Protein 3CSW (pdb70)

Foldseek 3Di:
DKWKDFDHDIDDPPDDDDDVVQVVQCVVWWFKDKWKDDVLQTWLLVVRVVLSQVLCVVPPNGAPDDSLVSRVVSSVQSVVDPAMWMWMWTQTPPVNTIMIMIDHQDEDDQQQAWEEEAFPAAQDAPVVPQQSNRIPVDPSLVVQVVPCDRTDWYWHAHPVQWTEATSAWFDWFAAPQAIEGEAVVSRHHPAPLNVLLQVVCVVVVGHYYHHTHGNCVNLVTLFFIAHRSHRTHTHQYYPHRGNDRGGGDDVSVVSVCRVVSSVPDCSGPPSD/DKWKDWDHDIDDPDDDDDDVVLVVQCVVWWFKFKWKDDVLQTWLLVVRVVLSVVLCVVLPHDAPDDSLRSRVVSSVVSVVDPAMWMWMWTAGRPVNTIMIMIDHQDEDPQQQAWEEEAFPAAQDDCVVPQLQNRIPVRVSLVVQVVPCDRTDWYWHAHPVQWTADTSAWFDWFAAPQAIEGAAVVSRYHDDPLNVLLVVVCVVVVRHYDHHTHGNCVVLVTLFFIAHNSHRTHTHQYYPHRGNDRGGTDDVSVVSVCRCVRSVPDVSTVPND/DLKWKDFDHDIDDVPDDDDDVVQVVQCVVWWFKDKWKDDVLATWLLVVRVVLSQVLCVVPPQGAPDDSLNSRVVSSVVSVVDPAMWMKMWTQGDPVNTIMIMIDHQDDDDQQQFWEEEAFPAAQDDVVVPQQSNRIGVDPSLVVQVVPCDRTDWYWHAHPVQWTAATSAWFDWFAAPQAIEGEAVVSRHHPAPLVVLLVVVCVVVVRHYDHHTHGNVVRLVTLFFIAHRSHRTHTHQYYPNHGNDRGHGDDVSVVSVCRCVSSVPDCSGPPSD/DKWKQWDHDIDDPDDDDDDVVVVVLCVVWWFKDKWKDDVLQTWLLVVRVVVSQVLLVVLPHGAPDDSLRSRVVSSVVSVVDPAMWMWMWTARSPPNIIMIMIDHQDDDDQQQFWEEEAFPAAQDDCVVPQLQGRTPVDCSLVVQVVPCDRTDWYWHAHPVQWTEQTSAWFDWFAAPQAIEGAAVVSRYNDDPLNVLLVVVCVVVVRHYYHHTHGPVVRLVTLFFIAHRSHRTGTHQYYPNRGNDRGGGDDVSVVSVCVCVRSVPDCSGPPND

InterPro domains:
  IPR001544 Aminotransferase class IV [PF01063] (30-237)
  IPR018300 Aminotransferase, class IV, conserved site [PS00770] (164-193)
  IPR036038 Aminotransferase-like, PLP-dependent enzymes [SSF56752] (1-272)
  IPR043131 Branched-chain-amino-acid aminotransferase-like, N-terminal [G3DSA:3.30.470.10] (1-104)
  IPR043132 Branched-chain-amino-acid aminotransferase-like, C-terminal [G3DSA:3.20.10.10] (105-273)
  IPR050571 Class-IV Pyridoxal-Phosphate-Dependent Aminotransferase [PTHR42743] (3-261)

B-factor: mean 39.96, std 12.66, range [14.15, 95.14]

CATH classification: 3.30.470.10 (+1 more: 3.20.10.10)

Sequence (1089 aa):
HVLIWWRGKFRRADEISLDFSLFEKSLQGAVVYETTLRTYSRAPFAAYKHYTRRLKRSADFFNLPLSLSFDEFTKVLKAGADEFKQEVRIKVYLFPDSGEVLFVFSPLNIPDLETGVEEVKISNVRRIPDLSTPPALKITGRTDIVLARREIVDCYDVILLGLNGQVCEGSFSNVFLLVKEEGKLITPSLDSGILDGITRENVIKLAKSLEIPVEERVVWVWELFEADEFLTHTSAGVVPVRRLNEHSFFEEEPGPVTATLENFEPFVLNLEENWVVGIHVLIWWRGKFRRADEISLDFSLFEKSLQGAVYETLRTYSRAPFAAYKHYTRLKRSADFFNLPLLSLSFDEFTKVLKAGADEFKQEVRIKVYLFPDSGEVLFVFSPLNIPDLETGVEEVKISNVRRIPDLSTPPALKITGRTDIVLARREIVVDDCYDVILLGLNGQVCEGSFSNVFLLVKEGKLITPSLDSGILDGIITRENVIKLAKSLEIPVEERVVWVWELFEADEFLTHTSAGVVPVRRRRLNEHSFFEEEPGPVTATLENFEPFVLNLEENWVGIHHVLIWWRGKFRRADEISLDFSLFEKSLQGAVVYETTLRTYSRAPFAAYKHYTRRLKRRSADFFNLPLSLSFDEFTKVLKAGADEFKQEVRIKVYLFPDSGEVLFVFSPLNIPDLETGVEVKISNVRRIPDLSTPPALKITGRTDIVLARREIVDCYDVILLGLNGQVCEGSFSNVFLLVKEGKLITPSLDSGILDGITRENVIKLAKSLEIPVEERVVWVWELFEADEFLTHTSAGVVPVRRLNEHSFFEEEEPGPVTATLENFEPFVLNLEENWVGIHVLIWWRGKFRRADEISLDFSLFEKSLQGAVYETLRTYSRAPFAAYKHYTRLKRSADFFNLPLSLSFDEFTKVLKAGADEFKQEVRIKVYLFPDSGEVLFVFSPLNIPDLETGVEEVKISNVRRIPDLSTPPALKITGRTDIVLARREIVDCYDVILLGLNGQVCEGSFSNVFLVKEGKLITPSLDSGILDGITRENVIKLAKSLEIPVEERVVWVWELFEADEFLTHTSAGVVPVRRLNEHSFFEEEPGPVTATLENFEPFVLNLEENWVGI

Solvent-accessible surface area: 43405 Å² total

Secondary structure (DSSP, 8-state):
--EEEETTEEEESSEEEEEHHHHHHHTT--EEEEEEEETTEETTHHHHHHHHHHHHHTTT---SS-HHHHHHHHHHHHTT-SS-EEEEEEE-TTT--EEEEEEE------TT-EEEEE-SSPPPPTTTS-TT--BTT-HHHHHHHTT-SSSSEEEEE-TTSBEEEESSSEE-EEETTEEEEE-GGGT----HHHHHHHHHHHHTT--EEEE--BHHHHHT----EEETTTEEE-EEEETTEES-SSSPPHHHHH---HHHHHHT-GGGTTT-/--EEEETTEEEESSEEEEEHHHHHHHTT--EEEEEEEETTEETTHHHHHHHHHHHHHHTT---SS-HHHHHHHHHHHHTT-SS-EEEEEEE-TTT--EEEEEEE------TT-EEEEE-SSPPPPTTTS-TT--BTT-HHHHHHHTT-SSSSEEEEEPTTSBEEEESSSEE-EEETTEEEEE-GGGT----HHHHHHHHHHHHTT--EEEE--BHHHHHH----EEETTTEEE-EEEETTEES-SSS--HHHHH---HHHHHTT-GGGTTT-/---EEEETTEEEETT-EEEEHHHHHHGGG--EEEEEEEETTEETTHHHHHHHHHHHHHTTT---SS-HHHHHHHHHHHHHT-SS-EEEEEEE-TTT--EEEEEEE------TT-EEEEE-SSPPPPTTTS-TT--BTT-HHHHHHHTT-SSSSEEEEE-TTSBEEEESSSEE-EEETTEEEEE-GGGT----HHHHHHHHHHHHTT--EEEE--BHHHHHT----EEETTTEEE-EEEETTEES-SSS--HHHHH---HHHHHHT-GGGTTT-/--EEEETTEEEESSEEEE-HHHHHHHTT--EEEEEEEETTEETTHHHHHHHHHHHHHHTT---SS-HHHHHHHHHHHHTT-SS-EEEEEEE-TTT--EEEEEEE--PPP-TT-EEEEE-SSPPPPTTTS-TT--BTT-HHHHHHHHT-SSSSEEEEEPTTSBEEEESSSEE-EEETTEEEEE-GGGT----HHHHHHHHHHHHTT--EEEE--BGGGGGG----EEETTTEEE-EEEETTEES-SSSPPHHHHH---HHHHHHT-GGGTTT-

Structure (mmCIF, N/CA/C/O backbone):
data_3CSW
#
_entry.id   3CSW
#
_cell.length_a   107.710
_cell.length_b   129.760
_cell.length_c   298.690
_cell.angle_alpha   90.000
_cell.angle_beta   90.000
_cell.angle_gamma   90.000
#
_symmetry.space_group_name_H-M   'I 21 21 21'
#
loop_
_entity.id
_entity.type
_entity.pdbx_description
1 polymer 'Putative branched-chain-amino-acid aminotransferase'
2 non-polymer "PYRIDOXAL-5'-PHOSPHATE"
3 non-polymer 'UNKNOWN LIGAND'
4 non-polymer 'CITRIC ACID'
5 non-polymer (4S)-2-METHYL-2,4-PENTANEDIOL
6 non-polymer 'CHLORIDE ION'
7 water water
#
loop_
_atom_site.group_PDB
_atom_site.id
_atom_site.type_symbol
_atom_site.label_atom_id
_atom_site.label_alt_id
_atom_site.label_comp_id
_atom_site.label_asym_id
_atom_site.label_entity_id
_atom_site.label_seq_id
_atom_site.pdbx_PDB_ins_code
_atom_site.Cartn_x
_atom_site.Cartn_y
_atom_site.Cartn_z
_atom_site.occupancy
_atom_site.B_iso_or_equiv
_atom_site.auth_seq_id
_atom_site.auth_comp_id
_atom_site.auth_asym_id
_atom_site.auth_atom_id
_atom_site.pdbx_PDB_model_num
ATOM 1 N N . HIS A 1 12 ? 15.774 6.554 26.583 1.00 63.49 0 HIS A N 1
ATOM 2 C CA . HIS A 1 12 ? 15.975 5.753 25.339 1.00 62.91 0 HIS A CA 1
ATOM 3 C C . HIS A 1 12 ? 17.411 5.933 24.767 1.00 60.83 0 HIS A C 1
ATOM 4 O O . HIS A 1 12 ? 17.607 6.633 23.767 1.00 62.41 0 HIS A O 1
ATOM 6 N N . VAL A 1 13 ? 18.396 5.278 25.397 1.00 56.01 1 VAL A N 1
ATOM 7 C CA . VAL A 1 13 ? 19.823 5.387 25.028 1.00 51.26 1 VAL A CA 1
ATOM 8 C C . VAL A 1 13 ? 20.394 4.096 24.388 1.00 48.00 1 VAL A C 1
ATOM 9 O O . VAL A 1 13 ? 20.397 3.042 25.018 1.00 47.84 1 VAL A O 1
ATOM 13 N N . LEU A 1 14 ? 20.869 4.199 23.143 1.00 43.96 2 LEU A N 1
ATOM 14 C CA . LEU A 1 14 ? 21.450 3.077 22.375 1.00 41.02 2 LEU A CA 1
ATOM 15 C C . LEU A 1 14 ? 22.974 3.193 22.324 1.00 40.83 2 LEU A C 1
ATOM 16 O O . LEU A 1 14 ? 23.501 4.290 22.272 1.00 39.91 2 LEU A O 1
ATOM 21 N N . ILE A 1 15 ? 23.680 2.067 22.351 1.00 40.40 3 ILE A N 1
ATOM 22 C CA . ILE A 1 15 ? 25.132 2.072 22.206 1.00 39.05 3 ILE A CA 1
ATOM 23 C C . ILE A 1 15 ? 25.557 1.058 21.146 1.00 40.08 3 ILE A C 1
ATOM 24 O O . ILE A 1 15 ? 24.867 0.068 20.895 1.00 39.33 3 ILE A O 1
ATOM 29 N N . TRP A 1 16 ? 26.667 1.354 20.483 1.00 40.65 4 TRP A N 1
ATOM 30 C CA . TRP A 1 16 ? 27.316 0.409 19.594 1.00 40.92 4 TRP A CA 1
ATOM 31 C C . TRP A 1 16 ? 28.653 0.098 20.253 1.00 42.36 4 TRP A C 1
ATOM 32 O O . TRP A 1 16 ? 29.455 0.996 20.528 1.00 41.87 4 TRP A O 1
ATOM 43 N N . TRP A 1 17 ? 28.875 -1.177 20.521 1.00 45.77 5 TRP A N 1
ATOM 44 C CA . TRP A 1 17 ? 30.030 -1.622 21.282 1.00 48.68 5 TRP A CA 1
ATOM 45 C C . TRP A 1 17 ? 30.375 -3.043 20.853 1.00 50.40 5 TRP A C 1
ATOM 46 O O . TRP A 1 17 ? 29.503 -3.904 20.794 1.00 49.83 5 TRP A O 1
ATOM 57 N N . ARG A 1 18 ? 31.642 -3.258 20.513 1.00 53.37 6 ARG A N 1
ATOM 58 C CA . ARG A 1 18 ? 32.142 -4.566 20.108 1.00 56.71 6 ARG A CA 1
ATOM 59 C C . ARG A 1 18 ? 31.247 -5.222 19.048 1.00 55.64 6 ARG A C 1
ATOM 60 O O . ARG A 1 18 ? 30.734 -6.330 19.236 1.00 57.12 6 ARG A O 1
ATOM 68 N N . GLY A 1 19 ? 31.036 -4.502 17.953 1.00 53.91 7 GLY A N 1
ATOM 69 C CA . GLY A 1 19 ? 30.340 -5.036 16.790 1.00 52.19 7 GLY A CA 1
ATOM 70 C C . GLY A 1 19 ? 28.824 -5.144 16.802 1.00 51.43 7 GLY A C 1
ATOM 71 O O . GLY A 1 19 ? 28.253 -5.610 15.817 1.00 52.94 7 GLY A O 1
ATOM 72 N N . LYS A 1 20 ? 28.153 -4.731 17.878 1.00 49.18 8 LYS A N 1
ATOM 73 C CA . LYS A 1 20 ? 26.688 -4.898 17.963 1.00 47.47 8 LYS A CA 1
ATOM 74 C C . LYS A 1 20 ? 26.036 -3.705 18.635 1.00 45.67 8 LYS A C 1
ATOM 75 O O . LYS A 1 20 ? 26.631 -3.093 19.509 1.00 45.77 8 LYS A O 1
ATOM 77 N N . PHE A 1 21 ? 24.824 -3.355 18.211 1.00 45.10 9 PHE A N 1
ATOM 78 C CA . PHE A 1 21 ? 24.049 -2.318 18.901 1.00 45.63 9 PHE A CA 1
ATOM 79 C C . PHE A 1 21 ? 23.504 -2.926 20.180 1.00 46.96 9 PHE A C 1
ATOM 80 O O . PHE A 1 21 ? 23.311 -4.139 20.242 1.00 49.02 9 PHE A O 1
ATOM 88 N N . ARG A 1 22 ? 23.279 -2.102 21.201 1.00 48.65 10 ARG A N 1
ATOM 89 C CA . ARG A 1 22 ? 22.908 -2.597 22.534 1.00 50.98 10 ARG A CA 1
ATOM 90 C C . ARG A 1 22 ? 22.196 -1.534 23.370 1.00 53.61 10 ARG A C 1
ATOM 91 O O . ARG A 1 22 ? 22.320 -0.337 23.101 1.00 52.34 10 ARG A O 1
ATOM 99 N N . ARG A 1 23 ? 21.469 -1.993 24.395 1.00 57.94 11 ARG A N 1
ATOM 100 C CA . ARG A 1 23 ? 20.836 -1.114 25.391 1.00 60.85 11 ARG A CA 1
ATOM 101 C C . ARG A 1 23 ? 21.929 -0.539 26.299 1.00 64.42 11 ARG A C 1
ATOM 102 O O . ARG A 1 23 ? 22.940 -1.195 26.562 1.00 64.73 11 ARG A O 1
ATOM 104 N N . ALA A 1 24 ? 21.726 0.686 26.773 1.00 68.13 12 ALA A N 1
ATOM 105 C CA . ALA A 1 24 ? 22.736 1.374 27.576 1.00 71.73 12 ALA A CA 1
ATOM 106 C C . ALA A 1 24 ? 22.501 1.222 29.081 1.00 73.92 12 ALA A C 1
ATOM 107 O O . ALA A 1 24 ? 22.723 2.159 29.851 1.00 75.00 12 ALA A O 1
ATOM 109 N N . ASP A 1 25 ? 22.083 0.036 29.504 1.00 75.92 13 ASP A N 1
ATOM 110 C CA . ASP A 1 25 ? 21.803 -0.206 30.908 1.00 77.67 13 ASP A CA 1
ATOM 111 C C . ASP A 1 25 ? 23.112 -0.617 31.583 1.00 77.66 13 ASP A C 1
ATOM 112 O O . ASP A 1 25 ? 23.568 0.017 32.533 1.00 76.25 13 ASP A O 1
ATOM 117 N N . GLU A 1 26 ? 23.708 -1.681 31.055 1.00 78.47 14 GLU A N 1
ATOM 118 C CA . GLU A 1 26 ? 24.955 -2.240 31.557 1.00 78.22 14 GLU A CA 1
ATOM 119 C C . GLU A 1 26 ? 25.968 -2.250 30.428 1.00 76.24 14 GLU A C 1
ATOM 120 O O . GLU A 1 26 ? 25.592 -2.260 29.250 1.00 75.56 14 GLU A O 1
ATOM 126 N N . ILE A 1 27 ? 27.249 -2.251 30.789 1.00 73.76 15 ILE A N 1
ATOM 127 C CA . ILE A 1 27 ? 28.322 -2.443 29.814 1.00 70.95 15 ILE A CA 1
ATOM 128 C C . ILE A 1 27 ? 29.284 -3.493 30.367 1.00 69.02 15 ILE A C 1
ATOM 129 O O . ILE A 1 27 ? 29.625 -3.466 31.549 1.00 66.71 15 ILE A O 1
ATOM 134 N N . SER A 1 28 ? 29.664 -4.441 29.509 1.00 67.79 16 SER A N 1
ATOM 135 C CA . SER A 1 28 ? 30.624 -5.489 29.851 1.00 66.67 16 SER A CA 1
ATOM 136 C C . SER A 1 28 ? 31.914 -5.241 29.108 1.00 64.74 16 SER A C 1
ATOM 137 O O . SER A 1 28 ? 31.951 -5.284 27.875 1.00 63.86 16 SER A O 1
ATOM 140 N N . LEU A 1 29 ? 32.976 -4.989 29.860 1.00 62.81 17 LEU A N 1
ATOM 141 C CA . LEU A 1 29 ? 34.273 -4.761 29.249 1.00 61.55 17 LEU A CA 1
ATOM 142 C C . LEU A 1 29 ? 35.375 -5.459 30.031 1.00 58.45 17 LEU A C 1
ATOM 143 O O . LEU A 1 29 ? 35.206 -5.787 31.200 1.00 57.18 17 LEU A O 1
ATOM 148 N N . ASP A 1 30 ? 36.483 -5.730 29.351 1.00 56.55 18 ASP A N 1
ATOM 149 C CA . ASP A 1 30 ? 37.658 -6.306 29.986 1.00 56.41 18 ASP A CA 1
ATOM 150 C C . ASP A 1 30 ? 38.112 -5.339 31.084 1.00 53.04 18 ASP A C 1
ATOM 151 O O . ASP A 1 30 ? 38.157 -4.130 30.865 1.00 50.27 18 ASP A O 1
ATOM 156 N N . PHE A 1 31 ? 38.426 -5.874 32.262 1.00 50.77 19 PHE A N 1
ATOM 157 C CA . PHE A 1 31 ? 38.838 -5.049 33.387 1.00 48.75 19 PHE A CA 1
ATOM 158 C C . PHE A 1 31 ? 40.078 -4.217 33.093 1.00 48.44 19 PHE A C 1
ATOM 159 O O . PHE A 1 31 ? 40.168 -3.071 33.528 1.00 47.68 19 PHE A O 1
ATOM 167 N N . SER A 1 32 ? 41.037 -4.793 32.376 1.00 48.49 20 SER A N 1
ATOM 168 C CA . SER A 1 32 ? 42.247 -4.064 32.008 1.00 50.05 20 SER A CA 1
ATOM 169 C C . SER A 1 32 ? 41.921 -2.851 31.132 1.00 48.05 20 SER A C 1
ATOM 170 O O . SER A 1 32 ? 42.576 -1.827 31.254 1.00 48.33 20 SER A O 1
ATOM 173 N N . LEU A 1 33 ? 40.918 -2.976 30.261 1.00 46.07 21 LEU A N 1
ATOM 174 C CA . LEU A 1 33 ? 40.454 -1.851 29.458 1.00 45.39 21 LEU A CA 1
ATOM 175 C C . LEU A 1 33 ? 39.819 -0.768 30.348 1.00 42.85 21 LEU A C 1
ATOM 176 O O . LEU A 1 33 ? 40.053 0.421 30.148 1.00 40.91 21 LEU A O 1
ATOM 181 N N . PHE A 1 34 ? 39.029 -1.179 31.328 1.00 41.07 22 PHE A N 1
ATOM 182 C CA . PHE A 1 34 ? 38.427 -0.236 32.258 1.00 40.10 22 PHE A CA 1
ATOM 183 C C . PHE A 1 34 ? 39.487 0.511 33.072 1.00 39.09 22 PHE A C 1
ATOM 184 O O . PHE A 1 34 ? 39.400 1.731 33.227 1.00 35.49 22 PHE A O 1
ATOM 192 N N . GLU A 1 35 ? 40.469 -0.210 33.611 1.00 39.42 23 GLU A N 1
ATOM 193 C CA . GLU A 1 35 ? 41.498 0.436 34.424 1.00 40.66 23 GLU A CA 1
ATOM 194 C C . GLU A 1 35 ? 42.268 1.453 33.568 1.00 40.63 23 GLU A C 1
ATOM 195 O O . GLU A 1 35 ? 42.507 2.574 33.991 1.00 41.05 23 GLU A O 1
ATOM 201 N N . LYS A 1 36 ? 42.606 1.058 32.350 1.00 40.79 24 LYS A N 1
ATOM 202 C CA . LYS A 1 36 ? 43.326 1.907 31.417 1.00 40.82 24 LYS A CA 1
ATOM 203 C C . LYS A 1 36 ? 42.525 3.126 30.936 1.00 38.50 24 LYS A C 1
ATOM 204 O O . LYS A 1 36 ? 43.092 4.191 30.693 1.00 37.92 24 LYS A O 1
ATOM 210 N N . SER A 1 37 ? 41.213 2.963 30.808 1.00 35.67 25 SER A N 1
ATOM 211 C CA . SER A 1 37 ? 40.318 4.028 30.372 1.00 35.09 25 SER A CA 1
ATOM 212 C C . SER A 1 37 ? 40.195 5.159 31.397 1.00 32.12 25 SER A C 1
ATOM 213 O O . SER A 1 37 ? 39.688 6.221 31.075 1.00 30.74 25 SER A O 1
ATOM 216 N N . LEU A 1 38 ? 40.636 4.915 32.627 1.00 32.81 26 LEU A N 1
ATOM 217 C CA . LEU A 1 38 ? 40.668 5.928 33.685 1.00 33.24 26 LEU A CA 1
ATOM 218 C C . LEU A 1 38 ? 41.677 7.022 33.355 1.00 32.95 26 LEU A C 1
ATOM 219 O O . LEU A 1 38 ? 41.585 8.118 33.877 1.00 32.40 26 LEU A O 1
ATOM 224 N N . GLN A 1 39 ? 42.624 6.715 32.470 1.00 34.58 27 GLN A N 1
ATOM 225 C CA . GLN A 1 39 ? 43.559 7.702 31.929 1.00 36.71 27 GLN A CA 1
ATOM 226 C C . GLN A 1 39 ? 42.939 8.605 30.857 1.00 34.79 27 GLN A C 1
ATOM 227 O O . GLN A 1 39 ? 43.577 9.571 30.426 1.00 33.43 27 GLN A O 1
ATOM 233 N N . GLY A 1 40 ? 41.726 8.260 30.404 1.00 33.38 28 GLY A N 1
ATOM 234 C CA . GLY A 1 40 ? 40.989 9.044 29.436 1.00 32.85 28 GLY A CA 1
ATOM 235 C C . GLY A 1 40 ? 40.762 8.347 28.096 1.00 32.57 28 GLY A C 1
ATOM 236 O O . GLY A 1 40 ? 41.557 7.527 27.671 1.00 31.82 28 GLY A O 1
ATOM 237 N N . ALA A 1 41 ? 39.645 8.673 27.452 1.00 32.11 29 ALA A N 1
ATOM 238 C CA . ALA A 1 41 ? 39.372 8.261 26.083 1.00 32.29 29 ALA A CA 1
ATOM 239 C C . ALA A 1 41 ? 39.332 9.500 25.198 1.00 32.46 29 ALA A C 1
ATOM 240 O O . ALA A 1 41 ? 38.842 10.547 25.623 1.00 33.73 29 ALA A O 1
ATOM 242 N N . VAL A 1 42 ? 39.862 9.386 23.980 1.00 33.79 30 VAL A N 1
ATOM 243 C CA A VAL A 1 42 ? 39.757 10.421 22.958 0.50 33.52 30 VAL A CA 1
ATOM 244 C CA B VAL A 1 42 ? 39.735 10.481 23.028 0.50 33.72 30 VAL A CA 1
ATOM 245 C C . VAL A 1 42 ? 38.306 10.419 22.498 1.00 33.68 30 VAL A C 1
ATOM 246 O O . VAL A 1 42 ? 37.705 9.345 22.409 1.00 34.84 30 VAL A O 1
ATOM 253 N N . TYR A 1 43 ? 37.723 11.585 22.218 1.00 32.40 31 TYR A N 1
ATOM 254 C CA . TYR A 1 43 ? 36.306 11.598 21.861 1.00 31.05 31 TYR A CA 1
ATOM 255 C C . TYR A 1 43 ? 35.843 12.707 20.923 1.00 31.73 31 TYR A C 1
ATOM 256 O O . TYR A 1 43 ? 36.516 13.718 20.743 1.00 30.96 31 TYR A O 1
ATOM 265 N N . GLU A 1 44 ? 34.661 12.482 20.352 1.00 32.47 32 GLU A N 1
ATOM 266 C CA . GLU A 1 44 ? 33.954 13.453 19.515 1.00 32.20 32 GLU A CA 1
ATOM 267 C C . GLU A 1 44 ? 32.458 13.414 19.827 1.00 31.95 32 GLU A C 1
ATOM 268 O O . GLU A 1 44 ? 31.950 12.394 20.299 1.00 32.26 32 GLU A O 1
ATOM 274 N N . THR A 1 45 ? 31.767 14.532 19.582 1.00 32.50 33 THR A N 1
ATOM 275 C CA A THR A 1 45 ? 30.313 14.617 19.739 0.50 31.71 33 THR A CA 1
ATOM 276 C CA B THR A 1 45 ? 30.315 14.618 19.743 0.50 31.19 33 THR A CA 1
ATOM 277 C C . THR A 1 45 ? 29.713 15.086 18.417 1.00 31.86 33 THR A C 1
ATOM 278 O O . THR A 1 45 ? 30.261 15.962 17.768 1.00 31.36 33 THR A O 1
ATOM 285 N N . LEU A 1 46 ? 28.606 14.469 18.004 1.00 30.89 34 LEU A N 1
ATOM 286 C CA . LEU A 1 46 ? 27.926 14.839 16.772 1.00 30.93 34 LEU A CA 1
ATOM 287 C C . LEU A 1 46 ? 26.454 15.008 17.068 1.00 31.47 34 LEU A C 1
ATOM 288 O O . LEU A 1 46 ? 25.970 14.561 18.106 1.00 31.72 34 LEU A O 1
ATOM 293 N N . ARG A 1 47 ? 25.752 15.698 16.173 1.00 33.09 35 ARG A N 1
ATOM 294 C CA . ARG A 1 47 ? 24.289 15.719 16.180 1.00 31.16 35 ARG A CA 1
ATOM 295 C C . ARG A 1 47 ? 23.801 15.420 14.775 1.00 32.02 35 ARG A C 1
ATOM 296 O O . ARG A 1 47 ? 24.578 15.424 13.836 1.00 31.26 35 ARG A O 1
ATOM 304 N N . THR A 1 48 ? 22.505 15.155 14.640 1.00 32.95 36 THR A N 1
ATOM 305 C CA . THR A 1 48 ? 21.900 14.935 13.347 1.00 34.21 36 THR A CA 1
ATOM 306 C C . THR A 1 48 ? 20.999 16.106 12.967 1.00 35.07 36 THR A C 1
ATOM 307 O O . THR A 1 48 ? 20.522 16.839 13.827 1.00 31.41 36 THR A O 1
ATOM 311 N N . TYR A 1 49 ? 20.835 16.275 11.655 1.00 36.09 37 TYR A N 1
ATOM 312 C CA . TYR A 1 49 ? 19.780 17.099 11.053 1.00 37.35 37 TYR A CA 1
ATOM 313 C C . TYR A 1 49 ? 19.029 16.134 10.139 1.00 37.84 37 TYR A C 1
ATOM 314 O O . TYR A 1 49 ? 19.643 15.422 9.337 1.00 38.13 37 TYR A O 1
ATOM 323 N N . SER A 1 50 ? 17.712 16.066 10.310 1.00 39.94 38 SER A N 1
ATOM 324 C CA . SER A 1 50 ? 16.872 15.085 9.610 1.00 41.44 38 SER A CA 1
ATOM 325 C C . SER A 1 50 ? 17.378 13.673 9.821 1.00 41.65 38 SER A C 1
ATOM 326 O O . SER A 1 50 ? 17.289 12.832 8.917 1.00 42.20 38 SER A O 1
ATOM 329 N N . ARG A 1 51 ? 17.923 13.421 11.011 1.00 39.68 39 ARG A N 1
ATOM 330 C CA . ARG A 1 51 ? 18.402 12.101 11.385 1.00 42.30 39 ARG A CA 1
ATOM 331 C C . ARG A 1 51 ? 19.648 11.675 10.597 1.00 38.78 39 ARG A C 1
ATOM 332 O O . ARG A 1 51 ? 20.086 10.518 10.698 1.00 39.07 39 ARG A O 1
ATOM 340 N N . ALA A 1 52 ? 20.226 12.616 9.843 1.00 35.85 40 ALA A N 1
ATOM 341 C CA . ALA A 1 52 ? 21.505 12.404 9.141 1.00 35.12 40 ALA A CA 1
ATOM 342 C C . ALA A 1 52 ? 22.654 12.991 9.973 1.00 33.72 40 ALA A C 1
ATOM 343 O O . ALA A 1 52 ? 22.579 14.154 10.387 1.00 33.33 40 ALA A O 1
ATOM 345 N N . PRO A 1 53 ? 23.717 12.203 10.220 1.00 34.06 41 PRO A N 1
ATOM 346 C CA . PRO A 1 53 ? 24.860 12.726 11.006 1.00 34.43 41 PRO A CA 1
ATOM 347 C C . PRO A 1 53 ? 25.617 13.894 10.348 1.00 32.62 41 PRO A C 1
ATOM 348 O O . PRO A 1 53 ? 26.145 13.784 9.219 1.00 33.76 41 PRO A O 1
ATOM 352 N N . PHE A 1 54 ? 25.640 14.998 11.091 1.00 29.51 42 PHE A N 1
ATOM 353 C CA . PHE A 1 54 ? 26.215 16.255 10.673 1.00 29.34 42 PHE A CA 1
ATOM 354 C C . PHE A 1 54 ? 27.738 16.325 10.838 1.00 31.14 42 PHE A C 1
ATOM 355 O O . PHE A 1 54 ? 28.290 15.974 11.885 1.00 30.70 42 PHE A O 1
ATOM 363 N N . ALA A 1 55 ? 28.388 16.832 9.792 1.00 30.75 43 ALA A N 1
ATOM 364 C CA . ALA A 1 55 ? 29.829 17.040 9.758 1.00 30.21 43 ALA A CA 1
ATOM 365 C C . ALA A 1 55 ? 30.587 15.788 10.134 1.00 29.63 43 ALA A C 1
ATOM 366 O O . ALA A 1 55 ? 31.615 15.879 10.795 1.00 28.65 43 ALA A O 1
ATOM 368 N N . ALA A 1 56 ? 30.123 14.634 9.639 1.00 29.24 44 ALA A N 1
ATOM 369 C CA . ALA A 1 56 ? 30.696 13.350 10.015 1.00 29.77 44 ALA A CA 1
ATOM 370 C C . ALA A 1 56 ? 32.184 13.241 9.661 1.00 31.05 44 ALA A C 1
ATOM 371 O O . ALA A 1 56 ? 32.998 12.823 10.491 1.00 32.83 44 ALA A O 1
ATOM 373 N N . TYR A 1 57 ? 32.547 13.652 8.451 1.00 30.92 45 TYR A N 1
ATOM 374 C CA . TYR A 1 57 ? 33.937 13.612 8.010 1.00 30.67 45 TYR A CA 1
ATOM 375 C C . TYR A 1 57 ? 34.825 14.552 8.843 1.00 29.48 45 TYR A C 1
ATOM 376 O O . TYR A 1 57 ? 35.914 14.181 9.233 1.00 29.61 45 TYR A O 1
ATOM 385 N N . LYS A 1 58 ? 34.342 15.759 9.115 1.00 29.47 46 LYS A N 1
ATOM 386 C CA . LYS A 1 58 ? 35.074 16.722 9.925 1.00 30.50 46 LYS A CA 1
ATOM 387 C C . LYS A 1 58 ? 35.362 16.192 11.324 1.00 31.08 46 LYS A C 1
ATOM 388 O O . LYS A 1 58 ? 36.466 16.365 11.838 1.00 33.06 46 LYS A O 1
ATOM 394 N N . HIS A 1 59 ? 34.366 15.552 11.930 1.00 31.47 47 HIS A N 1
ATOM 395 C CA . HIS A 1 59 ? 34.529 14.943 13.248 1.00 31.25 47 HIS A CA 1
ATOM 396 C C . HIS A 1 59 ? 35.461 13.739 13.218 1.00 32.38 47 HIS A C 1
ATOM 397 O O . HIS A 1 59 ? 36.244 13.554 14.127 1.00 35.42 47 HIS A O 1
ATOM 404 N N . TYR A 1 60 ? 35.372 12.923 12.177 1.00 33.85 48 TYR A N 1
ATOM 405 C CA . TYR A 1 60 ? 36.280 11.789 11.994 1.00 33.56 48 TYR A CA 1
ATOM 406 C C . TYR A 1 60 ? 37.749 12.228 11.921 1.00 34.36 48 TYR A C 1
ATOM 407 O O . TYR A 1 60 ? 38.621 11.610 12.523 1.00 34.22 48 TYR A O 1
ATOM 416 N N . THR A 1 61 ? 38.034 13.284 11.172 1.00 35.64 49 THR A N 1
ATOM 417 C CA . THR A 1 61 ? 39.430 13.734 11.037 1.00 35.87 49 THR A CA 1
ATOM 418 C C . THR A 1 61 ? 39.951 14.345 12.346 1.00 35.82 49 THR A C 1
ATOM 419 O O . THR A 1 61 ? 41.137 14.218 12.639 1.00 36.91 49 THR A O 1
ATOM 423 N N . ARG A 1 62 ? 39.085 14.996 13.125 1.00 35.84 50 ARG A N 1
ATOM 424 C CA A ARG A 1 62 ? 39.466 15.543 14.438 0.50 37.36 50 ARG A CA 1
ATOM 425 C CA B ARG A 1 62 ? 39.507 15.541 14.408 0.50 36.87 50 ARG A CA 1
ATOM 426 C C . ARG A 1 62 ? 39.766 14.403 15.392 1.00 37.02 50 ARG A C 1
ATOM 427 O O . ARG A 1 62 ? 40.685 14.490 16.202 1.00 38.09 50 ARG A O 1
ATOM 442 N N . LEU A 1 63 ? 38.958 13.344 15.306 1.00 38.12 51 LEU A N 1
ATOM 443 C CA . LEU A 1 63 ? 39.152 12.152 16.134 1.00 37.28 51 LEU A CA 1
ATOM 444 C C . LEU A 1 63 ? 40.526 11.562 15.811 1.00 39.31 51 LEU A C 1
ATOM 445 O O . LEU A 1 63 ? 41.312 11.280 16.713 1.00 37.18 51 LEU A O 1
ATOM 450 N N . LYS A 1 64 ? 40.824 11.398 14.525 1.00 42.16 52 LYS A N 1
ATOM 451 C CA . LYS A 1 64 ? 42.130 10.880 14.106 1.00 46.12 52 LYS A CA 1
ATOM 452 C C . LYS A 1 64 ? 43.292 11.745 14.641 1.00 44.56 52 LYS A C 1
ATOM 453 O O . LYS A 1 64 ? 44.298 11.238 15.139 1.00 45.92 52 LYS A O 1
ATOM 459 N N . ARG A 1 65 ? 43.130 13.053 14.551 1.00 42.32 53 ARG A N 1
ATOM 460 C CA . ARG A 1 65 ? 44.122 13.987 15.046 1.00 43.27 53 ARG A CA 1
ATOM 461 C C . ARG A 1 65 ? 44.332 13.873 16.561 1.00 43.57 53 ARG A C 1
ATOM 462 O O . ARG A 1 65 ? 45.472 13.916 17.018 1.00 45.30 53 ARG A O 1
ATOM 470 N N . SER A 1 66 ? 43.250 13.743 17.336 1.00 43.84 54 SER A N 1
ATOM 471 C CA . SER A 1 66 ? 43.356 13.509 18.777 1.00 41.69 54 SER A CA 1
ATOM 472 C C . SER A 1 66 ? 44.055 12.173 19.043 1.00 45.24 54 SER A C 1
ATOM 473 O O . SER A 1 66 ? 44.864 12.068 19.974 1.00 44.91 54 SER A O 1
ATOM 476 N N . ALA A 1 67 ? 43.744 11.164 18.227 1.00 47.04 55 ALA A N 1
ATOM 477 C CA . ALA A 1 67 ? 44.341 9.842 18.358 1.00 48.09 55 ALA A CA 1
ATOM 478 C C . ALA A 1 67 ? 45.837 9.879 18.055 1.00 50.50 55 ALA A C 1
ATOM 479 O O . ALA A 1 67 ? 46.603 9.129 18.660 1.00 50.94 55 ALA A O 1
ATOM 481 N N . ASP A 1 68 ? 46.249 10.752 17.136 1.00 53.80 56 ASP A N 1
ATOM 482 C CA . ASP A 1 68 ? 47.665 10.868 16.747 1.00 56.29 56 ASP A CA 1
ATOM 483 C C . ASP A 1 68 ? 48.556 11.458 17.828 1.00 58.20 56 ASP A C 1
ATOM 484 O O . ASP A 1 68 ? 49.733 11.106 17.898 1.00 58.10 56 ASP A O 1
ATOM 489 N N . PHE A 1 69 ? 48.017 12.324 18.690 1.00 60.24 57 PHE A N 1
ATOM 490 C CA . PHE A 1 69 ? 48.790 12.757 19.862 1.00 63.34 57 PHE A CA 1
ATOM 491 C C . PHE A 1 69 ? 49.219 11.528 20.732 1.00 67.04 57 PHE A C 1
ATOM 492 O O . PHE A 1 69 ? 49.866 11.722 21.765 1.00 70.94 57 PHE A O 1
ATOM 500 N N . PHE A 1 70 ? 48.871 10.292 20.321 1.00 67.64 58 PHE A N 1
ATOM 501 C CA . PHE A 1 70 ? 49.266 9.046 21.023 1.00 68.18 58 PHE A CA 1
ATOM 502 C C . PHE A 1 70 ? 49.816 7.936 20.121 1.00 72.39 58 PHE A C 1
ATOM 503 O O . PHE A 1 70 ? 50.024 6.810 20.591 1.00 71.62 58 PHE A O 1
ATOM 511 N N . ASN A 1 71 ? 50.019 8.222 18.832 1.00 76.87 59 ASN A N 1
ATOM 512 C CA . ASN A 1 71 ? 50.387 7.183 17.850 1.00 79.22 59 ASN A CA 1
ATOM 513 C C . ASN A 1 71 ? 49.513 5.918 17.962 1.00 80.85 59 ASN A C 1
ATOM 514 O O . ASN A 1 71 ? 49.941 4.819 17.609 1.00 80.93 59 ASN A O 1
ATOM 519 N N . LEU A 1 72 ? 48.295 6.103 18.478 1.00 82.80 60 LEU A N 1
ATOM 520 C CA . LEU A 1 72 ? 47.258 5.077 18.552 1.00 83.28 60 LEU A CA 1
ATOM 521 C C . LEU A 1 72 ? 46.498 5.318 17.265 1.00 83.94 60 LEU A C 1
ATOM 522 O O . LEU A 1 72 ? 45.862 6.366 17.119 1.00 84.38 60 LEU A O 1
ATOM 527 N N . PRO A 1 73 ? 46.590 4.390 16.298 1.00 84.12 61 PRO A N 1
ATOM 528 C CA . PRO A 1 73 ? 45.849 4.672 15.074 1.00 82.85 61 PRO A CA 1
ATOM 529 C C . PRO A 1 73 ? 44.364 4.389 15.269 1.00 80.56 61 PRO A C 1
ATOM 530 O O . PRO A 1 73 ? 43.962 3.680 16.208 1.00 80.21 61 PRO A O 1
ATOM 534 N N . LEU A 1 74 ? 43.563 4.958 14.381 1.00 77.31 62 LEU A N 1
ATOM 535 C CA . LEU A 1 74 ? 42.126 4.808 14.447 1.00 73.85 62 LEU A CA 1
ATOM 536 C C . LEU A 1 74 ? 41.796 3.430 13.873 1.00 71.96 62 LEU A C 1
ATOM 537 O O . LEU A 1 74 ? 42.310 3.051 12.819 1.00 71.69 62 LEU A O 1
ATOM 542 N N . SER A 1 75 ? 40.969 2.668 14.584 1.00 69.97 63 SER A N 1
ATOM 543 C CA . SER A 1 75 ? 40.590 1.318 14.137 1.00 67.83 63 SER A CA 1
ATOM 544 C C . SER A 1 75 ? 39.563 1.362 13.005 1.00 63.67 63 SER A C 1
ATOM 545 O O . SER A 1 75 ? 39.691 0.636 12.023 1.00 64.11 63 SER A O 1
ATOM 548 N N . LEU A 1 76 ? 38.552 2.220 13.164 1.00 58.10 64 LEU A N 1
ATOM 549 C CA . LEU A 1 76 ? 37.462 2.364 12.196 1.00 53.27 64 LEU A CA 1
ATOM 550 C C . LEU A 1 76 ? 37.845 3.158 10.950 1.00 47.23 64 LEU A C 1
ATOM 551 O O . LEU A 1 76 ? 38.579 4.146 11.021 1.00 46.29 64 LEU A O 1
ATOM 556 N N . SER A 1 77 ? 37.318 2.735 9.809 1.00 42.77 65 SER A N 1
ATOM 557 C CA . SER A 1 77 ? 37.450 3.515 8.585 1.00 39.36 65 SER A CA 1
ATOM 558 C C . SER A 1 77 ? 36.362 4.591 8.621 1.00 36.98 65 SER A C 1
ATOM 559 O O . SER A 1 77 ? 35.421 4.518 9.425 1.00 33.86 65 SER A O 1
ATOM 562 N N . PHE A 1 78 ? 36.496 5.608 7.776 1.00 35.82 66 PHE A N 1
ATOM 563 C CA . PHE A 1 78 ? 35.461 6.621 7.696 1.00 33.40 66 PHE A CA 1
ATOM 564 C C . PHE A 1 78 ? 34.160 5.984 7.238 1.00 35.30 66 PHE A C 1
ATOM 565 O O . PHE A 1 78 ? 33.071 6.298 7.734 1.00 37.47 66 PHE A O 1
ATOM 573 N N . ASP A 1 79 ? 34.290 5.077 6.283 1.00 37.61 67 ASP A N 1
ATOM 574 C CA . ASP A 1 79 ? 33.156 4.380 5.700 1.00 37.57 67 ASP A CA 1
ATOM 575 C C . ASP A 1 79 ? 32.388 3.596 6.768 1.00 38.42 67 ASP A C 1
ATOM 576 O O . ASP A 1 79 ? 31.155 3.629 6.796 1.00 39.86 67 ASP A O 1
ATOM 581 N N . GLU A 1 80 ? 33.113 2.911 7.651 1.00 37.90 68 GLU A N 1
ATOM 582 C CA . GLU A 1 80 ? 32.491 2.155 8.748 1.00 39.44 68 GLU A CA 1
ATOM 583 C C . GLU A 1 80 ? 31.889 3.070 9.816 1.00 37.06 68 GLU A C 1
ATOM 584 O O . GLU A 1 80 ? 30.812 2.791 10.351 1.00 36.00 68 GLU A O 1
ATOM 590 N N . PHE A 1 81 ? 32.621 4.141 10.126 1.00 37.42 69 PHE A N 1
ATOM 591 C CA . PHE A 1 81 ? 32.191 5.209 11.046 1.00 35.57 69 PHE A CA 1
ATOM 592 C C . PHE A 1 81 ? 30.818 5.713 10.594 1.00 34.95 69 PHE A C 1
ATOM 593 O O . PHE A 1 81 ? 29.867 5.707 11.382 1.00 35.20 69 PHE A O 1
ATOM 601 N N . THR A 1 82 ? 30.708 6.093 9.320 1.00 33.32 70 THR A N 1
ATOM 602 C CA . THR A 1 82 ? 29.450 6.612 8.794 1.00 33.83 70 THR A CA 1
ATOM 603 C C . THR A 1 82 ? 28.355 5.545 8.844 1.00 34.45 70 THR A C 1
ATOM 604 O O . THR A 1 82 ? 27.184 5.853 9.081 1.00 34.68 70 THR A O 1
ATOM 608 N N . LYS A 1 83 ? 28.735 4.285 8.644 1.00 34.42 71 LYS A N 1
ATOM 609 C CA . LYS A 1 83 ? 27.759 3.198 8.652 1.00 35.06 71 LYS A CA 1
ATOM 610 C C . LYS A 1 83 ? 27.118 3.022 10.023 1.00 34.14 71 LYS A C 1
ATOM 611 O O . LYS A 1 83 ? 25.895 2.905 10.116 1.00 33.11 71 LYS A O 1
ATOM 617 N N . VAL A 1 84 ? 27.936 3.011 11.083 1.00 33.51 72 VAL A N 1
ATOM 618 C CA . VAL A 1 84 ? 27.412 2.905 12.452 1.00 32.68 72 VAL A CA 1
ATOM 619 C C . VAL A 1 84 ? 26.609 4.160 12.833 1.00 32.50 72 VAL A C 1
ATOM 620 O O . VAL A 1 84 ? 25.558 4.064 13.471 1.00 32.67 72 VAL A O 1
ATOM 624 N N . LEU A 1 85 ? 27.106 5.334 12.450 1.00 33.76 73 LEU A N 1
ATOM 625 C CA . LEU A 1 85 ? 26.416 6.591 12.771 1.00 33.95 73 LEU A CA 1
ATOM 626 C C . LEU A 1 85 ? 25.005 6.587 12.195 1.00 35.29 73 LEU A C 1
ATOM 627 O O . LEU A 1 85 ? 24.051 6.906 12.907 1.00 37.28 73 LEU A O 1
ATOM 632 N N . LYS A 1 86 ? 24.883 6.235 10.910 1.00 34.85 74 LYS A N 1
ATOM 633 C CA . LYS A 1 86 ? 23.580 6.225 10.209 1.00 35.70 74 LYS A CA 1
ATOM 634 C C . LYS A 1 86 ? 22.600 5.142 10.695 1.00 35.90 74 LYS A C 1
ATOM 635 O O . LYS A 1 86 ? 21.402 5.423 10.852 1.00 37.06 74 LYS A O 1
ATOM 641 N N . ALA A 1 87 ? 23.100 3.923 10.922 1.00 34.34 75 ALA A N 1
ATOM 642 C CA . ALA A 1 87 ? 22.279 2.824 11.448 1.00 35.07 75 ALA A CA 1
ATOM 643 C C . ALA A 1 87 ? 21.733 3.178 12.831 1.00 36.67 75 ALA A C 1
ATOM 644 O O . ALA A 1 87 ? 20.582 2.858 13.142 1.00 38.72 75 ALA A O 1
ATOM 646 N N . GLY A 1 88 ? 22.558 3.840 13.652 1.00 35.40 76 GLY A N 1
ATOM 647 C CA . GLY A 1 88 ? 22.166 4.219 15.000 1.00 34.76 76 GLY A CA 1
ATOM 648 C C . GLY A 1 88 ? 21.128 5.326 15.022 1.00 37.19 76 GLY A C 1
ATOM 649 O O . GLY A 1 88 ? 20.120 5.215 15.727 1.00 39.12 76 GLY A O 1
ATOM 650 N N . ALA A 1 89 ? 21.388 6.397 14.266 1.00 38.09 77 ALA A N 1
ATOM 651 C CA . ALA A 1 89 ? 20.472 7.531 14.133 1.00 39.42 77 ALA A CA 1
ATOM 652 C C . ALA A 1 89 ? 19.132 7.091 13.548 1.00 42.00 77 ALA A C 1
ATOM 653 O O . ALA A 1 89 ? 18.083 7.636 13.906 1.00 41.50 77 ALA A O 1
ATOM 655 N N . ASP A 1 90 ? 19.171 6.098 12.660 1.00 44.80 78 ASP A N 1
ATOM 656 C CA . ASP A 1 90 ? 17.955 5.589 12.003 1.00 47.26 78 ASP A CA 1
ATOM 657 C C . ASP A 1 90 ? 16.972 4.885 12.931 1.00 46.02 78 ASP A C 1
ATOM 658 O O . ASP A 1 90 ? 15.848 4.595 12.520 1.00 45.39 78 ASP A O 1
ATOM 663 N N . GLU A 1 91 ? 17.386 4.620 14.166 1.00 45.81 79 GLU A N 1
ATOM 664 C CA . GLU A 1 91 ? 16.542 3.929 15.141 1.00 46.50 79 GLU A CA 1
ATOM 665 C C . GLU A 1 91 ? 15.760 4.870 16.060 1.00 46.24 79 GLU A C 1
ATOM 666 O O . GLU A 1 91 ? 15.186 4.432 17.061 1.00 47.87 79 GLU A O 1
ATOM 672 N N . PHE A 1 92 ? 15.726 6.153 15.707 1.00 45.58 80 PHE A N 1
ATOM 673 C CA . PHE A 1 92 ? 15.054 7.185 16.503 1.00 43.97 80 PHE A CA 1
ATOM 674 C C . PHE A 1 92 ? 14.077 7.907 15.588 1.00 44.23 80 PHE A C 1
ATOM 675 O O . PHE A 1 92 ? 14.276 7.930 14.371 1.00 45.26 80 PHE A O 1
ATOM 683 N N . LYS A 1 93 ? 13.005 8.464 16.146 1.00 45.67 81 LYS A N 1
ATOM 684 C CA . LYS A 1 93 ? 12.028 9.227 15.341 1.00 46.95 81 LYS A CA 1
ATOM 685 C C . LYS A 1 93 ? 12.197 10.685 15.731 1.00 46.48 81 LYS A C 1
ATOM 686 O O . LYS A 1 93 ? 11.232 11.406 15.967 1.00 47.42 81 LYS A O 1
ATOM 688 N N . GLN A 1 94 ? 13.451 11.113 15.762 1.00 46.54 82 GLN A N 1
ATOM 689 C CA . GLN A 1 94 ? 13.849 12.317 16.471 1.00 44.87 82 GLN A CA 1
ATOM 690 C C . GLN A 1 94 ? 15.335 12.549 16.227 1.00 42.32 82 GLN A C 1
ATOM 691 O O . GLN A 1 94 ? 16.063 11.601 15.938 1.00 41.67 82 GLN A O 1
ATOM 697 N N . GLU A 1 95 ? 15.793 13.788 16.353 1.00 40.86 83 GLU A N 1
ATOM 698 C CA . GLU A 1 95 ? 17.232 14.074 16.244 1.00 39.84 83 GLU A CA 1
ATOM 699 C C . GLU A 1 95 ? 17.994 13.447 17.423 1.00 40.18 83 GLU A C 1
ATOM 700 O O . GLU A 1 95 ? 17.463 13.379 18.550 1.00 40.20 83 GLU A O 1
ATOM 706 N N . VAL A 1 96 ? 19.221 12.977 17.157 1.00 38.13 84 VAL A N 1
ATOM 707 C CA . VAL A 1 96 ? 20.070 12.401 18.191 1.00 36.31 84 VAL A CA 1
ATOM 708 C C . VAL A 1 96 ? 21.368 13.190 18.428 1.00 36.25 84 VAL A C 1
ATOM 709 O O . VAL A 1 96 ? 21.890 13.860 17.532 1.00 33.33 84 VAL A O 1
ATOM 713 N N . ARG A 1 97 ? 21.836 13.134 19.678 1.00 36.51 85 ARG A N 1
ATOM 714 C CA . ARG A 1 97 ? 23.191 13.508 20.053 1.00 39.18 85 ARG A CA 1
ATOM 715 C C . ARG A 1 97 ? 23.973 12.211 19.994 1.00 36.58 85 ARG A C 1
ATOM 716 O O . ARG A 1 97 ? 23.462 11.177 20.389 1.00 34.57 85 ARG A O 1
ATOM 724 N N . ILE A 1 98 ? 25.206 12.260 19.500 1.00 37.53 86 ILE A N 1
ATOM 725 C CA . ILE A 1 98 ? 26.042 11.063 19.374 1.00 35.67 86 ILE A CA 1
ATOM 726 C C . ILE A 1 98 ? 27.424 11.362 19.955 1.00 35.60 86 ILE A C 1
ATOM 727 O O . ILE A 1 98 ? 28.044 12.333 19.556 1.00 35.15 86 ILE A O 1
ATOM 732 N N . LYS A 1 99 ? 27.885 10.538 20.897 1.00 36.82 87 LYS A N 1
ATOM 733 C CA . LYS A 1 99 ? 29.233 10.640 21.465 1.00 39.40 87 LYS A CA 1
ATOM 734 C C . LYS A 1 99 ? 30.017 9.445 20.962 1.00 35.89 87 LYS A C 1
ATOM 735 O O . LYS A 1 99 ? 29.493 8.338 20.968 1.00 35.59 87 LYS A O 1
ATOM 741 N N . VAL A 1 100 ? 31.255 9.676 20.517 1.00 33.44 88 VAL A N 1
ATOM 742 C CA . VAL A 1 100 ? 32.134 8.613 20.029 1.00 33.33 88 VAL A CA 1
ATOM 743 C C . VAL A 1 100 ? 33.426 8.609 20.851 1.00 34.57 88 VAL A C 1
ATOM 744 O O . VAL A 1 100 ? 34.128 9.618 20.907 1.00 33.48 88 VAL A O 1
ATOM 748 N N . TYR A 1 101 ? 33.718 7.479 21.497 1.00 33.23 89 TYR A N 1
ATOM 749 C CA . TYR A 1 101 ? 34.896 7.346 22.334 1.00 34.06 89 TYR A CA 1
ATOM 750 C C . TYR A 1 101 ? 35.879 6.377 21.726 1.00 35.43 89 TYR A C 1
ATOM 751 O O . TYR A 1 101 ? 35.493 5.282 21.320 1.00 36.92 89 TYR A O 1
ATOM 760 N N . LEU A 1 102 ? 37.150 6.759 21.696 1.00 36.65 90 LEU A N 1
ATOM 761 C CA . LEU A 1 102 ? 38.196 5.885 21.206 1.00 40.96 90 LEU A CA 1
ATOM 762 C C . LEU A 1 102 ? 39.094 5.541 22.396 1.00 42.33 90 LEU A C 1
ATOM 763 O O . LEU A 1 102 ? 39.577 6.431 23.100 1.00 41.02 90 LEU A O 1
ATOM 768 N N . PHE A 1 103 ? 39.290 4.249 22.632 1.00 45.31 91 PHE A N 1
ATOM 769 C CA . PHE A 1 103 ? 39.977 3.781 23.834 1.00 49.50 91 PHE A CA 1
ATOM 770 C C . PHE A 1 103 ? 41.447 3.466 23.645 1.00 55.75 91 PHE A C 1
ATOM 771 O O . PHE A 1 103 ? 41.850 2.948 22.597 1.00 52.64 91 PHE A O 1
ATOM 779 N N . PRO A 1 104 ? 42.238 3.755 24.712 1.00 64.75 92 PRO A N 1
ATOM 780 C CA . PRO A 1 104 ? 43.702 3.723 24.726 1.00 67.38 92 PRO A CA 1
ATOM 781 C C . PRO A 1 104 ? 44.265 2.340 24.503 1.00 69.45 92 PRO A C 1
ATOM 782 O O . PRO A 1 104 ? 43.809 1.372 25.134 1.00 69.09 92 PRO A O 1
ATOM 786 N N . ASP A 1 105 ? 45.241 2.276 23.592 1.00 70.01 93 ASP A N 1
ATOM 787 C CA . ASP A 1 105 ? 45.972 1.059 23.267 1.00 69.53 93 ASP A CA 1
ATOM 788 C C . ASP A 1 105 ? 45.099 0.089 22.459 1.00 67.17 93 ASP A C 1
ATOM 789 O O . ASP A 1 105 ? 45.454 -0.268 21.334 1.00 67.85 93 ASP A O 1
ATOM 794 N N . SER A 1 106 ? 43.950 -0.302 23.007 1.00 64.34 94 SER A N 1
ATOM 795 C CA . SER A 1 106 ? 43.047 -1.221 22.312 1.00 62.92 94 SER A CA 1
ATOM 796 C C . SER A 1 106 ? 42.529 -0.702 20.962 1.00 61.59 94 SER A C 1
ATOM 797 O O . SER A 1 106 ? 42.377 -1.486 20.034 1.00 61.43 94 SER A O 1
ATOM 800 N N . GLY A 1 107 ? 42.254 0.599 20.852 1.00 59.84 95 GLY A N 1
ATOM 801 C CA . GLY A 1 107 ? 41.651 1.157 19.633 1.00 59.30 95 GLY A CA 1
ATOM 802 C C . GLY A 1 107 ? 40.143 0.905 19.500 1.00 58.01 95 GLY A C 1
ATOM 803 O O . GLY A 1 107 ? 39.536 1.283 18.493 1.00 58.15 95 GLY A O 1
ATOM 804 N N . GLU A 1 108 ? 39.553 0.264 20.517 1.00 55.22 96 GLU A N 1
ATOM 805 C CA . GLU A 1 108 ? 38.109 0.007 20.625 1.00 52.63 96 GLU A CA 1
ATOM 806 C C . GLU A 1 108 ? 37.314 1.294 20.510 1.00 48.66 96 GLU A C 1
ATOM 807 O O . GLU A 1 108 ? 37.697 2.295 21.105 1.00 46.20 96 GLU A O 1
ATOM 813 N N . VAL A 1 109 ? 36.194 1.263 19.789 1.00 46.64 97 VAL A N 1
ATOM 814 C CA . VAL A 1 109 ? 35.323 2.445 19.630 1.00 44.03 97 VAL A CA 1
ATOM 815 C C . VAL A 1 109 ? 33.949 2.199 20.277 1.00 42.83 97 VAL A C 1
ATOM 816 O O . VAL A 1 109 ? 33.391 1.102 20.175 1.00 43.73 97 VAL A O 1
ATOM 820 N N . LEU A 1 110 ? 33.428 3.214 20.965 1.00 39.79 98 LEU A N 1
ATOM 821 C CA . LEU A 1 110 ? 32.101 3.144 21.574 1.00 38.22 98 LEU A CA 1
ATOM 822 C C . LEU A 1 110 ? 31.279 4.324 21.101 1.00 36.26 98 LEU A C 1
ATOM 823 O O . LEU A 1 110 ? 31.715 5.466 21.233 1.00 35.97 98 LEU A O 1
ATOM 828 N N . PHE A 1 111 ? 30.091 4.047 20.558 1.00 35.13 99 PHE A N 1
ATOM 829 C CA . PHE A 1 111 ? 29.164 5.103 20.139 1.00 34.24 99 PHE A CA 1
ATOM 830 C C . PHE A 1 111 ? 28.017 5.116 21.134 1.00 34.47 99 PHE A C 1
ATOM 831 O O . PHE A 1 111 ? 27.559 4.046 21.546 1.00 34.95 99 PHE A O 1
ATOM 839 N N . VAL A 1 112 ? 27.563 6.302 21.527 1.00 32.95 100 VAL A N 1
ATOM 840 C CA . VAL A 1 112 ? 26.416 6.435 22.424 1.00 33.84 100 VAL A CA 1
ATOM 841 C C . VAL A 1 112 ? 25.409 7.341 21.716 1.00 36.15 100 VAL A C 1
ATOM 842 O O . VAL A 1 112 ? 25.738 8.467 21.351 1.00 36.29 100 VAL A O 1
ATOM 846 N N . PHE A 1 113 ? 24.198 6.830 21.490 1.00 36.94 101 PHE A N 1
ATOM 847 C CA . PHE A 1 113 ? 23.130 7.595 20.834 1.00 37.46 101 PHE A CA 1
ATOM 848 C C . PHE A 1 113 ? 22.024 7.919 21.829 1.00 37.90 101 PHE A C 1
ATOM 849 O O . PHE A 1 113 ? 21.550 7.024 22.507 1.00 38.95 101 PHE A O 1
ATOM 857 N N . SER A 1 114 ? 21.627 9.185 21.920 1.00 38.43 102 SER A N 1
ATOM 858 C CA . SER A 1 114 ? 20.524 9.590 22.796 1.00 40.10 102 SER A CA 1
ATOM 859 C C . SER A 1 114 ? 19.726 10.728 22.179 1.00 41.58 102 SER A C 1
ATOM 860 O O . SER A 1 114 ? 20.239 11.477 21.363 1.00 43.68 102 SER A O 1
ATOM 863 N N . PRO A 1 115 ? 18.455 10.861 22.554 1.00 43.72 103 PRO A N 1
ATOM 864 C CA . PRO A 1 115 ? 17.658 11.898 21.904 1.00 45.01 103 PRO A CA 1
ATOM 865 C C . PRO A 1 115 ? 18.229 13.277 22.148 1.00 46.71 103 PRO A C 1
ATOM 866 O O . PRO A 1 115 ? 18.643 13.560 23.263 1.00 46.97 103 PRO A O 1
ATOM 870 N N . LEU A 1 116 ? 18.278 14.105 21.105 1.00 49.54 104 LEU A N 1
ATOM 871 C CA . LEU A 1 116 ? 18.755 15.477 21.219 1.00 52.37 104 LEU A CA 1
ATOM 872 C C . LEU A 1 116 ? 17.568 16.314 21.652 1.00 57.58 104 LEU A C 1
ATOM 873 O O . LEU A 1 116 ? 16.612 16.521 20.882 1.00 58.36 104 LEU A O 1
ATOM 878 N N . ASN A 1 117 ? 17.604 16.766 22.897 1.00 63.43 105 ASN A N 1
ATOM 879 C CA . ASN A 1 117 ? 16.550 17.628 23.415 1.00 68.07 105 ASN A CA 1
ATOM 880 C C . ASN A 1 117 ? 17.166 19.008 23.590 1.00 70.56 105 ASN A C 1
ATOM 881 O O . ASN A 1 117 ? 17.835 19.299 24.587 1.00 70.54 105 ASN A O 1
ATOM 886 N N . ILE A 1 118 ? 16.953 19.825 22.563 1.00 73.24 106 ILE A N 1
ATOM 887 C CA . ILE A 1 118 ? 17.563 21.132 22.442 1.00 75.26 106 ILE A CA 1
ATOM 888 C C . ILE A 1 118 ? 16.543 22.187 22.864 1.00 76.21 106 ILE A C 1
ATOM 889 O O . ILE A 1 118 ? 15.462 22.262 22.277 1.00 76.65 106 ILE A O 1
ATOM 894 N N . PRO A 1 119 ? 16.875 22.997 23.888 1.00 77.66 107 PRO A N 1
ATOM 895 C CA . PRO A 1 119 ? 15.932 23.997 24.411 1.00 78.56 107 PRO A CA 1
ATOM 896 C C . PRO A 1 119 ? 15.832 25.297 23.593 1.00 79.03 107 PRO A C 1
ATOM 897 O O . PRO A 1 119 ? 16.616 25.513 22.662 1.00 78.35 107 PRO A O 1
ATOM 901 N N . ASP A 1 120 ? 14.864 26.144 23.951 1.00 79.74 108 ASP A N 1
ATOM 902 C CA . ASP A 1 120 ? 14.671 27.439 23.290 1.00 80.29 108 ASP A CA 1
ATOM 903 C C . ASP A 1 120 ? 15.603 28.464 23.923 1.00 77.18 108 ASP A C 1
ATOM 904 O O . ASP A 1 120 ? 15.387 28.914 25.052 1.00 76.57 108 ASP A O 1
ATOM 909 N N . LEU A 1 121 ? 16.638 28.824 23.172 1.00 74.02 109 LEU A N 1
ATOM 910 C CA . LEU A 1 121 ? 17.651 29.742 23.641 1.00 71.32 109 LEU A CA 1
ATOM 911 C C . LEU A 1 121 ? 17.500 31.110 22.975 1.00 69.11 109 LEU A C 1
ATOM 912 O O . LEU A 1 121 ? 18.439 31.890 22.949 1.00 69.64 109 LEU A O 1
ATOM 917 N N . GLU A 1 122 ? 16.312 31.416 22.459 1.00 67.38 110 GLU A N 1
ATOM 918 C CA . GLU A 1 122 ? 16.070 32.706 21.801 1.00 64.68 110 GLU A CA 1
ATOM 919 C C . GLU A 1 122 ? 16.211 33.858 22.799 1.00 61.28 110 GLU A C 1
ATOM 920 O O . GLU A 1 122 ? 16.653 34.940 22.440 1.00 62.82 110 GLU A O 1
ATOM 922 N N . THR A 1 123 ? 15.830 33.608 24.048 1.00 56.05 111 THR A N 1
ATOM 923 C CA . THR A 1 123 ? 15.961 34.573 25.149 1.00 52.32 111 THR A CA 1
ATOM 924 C C . THR A 1 123 ? 17.415 34.807 25.700 1.00 46.15 111 THR A C 1
ATOM 925 O O . THR A 1 123 ? 17.642 35.679 26.541 1.00 44.15 111 THR A O 1
ATOM 929 N N . GLY A 1 124 ? 18.386 34.034 25.242 1.00 40.69 112 GLY A N 1
ATOM 930 C CA . GLY A 1 124 ? 19.777 34.207 25.680 1.00 39.35 112 GLY A CA 1
ATOM 931 C C . GLY A 1 124 ? 20.134 33.418 26.933 1.00 37.46 112 GLY A C 1
ATOM 932 O O . GLY A 1 124 ? 19.256 33.004 27.699 1.00 35.74 112 GLY A O 1
ATOM 933 N N . VAL A 1 125 ? 21.427 33.183 27.142 1.00 34.22 113 VAL A N 1
ATOM 934 C CA . VAL A 1 125 ? 21.871 32.440 28.320 1.00 31.20 113 VAL A CA 1
ATOM 935 C C . VAL A 1 125 ? 22.804 33.313 29.168 1.00 31.63 113 VAL A C 1
ATOM 936 O O . VAL A 1 125 ? 23.255 34.387 28.715 1.00 30.70 113 VAL A O 1
ATOM 940 N N . GLU A 1 126 ? 23.015 32.861 30.405 1.00 30.75 114 GLU A N 1
ATOM 941 C CA A GLU A 1 126 ? 24.010 33.424 31.342 0.50 30.34 114 GLU A CA 1
ATOM 942 C CA B GLU A 1 126 ? 24.004 33.440 31.312 0.50 31.70 114 GLU A CA 1
ATOM 943 C C . GLU A 1 126 ? 25.295 32.608 31.264 1.00 30.37 114 GLU A C 1
ATOM 944 O O . GLU A 1 126 ? 25.249 31.384 31.231 1.00 29.48 114 GLU A O 1
ATOM 955 N N . VAL A 1 127 ? 26.443 33.285 31.228 1.00 29.69 115 VAL A N 1
ATOM 956 C CA . VAL A 1 127 ? 27.752 32.636 31.298 1.00 28.41 115 VAL A CA 1
ATOM 957 C C . VAL A 1 127 ? 28.575 33.384 32.356 1.00 29.36 115 VAL A C 1
ATOM 958 O O . VAL A 1 127 ? 28.292 34.553 32.693 1.00 30.15 115 VAL A O 1
ATOM 962 N N . LYS A 1 128 ? 29.587 32.717 32.891 1.00 30.08 116 LYS A N 1
ATOM 963 C CA . LYS A 1 128 ? 30.476 33.340 33.860 1.00 29.92 116 LYS A CA 1
ATOM 964 C C . LYS A 1 128 ? 31.921 33.023 33.538 1.00 28.86 116 LYS A C 1
ATOM 965 O O . LYS A 1 128 ? 32.209 31.968 32.970 1.00 31.40 116 LYS A O 1
ATOM 971 N N . ILE A 1 129 ? 32.834 33.926 33.910 1.00 29.96 117 ILE A N 1
ATOM 972 C CA . ILE A 1 129 ? 34.290 33.661 33.815 1.00 28.70 117 ILE A CA 1
ATOM 973 C C . ILE A 1 129 ? 34.636 32.482 34.753 1.00 28.12 117 ILE A C 1
ATOM 974 O O . ILE A 1 129 ? 34.282 32.484 35.929 1.00 30.14 117 ILE A O 1
ATOM 979 N N . SER A 1 130 ? 35.306 31.469 34.220 1.00 27.56 118 SER A N 1
ATOM 980 C CA . SER A 1 130 ? 35.763 30.311 34.996 1.00 28.72 118 SER A CA 1
ATOM 981 C C . SER A 1 130 ? 36.957 30.669 35.911 1.00 31.44 118 SER A C 1
ATOM 982 O O . SER A 1 130 ? 37.750 31.575 35.592 1.00 30.00 118 SER A O 1
ATOM 985 N N . ASN A 1 131 ? 37.100 29.917 37.005 1.00 32.69 119 ASN A N 1
ATOM 986 C CA . ASN A 1 131 ? 38.290 29.961 37.879 1.00 33.78 119 ASN A CA 1
ATOM 987 C C . ASN A 1 131 ? 39.399 29.053 37.408 1.00 31.47 119 ASN A C 1
ATOM 988 O O . ASN A 1 131 ? 40.410 28.961 38.081 1.00 34.00 119 ASN A O 1
ATOM 993 N N . VAL A 1 132 ? 39.175 28.358 36.295 1.00 28.86 120 VAL A N 1
ATOM 994 C CA . VAL A 1 132 ? 40.125 27.474 35.696 1.00 28.65 120 VAL A CA 1
ATOM 995 C C . VAL A 1 132 ? 40.640 28.120 34.399 1.00 27.33 120 VAL A C 1
ATOM 996 O O . VAL A 1 132 ? 39.838 28.504 33.534 1.00 24.54 120 VAL A O 1
ATOM 1000 N N . ARG A 1 133 ? 41.969 28.259 34.288 1.00 25.43 121 ARG A N 1
ATOM 1001 C CA . ARG A 1 133 ? 42.601 28.734 33.068 1.00 26.08 121 ARG A CA 1
ATOM 1002 C C . ARG A 1 133 ? 42.853 27.563 32.146 1.00 26.31 121 ARG A C 1
ATOM 1003 O O . ARG A 1 133 ? 43.144 26.466 32.589 1.00 29.89 121 ARG A O 1
ATOM 1011 N N . ARG A 1 134 ? 42.718 27.813 30.851 1.00 28.68 122 ARG A N 1
ATOM 1012 C CA . ARG A 1 134 ? 42.990 26.817 29.817 1.00 27.84 122 ARG A CA 1
ATOM 1013 C C . ARG A 1 134 ? 44.454 26.372 29.891 1.00 27.95 122 ARG A C 1
ATOM 1014 O O . ARG A 1 134 ? 45.342 27.206 30.036 1.00 26.36 122 ARG A O 1
ATOM 1022 N N . ILE A 1 135 ? 44.696 25.053 29.791 1.00 26.29 123 ILE A N 1
ATOM 1023 C CA . ILE A 1 135 ? 46.050 24.509 29.888 1.00 25.89 123 ILE A CA 1
ATOM 1024 C C . ILE A 1 135 ? 46.829 24.994 28.671 1.00 27.21 123 ILE A C 1
ATOM 1025 O O . ILE A 1 135 ? 46.313 24.916 27.534 1.00 28.15 123 ILE A O 1
ATOM 1030 N N . PRO A 1 136 ? 48.052 25.512 28.895 1.00 27.20 124 PRO A N 1
ATOM 1031 C CA . PRO A 1 136 ? 48.826 26.046 27.775 1.00 29.08 124 PRO A CA 1
ATOM 1032 C C . PRO A 1 136 ? 49.467 24.926 26.957 1.00 28.43 124 PRO A C 1
ATOM 1033 O O . PRO A 1 136 ? 49.641 23.820 27.461 1.00 28.46 124 PRO A O 1
ATOM 1037 N N . ASP A 1 137 ? 49.821 25.245 25.718 1.00 28.25 125 ASP A N 1
ATOM 1038 C CA . ASP A 1 137 ? 50.443 24.315 24.777 1.00 30.99 125 ASP A CA 1
ATOM 1039 C C . ASP A 1 137 ? 51.695 23.589 25.302 1.00 28.23 125 ASP A C 1
ATOM 1040 O O . ASP A 1 137 ? 51.903 22.427 24.980 1.00 27.62 125 ASP A O 1
ATOM 1045 N N . LEU A 1 138 ? 52.531 24.244 26.100 1.00 27.84 126 LEU A N 1
ATOM 1046 C CA . LEU A 1 138 ? 53.724 23.576 26.676 1.00 25.42 126 LEU A CA 1
ATOM 1047 C C . LEU A 1 138 ? 53.399 22.411 27.619 1.00 25.84 126 LEU A C 1
ATOM 1048 O O . LEU A 1 138 ? 54.248 21.557 27.865 1.00 22.36 126 LEU A O 1
ATOM 1053 N N . SER A 1 139 ? 52.170 22.376 28.120 1.00 27.18 127 SER A N 1
ATOM 1054 C CA . SER A 1 139 ? 51.692 21.310 29.016 1.00 28.06 127 SER A CA 1
ATOM 1055 C C . SER A 1 139 ? 50.795 20.259 28.340 1.00 29.10 127 SER A C 1
ATOM 1056 O O . SER A 1 139 ? 50.773 19.092 28.743 1.00 31.22 127 SER A O 1
ATOM 1059 N N . THR A 1 140 ? 49.987 20.700 27.376 1.00 26.23 128 THR A N 1
ATOM 1060 C CA . THR A 1 140 ? 49.047 19.822 26.677 1.00 27.52 128 THR A CA 1
ATOM 1061 C C . THR A 1 140 ? 48.542 20.541 25.421 1.00 28.80 128 THR A C 1
ATOM 1062 O O . THR A 1 140 ? 48.274 21.727 25.486 1.00 29.41 128 THR A O 1
ATOM 1066 N N . PRO A 1 141 ? 48.425 19.824 24.283 1.00 29.37 129 PRO A N 1
ATOM 1067 C CA . PRO A 1 141 ? 47.833 20.448 23.121 1.00 28.18 129 PRO A CA 1
ATOM 1068 C C . PRO A 1 141 ? 46.369 20.776 23.347 1.00 29.35 129 PRO A C 1
ATOM 1069 O O . PRO A 1 141 ? 45.593 19.913 23.748 1.00 28.32 129 PRO A O 1
ATOM 1073 N N . PRO A 1 142 ? 45.983 22.037 23.125 1.00 31.67 130 PRO A N 1
ATOM 1074 C CA . PRO A 1 142 ? 44.599 22.451 23.273 1.00 34.00 130 PRO A CA 1
ATOM 1075 C C . PRO A 1 142 ? 43.605 21.647 22.428 1.00 36.15 130 PRO A C 1
ATOM 1076 O O . PRO A 1 142 ? 42.460 21.476 22.845 1.00 39.22 130 PRO A O 1
ATOM 1080 N N . ALA A 1 143 ? 44.038 21.163 21.261 1.00 36.78 131 ALA A N 1
ATOM 1081 C CA . ALA A 1 143 ? 43.177 20.383 20.370 1.00 40.14 131 ALA A CA 1
ATOM 1082 C C . ALA A 1 143 ? 43.044 18.906 20.757 1.00 40.78 131 ALA A C 1
ATOM 1083 O O . ALA A 1 143 ? 42.331 18.175 20.082 1.00 44.32 131 ALA A O 1
ATOM 1085 N N . LEU A 1 144 ? 43.723 18.445 21.807 1.00 38.16 132 LEU A N 1
ATOM 1086 C CA . LEU A 1 144 ? 43.504 17.062 22.292 1.00 36.71 132 LEU A CA 1
ATOM 1087 C C . LEU A 1 144 ? 42.153 16.957 23.047 1.00 37.19 132 LEU A C 1
ATOM 1088 O O . LEU A 1 144 ? 42.034 17.414 24.188 1.00 37.40 132 LEU A O 1
ATOM 1093 N N . LYS A 1 145 ? 41.148 16.356 22.410 1.00 37.18 133 LYS A N 1
ATOM 1094 C CA . LYS A 1 145 ? 39.843 16.138 23.040 1.00 36.40 133 LYS A CA 1
ATOM 1095 C C . LYS A 1 145 ? 39.885 14.794 23.726 1.00 35.81 133 LYS A C 1
ATOM 1096 O O . LYS A 1 145 ? 39.662 13.756 23.076 1.00 34.64 133 LYS A O 1
ATOM 1102 N N . ILE A 1 146 ? 40.199 14.832 25.024 1.00 34.94 134 ILE A N 1
ATOM 1103 C CA . ILE A 1 146 ? 40.353 13.658 25.866 1.00 33.38 134 ILE A CA 1
ATOM 1104 C C . ILE A 1 146 ? 39.447 13.848 27.115 1.00 33.12 134 ILE A C 1
ATOM 1105 O O . ILE A 1 146 ? 39.277 14.968 27.605 1.00 34.46 134 ILE A O 1
ATOM 1110 N N . THR A 1 147 ? 38.796 12.772 27.551 1.00 30.51 135 THR A N 1
ATOM 1111 C CA . THR A 1 147 ? 37.735 12.846 28.570 1.00 30.39 135 THR A CA 1
ATOM 1112 C C . THR A 1 147 ? 38.208 13.314 29.962 1.00 31.72 135 THR A C 1
ATOM 1113 O O . THR A 1 147 ? 37.427 13.880 30.740 1.00 30.57 135 THR A O 1
ATOM 1117 N N . GLY A 1 148 ? 39.479 13.078 30.267 1.00 30.76 136 GLY A N 1
ATOM 1118 C CA . GLY A 1 148 ? 40.023 13.424 31.570 1.00 31.42 136 GLY A CA 1
ATOM 1119 C C . GLY A 1 148 ? 40.826 14.694 31.691 1.00 27.98 136 GLY A C 1
ATOM 1120 O O . GLY A 1 148 ? 41.327 14.961 32.771 1.00 30.50 136 GLY A O 1
ATOM 1121 N N . ARG A 1 149 ? 40.984 15.470 30.607 1.00 28.46 137 ARG A N 1
ATOM 1122 C CA . ARG A 1 149 ? 41.786 16.690 30.684 1.00 27.33 137 ARG A CA 1
ATOM 1123 C C . ARG A 1 149 ? 41.192 17.636 31.740 1.00 28.70 137 ARG A C 1
ATOM 1124 O O . ARG A 1 149 ? 40.001 17.977 31.723 1.00 27.99 137 ARG A O 1
ATOM 1132 N N . THR A 1 150 ? 42.045 18.067 32.655 1.00 27.18 138 THR A N 1
ATOM 1133 C CA . THR A 1 150 ? 41.571 18.620 33.905 1.00 26.15 138 THR A CA 1
ATOM 1134 C C . THR A 1 150 ? 41.063 20.058 33.807 1.00 27.15 138 THR A C 1
ATOM 1135 O O . THR A 1 150 ? 40.278 20.469 34.656 1.00 26.47 138 THR A O 1
ATOM 1139 N N . ASP A 1 151 ? 41.491 20.834 32.807 1.00 26.21 139 ASP A N 1
ATOM 1140 C CA . ASP A 1 151 ? 40.906 22.181 32.642 1.00 28.10 139 ASP A CA 1
ATOM 1141 C C . ASP A 1 151 ? 39.397 22.076 32.337 1.00 27.29 139 ASP A C 1
ATOM 1142 O O . ASP A 1 151 ? 38.578 22.729 32.983 1.00 29.89 139 ASP A O 1
ATOM 1147 N N . ILE A 1 152 ? 39.047 21.239 31.371 1.00 30.09 140 ILE A N 1
ATOM 1148 C CA . ILE A 1 152 ? 37.663 21.031 30.969 1.00 29.44 140 ILE A CA 1
ATOM 1149 C C . ILE A 1 152 ? 36.875 20.265 32.065 1.00 31.99 140 ILE A C 1
ATOM 1150 O O . ILE A 1 152 ? 35.740 20.627 32.380 1.00 32.16 140 ILE A O 1
ATOM 1155 N N . VAL A 1 153 ? 37.468 19.243 32.678 1.00 33.24 141 VAL A N 1
ATOM 1156 C CA . VAL A 1 153 ? 36.782 18.510 33.768 1.00 32.12 141 VAL A CA 1
ATOM 1157 C C . VAL A 1 153 ? 36.484 19.456 34.947 1.00 31.73 141 VAL A C 1
ATOM 1158 O O . VAL A 1 153 ? 35.347 19.535 35.424 1.00 32.68 141 VAL A O 1
ATOM 1162 N N . LEU A 1 154 ? 37.483 20.202 35.404 1.00 29.29 142 LEU A N 1
ATOM 1163 C CA . LEU A 1 154 ? 37.263 21.111 36.533 1.00 28.86 142 LEU A CA 1
ATOM 1164 C C . LEU A 1 154 ? 36.327 22.274 36.190 1.00 29.57 142 LEU A C 1
ATOM 1165 O O . LEU A 1 154 ? 35.498 22.663 37.002 1.00 29.78 142 LEU A O 1
ATOM 1170 N N . ALA A 1 155 ? 36.416 22.797 34.974 1.00 28.18 143 ALA A N 1
ATOM 1171 C CA . ALA A 1 155 ? 35.571 23.937 34.574 1.00 28.77 143 ALA A CA 1
ATOM 1172 C C . ALA A 1 155 ? 34.098 23.561 34.433 1.00 29.73 143 ALA A C 1
ATOM 1173 O O . ALA A 1 155 ? 33.217 24.328 34.831 1.00 30.56 143 ALA A O 1
ATOM 1175 N N . ARG A 1 156 ? 33.816 22.398 33.865 1.00 30.16 144 ARG A N 1
ATOM 1176 C CA . ARG A 1 156 ? 32.438 21.940 33.754 1.00 32.01 144 ARG A CA 1
ATOM 1177 C C . ARG A 1 156 ? 31.772 21.737 35.101 1.00 31.23 144 ARG A C 1
ATOM 1178 O O . ARG A 1 156 ? 30.569 21.902 35.196 1.00 29.14 144 ARG A O 1
ATOM 1186 N N . ARG A 1 157 ? 32.543 21.404 36.132 1.00 30.60 145 ARG A N 1
ATOM 1187 C CA . ARG A 1 157 ? 31.992 21.261 37.476 1.00 32.67 145 ARG A CA 1
ATOM 1188 C C . ARG A 1 157 ? 31.583 22.595 38.107 1.00 33.27 145 ARG A C 1
ATOM 1189 O O . ARG A 1 157 ? 30.934 22.614 39.150 1.00 32.97 145 ARG A O 1
ATOM 1197 N N . GLU A 1 158 ? 31.982 23.696 37.478 1.00 33.49 146 GLU A N 1
ATOM 1198 C CA . GLU A 1 158 ? 31.596 25.048 37.893 1.00 33.19 146 GLU A CA 1
ATOM 1199 C C . GLU A 1 158 ? 30.275 25.522 37.301 1.00 32.19 146 GLU A C 1
ATOM 1200 O O . GLU A 1 158 ? 29.787 26.566 37.677 1.00 31.96 146 GLU A O 1
ATOM 1206 N N . ILE A 1 159 ? 29.695 24.779 36.372 1.00 32.53 147 ILE A N 1
ATOM 1207 C CA . ILE A 1 159 ? 28.469 25.226 35.733 1.00 32.22 147 ILE A CA 1
ATOM 1208 C C . ILE A 1 159 ? 27.310 24.929 36.684 1.00 34.55 147 ILE A C 1
ATOM 1209 O O . ILE A 1 159 ? 26.822 23.805 36.721 1.00 34.86 147 ILE A O 1
ATOM 1214 N N . VAL A 1 160 ? 26.905 25.930 37.476 1.00 38.09 148 VAL A N 1
ATOM 1215 C CA . VAL A 1 160 ? 25.823 25.783 38.448 1.00 39.31 148 VAL A CA 1
ATOM 1216 C C . VAL A 1 160 ? 24.666 26.734 38.109 1.00 42.78 148 VAL A C 1
ATOM 1217 O O . VAL A 1 160 ? 23.582 26.274 37.749 1.00 45.56 148 VAL A O 1
ATOM 1221 N N . ASP A 1 161 ? 24.850 28.043 38.236 1.00 43.88 149 ASP A N 1
ATOM 1222 C CA . ASP A 1 161 ? 23.775 28.954 37.817 1.00 44.39 149 ASP A CA 1
ATOM 1223 C C . ASP A 1 161 ? 24.161 29.713 36.558 1.00 41.69 149 ASP A C 1
ATOM 1224 O O . ASP A 1 161 ? 24.056 30.933 36.473 1.00 43.25 149 ASP A O 1
ATOM 1229 N N . CYS A 1 162 ? 24.603 28.946 35.570 1.00 38.00 150 CYS A N 1
ATOM 1230 C CA . CYS A 1 162 ? 24.913 29.477 34.260 1.00 34.78 150 CYS A CA 1
ATOM 1231 C C . CYS A 1 162 ? 24.854 28.347 33.244 1.00 30.92 150 CYS A C 1
ATOM 1232 O O . CYS A 1 162 ? 24.686 27.174 33.585 1.00 31.00 150 CYS A O 1
ATOM 1235 N N . TYR A 1 163 ? 24.954 28.721 31.984 1.00 28.96 151 TYR A N 1
ATOM 1236 C CA . TYR A 1 163 ? 24.920 27.777 30.888 1.00 30.12 151 TYR A CA 1
ATOM 1237 C C . TYR A 1 163 ? 26.288 27.149 30.579 1.00 28.12 151 TYR A C 1
ATOM 1238 O O . TYR A 1 163 ? 26.396 25.970 30.318 1.00 28.37 151 TYR A O 1
ATOM 1247 N N . ASP A 1 164 ? 27.315 27.979 30.518 1.00 30.28 152 ASP A N 1
ATOM 1248 C CA . ASP A 1 164 ? 28.693 27.530 30.346 1.00 28.18 152 ASP A CA 1
ATOM 1249 C C . ASP A 1 164 ? 29.581 28.540 31.072 1.00 27.92 152 ASP A C 1
ATOM 1250 O O . ASP A 1 164 ? 29.141 29.637 31.387 1.00 29.89 152 ASP A O 1
ATOM 1255 N N . VAL A 1 165 ? 30.811 28.141 31.384 1.00 31.16 153 VAL A N 1
ATOM 1256 C CA . VAL A 1 165 ? 31.830 29.022 31.960 1.00 29.76 153 VAL A CA 1
ATOM 1257 C C . VAL A 1 165 ? 32.895 29.329 30.881 1.00 29.72 153 VAL A C 1
ATOM 1258 O O . VAL A 1 165 ? 33.174 28.500 30.026 1.00 27.45 153 VAL A O 1
ATOM 1262 N N . ILE A 1 166 ? 33.449 30.545 30.914 1.00 30.64 154 ILE A N 1
ATOM 1263 C CA . ILE A 1 166 ? 34.457 30.992 29.962 1.00 28.19 154 ILE A CA 1
ATOM 1264 C C . ILE A 1 166 ? 35.879 30.822 30.542 1.00 28.50 154 ILE A C 1
ATOM 1265 O O . ILE A 1 166 ? 36.236 31.444 31.546 1.00 28.18 154 ILE A O 1
ATOM 1270 N N . LEU A 1 167 ? 36.658 29.940 29.918 1.00 28.30 155 LEU A N 1
ATOM 1271 C CA . LEU A 1 167 ? 38.064 29.741 30.257 1.00 27.17 155 LEU A CA 1
ATOM 1272 C C . LEU A 1 167 ? 38.921 30.775 29.533 1.00 29.37 155 LEU A C 1
ATOM 1273 O O . LEU A 1 167 ? 38.837 30.921 28.305 1.00 29.64 155 LEU A O 1
ATOM 1278 N N . LEU A 1 168 ? 39.681 31.529 30.327 1.00 28.53 156 LEU A N 1
ATOM 1279 C CA . LEU A 1 168 ? 40.696 32.421 29.841 1.00 27.49 156 LEU A CA 1
ATOM 1280 C C . LEU A 1 168 ? 42.000 31.638 29.810 1.00 27.96 156 LEU A C 1
ATOM 1281 O O . LEU A 1 168 ? 42.167 30.657 30.547 1.00 27.52 156 LEU A O 1
ATOM 1286 N N . GLY A 1 169 ? 42.917 32.072 28.961 1.00 26.02 157 GLY A N 1
ATOM 1287 C CA . GLY A 1 169 ? 44.255 31.499 28.933 1.00 27.02 157 GLY A CA 1
ATOM 1288 C C . GLY A 1 169 ? 45.077 32.109 30.038 1.00 26.59 157 GLY A C 1
ATOM 1289 O O . GLY A 1 169 ? 44.615 33.025 30.721 1.00 27.89 157 GLY A O 1
ATOM 1290 N N . LEU A 1 170 ? 46.318 31.653 30.193 1.00 25.73 158 LEU A N 1
ATOM 1291 C CA . LEU A 1 170 ? 47.152 32.116 31.293 1.00 26.78 158 LEU A CA 1
ATOM 1292 C C . LEU A 1 170 ? 47.373 33.611 31.307 1.00 25.38 158 LEU A C 1
ATOM 1293 O O . LEU A 1 170 ? 47.645 34.142 32.354 1.00 24.34 158 LEU A O 1
ATOM 1298 N N . ASN A 1 171 ? 47.328 34.281 30.153 1.00 26.66 159 ASN A N 1
ATOM 1299 C CA . ASN A 1 171 ? 47.536 35.726 30.122 1.00 25.90 159 ASN A CA 1
ATOM 1300 C C . ASN A 1 171 ? 46.241 36.551 30.152 1.00 26.15 159 ASN A C 1
ATOM 1301 O O . ASN A 1 171 ? 46.280 37.763 29.963 1.00 24.78 159 ASN A O 1
ATOM 1306 N N . GLY A 1 172 ? 45.090 35.930 30.378 1.00 25.43 160 GLY A N 1
ATOM 1307 C CA . GLY A 1 172 ? 43.854 36.696 30.387 1.00 26.56 160 GLY A CA 1
ATOM 1308 C C . GLY A 1 172 ? 43.187 36.880 29.033 1.00 27.58 160 GLY A C 1
ATOM 1309 O O . GLY A 1 172 ? 42.198 37.607 28.933 1.00 26.64 160 GLY A O 1
ATOM 1310 N N . GLN A 1 173 ? 43.719 36.227 27.996 1.00 27.72 161 GLN A N 1
ATOM 1311 C CA . GLN A 1 173 ? 43.053 36.169 26.700 1.00 27.94 161 GLN A CA 1
ATOM 1312 C C . GLN A 1 173 ? 41.847 35.255 26.823 1.00 26.67 161 GLN A C 1
ATOM 1313 O O . GLN A 1 173 ? 41.869 34.301 27.580 1.00 23.77 161 GLN A O 1
ATOM 1319 N N . VAL A 1 174 ? 40.787 35.572 26.087 1.00 27.66 162 VAL A N 1
ATOM 1320 C CA . VAL A 1 174 ? 39.638 34.690 25.985 1.00 28.29 162 VAL A CA 1
ATOM 1321 C C . VAL A 1 174 ? 40.035 33.449 25.169 1.00 28.45 162 VAL A C 1
ATOM 1322 O O . VAL A 1 174 ? 40.582 33.551 24.050 1.00 28.70 162 VAL A O 1
ATOM 1326 N N . CYS A 1 175 ? 39.790 32.276 25.730 1.00 28.47 163 CYS A N 1
ATOM 1327 C CA . CYS A 1 175 ? 39.980 31.040 24.967 1.00 26.96 163 CYS A CA 1
ATOM 1328 C C . CYS A 1 175 ? 38.623 30.575 24.475 1.00 28.87 163 CYS A C 1
ATOM 1329 O O . CYS A 1 175 ? 38.272 30.767 23.301 1.00 29.37 163 CYS A O 1
ATOM 1332 N N . GLU A 1 176 ? 37.852 29.962 25.368 1.00 29.24 164 GLU A N 1
ATOM 1333 C CA . GLU A 1 176 ? 36.598 29.389 24.989 1.00 26.43 164 GLU A CA 1
ATOM 1334 C C . GLU A 1 176 ? 35.789 28.972 26.204 1.00 26.69 164 GLU A C 1
ATOM 1335 O O . GLU A 1 176 ? 36.280 29.001 27.307 1.00 26.39 164 GLU A O 1
ATOM 1341 N N . GLY A 1 177 ? 34.546 28.546 25.978 1.00 28.01 165 GLY A N 1
ATOM 1342 C CA . GLY A 1 177 ? 33.758 27.927 27.028 1.00 28.21 165 GLY A CA 1
ATOM 1343 C C . GLY A 1 177 ? 34.220 26.495 27.273 1.00 29.62 165 GLY A C 1
ATOM 1344 O O . GLY A 1 177 ? 34.963 25.948 26.468 1.00 31.58 165 GLY A O 1
ATOM 1345 N N . SER A 1 178 ? 33.746 25.883 28.373 1.00 31.05 166 SER A N 1
ATOM 1346 C CA . SER A 1 178 ? 34.058 24.474 28.710 1.00 29.74 166 SER A CA 1
ATOM 1347 C C . SER A 1 178 ? 33.556 23.450 27.666 1.00 30.84 166 SER A C 1
ATOM 1348 O O . SER A 1 178 ? 34.079 22.333 27.579 1.00 32.46 166 SER A O 1
ATOM 1351 N N . PHE A 1 179 ? 32.556 23.831 26.874 1.00 30.21 167 PHE A N 1
ATOM 1352 C CA . PHE A 1 179 ? 32.009 22.951 25.829 1.00 30.37 167 PHE A CA 1
ATOM 1353 C C . PHE A 1 179 ? 31.583 23.721 24.557 1.00 30.61 167 PHE A C 1
ATOM 1354 O O . PHE A 1 179 ? 30.874 23.162 23.716 1.00 30.44 167 PHE A O 1
A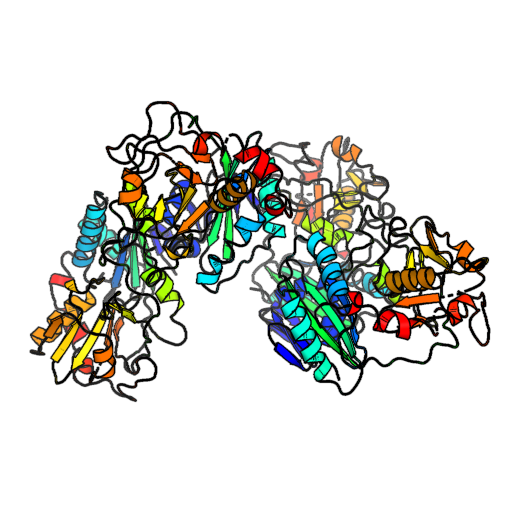TOM 1362 N N . SER A 1 180 ? 32.038 24.970 24.408 1.00 29.27 168 SER A N 1
ATOM 1363 C CA . SER A 1 180 ? 31.648 25.832 23.298 1.00 29.13 168 SER A CA 1
ATOM 1364 C C . SER A 1 180 ? 32.762 26.791 22.927 1.00 29.85 168 SER A C 1
ATOM 1365 O O . SER A 1 180 ? 33.658 26.979 23.695 1.00 31.98 168 SER A O 1
ATOM 1368 N N . ASN A 1 181 ? 32.692 27.387 21.734 1.00 30.41 169 ASN A N 1
ATOM 1369 C CA . ASN A 1 181 ? 33.537 28.518 21.373 1.00 28.21 169 ASN A CA 1
ATOM 1370 C C . ASN A 1 181 ? 32.794 29.851 21.590 1.00 27.81 169 ASN A C 1
ATOM 1371 O O . ASN A 1 181 ? 31.558 29.892 21.670 1.00 26.95 169 ASN A O 1
ATOM 1376 N N . VAL A 1 182 ? 33.571 30.928 21.716 1.00 28.37 170 VAL A N 1
ATOM 1377 C CA . VAL A 1 182 ? 33.081 32.283 22.020 1.00 27.84 170 VAL A CA 1
ATOM 1378 C C . VAL A 1 182 ? 33.273 33.248 20.852 1.00 28.23 170 VAL A C 1
ATOM 1379 O O . VAL A 1 182 ? 34.327 33.305 20.231 1.00 26.59 170 VAL A O 1
ATOM 1383 N N . PHE A 1 183 ? 32.220 34.007 20.580 1.00 30.08 171 PHE A N 1
ATOM 1384 C CA . PHE A 1 183 ? 32.250 35.087 19.637 1.00 29.06 171 PHE A CA 1
ATOM 1385 C C . PHE A 1 183 ? 31.726 36.357 20.319 1.00 29.21 171 PHE A C 1
ATOM 1386 O O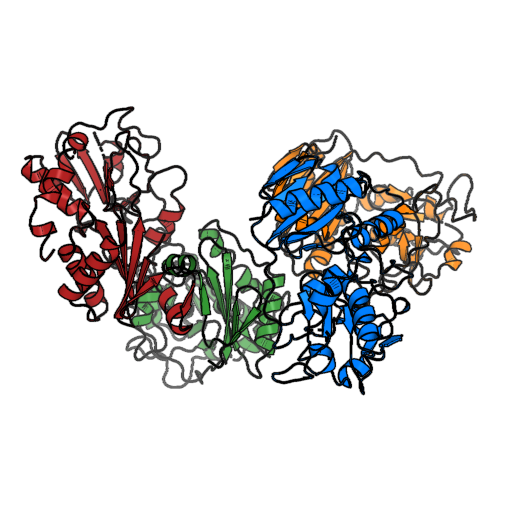 . PHE A 1 183 ? 30.887 36.290 21.231 1.00 29.38 171 PHE A O 1
ATOM 1394 N N . LEU A 1 184 ? 32.240 37.506 19.879 1.00 29.24 172 LEU A N 1
ATOM 1395 C CA A LEU A 1 184 ? 31.714 38.799 20.303 0.70 29.12 172 LEU A CA 1
ATOM 1396 C CA B LEU A 1 184 ? 31.718 38.798 20.310 0.30 28.51 172 LEU A CA 1
ATOM 1397 C C . LEU A 1 184 ? 31.489 39.679 19.083 1.00 29.01 172 LEU A C 1
ATOM 1398 O O . LEU A 1 184 ? 32.047 39.447 18.005 1.00 27.81 172 LEU A O 1
ATOM 1407 N N . VAL A 1 185 ? 30.619 40.661 19.234 1.00 29.92 173 VAL A N 1
ATOM 1408 C CA . VAL A 1 185 ? 30.350 41.604 18.141 1.00 28.81 173 VAL A CA 1
ATOM 1409 C C . VAL A 1 185 ? 30.632 42.980 18.691 1.00 28.70 173 VAL A C 1
ATOM 1410 O O . VAL A 1 185 ? 30.184 43.300 19.790 1.00 28.98 173 VAL A O 1
ATOM 1414 N N . LYS A 1 186 ? 31.384 43.775 17.935 1.00 31.24 174 LYS A N 1
ATOM 1415 C CA . LYS A 1 186 ? 31.732 45.142 18.321 1.00 31.86 174 LYS A CA 1
ATOM 1416 C C . LYS A 1 186 ? 31.786 46.016 17.088 1.00 34.22 174 LYS A C 1
ATOM 1417 O O . LYS A 1 186 ? 32.566 45.740 16.179 1.00 35.06 174 LYS A O 1
ATOM 1423 N N . GLU A 1 187 ? 30.939 47.056 17.075 1.00 37.30 175 GLU A N 1
ATOM 1424 C CA A GLU A 1 187 ? 30.849 48.014 15.972 0.50 38.26 175 GLU A CA 1
ATOM 1425 C CA B GLU A 1 187 ? 30.844 48.011 15.968 0.50 37.89 175 GLU A CA 1
ATOM 1426 C C . GLU A 1 187 ? 30.627 47.290 14.644 1.00 38.00 175 GLU A C 1
ATOM 1427 O O . GLU A 1 187 ? 31.254 47.607 13.626 1.00 38.63 175 GLU A O 1
ATOM 1438 N N . GLY A 1 188 ? 29.732 46.309 14.666 1.00 37.48 176 GLY A N 1
ATOM 1439 C CA . GLY A 1 188 ? 29.406 45.542 13.482 1.00 37.45 176 GLY A CA 1
ATOM 1440 C C . GLY A 1 188 ? 30.388 44.476 13.023 1.00 37.16 176 GLY A C 1
ATOM 1441 O O . GLY A 1 188 ? 30.102 43.792 12.036 1.00 36.66 176 GLY A O 1
ATOM 1442 N N . LYS A 1 189 ? 31.537 44.337 13.698 1.00 35.84 177 LYS A N 1
ATOM 1443 C CA . LYS A 1 189 ? 32.511 43.291 13.361 1.00 35.98 177 LYS A CA 1
ATOM 1444 C C . LYS A 1 189 ? 32.319 42.051 14.246 1.00 33.81 177 LYS A C 1
ATOM 1445 O O . LYS A 1 189 ? 32.160 42.182 15.465 1.00 31.13 177 LYS A O 1
ATOM 1449 N N . LEU A 1 190 ? 32.345 40.864 13.630 1.00 31.55 178 LEU A N 1
ATOM 1450 C CA . LEU A 1 190 ? 32.301 39.600 14.352 1.00 30.35 178 LEU A CA 1
ATOM 1451 C C . LEU A 1 190 ? 33.760 39.212 14.710 1.00 31.34 178 LEU A C 1
ATOM 1452 O O . LEU A 1 190 ? 34.612 39.099 13.834 1.00 31.73 178 LEU A O 1
ATOM 1457 N N . ILE A 1 191 ? 34.026 39.043 16.009 1.00 31.18 179 ILE A N 1
ATOM 1458 C CA . ILE A 1 191 ? 35.367 38.820 16.541 1.00 30.44 179 ILE A CA 1
ATOM 1459 C C . ILE A 1 191 ? 35.380 37.516 17.347 1.00 29.48 179 ILE A C 1
ATOM 1460 O O . ILE A 1 191 ? 34.468 37.255 18.120 1.00 29.49 179 ILE A O 1
ATOM 1465 N N . THR A 1 192 ? 36.388 36.673 17.114 1.00 29.56 180 THR A N 1
ATOM 1466 C CA . THR A 1 192 ? 36.520 35.398 17.801 1.00 27.75 180 THR A CA 1
ATOM 1467 C C . THR A 1 192 ? 38.003 35.081 18.057 1.00 28.91 180 THR A C 1
ATOM 1468 O O . THR A 1 192 ? 38.872 35.429 17.239 1.00 28.21 180 THR A O 1
ATOM 1472 N N . PRO A 1 193 ? 38.305 34.462 19.224 1.00 27.98 181 PRO A N 1
ATOM 1473 C CA . PRO A 1 193 ? 39.679 34.025 19.454 1.00 28.80 181 PRO A CA 1
ATOM 1474 C C . PRO A 1 193 ? 40.277 33.179 18.311 1.00 28.80 181 PRO A C 1
ATOM 1475 O O . PRO A 1 193 ? 39.640 32.242 17.809 1.00 27.60 181 PRO A O 1
ATOM 1479 N N . SER A 1 194 ? 41.491 33.546 17.925 1.00 30.87 182 SER A N 1
ATOM 1480 C CA . SER A 1 194 ? 42.294 32.813 16.963 1.00 30.31 182 SER A CA 1
ATOM 1481 C C . SER A 1 194 ? 42.689 31.463 17.548 1.00 32.26 182 SER A C 1
ATOM 1482 O O . SER A 1 194 ? 42.727 31.298 18.767 1.00 31.62 182 SER A O 1
ATOM 1485 N N . LEU A 1 195 ? 42.970 30.492 16.676 1.00 31.00 183 LEU A N 1
ATOM 1486 C CA . LEU A 1 195 ? 43.414 29.168 17.124 1.00 32.94 183 LEU A CA 1
ATOM 1487 C C . LEU A 1 195 ? 44.712 29.243 17.933 1.00 32.61 183 LEU A C 1
ATOM 1488 O O . LEU A 1 195 ? 44.930 28.414 18.813 1.00 36.89 183 LEU A O 1
ATOM 1493 N N . ASP A 1 196 ? 45.540 30.241 17.648 1.00 32.12 184 ASP A N 1
ATOM 1494 C CA . ASP A 1 196 ? 46.799 30.488 18.372 1.00 35.68 184 ASP A CA 1
ATOM 1495 C C . ASP A 1 196 ? 46.605 31.013 19.773 1.00 33.63 184 ASP A C 1
ATOM 1496 O O . ASP A 1 196 ? 47.567 31.107 20.501 1.00 36.65 184 ASP A O 1
ATOM 1501 N N . SER A 1 197 ? 45.382 31.395 20.134 1.00 32.36 185 SER A N 1
ATOM 1502 C CA . SER A 1 197 ? 45.064 31.786 21.494 1.00 31.28 185 SER A CA 1
ATOM 1503 C C . SER A 1 197 ? 45.126 30.561 22.405 1.00 31.20 185 SER A C 1
ATOM 1504 O O . SER A 1 197 ? 45.330 30.686 23.611 1.00 32.90 185 SER A O 1
ATOM 1507 N N . GLY A 1 198 ? 44.969 29.382 21.808 1.00 31.17 186 GLY A N 1
ATOM 1508 C CA . GLY A 1 198 ? 45.144 28.119 22.504 1.00 29.96 186 GLY A CA 1
ATOM 1509 C C . GLY A 1 198 ? 43.819 27.447 22.724 1.00 30.43 186 GLY A C 1
ATOM 1510 O O . GLY A 1 198 ? 43.460 27.102 23.853 1.00 33.95 186 GLY A O 1
ATOM 1511 N N . ILE A 1 199 ? 43.097 27.241 21.636 1.00 31.33 187 ILE A N 1
ATOM 1512 C CA . ILE A 1 199 ? 41.728 26.768 21.706 1.00 32.26 187 ILE A CA 1
ATOM 1513 C C . ILE A 1 199 ? 41.485 25.560 20.812 1.00 33.08 187 ILE A C 1
ATOM 1514 O O . ILE A 1 199 ? 42.309 25.225 19.977 1.00 32.64 187 ILE A O 1
ATOM 1519 N N . LEU A 1 200 ? 40.329 24.927 21.015 1.00 35.92 188 LEU A N 1
ATOM 1520 C CA . LEU A 1 200 ? 39.814 23.877 20.147 1.00 35.09 188 LEU A CA 1
ATOM 1521 C C . LEU A 1 200 ? 39.144 24.505 18.909 1.00 33.58 188 LEU A C 1
ATOM 1522 O O . LEU A 1 200 ? 38.395 25.467 19.030 1.00 32.71 188 LEU A O 1
ATOM 1527 N N . ASP A 1 201 ? 39.457 23.976 17.727 1.00 33.89 189 ASP A N 1
ATOM 1528 C CA . ASP A 1 201 ? 38.889 24.450 16.451 1.00 34.59 189 ASP A CA 1
ATOM 1529 C C . ASP A 1 201 ? 37.513 23.814 16.247 1.00 34.09 189 ASP A C 1
ATOM 1530 O O . ASP A 1 201 ? 37.355 22.839 15.515 1.00 32.22 189 ASP A O 1
ATOM 1535 N N . GLY A 1 202 ? 36.528 24.352 16.946 1.00 32.60 190 GLY A N 1
ATOM 1536 C CA . GLY A 1 202 ? 35.186 23.834 16.863 1.00 32.66 190 GLY A CA 1
ATOM 1537 C C . GLY A 1 202 ? 34.625 23.868 15.450 1.00 31.04 190 GLY A C 1
ATOM 1538 O O . GLY A 1 202 ? 34.870 24.819 14.685 1.00 32.78 190 GLY A O 1
ATOM 1539 N N . ILE A 1 203 ? 33.893 22.817 15.118 1.00 29.20 191 ILE A N 1
ATOM 1540 C CA . ILE A 1 203 ? 33.216 22.683 13.824 1.00 30.80 191 ILE A CA 1
ATOM 1541 C C . ILE A 1 203 ? 32.045 23.679 13.656 1.00 30.11 191 ILE A C 1
ATOM 1542 O O . ILE A 1 203 ? 31.802 24.145 12.542 1.00 30.73 191 ILE A O 1
ATOM 1547 N N . THR A 1 204 ? 31.341 24.014 14.744 1.00 29.55 192 THR A N 1
ATOM 1548 C CA . THR A 1 204 ? 30.287 25.060 14.695 1.00 30.94 192 THR A CA 1
ATOM 1549 C C . THR A 1 204 ? 30.908 26.435 14.461 1.00 30.55 192 THR A C 1
ATOM 1550 O O . THR A 1 204 ? 30.435 27.219 13.650 1.00 32.19 192 THR A O 1
ATOM 1554 N N . ARG A 1 205 ? 31.972 26.720 15.204 1.00 31.85 193 ARG A N 1
ATOM 1555 C CA . ARG A 1 205 ? 32.771 27.933 15.013 1.00 29.45 193 ARG A CA 1
ATOM 1556 C C . ARG A 1 205 ? 33.180 28.145 13.546 1.00 27.60 193 ARG A C 1
ATOM 1557 O O . ARG A 1 205 ? 33.002 29.205 12.997 1.00 29.21 193 ARG A O 1
ATOM 1565 N N . GLU A 1 206 ? 33.770 27.134 12.943 1.00 26.50 194 GLU A N 1
ATOM 1566 C CA . GLU A 1 206 ? 34.222 27.163 11.573 1.00 31.60 194 GLU A CA 1
ATOM 1567 C C . GLU A 1 206 ? 33.079 27.534 10.631 1.00 30.83 194 GLU A C 1
ATOM 1568 O O . GLU A 1 206 ? 33.239 28.421 9.795 1.00 29.94 194 GLU A O 1
ATOM 1574 N N . ASN A 1 207 ? 31.935 26.860 10.784 1.00 29.96 195 ASN A N 1
ATOM 1575 C CA . ASN A 1 207 ? 30.736 27.121 9.985 1.00 29.22 195 ASN A CA 1
ATOM 1576 C C . ASN A 1 207 ? 30.176 28.518 10.149 1.00 31.14 195 ASN A C 1
ATOM 1577 O O . ASN A 1 207 ? 29.718 29.122 9.166 1.00 32.14 195 ASN A O 1
ATOM 1582 N N . VAL A 1 208 ? 30.219 29.035 11.382 1.00 32.00 196 VAL A N 1
ATOM 1583 C CA . VAL A 1 208 ? 29.737 30.387 11.674 1.00 30.03 196 VAL A CA 1
ATOM 1584 C C . VAL A 1 208 ? 30.636 31.435 11.013 1.00 29.75 196 VAL A C 1
ATOM 1585 O O . VAL A 1 208 ? 30.127 32.416 10.501 1.00 29.46 196 VAL A O 1
ATOM 1589 N N . ILE A 1 209 ? 31.952 31.213 11.007 1.00 29.19 197 ILE A N 1
ATOM 1590 C CA . ILE A 1 209 ? 32.904 32.121 10.331 1.00 30.23 197 ILE A CA 1
ATOM 1591 C C . ILE A 1 209 ? 32.596 32.193 8.827 1.00 32.19 197 ILE A C 1
ATOM 1592 O O . ILE A 1 209 ? 32.527 33.295 8.229 1.00 33.91 197 ILE A O 1
ATOM 1597 N N . LYS A 1 210 ? 32.362 31.026 8.222 1.00 33.10 198 LYS A N 1
ATOM 1598 C CA . LYS A 1 210 ? 31.980 30.956 6.810 1.00 30.81 198 LYS A CA 1
ATOM 1599 C C . LYS A 1 210 ? 30.625 31.596 6.542 1.00 29.04 198 LYS A C 1
ATOM 1600 O O . LYS A 1 210 ? 30.436 32.254 5.517 1.00 31.72 198 LYS A O 1
ATOM 1606 N N . LEU A 1 211 ? 29.671 31.376 7.432 1.00 27.76 199 LEU A N 1
ATOM 1607 C CA . LEU A 1 211 ? 28.357 32.005 7.308 1.00 27.94 199 LEU A CA 1
ATOM 1608 C C . LEU A 1 211 ? 28.484 33.516 7.416 1.00 28.69 199 LEU A C 1
ATOM 1609 O O . LEU A 1 211 ? 27.859 34.254 6.643 1.00 30.35 199 LEU A O 1
ATOM 1614 N N . ALA A 1 212 ? 29.264 33.998 8.377 1.00 28.79 200 ALA A N 1
ATOM 1615 C CA . ALA A 1 212 ? 29.428 35.455 8.540 1.00 29.98 200 ALA A CA 1
ATOM 1616 C C . ALA A 1 212 ? 29.965 36.066 7.240 1.00 30.24 200 ALA A C 1
ATOM 1617 O O . ALA A 1 212 ? 29.443 37.073 6.754 1.00 30.76 200 ALA A O 1
ATOM 1619 N N . LYS A 1 213 ? 30.967 35.419 6.652 1.00 31.51 201 LYS A N 1
ATOM 1620 C CA . LYS A 1 213 ? 31.551 35.873 5.390 1.00 32.60 201 LYS A CA 1
ATOM 1621 C C . LYS A 1 213 ? 30.556 35.864 4.225 1.00 32.86 201 LYS A C 1
ATOM 1622 O O . LYS A 1 213 ? 30.527 36.789 3.435 1.00 33.67 201 LYS A O 1
ATOM 1628 N N . SER A 1 214 ? 29.720 34.834 4.151 1.00 34.51 202 SER A N 1
ATOM 1629 C CA . SER A 1 214 ? 28.719 34.736 3.112 1.00 33.68 202 SER A CA 1
ATOM 1630 C C . SER A 1 214 ? 27.702 35.873 3.262 1.00 35.30 202 SER A C 1
ATOM 1631 O O . SER A 1 214 ? 27.152 36.346 2.266 1.00 35.90 202 SER A O 1
ATOM 1634 N N . LEU A 1 215 ? 27.471 36.323 4.497 1.00 34.50 203 LEU A N 1
ATOM 1635 C CA . LEU A 1 215 ? 26.567 37.443 4.751 1.00 33.29 203 LEU A CA 1
ATOM 1636 C C . LEU A 1 215 ? 27.268 38.815 4.713 1.00 33.02 203 LEU A C 1
ATOM 1637 O O . LEU A 1 215 ? 26.659 39.823 5.023 1.00 31.12 203 LEU A O 1
ATOM 1642 N N . GLU A 1 216 ? 28.534 38.854 4.298 1.00 34.95 204 GLU A N 1
ATOM 1643 C CA . GLU A 1 216 ? 29.314 40.098 4.240 1.00 36.67 204 GLU A CA 1
ATOM 1644 C C . GLU A 1 216 ? 29.478 40.795 5.610 1.00 36.73 204 GLU A C 1
ATOM 1645 O O . GLU A 1 216 ? 29.634 42.017 5.689 1.00 40.25 204 GLU A O 1
ATOM 1648 N N . ILE A 1 217 ? 29.467 40.000 6.681 1.00 36.59 205 ILE A N 1
ATOM 1649 C CA . ILE A 1 217 ? 29.791 40.474 8.032 1.00 34.82 205 ILE A CA 1
ATOM 1650 C C . ILE A 1 217 ? 31.321 40.376 8.166 1.00 33.59 205 ILE A C 1
ATOM 1651 O O . ILE A 1 217 ? 31.887 39.322 7.916 1.00 35.27 205 ILE A O 1
ATOM 1656 N N . PRO A 1 218 ? 32.004 41.472 8.528 1.00 32.56 206 PRO A N 1
ATOM 1657 C CA . PRO A 1 218 ? 33.454 41.378 8.767 1.00 33.31 206 PRO A CA 1
ATOM 1658 C C . PRO A 1 218 ? 33.788 40.458 9.951 1.00 35.44 206 PRO A C 1
ATOM 1659 O O . PRO A 1 218 ? 33.118 40.530 10.998 1.00 36.35 206 PRO A O 1
ATOM 1663 N N . VAL A 1 219 ? 34.810 39.614 9.773 1.00 35.06 207 VAL A N 1
ATOM 1664 C CA . VAL A 1 219 ? 35.237 38.655 10.763 1.00 34.90 207 VAL A CA 1
ATOM 1665 C C . VAL A 1 219 ? 36.731 38.823 11.081 1.00 35.34 207 VAL A C 1
ATOM 1666 O O . VAL A 1 219 ? 37.539 38.930 10.171 1.00 35.50 207 VAL A O 1
ATOM 1670 N N . GLU A 1 220 ? 37.068 38.863 12.373 1.00 33.92 208 GLU A N 1
ATOM 1671 C CA . GLU A 1 220 ? 38.446 38.916 12.861 1.00 34.48 208 GLU A CA 1
ATOM 1672 C C . GLU A 1 220 ? 38.692 37.738 13.804 1.00 33.69 208 GLU A C 1
ATOM 1673 O O . GLU A 1 220 ? 38.009 37.625 14.830 1.00 33.50 208 GLU A O 1
ATOM 1679 N N . GLU A 1 221 ? 39.640 36.876 13.437 1.00 31.52 209 GLU A N 1
ATOM 1680 C CA . GLU A 1 221 ? 40.154 35.826 14.283 1.00 32.27 209 GLU A CA 1
ATOM 1681 C C . GLU A 1 221 ? 41.462 36.363 14.828 1.00 31.28 209 GLU A C 1
ATOM 1682 O O . GLU A 1 221 ? 42.421 36.516 14.089 1.00 32.28 209 GLU A O 1
ATOM 1688 N N . ARG A 1 222 ? 41.487 36.672 16.119 1.00 30.00 210 ARG A N 1
ATOM 1689 C CA . ARG A 1 222 ? 42.675 37.276 16.742 1.00 30.21 210 ARG A CA 1
ATOM 1690 C C . ARG A 1 222 ? 42.704 36.996 18.239 1.00 29.69 210 ARG A C 1
ATOM 1691 O O . ARG A 1 222 ? 41.821 36.357 18.776 1.00 32.05 210 ARG A O 1
ATOM 1699 N N . VAL A 1 223 ? 43.737 37.461 18.906 1.00 30.81 211 VAL A N 1
ATOM 1700 C CA . VAL A 1 223 ? 43.771 37.428 20.351 1.00 30.99 211 VAL A CA 1
ATOM 1701 C C . VAL A 1 223 ? 42.717 38.435 20.863 1.00 31.92 211 VAL A C 1
ATOM 1702 O O . VAL A 1 223 ? 42.711 39.593 20.458 1.00 29.97 211 VAL A O 1
ATOM 1706 N N . VAL A 1 224 ? 41.827 37.952 21.733 1.00 30.06 212 VAL A N 1
ATOM 1707 C CA . VAL A 1 224 ? 40.752 38.742 22.327 1.00 29.01 212 VAL A CA 1
ATOM 1708 C C . VAL A 1 224 ? 41.026 38.737 23.831 1.00 29.32 212 VAL A C 1
ATOM 1709 O O . VAL A 1 224 ? 41.180 37.685 24.417 1.00 27.43 212 VAL A O 1
ATOM 1713 N N . TRP A 1 225 ? 41.172 39.917 24.426 1.00 27.51 213 TRP A N 1
ATOM 1714 C CA . TRP A 1 225 ? 41.432 40.047 25.871 1.00 27.30 213 TRP A CA 1
ATOM 1715 C C . TRP A 1 225 ? 40.108 40.036 26.653 1.00 27.85 213 TRP A C 1
ATOM 1716 O O . TRP A 1 225 ? 39.074 40.512 26.154 1.00 26.71 213 TRP A O 1
ATOM 1727 N N . VAL A 1 226 ? 40.128 39.494 27.870 1.00 26.68 214 VAL A N 1
ATOM 1728 C CA . VAL A 1 226 ? 38.873 39.314 28.632 1.00 26.21 214 VAL A CA 1
ATOM 1729 C C . VAL A 1 226 ? 37.983 40.574 28.740 1.00 28.25 214 VAL A C 1
ATOM 1730 O O . VAL A 1 226 ? 36.760 40.484 28.592 1.00 29.37 214 VAL A O 1
ATOM 1734 N N . TRP A 1 227 ? 38.588 41.732 28.981 1.00 27.65 215 TRP A N 1
ATOM 1735 C CA . TRP A 1 227 ? 37.831 42.991 29.135 1.00 29.12 215 TRP A CA 1
ATOM 1736 C C . TRP A 1 227 ? 37.030 43.455 27.887 1.00 30.20 215 TRP A C 1
ATOM 1737 O O . TRP A 1 227 ? 36.073 44.212 28.006 1.00 27.75 215 TRP A O 1
ATOM 1748 N N . GLU A 1 228 ? 37.403 42.967 26.701 1.00 30.33 216 GLU A N 1
ATOM 1749 C CA . GLU A 1 228 ? 36.652 43.228 25.478 1.00 29.87 216 GLU A CA 1
ATOM 1750 C C . GLU A 1 228 ? 35.258 42.597 25.517 1.00 28.13 216 GLU A C 1
ATOM 1751 O O . GLU A 1 228 ? 34.353 43.100 24.892 1.00 28.71 216 GLU A O 1
ATOM 1757 N N . LEU A 1 229 ? 35.094 41.484 26.214 1.00 27.90 217 LEU A N 1
ATOM 1758 C CA . LEU A 1 229 ? 33.770 40.877 26.375 1.00 28.47 217 LEU A CA 1
ATOM 1759 C C . LEU A 1 229 ? 32.859 41.848 27.154 1.00 28.99 217 LEU A C 1
ATOM 1760 O O . LEU A 1 229 ? 31.663 41.956 26.886 1.00 27.72 217 LEU A O 1
ATOM 1765 N N . PHE A 1 230 ? 33.437 42.562 28.108 1.00 30.79 218 PHE A N 1
ATOM 1766 C CA . PHE A 1 230 ? 32.664 43.483 28.947 1.00 31.95 218 PHE A CA 1
ATOM 1767 C C . PHE A 1 230 ? 32.358 44.798 28.239 1.00 31.71 218 PHE A C 1
ATOM 1768 O O . PHE A 1 230 ? 31.536 45.575 28.712 1.00 34.07 218 PHE A O 1
ATOM 1776 N N . GLU A 1 231 ? 32.979 45.028 27.085 1.00 30.63 219 GLU A N 1
ATOM 1777 C CA . GLU A 1 231 ? 32.685 46.208 26.286 1.00 28.73 219 GLU A CA 1
ATOM 1778 C C . GLU A 1 231 ? 32.021 45.884 24.969 1.00 28.56 219 GLU A C 1
ATOM 1779 O O . GLU A 1 231 ? 31.797 46.783 24.163 1.00 29.00 219 GLU A O 1
ATOM 1785 N N . ALA A 1 232 ? 31.691 44.609 24.756 1.00 28.40 220 ALA A N 1
ATOM 1786 C CA . ALA A 1 232 ? 31.123 44.148 23.501 1.00 28.21 220 ALA A CA 1
ATOM 1787 C C . ALA A 1 232 ? 29.676 44.601 23.349 1.00 28.11 220 ALA A C 1
ATOM 1788 O O . ALA A 1 232 ? 28.961 44.747 24.347 1.00 28.80 220 ALA A O 1
ATOM 1790 N N . ASP A 1 233 ? 29.239 44.804 22.105 1.00 29.31 221 ASP A N 1
ATOM 1791 C CA . ASP A 1 233 ? 27.819 45.030 21.804 1.00 29.88 221 ASP A CA 1
ATOM 1792 C C . ASP A 1 233 ? 26.990 43.735 21.892 1.00 30.67 221 ASP A C 1
ATOM 1793 O O . ASP A 1 233 ? 25.830 43.771 22.316 1.00 33.29 221 ASP A O 1
ATOM 1798 N N . GLU A 1 234 ? 27.577 42.612 21.468 1.00 29.71 222 GLU A N 1
ATOM 1799 C CA . GLU A 1 234 ? 26.925 41.315 21.503 1.00 29.37 222 GLU A CA 1
ATOM 1800 C C . GLU A 1 234 ? 27.940 40.251 21.864 1.00 29.25 222 GLU A C 1
ATOM 1801 O O . GLU A 1 234 ? 29.116 40.423 21.636 1.00 27.97 222 GLU A O 1
ATOM 1815 N N . PHE A 1 236 ? 28.016 35.630 21.904 1.00 29.18 224 PHE A N 1
ATOM 1816 C CA . PHE A 1 236 ? 27.340 34.337 21.722 1.00 26.32 224 PHE A CA 1
ATOM 1817 C C . PHE A 1 236 ? 28.334 33.172 21.752 1.00 28.06 224 PHE A C 1
ATOM 1818 O O . PHE A 1 236 ? 29.557 33.372 21.624 1.00 26.89 224 PHE A O 1
ATOM 1826 N N . LEU A 1 237 ? 27.781 31.972 21.952 1.00 28.15 225 LEU A N 1
ATOM 1827 C CA . LEU A 1 237 ? 28.528 30.732 21.993 1.00 28.42 225 LEU A CA 1
ATOM 1828 C C . LEU A 1 237 ? 28.163 29.858 20.809 1.00 30.56 225 LEU A C 1
ATOM 1829 O O . LEU A 1 237 ? 27.070 29.977 20.248 1.00 31.70 225 LEU A O 1
ATOM 1834 N N . THR A 1 238 ? 29.069 28.960 20.439 1.00 31.83 226 THR A N 1
ATOM 1835 C CA . THR A 1 238 ? 28.794 27.980 19.395 1.00 32.54 226 THR A CA 1
ATOM 1836 C C . THR A 1 238 ? 29.195 26.577 19.871 1.00 31.52 226 THR A C 1
ATOM 1837 O O . THR A 1 238 ? 30.280 26.385 20.391 1.00 30.77 226 THR A O 1
ATOM 1841 N N . HIS A 1 239 ? 28.318 25.600 19.693 1.00 32.11 227 HIS A N 1
ATOM 1842 C CA . HIS A 1 239 ? 28.659 24.200 19.955 1.00 30.71 227 HIS A CA 1
ATOM 1843 C C . HIS A 1 239 ? 27.734 23.267 19.168 1.00 30.49 227 HIS A C 1
ATOM 1844 O O . HIS A 1 239 ? 26.668 23.663 18.750 1.00 28.33 227 HIS A O 1
ATOM 1851 N N . THR A 1 240 ? 28.160 22.025 18.977 1.00 30.67 228 THR A N 1
ATOM 1852 C CA . THR A 1 240 ? 27.465 21.074 18.124 1.00 30.46 228 THR A CA 1
ATOM 1853 C C . THR A 1 240 ? 25.947 20.956 18.355 1.00 31.83 228 THR A C 1
ATOM 1854 O O . THR A 1 240 ? 25.152 21.066 17.404 1.00 29.02 228 THR A O 1
ATOM 1858 N N . SER A 1 241 ? 25.543 20.736 19.606 1.00 31.41 229 SER A N 1
ATOM 1859 C CA . SER A 1 241 ? 24.154 20.386 19.869 1.00 34.27 229 SER A CA 1
ATOM 1860 C C . SER A 1 241 ? 23.187 21.500 19.554 1.00 34.56 229 SER A C 1
ATOM 1861 O O . SER A 1 241 ? 22.142 21.231 18.976 1.00 37.54 229 SER A O 1
ATOM 1864 N N . ALA A 1 242 ? 23.562 22.738 19.869 1.00 32.31 230 ALA A N 1
ATOM 1865 C CA . ALA A 1 242 ? 22.654 23.865 19.820 1.00 30.81 230 ALA A CA 1
ATOM 1866 C C . ALA A 1 242 ? 22.919 24.874 18.703 1.00 32.62 230 ALA A C 1
ATOM 1867 O O . ALA A 1 242 ? 22.034 25.643 18.380 1.00 34.02 230 ALA A O 1
ATOM 1869 N N . GLY A 1 243 ? 24.109 24.882 18.106 1.00 32.87 231 GLY A N 1
ATOM 1870 C CA . GLY A 1 243 ? 24.429 25.853 17.051 1.00 32.77 231 GLY A CA 1
ATOM 1871 C C . GLY A 1 243 ? 24.860 27.193 17.645 1.00 31.48 231 GLY A C 1
ATOM 1872 O O . GLY A 1 243 ? 25.799 27.229 18.431 1.00 33.04 231 GLY A O 1
ATOM 1873 N N . VAL A 1 244 ? 24.171 28.280 17.291 1.00 29.92 232 VAL A N 1
ATOM 1874 C CA . VAL A 1 244 ? 24.472 29.617 17.848 1.00 29.93 232 VAL A CA 1
ATOM 1875 C C . VAL A 1 244 ? 23.636 29.864 19.103 1.00 30.17 232 VAL A C 1
ATOM 1876 O O . VAL A 1 244 ? 22.428 29.724 19.068 1.00 29.45 232 VAL A O 1
ATOM 1880 N N . VAL A 1 245 ? 24.297 30.213 20.208 1.00 31.11 233 VAL A N 1
ATOM 1881 C CA . VAL A 1 245 ? 23.652 30.424 21.488 1.00 29.95 233 VAL A CA 1
ATOM 1882 C C . VAL A 1 245 ? 23.929 31.858 21.952 1.00 31.23 233 VAL A C 1
ATOM 1883 O O . VAL A 1 245 ? 25.056 32.191 22.325 1.00 31.35 233 VAL A O 1
ATOM 1887 N N . PRO A 1 246 ? 22.901 32.723 21.932 1.00 30.30 234 PRO A N 1
ATOM 1888 C CA . PRO A 1 246 ? 23.105 34.107 22.343 1.00 30.48 234 PRO A CA 1
ATOM 1889 C C . PRO A 1 246 ? 23.362 34.222 23.832 1.00 30.87 234 PRO A C 1
ATOM 1890 O O . PRO A 1 246 ? 22.756 33.480 24.611 1.00 29.56 234 PRO A O 1
ATOM 1894 N N . VAL A 1 247 ? 24.255 35.136 24.212 1.00 31.48 235 VAL A N 1
ATOM 1895 C CA . VAL A 1 247 ? 24.568 35.370 25.619 1.00 30.89 235 VAL A CA 1
ATOM 1896 C C . VAL A 1 247 ? 23.932 36.682 26.031 1.00 30.58 235 VAL A C 1
ATOM 1897 O O . VAL A 1 247 ? 24.285 37.750 25.510 1.00 31.27 235 VAL A O 1
ATOM 1901 N N . ARG A 1 248 ? 22.978 36.620 26.956 1.00 31.54 236 ARG A N 1
ATOM 1902 C CA . ARG A 1 248 ? 22.366 37.862 27.450 1.00 32.09 236 ARG A CA 1
ATOM 1903 C C . ARG A 1 248 ? 23.098 38.522 28.634 1.00 30.87 236 ARG A C 1
ATOM 1904 O O . ARG A 1 248 ? 22.952 39.731 28.855 1.00 30.52 236 ARG A O 1
ATOM 1912 N N . ARG A 1 249 ? 23.903 37.733 29.359 1.00 30.53 237 ARG A N 1
ATOM 1913 C CA . ARG A 1 249 ? 24.618 38.219 30.534 1.00 30.51 237 ARG A CA 1
ATOM 1914 C C . ARG A 1 249 ? 25.944 37.448 30.781 1.00 30.14 237 ARG A C 1
ATOM 1915 O O . ARG A 1 249 ? 25.967 36.224 30.726 1.00 28.01 237 ARG A O 1
ATOM 1923 N N . LEU A 1 250 ? 27.034 38.190 30.988 1.00 27.46 238 LEU A N 1
ATOM 1924 C CA . LEU A 1 250 ? 28.326 37.656 31.386 1.00 28.46 238 LEU A CA 1
ATOM 1925 C C . LEU A 1 250 ? 28.589 38.146 32.800 1.00 27.44 238 LEU A C 1
ATOM 1926 O O . LEU A 1 250 ? 28.656 39.338 33.039 1.00 28.49 238 LEU A O 1
ATOM 1931 N N . ASN A 1 251 ? 28.753 37.225 33.739 1.00 29.00 239 ASN A N 1
ATOM 1932 C CA . ASN A 1 251 ? 28.897 37.588 35.140 1.00 30.11 239 ASN A CA 1
ATOM 1933 C C . ASN A 1 251 ? 27.687 38.483 35.508 1.00 30.34 239 ASN A C 1
ATOM 1934 O O . ASN A 1 251 ? 26.547 38.024 35.415 1.00 29.09 239 ASN A O 1
ATOM 1939 N N . GLU A 1 252 ? 27.902 39.741 35.893 1.00 31.67 240 GLU A N 1
ATOM 1940 C CA . GLU A 1 252 ? 26.772 40.644 36.199 1.00 32.79 240 GLU A CA 1
ATOM 1941 C C . GLU A 1 252 ? 26.511 41.650 35.075 1.00 31.60 240 GLU A C 1
ATOM 1942 O O . GLU A 1 252 ? 25.721 42.570 35.240 1.00 32.89 240 GLU A O 1
ATOM 1948 N N . HIS A 1 253 ? 27.169 41.461 33.937 1.00 31.59 241 HIS A N 1
ATOM 1949 C CA . HIS A 1 253 ? 27.076 42.366 32.811 1.00 31.36 241 HIS A CA 1
ATOM 1950 C C . HIS A 1 253 ? 26.057 41.885 31.787 1.00 30.71 241 HIS A C 1
ATOM 1951 O O . HIS A 1 253 ? 26.303 40.926 31.072 1.00 29.71 241 HIS A O 1
ATOM 1958 N N . SER A 1 254 ? 24.933 42.588 31.688 1.00 31.96 242 SER A N 1
ATOM 1959 C CA . SER A 1 254 ? 23.913 42.300 30.684 1.00 33.07 242 SER A CA 1
ATOM 1960 C C . SER A 1 254 ? 24.252 42.914 29.344 1.00 32.97 242 SER A C 1
ATOM 1961 O O . SER A 1 254 ? 24.647 44.079 29.273 1.00 33.80 242 SER A O 1
ATOM 1964 N N . PHE A 1 255 ? 24.072 42.119 28.288 1.00 32.64 243 PHE A N 1
ATOM 1965 C CA . PHE A 1 255 ? 24.140 42.590 26.905 1.00 33.10 243 PHE A CA 1
ATOM 1966 C C . PHE A 1 255 ? 22.756 42.993 26.377 1.00 33.85 243 PHE A C 1
ATOM 1967 O O . PHE A 1 255 ? 22.646 43.926 25.590 1.00 33.68 243 PHE A O 1
ATOM 1975 N N . PHE A 1 256 ? 21.724 42.255 26.784 1.00 33.77 244 PHE A N 1
ATOM 1976 C CA . PHE A 1 256 ? 20.354 42.553 26.398 1.00 35.86 244 PHE A CA 1
ATOM 1977 C C . PHE A 1 256 ? 19.344 42.034 27.405 1.00 38.14 244 PHE A C 1
ATOM 1978 O O . PHE A 1 256 ? 19.668 41.240 28.279 1.00 37.45 244 PHE A O 1
ATOM 1986 N N . GLU A 1 257 ? 18.114 42.531 27.272 1.00 45.14 245 GLU A N 1
ATOM 1987 C CA . GLU A 1 257 ? 17.003 42.187 28.170 1.00 47.91 245 GLU A CA 1
ATOM 1988 C C . GLU A 1 257 ? 16.158 41.071 27.578 1.00 47.44 245 GLU A C 1
ATOM 1989 O O . GLU A 1 257 ? 15.973 40.035 28.215 1.00 49.83 245 GLU A O 1
ATOM 1995 N N . GLU A 1 258 ? 15.693 41.269 26.346 1.00 47.23 246 GLU A N 1
ATOM 1996 C CA . GLU A 1 258 ? 14.784 40.322 25.685 1.00 49.57 246 GLU A CA 1
ATOM 1997 C C . GLU A 1 258 ? 15.293 39.781 24.349 1.00 47.94 246 GLU A C 1
ATOM 1998 O O . GLU A 1 258 ? 15.264 38.576 24.109 1.00 48.29 246 GLU A O 1
ATOM 2004 N N . GLU A 1 259 ? 15.720 40.679 23.468 1.00 45.73 247 GLU A N 1
ATOM 2005 C CA . GLU A 1 259 ? 16.085 40.297 22.110 1.00 44.36 247 GLU A CA 1
ATOM 2006 C C . GLU A 1 259 ? 17.586 40.210 21.936 1.00 40.42 247 GLU A C 1
ATOM 2007 O O . GLU A 1 259 ? 18.290 41.117 22.343 1.00 41.13 247 GLU A O 1
ATOM 2013 N N . PRO A 1 260 ? 18.083 39.117 21.334 1.00 36.91 248 PRO A N 1
ATOM 2014 C CA . PRO A 1 260 ? 19.499 39.066 20.986 1.00 36.34 248 PRO A CA 1
ATOM 2015 C C . PRO A 1 260 ? 19.851 40.171 20.019 1.00 34.65 248 PRO A C 1
ATOM 2016 O O . PRO A 1 260 ? 18.994 40.639 19.267 1.00 35.60 248 PRO A O 1
ATOM 2020 N N . GLY A 1 261 ? 21.107 40.581 20.017 1.00 33.25 249 GLY A N 1
ATOM 2021 C CA . GLY A 1 261 ? 21.519 41.629 19.104 1.00 32.32 249 GLY A CA 1
ATOM 2022 C C . GLY A 1 261 ? 21.359 41.188 17.666 1.00 31.88 249 GLY A C 1
ATOM 2023 O O . GLY A 1 261 ? 21.214 39.987 17.373 1.00 31.40 249 GLY A O 1
ATOM 2024 N N . PRO A 1 262 ? 21.425 42.150 16.750 1.00 32.33 250 PRO A N 1
ATOM 2025 C CA . PRO A 1 262 ? 21.152 41.933 15.321 1.00 31.94 250 PRO A CA 1
ATOM 2026 C C . PRO A 1 262 ? 22.106 41.022 14.553 1.00 31.07 250 PRO A C 1
ATOM 2027 O O . PRO A 1 262 ? 21.664 40.299 13.655 1.00 29.96 250 PRO A O 1
ATOM 2031 N N . VAL A 1 263 ? 23.402 41.076 14.849 1.00 32.63 251 VAL A N 1
ATOM 2032 C CA . VAL A 1 263 ? 24.357 40.209 14.158 1.00 30.40 251 VAL A CA 1
ATOM 2033 C C . VAL A 1 263 ? 24.117 38.764 14.605 1.00 31.84 251 VAL A C 1
ATOM 2034 O O . VAL A 1 263 ? 24.093 37.860 13.767 1.00 33.40 251 VAL A O 1
ATOM 2038 N N . THR A 1 264 ? 23.915 38.559 15.914 1.00 32.18 252 THR A N 1
ATOM 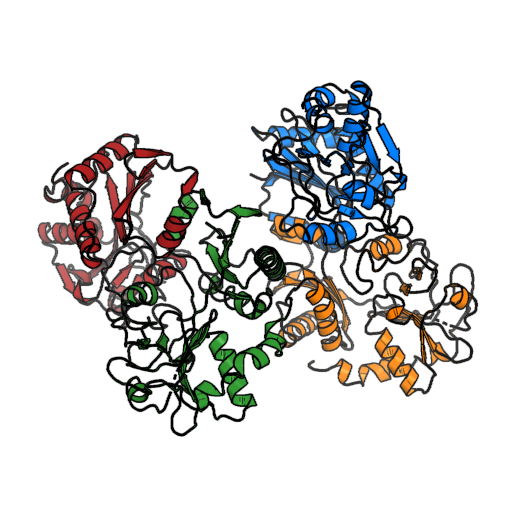2039 C CA . THR A 1 264 ? 23.659 37.228 16.488 1.00 31.23 252 THR A CA 1
ATOM 2040 C C . THR A 1 264 ? 22.389 36.629 15.916 1.00 32.34 252 THR A C 1
ATOM 2041 O O . THR A 1 264 ? 22.343 35.425 15.596 1.00 34.23 252 THR A O 1
ATOM 2045 N N . ALA A 1 265 ? 21.362 37.475 15.804 1.00 33.08 253 ALA A N 1
ATOM 2046 C CA . ALA A 1 265 ? 20.049 37.092 15.295 1.00 31.22 253 ALA A CA 1
ATOM 2047 C C . ALA A 1 265 ? 20.100 36.654 13.825 1.00 30.44 253 ALA A C 1
ATOM 2048 O O . ALA A 1 265 ? 19.486 35.664 13.475 1.00 32.77 253 ALA A O 1
ATOM 2050 N N . THR A 1 266 ? 20.825 37.372 12.972 1.00 30.57 254 THR A N 1
ATOM 2051 C CA . THR A 1 266 ? 20.970 36.969 11.583 1.00 31.49 254 THR A CA 1
ATOM 2052 C C . THR A 1 266 ? 21.722 35.658 11.459 1.00 32.62 254 THR A C 1
ATOM 2053 O O . THR A 1 266 ? 21.358 34.794 10.651 1.00 34.59 254 THR A O 1
ATOM 2057 N N . LEU A 1 267 ? 22.794 35.521 12.232 1.00 32.68 255 LEU A N 1
ATOM 2058 C CA . LEU A 1 267 ? 23.607 34.312 12.176 1.00 33.62 255 LEU A CA 1
ATOM 2059 C C . LEU A 1 267 ? 22.791 33.105 12.634 1.00 35.11 255 LEU A C 1
ATOM 2060 O O . LEU A 1 267 ? 22.842 32.051 11.985 1.00 35.83 255 LEU A O 1
ATOM 2073 N N . GLU A 1 269 ? 19.453 32.658 12.682 1.00 40.52 257 GLU A N 1
ATOM 2074 C CA . GLU A 1 269 ? 18.363 32.312 11.789 1.00 44.20 257 GLU A CA 1
ATOM 2075 C C . GLU A 1 269 ? 18.892 31.679 10.489 1.00 41.53 257 GLU A C 1
ATOM 2076 O O . GLU A 1 269 ? 18.265 30.772 9.944 1.00 40.66 257 GLU A O 1
ATOM 2082 N N . ASN A 1 270 ? 20.068 32.116 10.035 1.00 38.68 258 ASN A N 1
ATOM 2083 C CA . ASN A 1 270 ? 20.675 31.596 8.806 1.00 35.21 258 ASN A CA 1
ATOM 2084 C C . ASN A 1 270 ? 21.549 30.361 8.971 1.00 34.40 258 ASN A C 1
ATOM 2085 O O . ASN A 1 270 ? 21.943 29.747 7.976 1.00 33.40 258 ASN A O 1
ATOM 2090 N N . PHE A 1 271 ? 21.847 29.989 10.223 1.00 35.02 259 PHE A N 1
ATOM 2091 C CA . PHE A 1 271 ? 22.791 28.897 10.511 1.00 34.60 259 PHE A CA 1
ATOM 2092 C C . PHE A 1 271 ? 22.378 27.560 9.888 1.00 35.51 259 PHE A C 1
ATOM 2093 O O . PHE A 1 271 ? 23.108 26.988 9.075 1.00 35.50 259 PHE A O 1
ATOM 2101 N N . GLU A 1 272 ? 21.210 27.064 10.273 1.00 38.00 260 GLU A N 1
ATOM 2102 C CA . GLU A 1 272 ? 20.754 25.747 9.823 1.00 39.96 260 GLU A CA 1
ATOM 2103 C C . GLU A 1 272 ? 20.609 25.625 8.289 1.00 37.89 260 GLU A C 1
ATOM 2104 O O . GLU A 1 272 ? 21.131 24.665 7.706 1.00 37.18 260 GLU A O 1
ATOM 2110 N N . PRO A 1 273 ? 19.902 26.568 7.630 1.00 36.53 261 PRO A N 1
ATOM 2111 C CA . PRO A 1 273 ? 19.879 26.497 6.172 1.00 36.90 261 PRO A CA 1
ATOM 2112 C C . PRO A 1 273 ? 21.256 26.556 5.520 1.00 35.85 261 PRO A C 1
ATOM 2113 O O . PRO A 1 273 ? 21.488 25.860 4.544 1.00 37.83 261 PRO A O 1
ATOM 2117 N N . PHE A 1 274 ? 22.165 27.364 6.051 1.00 35.87 262 PHE A N 1
ATOM 2118 C CA . PHE A 1 274 ? 23.522 27.447 5.503 1.00 33.71 262 PHE A CA 1
ATOM 2119 C C . PHE A 1 274 ? 24.289 26.120 5.658 1.00 33.17 262 PHE A C 1
ATOM 2120 O O . PHE A 1 274 ? 24.882 25.625 4.709 1.00 32.36 262 PHE A O 1
ATOM 2128 N N . VAL A 1 275 ? 24.281 25.542 6.851 1.00 33.27 263 VAL A N 1
ATOM 2129 C CA . VAL A 1 275 ? 25.078 24.326 7.091 1.00 32.33 263 VAL A CA 1
ATOM 2130 C C . VAL A 1 275 ? 24.470 23.085 6.413 1.00 32.91 263 VAL A C 1
ATOM 2131 O O . VAL A 1 275 ? 25.200 22.185 5.990 1.00 31.29 263 VAL A O 1
ATOM 2135 N N . LEU A 1 276 ? 23.145 23.053 6.294 1.00 33.21 264 LEU A N 1
ATOM 2136 C CA . LEU A 1 276 ? 22.476 21.968 5.614 1.00 34.28 264 LEU A CA 1
ATOM 2137 C C . LEU A 1 276 ? 22.806 21.965 4.114 1.00 32.28 264 LEU A C 1
ATOM 2138 O O . LEU A 1 276 ? 22.758 20.916 3.487 1.00 33.12 264 LEU A O 1
ATOM 2143 N N . ASN A 1 277 ? 23.180 23.107 3.542 1.00 30.36 265 ASN A N 1
ATOM 2144 C CA . ASN A 1 277 ? 23.514 23.123 2.122 1.00 31.53 265 ASN A CA 1
ATOM 2145 C C . ASN A 1 277 ? 24.996 23.313 1.805 1.00 30.66 265 ASN A C 1
ATOM 2146 O O . ASN A 1 277 ? 25.353 23.541 0.657 1.00 29.43 265 ASN A O 1
ATOM 2151 N N . LEU A 1 278 ? 25.859 23.163 2.807 1.00 31.06 266 LEU A N 1
ATOM 2152 C CA . LEU A 1 278 ? 27.301 23.261 2.602 1.00 31.31 266 LEU A CA 1
ATOM 2153 C C . LEU A 1 278 ? 27.820 21.820 2.518 1.00 31.05 266 LEU A C 1
ATOM 2154 O O . LEU A 1 278 ? 27.757 21.089 3.500 1.00 29.98 266 LEU A O 1
ATOM 2159 N N . GLU A 1 279 ? 28.297 21.420 1.336 1.00 31.25 267 GLU A N 1
ATOM 2160 C CA . GLU A 1 279 ? 28.692 20.015 1.036 1.00 32.50 267 GLU A CA 1
ATOM 2161 C C . GLU A 1 279 ? 29.791 19.445 1.940 1.00 29.86 267 GLU A C 1
ATOM 2162 O O . GLU A 1 279 ? 29.788 18.255 2.257 1.00 31.08 267 GLU A O 1
ATOM 2168 N N . GLU A 1 280 ? 30.733 20.285 2.330 1.00 29.90 268 GLU A N 1
ATOM 2169 C CA . GLU A 1 280 ? 31.824 19.868 3.240 1.00 32.32 268 GLU A CA 1
ATOM 2170 C C . GLU A 1 280 ? 31.336 19.293 4.581 1.00 29.64 268 GLU A C 1
ATOM 2171 O O . GLU A 1 280 ? 32.059 18.547 5.222 1.00 31.24 268 GLU A O 1
ATOM 2177 N N . ASN A 1 281 ? 30.111 19.622 4.984 1.00 28.14 269 ASN A N 1
ATOM 2178 C CA . ASN A 1 281 ? 29.488 19.055 6.187 1.00 28.18 269 ASN A CA 1
ATOM 2179 C C . ASN A 1 281 ? 28.770 17.720 5.967 1.00 27.58 269 ASN A C 1
ATOM 2180 O O . ASN A 1 281 ? 28.250 17.140 6.919 1.00 26.04 269 ASN A O 1
ATOM 2185 N N . TRP A 1 282 ? 28.739 17.249 4.714 1.00 30.68 270 TRP A N 1
ATOM 2186 C CA . TRP A 1 282 ? 27.986 16.050 4.335 1.00 30.23 270 TRP A CA 1
ATOM 2187 C C . TRP A 1 282 ? 28.722 15.023 3.491 1.00 30.68 270 TRP A C 1
ATOM 2188 O O . TRP A 1 282 ? 28.111 14.041 3.073 1.00 31.78 270 TRP A O 1
ATOM 2199 N N . VAL A 1 283 ? 30.015 15.213 3.266 1.00 30.82 271 VAL A N 1
ATOM 2200 C CA A VAL A 1 283 ? 30.853 14.272 2.524 0.50 31.70 271 VAL A CA 1
ATOM 2201 C CA B VAL A 1 283 ? 30.759 14.257 2.459 0.50 31.09 271 VAL A CA 1
ATOM 2202 C C . VAL A 1 283 ? 30.694 12.864 3.090 1.00 32.79 271 VAL A C 1
ATOM 2203 O O . VAL A 1 283 ? 30.814 12.695 4.301 1.00 33.50 271 VAL A O 1
ATOM 2210 N N . GLY A 1 284 ? 30.448 11.871 2.235 1.00 32.75 272 GLY A N 1
ATOM 2211 C CA . GLY A 1 284 ? 30.372 10.457 2.643 1.00 33.84 272 GLY A CA 1
ATOM 2212 C C . GLY A 1 284 ? 29.097 9.954 3.301 1.00 35.03 272 GLY A C 1
ATOM 2213 O O . GLY A 1 284 ? 29.025 8.775 3.672 1.00 36.52 272 GLY A O 1
ATOM 2214 N N . ILE A 1 285 ? 28.110 10.835 3.456 1.00 35.97 273 ILE A N 1
ATOM 2215 C CA . ILE A 1 285 ? 26.849 10.534 4.134 1.00 39.36 273 ILE A CA 1
ATOM 2216 C C . ILE A 1 285 ? 25.710 10.400 3.116 1.00 43.52 273 ILE A C 1
ATOM 2217 O O . ILE A 1 285 ? 25.128 9.319 2.905 1.00 43.75 273 ILE A O 1
ATOM 2223 N N . HIS B 1 12 ? 47.845 -12.566 37.159 1.00 56.29 0 HIS B N 1
ATOM 2224 C CA . HIS B 1 12 ? 47.109 -12.915 38.415 1.00 56.84 0 HIS B CA 1
ATOM 2225 C C . HIS B 1 12 ? 46.726 -11.634 39.178 1.00 55.84 0 HIS B C 1
ATOM 2226 O O . HIS B 1 12 ? 47.357 -11.272 40.174 1.00 57.16 0 HIS B O 1
ATOM 2228 N N . VAL B 1 13 ? 45.692 -10.949 38.689 1.00 53.56 1 VAL B N 1
ATOM 2229 C CA . VAL B 1 13 ? 45.195 -9.715 39.304 1.00 49.67 1 VAL B CA 1
ATOM 2230 C C . VAL B 1 13 ? 43.926 -10.012 40.125 1.00 47.85 1 VAL B C 1
ATOM 2231 O O . VAL B 1 13 ? 43.052 -10.763 39.680 1.00 47.33 1 VAL B O 1
ATOM 2235 N N . LEU B 1 14 ? 43.851 -9.440 41.326 1.00 44.19 2 LEU B N 1
ATOM 2236 C CA . LEU B 1 14 ? 42.669 -9.527 42.197 1.00 41.16 2 LEU B CA 1
ATOM 2237 C C . LEU B 1 14 ? 42.108 -8.114 42.404 1.00 39.43 2 LEU B C 1
ATOM 2238 O O . LEU B 1 14 ? 42.875 -7.181 42.571 1.00 39.92 2 LEU B O 1
ATOM 2243 N N . ILE B 1 15 ? 40.790 -7.949 42.401 1.00 39.71 3 ILE B N 1
ATOM 2244 C CA . ILE B 1 15 ? 40.196 -6.638 42.687 1.00 41.37 3 ILE B CA 1
ATOM 2245 C C . ILE B 1 15 ? 39.185 -6.702 43.831 1.00 41.70 3 ILE B C 1
ATOM 2246 O O . ILE B 1 15 ? 38.662 -7.763 44.155 1.00 39.68 3 ILE B O 1
ATOM 2251 N N . TRP B 1 16 ? 38.944 -5.545 44.444 1.00 42.71 4 TRP B N 1
ATOM 2252 C CA . TRP B 1 16 ? 37.874 -5.348 45.419 1.00 43.00 4 TRP B CA 1
ATOM 2253 C C . TRP B 1 16 ? 37.018 -4.198 44.875 1.00 44.59 4 TRP B C 1
ATOM 2254 O O . TRP B 1 16 ? 37.515 -3.098 44.629 1.00 41.29 4 TRP B O 1
ATOM 2265 N N . TRP B 1 17 ? 35.730 -4.464 44.702 1.00 47.94 5 TRP B N 1
ATOM 2266 C CA . TRP B 1 17 ? 34.811 -3.527 44.070 1.00 50.59 5 TRP B CA 1
ATOM 2267 C C . TRP B 1 17 ? 33.425 -3.837 44.594 1.00 51.43 5 TRP B C 1
ATOM 2268 O O . TRP B 1 17 ? 33.030 -5.000 44.642 1.00 50.28 5 TRP B O 1
ATOM 2279 N N . ARG B 1 18 ? 32.721 -2.807 45.045 1.00 52.20 6 ARG B N 1
ATOM 2280 C CA . ARG B 1 18 ? 31.354 -2.948 45.543 1.00 54.28 6 ARG B CA 1
ATOM 2281 C C . ARG B 1 18 ? 31.160 -4.095 46.541 1.00 53.72 6 ARG B C 1
ATOM 2282 O O . ARG B 1 18 ? 30.390 -5.020 46.300 1.00 53.90 6 ARG B O 1
ATOM 2290 N N . GLY B 1 19 ? 31.894 -4.031 47.644 1.00 52.45 7 GLY B N 1
ATOM 2291 C CA . GLY B 1 19 ? 31.699 -4.943 48.748 1.00 51.49 7 GLY B CA 1
ATOM 2292 C C . GLY B 1 19 ? 32.380 -6.293 48.680 1.00 51.41 7 GLY B C 1
ATOM 2293 O O . GLY B 1 19 ? 32.335 -7.023 49.660 1.00 51.44 7 GLY B O 1
ATOM 2294 N N . LYS B 1 20 ? 33.001 -6.662 47.561 1.00 51.22 8 LYS B N 1
ATOM 2295 C CA . LYS B 1 20 ? 33.684 -7.965 47.529 1.00 51.45 8 LYS B CA 1
ATOM 2296 C C . LYS B 1 20 ? 34.850 -8.122 46.566 1.00 49.96 8 LYS B C 1
ATOM 2297 O O . LYS B 1 20 ? 35.008 -7.338 45.622 1.00 49.25 8 LYS B O 1
ATOM 2303 N N . PHE B 1 21 ? 35.660 -9.145 46.847 1.00 46.87 9 PHE B N 1
ATOM 2304 C CA . PHE B 1 21 ? 36.808 -9.503 46.025 1.00 48.14 9 PHE B CA 1
ATOM 2305 C C . PHE B 1 21 ? 36.329 -10.260 44.802 1.00 49.40 9 PHE B C 1
ATOM 2306 O O . PHE B 1 21 ? 35.419 -11.085 44.902 1.00 50.26 9 PHE B O 1
ATOM 2314 N N . ARG B 1 22 ? 36.940 -9.965 43.655 1.00 50.14 10 ARG B N 1
ATOM 2315 C CA . ARG B 1 22 ? 36.548 -10.553 42.378 1.00 51.61 10 ARG B CA 1
ATOM 2316 C C . ARG B 1 22 ? 37.790 -10.831 41.542 1.00 53.56 10 ARG B C 1
ATOM 2317 O O . ARG B 1 22 ? 38.851 -10.251 41.784 1.00 53.00 10 ARG B O 1
ATOM 2325 N N . ARG B 1 23 ? 37.656 -11.741 40.577 1.00 57.01 11 ARG B N 1
ATOM 2326 C CA . ARG B 1 23 ? 38.708 -12.006 39.604 1.00 60.20 11 ARG B CA 1
ATOM 2327 C C . ARG B 1 23 ? 38.755 -10.799 38.658 1.00 63.71 11 ARG B C 1
ATOM 2328 O O . ARG B 1 23 ? 37.716 -10.208 38.336 1.00 64.74 11 ARG B O 1
ATOM 2330 N N . ALA B 1 24 ? 39.953 -10.409 38.237 1.00 66.55 12 ALA B N 1
ATOM 2331 C CA . ALA B 1 24 ? 40.118 -9.227 37.382 1.00 68.48 12 ALA B CA 1
ATOM 2332 C C . ALA B 1 24 ? 40.096 -9.595 35.895 1.00 69.89 12 ALA B C 1
ATOM 2333 O O . ALA B 1 24 ? 41.008 -9.238 35.149 1.00 70.04 12 ALA B O 1
ATOM 2335 N N . ASP B 1 25 ? 39.038 -10.284 35.469 1.00 71.80 13 ASP B N 1
ATOM 2336 C CA . ASP B 1 25 ? 38.915 -10.779 34.085 1.00 74.05 13 ASP B CA 1
ATOM 2337 C C . ASP B 1 25 ? 38.026 -9.861 33.223 1.00 74.26 13 ASP B C 1
ATOM 2338 O O . ASP B 1 25 ? 38.521 -9.191 32.316 1.00 73.65 13 ASP B O 1
ATOM 2343 N N . GLU B 1 26 ? 36.723 -9.854 33.489 1.00 75.01 14 GLU B N 1
ATOM 2344 C CA . GLU B 1 26 ? 35.811 -8.887 32.884 1.00 76.03 14 GLU B CA 1
ATOM 2345 C C . GLU B 1 26 ? 35.045 -8.212 34.004 1.00 75.46 14 GLU B C 1
ATOM 2346 O O . GLU B 1 26 ? 35.018 -8.709 35.122 1.00 75.80 14 GLU B O 1
ATOM 2352 N N . ILE B 1 27 ? 34.459 -7.061 33.704 1.00 74.67 15 ILE B N 1
ATOM 2353 C CA . ILE B 1 27 ? 33.705 -6.299 34.685 1.00 73.44 15 ILE B CA 1
ATOM 2354 C C . ILE B 1 27 ? 32.433 -5.778 34.017 1.00 73.47 15 ILE B C 1
ATOM 2355 O O . ILE B 1 27 ? 32.473 -5.323 32.869 1.00 74.78 15 ILE B O 1
ATOM 2360 N N . SER B 1 28 ? 31.301 -5.900 34.704 1.00 71.43 16 SER B N 1
ATOM 2361 C CA . SER B 1 28 ? 30.065 -5.270 34.242 1.00 70.24 16 SER B CA 1
ATOM 2362 C C . SER B 1 28 ? 29.827 -4.047 35.104 1.00 68.88 16 SER B C 1
ATOM 2363 O O . SER B 1 28 ? 29.931 -4.110 36.330 1.00 68.33 16 SER B O 1
ATOM 2366 N N . LEU B 1 29 ? 29.534 -2.927 34.454 1.00 67.40 17 LEU B N 1
ATOM 2367 C CA . LEU B 1 29 ? 29.355 -1.665 35.151 1.00 66.62 17 LEU B CA 1
ATOM 2368 C C . LEU B 1 29 ? 28.065 -1.039 34.738 1.00 65.00 17 LEU B C 1
ATOM 2369 O O . LEU B 1 29 ? 27.607 -1.236 33.611 1.00 63.96 17 LEU B O 1
ATOM 2374 N N . ASP B 1 30 ? 27.505 -0.246 35.644 1.00 64.40 18 ASP B N 1
ATOM 2375 C CA . ASP B 1 30 ? 26.419 0.637 35.282 1.00 64.89 18 ASP B CA 1
ATOM 2376 C C . ASP B 1 30 ? 27.001 1.480 34.157 1.00 62.60 18 ASP B C 1
ATOM 2377 O O . ASP B 1 30 ? 28.113 1.988 34.291 1.00 62.56 18 ASP B O 1
ATOM 2382 N N . PHE B 1 31 ? 26.286 1.605 33.047 1.00 59.97 19 PHE B N 1
ATOM 2383 C CA . PHE B 1 31 ? 26.857 2.283 31.893 1.00 58.97 19 PHE B CA 1
ATOM 2384 C C . PHE B 1 31 ? 27.179 3.747 32.158 1.00 58.57 19 PHE B C 1
ATOM 2385 O O . PHE B 1 31 ? 28.227 4.230 31.754 1.00 56.91 19 PHE B O 1
ATOM 2393 N N . SER B 1 32 ? 26.285 4.457 32.831 1.00 58.63 20 SER B N 1
ATOM 2394 C CA . SER B 1 32 ? 26.534 5.871 33.096 1.00 58.52 20 SER B CA 1
ATOM 2395 C C . SER B 1 32 ? 27.686 6.067 34.105 1.00 56.89 20 SER B C 1
ATOM 2396 O O . SER B 1 32 ? 28.412 7.062 34.015 1.00 56.60 20 SER B O 1
ATOM 2399 N N . LEU B 1 33 ? 27.864 5.126 35.042 1.00 54.98 21 LEU B N 1
ATOM 2400 C CA . LEU B 1 33 ? 29.049 5.128 35.915 1.00 53.07 21 LEU B CA 1
ATOM 2401 C C . LEU B 1 33 ? 30.309 5.036 35.058 1.00 50.20 21 LEU B C 1
ATOM 2402 O O . LEU B 1 33 ? 31.258 5.783 35.274 1.00 50.44 21 LEU B O 1
ATOM 2407 N N . PHE B 1 34 ? 30.310 4.110 34.097 1.00 48.30 22 PHE B N 1
ATOM 2408 C CA . PHE B 1 34 ? 31.461 3.910 33.213 1.00 46.36 22 PHE B CA 1
ATOM 2409 C C . PHE B 1 34 ? 31.817 5.197 32.471 1.00 44.94 22 PHE B C 1
ATOM 2410 O O . PHE B 1 34 ? 32.975 5.608 32.438 1.00 42.61 22 PHE B O 1
ATOM 2418 N N . GLU B 1 35 ? 30.799 5.811 31.888 1.00 44.09 23 GLU B N 1
ATOM 2419 C CA . GLU B 1 35 ? 30.941 7.045 31.129 1.00 46.07 23 GLU B CA 1
ATOM 2420 C C . GLU B 1 35 ? 31.547 8.143 32.007 1.00 44.67 23 GLU B C 1
ATOM 2421 O O . GLU B 1 35 ? 32.444 8.874 31.588 1.00 45.05 23 GLU B O 1
ATOM 2427 N N . LYS B 1 36 ? 31.064 8.242 33.235 1.00 43.71 24 LYS B N 1
ATOM 2428 C CA . LYS B 1 36 ? 31.562 9.237 34.165 1.00 44.81 24 LYS B CA 1
ATOM 2429 C C . LYS B 1 36 ? 32.988 8.886 34.673 1.00 42.22 24 LYS B C 1
ATOM 2430 O O . LYS B 1 36 ? 33.804 9.772 34.938 1.00 41.01 24 LYS B O 1
ATOM 2436 N N . SER B 1 37 ? 33.293 7.596 34.764 1.00 38.56 25 SER B N 1
ATOM 2437 C CA . SER B 1 37 ? 34.609 7.161 35.207 1.00 38.22 25 SER B CA 1
ATOM 2438 C C . SER B 1 37 ? 35.705 7.625 34.220 1.00 36.80 25 SER B C 1
ATOM 2439 O O . SER B 1 37 ? 36.858 7.781 34.599 1.00 35.37 25 SER B O 1
ATOM 2442 N N . LEU B 1 38 ? 35.325 7.843 32.953 1.00 35.73 26 LEU B N 1
ATOM 2443 C CA . LEU B 1 38 ? 36.246 8.333 31.916 1.00 33.22 26 LEU B CA 1
ATOM 2444 C C . LEU B 1 38 ? 36.812 9.732 32.186 1.00 33.85 26 LEU B C 1
ATOM 2445 O O . LEU B 1 38 ? 37.809 10.119 31.586 1.00 35.04 26 LEU B O 1
ATOM 2450 N N . GLN B 1 39 ? 36.176 10.473 33.090 1.00 33.33 27 GLN B N 1
ATOM 2451 C CA . GLN B 1 39 ? 36.663 11.773 33.538 1.00 33.59 27 GLN B CA 1
ATOM 2452 C C . GLN B 1 39 ? 37.764 11.670 34.581 1.00 32.39 27 GLN B C 1
ATOM 2453 O O . GLN B 1 39 ? 38.324 12.676 34.946 1.00 31.51 27 GLN B O 1
ATOM 2459 N N . GLY B 1 40 ? 38.026 10.471 35.096 1.00 32.60 28 GLY B N 1
ATOM 2460 C CA . GLY B 1 40 ? 39.128 10.254 36.021 1.00 33.42 28 GLY B CA 1
ATOM 2461 C C . GLY B 1 40 ? 38.735 9.825 37.415 1.00 33.23 28 GLY B C 1
ATOM 2462 O O . GLY B 1 40 ? 37.607 10.041 37.852 1.00 34.76 28 GLY B O 1
ATOM 2463 N N . ALA B 1 41 ? 39.677 9.169 38.086 1.00 33.27 29 ALA B N 1
ATOM 2464 C CA . ALA B 1 41 ? 39.543 8.781 39.486 1.00 33.24 29 ALA B CA 1
ATOM 2465 C C . ALA B 1 41 ? 40.697 9.379 40.302 1.00 32.01 29 ALA B C 1
ATOM 2466 O O . ALA B 1 41 ? 41.814 9.537 39.791 1.00 32.15 29 ALA B O 1
ATOM 2468 N N . VAL B 1 42 ? 40.423 9.713 41.563 1.00 33.04 30 VAL B N 1
ATOM 2469 C CA . VAL B 1 42 ? 41.480 10.053 42.512 1.00 33.96 30 VAL B CA 1
ATOM 2470 C C . VAL B 1 42 ? 42.219 8.742 42.846 1.00 34.24 30 VAL B C 1
ATOM 2471 O O . VAL B 1 42 ? 41.589 7.707 43.011 1.00 33.10 30 VAL B O 1
ATOM 2475 N N . TYR B 1 43 ? 43.549 8.775 42.913 1.00 34.15 31 TYR B N 1
ATOM 2476 C CA . TYR B 1 43 ? 44.305 7.533 43.105 1.00 36.22 31 TYR B CA 1
ATOM 2477 C C . TYR B 1 43 ? 45.436 7.622 44.131 1.00 34.72 31 TYR B C 1
ATOM 2478 O O . TYR B 1 43 ? 45.929 8.705 44.443 1.00 36.17 31 TYR B O 1
ATOM 2487 N N . GLU B 1 44 ? 45.827 6.448 44.639 1.00 35.22 32 GLU B N 1
ATOM 2488 C CA . GLU B 1 44 ? 46.959 6.283 45.573 1.00 34.83 32 GLU B CA 1
ATOM 2489 C C . GLU B 1 44 ? 47.460 4.843 45.369 1.00 34.85 32 GLU B C 1
ATOM 2490 O O . GLU B 1 44 ? 46.677 3.973 45.027 1.00 32.21 32 GLU B O 1
ATOM 2496 N N . THR B 1 45 ? 48.763 4.620 45.486 1.00 34.23 33 THR B N 1
ATOM 2497 C CA . THR B 1 45 ? 49.343 3.298 45.310 1.00 36.59 33 THR B CA 1
ATOM 2498 C C . THR B 1 45 ? 50.121 2.931 46.581 1.00 34.46 33 THR B C 1
ATOM 2499 O O . THR B 1 45 ? 50.702 3.795 47.232 1.00 32.69 33 THR B O 1
ATOM 2503 N N . LEU B 1 46 ? 50.078 1.648 46.929 1.00 32.78 34 LEU B N 1
ATOM 2504 C CA . LEU B 1 46 ? 50.786 1.089 48.075 1.00 33.31 34 LEU B CA 1
ATOM 2505 C C . LEU B 1 46 ? 51.510 -0.184 47.654 1.00 34.64 34 LEU B C 1
ATOM 2506 O O . LEU B 1 46 ? 51.240 -0.742 46.597 1.00 34.94 34 LEU B O 1
ATOM 2511 N N . ARG B 1 47 ? 52.448 -0.623 48.484 1.00 35.12 35 ARG B N 1
ATOM 2512 C CA . ARG B 1 47 ? 52.999 -1.972 48.364 1.00 35.33 35 ARG B CA 1
ATOM 2513 C C . ARG B 1 47 ? 53.023 -2.621 49.749 1.00 35.85 35 ARG B C 1
ATOM 2514 O O . ARG B 1 47 ? 52.786 -1.957 50.757 1.00 34.40 35 ARG B O 1
ATOM 2522 N N . THR B 1 48 ? 53.346 -3.915 49.778 1.00 37.40 36 THR B N 1
ATOM 2523 C CA . THR B 1 48 ? 53.467 -4.677 51.014 1.00 36.58 36 THR B CA 1
ATOM 2524 C C . THR B 1 48 ? 54.929 -5.044 51.295 1.00 39.08 36 THR B C 1
ATOM 2525 O O . THR B 1 48 ? 55.718 -5.231 50.362 1.00 38.56 36 THR B O 1
ATOM 2529 N N . TYR B 1 49 ? 55.282 -5.111 52.580 1.00 40.40 37 TYR B N 1
ATOM 2530 C CA . TYR B 1 49 ? 56.525 -5.765 53.043 1.00 41.10 37 TYR B CA 1
ATOM 2531 C C . TYR B 1 49 ? 56.042 -6.913 53.908 1.00 41.82 37 TYR B C 1
ATOM 2532 O O . TYR B 1 49 ? 55.189 -6.711 54.786 1.00 40.55 37 TYR B O 1
ATOM 2541 N N . SER B 1 50 ? 56.563 -8.113 53.641 1.00 43.25 38 SER B N 1
ATOM 2542 C CA . SER B 1 50 ? 56.111 -9.344 54.309 1.00 44.18 38 SER B CA 1
ATOM 2543 C C . SER B 1 50 ? 54.605 -9.535 54.180 1.00 44.25 38 SER B C 1
ATOM 2544 O O . SER B 1 50 ? 53.962 -10.064 55.083 1.00 43.26 38 SER B O 1
ATOM 2547 N N . ARG B 1 51 ? 54.050 -9.076 53.060 1.00 44.64 39 ARG B N 1
ATOM 2548 C CA . ARG B 1 51 ? 52.609 -9.178 52.774 1.00 46.85 39 ARG B CA 1
ATOM 2549 C C . ARG B 1 51 ? 51.732 -8.314 53.699 1.00 44.44 39 ARG B C 1
ATOM 2550 O O . ARG B 1 51 ? 50.502 -8.435 53.689 1.00 46.12 39 ARG B O 1
ATOM 2558 N N . ALA B 1 52 ? 52.370 -7.414 54.455 1.00 41.82 40 ALA B N 1
ATOM 2559 C CA . ALA B 1 52 ? 51.663 -6.423 55.264 1.00 39.72 40 ALA B CA 1
ATOM 2560 C C . ALA B 1 52 ? 51.675 -5.087 54.487 1.00 39.84 40 ALA B C 1
ATOM 2561 O O . ALA B 1 52 ? 52.749 -4.640 54.051 1.00 38.78 40 ALA B O 1
ATOM 2563 N N . PRO B 1 53 ? 50.493 -4.456 54.299 1.00 38.94 41 PRO B N 1
ATOM 2564 C CA . PRO B 1 53 ? 50.440 -3.162 53.607 1.00 38.43 41 PRO B CA 1
ATOM 2565 C C . PRO B 1 53 ? 51.214 -2.056 54.335 1.00 36.88 41 PRO B C 1
ATOM 2566 O O . PRO B 1 53 ? 50.971 -1.768 55.515 1.00 36.83 41 PRO B O 1
ATOM 2570 N N . PHE B 1 54 ? 52.129 -1.436 53.599 1.00 35.99 42 PHE B N 1
ATOM 2571 C CA . PHE B 1 54 ? 53.073 -0.468 54.154 1.00 35.65 42 PHE B CA 1
ATOM 2572 C C . PHE B 1 54 ? 52.611 1.005 54.056 1.00 34.64 42 PHE B C 1
ATOM 2573 O O . PHE B 1 54 ? 52.081 1.438 53.024 1.00 35.92 42 PHE B O 1
ATOM 2581 N N . ALA B 1 55 ? 52.846 1.764 55.127 1.00 32.58 43 ALA B N 1
ATOM 2582 C CA . ALA B 1 55 ? 52.454 3.169 55.235 1.00 32.83 43 ALA B CA 1
ATOM 2583 C C . ALA B 1 55 ? 50.971 3.356 54.936 1.00 32.97 43 ALA B C 1
ATOM 2584 O O . ALA B 1 55 ? 50.582 4.368 54.354 1.00 34.44 43 ALA B O 1
ATOM 2586 N N . ALA B 1 56 ? 50.144 2.390 55.356 1.00 32.94 44 ALA B N 1
ATOM 2587 C CA . ALA B 1 56 ? 48.701 2.400 55.079 1.00 33.65 44 ALA B CA 1
ATOM 2588 C C . ALA B 1 56 ? 47.977 3.674 55.545 1.00 34.62 44 ALA B C 1
ATOM 2589 O O . ALA B 1 56 ? 47.204 4.261 54.792 1.00 33.64 44 ALA B O 1
ATOM 2591 N N . TYR B 1 57 ? 48.218 4.090 56.783 1.00 35.41 45 TYR B N 1
ATOM 2592 C CA . TYR B 1 57 ? 47.580 5.290 57.338 1.00 35.73 45 TYR B CA 1
ATOM 2593 C C . TYR B 1 57 ? 48.010 6.554 56.557 1.00 37.04 45 TYR B C 1
ATOM 2594 O O . TYR B 1 57 ? 47.181 7.430 56.235 1.00 38.25 45 TYR B O 1
ATOM 2603 N N . LYS B 1 58 ? 49.304 6.637 56.244 1.00 36.19 46 LYS B N 1
ATOM 2604 C CA . LYS B 1 58 ? 49.852 7.744 55.468 1.00 35.45 46 LYS B CA 1
ATOM 2605 C C . LYS B 1 58 ? 49.206 7.842 54.089 1.00 34.67 46 LYS B C 1
ATOM 2606 O O . LYS B 1 58 ? 48.879 8.934 53.630 1.00 32.44 46 LYS B O 1
ATOM 2612 N N . HIS B 1 59 ? 49.048 6.694 53.433 1.00 34.18 47 HIS B N 1
ATOM 2613 C CA . HIS B 1 59 ? 48.398 6.627 52.120 1.00 32.68 47 HIS B CA 1
ATOM 2614 C C . HIS B 1 59 ? 46.894 6.955 52.187 1.00 33.07 47 HIS B C 1
ATOM 2615 O O . HIS B 1 59 ? 46.363 7.570 51.279 1.00 33.39 47 HIS B O 1
ATOM 2622 N N . TYR B 1 60 ? 46.228 6.543 53.266 1.00 34.78 48 TYR B N 1
ATOM 2623 C CA . TYR B 1 60 ? 44.823 6.868 53.515 1.00 35.89 48 TYR B CA 1
ATOM 2624 C C . TYR B 1 60 ? 44.640 8.372 53.651 1.00 37.62 48 TYR B C 1
ATOM 2625 O O . TYR B 1 60 ? 43.708 8.956 53.066 1.00 38.52 48 TYR B O 1
ATOM 2634 N N . THR B 1 61 ? 45.537 9.022 54.386 1.00 38.45 49 THR B N 1
ATOM 2635 C CA . THR B 1 61 ? 45.362 10.461 54.616 1.00 38.72 49 THR B CA 1
ATOM 2636 C C . THR B 1 61 ? 45.680 11.273 53.382 1.00 38.45 49 THR B C 1
ATOM 2637 O O . THR B 1 61 ? 45.104 12.328 53.176 1.00 42.19 49 THR B O 1
ATOM 2641 N N . ARG B 1 62 ? 46.576 10.776 52.542 1.00 38.47 50 ARG B N 1
ATOM 2642 C CA . ARG B 1 62 ? 46.904 11.459 51.310 1.00 36.97 50 ARG B CA 1
ATOM 2643 C C . ARG B 1 62 ? 45.742 11.360 50.332 1.00 35.15 50 ARG B C 1
ATOM 2644 O O . ARG B 1 62 ? 45.398 12.345 49.674 1.00 33.32 50 ARG B O 1
ATOM 2652 N N . LEU B 1 63 ? 45.136 10.175 50.252 1.00 34.81 51 LEU B N 1
ATOM 2653 C CA . LEU B 1 63 ? 43.941 9.943 49.436 1.00 37.60 51 LEU B CA 1
ATOM 2654 C C . LEU B 1 63 ? 42.795 10.897 49.851 1.00 37.68 51 LEU B C 1
ATOM 2655 O O . LEU B 1 63 ? 42.154 11.522 48.997 1.00 36.21 51 LEU B O 1
ATOM 2660 N N . LYS B 1 64 ? 42.587 11.040 51.158 1.00 39.20 52 LYS B N 1
ATOM 2661 C CA . LYS B 1 64 ? 41.592 11.961 51.698 1.00 41.75 52 LYS B CA 1
ATOM 2662 C C . LYS B 1 64 ? 41.849 13.394 51.252 1.00 43.56 52 LYS B C 1
ATOM 2663 O O . LYS B 1 64 ? 40.923 14.127 50.923 1.00 42.19 52 LYS B O 1
ATOM 2669 N N . ARG B 1 65 ? 43.117 13.776 51.199 1.00 43.88 53 ARG B N 1
ATOM 2670 C CA . ARG B 1 65 ? 43.502 15.110 50.794 1.00 46.06 53 ARG B CA 1
ATOM 2671 C C . ARG B 1 65 ? 43.069 15.432 49.362 1.00 44.03 53 ARG B C 1
ATOM 2672 O O . ARG B 1 65 ? 42.585 16.536 49.089 1.00 43.55 53 ARG B O 1
ATOM 2680 N N . SER B 1 66 ? 43.259 14.493 48.433 1.00 42.89 54 SER B N 1
ATOM 2681 C CA . SER B 1 66 ? 42.806 14.708 47.044 1.00 42.51 54 SER B CA 1
ATOM 2682 C C . SER B 1 66 ? 41.282 14.598 46.947 1.00 39.72 54 SER B C 1
ATOM 2683 O O . SER B 1 66 ? 40.657 15.318 46.172 1.00 41.28 54 SER B O 1
ATOM 2686 N N . ALA B 1 67 ? 40.703 13.692 47.729 1.00 38.28 55 ALA B N 1
ATOM 2687 C CA . ALA B 1 67 ? 39.246 13.521 47.814 1.00 38.20 55 ALA B CA 1
ATOM 2688 C C . ALA B 1 67 ? 38.564 14.785 48.342 1.00 36.47 55 ALA B C 1
ATOM 2689 O O . ALA B 1 67 ? 37.514 15.156 47.851 1.00 38.94 55 ALA B O 1
ATOM 2691 N N . ASP B 1 68 ? 39.185 15.467 49.302 1.00 37.55 56 ASP B N 1
ATOM 2692 C CA . ASP B 1 68 ? 38.644 16.713 49.859 1.00 38.59 56 ASP B CA 1
ATOM 2693 C C . ASP B 1 68 ? 38.603 17.833 48.852 1.00 37.58 56 ASP B C 1
ATOM 2694 O O . ASP B 1 68 ? 37.776 18.723 48.955 1.00 38.24 56 ASP B O 1
ATOM 2699 N N . PHE B 1 69 ? 39.481 17.802 47.868 1.00 36.84 57 PHE B N 1
ATOM 2700 C CA . PHE B 1 69 ? 39.428 18.797 46.806 1.00 35.54 57 PHE B CA 1
ATOM 2701 C C . PHE B 1 69 ? 38.087 18.760 46.046 1.00 34.40 57 PHE B C 1
ATOM 2702 O O . PHE B 1 69 ? 37.601 19.794 45.574 1.00 33.75 57 PHE B O 1
ATOM 2710 N N . PHE B 1 70 ? 37.533 17.564 45.893 1.00 35.14 58 PHE B N 1
ATOM 2711 C CA . PHE B 1 70 ? 36.213 17.349 45.284 1.00 36.26 58 PHE B CA 1
ATOM 2712 C C . PHE B 1 70 ? 35.065 17.248 46.316 1.00 35.73 58 PHE B C 1
ATOM 2713 O O . PHE B 1 70 ? 33.978 16.801 45.966 1.00 37.11 58 PHE B O 1
ATOM 2721 N N . ASN B 1 71 ? 35.291 17.647 47.570 1.00 36.63 59 ASN B N 1
ATOM 2722 C CA . ASN B 1 71 ? 34.290 17.487 48.650 1.00 37.35 59 ASN B CA 1
ATOM 2723 C C . ASN B 1 71 ? 33.726 16.058 48.674 1.00 39.31 59 ASN B C 1
ATOM 2724 O O . ASN B 1 71 ? 32.513 15.830 48.792 1.00 38.37 59 ASN B O 1
ATOM 2729 N N . LEU B 1 72 ? 34.636 15.098 48.563 1.00 39.35 60 LEU B N 1
ATOM 2730 C CA . LEU B 1 72 ? 34.281 13.706 48.456 1.00 41.39 60 LEU B CA 1
ATOM 2731 C C . LEU B 1 72 ? 34.632 12.968 49.748 1.00 40.75 60 LEU B C 1
ATOM 2732 O O . LEU B 1 72 ? 35.799 12.864 50.104 1.00 39.90 60 LEU B O 1
ATOM 2737 N N . PRO B 1 73 ? 33.619 12.492 50.479 1.00 42.74 61 PRO B N 1
ATOM 2738 C CA . PRO B 1 73 ? 33.949 11.673 51.627 1.00 44.51 61 PRO B CA 1
ATOM 2739 C C . PRO B 1 73 ? 34.390 10.268 51.210 1.00 43.49 61 PRO B C 1
ATOM 2740 O O . PRO B 1 73 ? 33.919 9.730 50.216 1.00 40.83 61 PRO B O 1
ATOM 2744 N N . LEU B 1 74 ? 35.328 9.707 51.961 1.00 44.94 62 LEU B N 1
ATOM 2745 C CA A LEU B 1 74 ? 35.789 8.344 51.737 0.70 45.05 62 LEU B CA 1
ATOM 2746 C CA B LEU B 1 74 ? 35.771 8.342 51.710 0.30 44.47 62 LEU B CA 1
ATOM 2747 C C . LEU B 1 74 ? 34.724 7.396 52.284 1.00 45.70 62 LEU B C 1
ATOM 2748 O O . LEU B 1 74 ? 34.388 7.461 53.456 1.00 43.96 62 LEU B O 1
ATOM 2757 N N . SER B 1 75 ? 34.198 6.525 51.436 1.00 48.85 63 SER B N 1
ATOM 2758 C CA . SER B 1 75 ? 33.160 5.577 51.856 1.00 51.34 63 SER B CA 1
ATOM 2759 C C . SER B 1 75 ? 33.656 4.505 52.829 1.00 49.49 63 SER B C 1
ATOM 2760 O O . SER B 1 75 ? 32.851 3.886 53.518 1.00 51.53 63 SER B O 1
ATOM 2763 N N . LEU B 1 76 ? 34.970 4.281 52.872 1.00 47.53 64 LEU B N 1
ATOM 2764 C CA . LEU B 1 76 ? 35.582 3.348 53.808 1.00 43.46 64 LEU B CA 1
ATOM 2765 C C . LEU B 1 76 ? 36.343 4.108 54.874 1.00 41.25 64 LEU B C 1
ATOM 2766 O O . LEU B 1 76 ? 37.082 5.038 54.569 1.00 40.44 64 LEU B O 1
ATOM 2771 N N . SER B 1 77 ? 36.172 3.702 56.128 1.00 40.83 65 SER B N 1
ATOM 2772 C CA . SER B 1 77 ? 36.955 4.239 57.244 1.00 39.87 65 SER B CA 1
ATOM 2773 C C . SER B 1 77 ? 38.378 3.702 57.177 1.00 39.11 65 SER B C 1
ATOM 2774 O O . SER B 1 77 ? 38.668 2.731 56.465 1.00 37.43 65 SER B O 1
ATOM 2777 N N . PHE B 1 78 ? 39.281 4.299 57.936 1.00 39.64 66 PHE B N 1
ATOM 2778 C CA . PHE B 1 78 ? 40.650 3.784 57.920 1.00 39.60 66 PHE B CA 1
ATOM 2779 C C . PHE B 1 78 ? 40.651 2.312 58.286 1.00 38.60 66 PHE B C 1
ATOM 2780 O O . PHE B 1 78 ? 41.321 1.514 57.656 1.00 40.18 66 PHE B O 1
ATOM 2788 N N . ASP B 1 79 ? 39.874 1.951 59.293 1.00 41.39 67 ASP B N 1
ATOM 2789 C CA . ASP B 1 79 ? 39.818 0.573 59.766 1.00 39.75 67 ASP B CA 1
ATOM 2790 C C . ASP B 1 79 ? 39.336 -0.387 58.671 1.00 39.49 67 ASP B C 1
ATOM 2791 O O . ASP B 1 79 ? 39.934 -1.449 58.462 1.00 40.09 67 ASP B O 1
ATOM 2796 N N . GLU B 1 80 ? 38.265 -0.017 57.970 1.00 39.34 68 GLU B N 1
ATOM 2797 C CA . GLU B 1 80 ? 37.759 -0.831 56.851 1.00 40.62 68 GLU B CA 1
ATOM 2798 C C . GLU B 1 80 ? 38.770 -0.932 55.696 1.00 41.31 68 GLU B C 1
ATOM 2799 O O . GLU B 1 80 ? 38.916 -1.996 55.074 1.00 41.52 68 GLU B O 1
ATOM 2805 N N . PHE B 1 81 ? 39.446 0.189 55.426 1.00 39.05 69 PHE B N 1
ATOM 2806 C CA . PHE B 1 81 ? 40.509 0.303 54.423 1.00 38.28 69 PHE B CA 1
ATOM 2807 C C . PHE B 1 81 ? 41.598 -0.740 54.727 1.00 38.07 69 PHE B C 1
ATOM 2808 O O . PHE B 1 81 ? 41.946 -1.533 53.857 1.00 36.90 69 PHE B O 1
ATOM 2816 N N . THR B 1 82 ? 42.095 -0.777 55.966 1.00 39.15 70 THR B N 1
ATOM 2817 C CA . THR B 1 82 ? 43.146 -1.738 56.342 1.00 39.32 70 THR B CA 1
ATOM 2818 C C . THR B 1 82 ? 42.681 -3.195 56.264 1.00 39.71 70 THR B C 1
ATOM 2819 O O . THR B 1 82 ? 43.469 -4.075 55.919 1.00 40.56 70 THR B O 1
ATOM 2823 N N . LYS B 1 83 ? 41.415 -3.456 56.583 1.00 40.63 71 LYS B N 1
ATOM 2824 C CA . LYS B 1 83 ? 40.859 -4.797 56.439 1.00 42.23 71 LYS B CA 1
ATOM 2825 C C . LYS B 1 83 ? 40.869 -5.291 54.986 1.00 40.31 71 LYS B C 1
ATOM 2826 O O . LYS B 1 83 ? 41.263 -6.419 54.727 1.00 39.09 71 LYS B O 1
ATOM 2832 N N . VAL B 1 84 ? 40.441 -4.455 54.037 1.00 39.73 72 VAL B N 1
ATOM 2833 C CA . VAL B 1 84 ? 40.492 -4.825 52.611 1.00 36.97 72 VAL B CA 1
ATOM 2834 C C . VAL B 1 84 ? 41.939 -5.060 52.141 1.00 37.24 72 VAL B C 1
ATOM 2835 O O . VAL B 1 84 ? 42.212 -6.029 51.434 1.00 37.48 72 VAL B O 1
ATOM 2839 N N . LEU B 1 85 ? 42.860 -4.187 52.552 1.00 36.03 73 LEU B N 1
ATOM 2840 C CA . LEU B 1 85 ? 44.273 -4.283 52.155 1.00 36.29 73 LEU B CA 1
ATOM 2841 C C . LEU B 1 85 ? 44.916 -5.571 52.653 1.00 38.06 73 LEU B C 1
ATOM 2842 O O . LEU B 1 85 ? 45.590 -6.269 51.890 1.00 39.08 73 LEU B O 1
ATOM 2847 N N . LYS B 1 86 ? 44.725 -5.863 53.939 1.00 39.31 74 LYS B N 1
ATOM 2848 C CA . LYS B 1 86 ? 45.269 -7.093 54.549 1.00 41.66 74 LYS B CA 1
ATOM 2849 C C . LYS B 1 86 ? 44.658 -8.329 53.896 1.00 40.04 74 LYS B C 1
ATOM 2850 O O . LYS B 1 86 ? 45.374 -9.231 53.482 1.00 39.51 74 LYS B O 1
ATOM 2856 N N . ALA B 1 87 ? 43.334 -8.331 53.766 1.00 41.37 75 ALA B N 1
ATOM 2857 C CA . ALA B 1 87 ? 42.595 -9.455 53.179 1.00 41.42 75 ALA B CA 1
ATOM 2858 C C . ALA B 1 87 ? 43.088 -9.791 51.777 1.00 41.35 75 ALA B C 1
ATOM 2859 O O . ALA B 1 87 ? 43.330 -10.952 51.470 1.00 41.83 75 ALA B O 1
ATOM 2861 N N . GLY B 1 88 ? 43.248 -8.776 50.932 1.00 42.06 76 GLY B N 1
ATOM 2862 C CA . GLY B 1 88 ? 43.665 -8.995 49.550 1.00 41.23 76 GLY B CA 1
ATOM 2863 C C . GLY B 1 88 ? 45.117 -9.426 49.423 1.00 41.28 76 GLY B C 1
ATOM 2864 O O . GLY B 1 88 ? 45.451 -10.265 48.575 1.00 40.35 76 GLY B O 1
ATOM 2865 N N . ALA B 1 89 ? 45.980 -8.837 50.254 1.00 41.52 77 ALA B N 1
ATOM 2866 C CA . ALA B 1 89 ? 47.413 -9.136 50.229 1.00 41.99 77 ALA B CA 1
ATOM 2867 C C . ALA B 1 89 ? 47.650 -10.577 50.682 1.00 45.52 77 ALA B C 1
ATOM 2868 O O . ALA B 1 89 ? 48.539 -11.265 50.166 1.00 45.86 77 ALA B O 1
ATOM 2870 N N . ASP B 1 90 ? 46.834 -11.027 51.641 1.00 48.52 78 ASP B N 1
ATOM 2871 C CA . ASP B 1 90 ? 46.891 -12.399 52.165 1.00 49.93 78 ASP B CA 1
ATOM 2872 C C . ASP B 1 90 ? 46.551 -13.466 51.144 1.00 49.58 78 ASP B C 1
ATOM 2873 O O . ASP B 1 90 ? 46.763 -14.645 51.411 1.00 52.12 78 ASP B O 1
ATOM 2878 N N . GLU B 1 91 ? 46.002 -13.077 49.999 1.00 49.12 79 GLU B N 1
ATOM 2879 C CA . GLU B 1 91 ? 45.694 -14.036 48.945 1.00 48.54 79 GLU B CA 1
ATOM 2880 C C . GLU B 1 91 ? 46.867 -14.328 48.011 1.00 47.45 79 GLU B C 1
ATOM 2881 O O . GLU B 1 91 ? 46.750 -15.169 47.118 1.00 48.20 79 GLU B O 1
ATOM 2887 N N . PHE B 1 92 ? 47.995 -13.648 48.222 1.00 46.52 80 PHE B N 1
ATOM 2888 C CA . PHE B 1 92 ? 49.178 -13.824 47.380 1.00 45.44 80 PHE B CA 1
ATOM 2889 C C . PHE B 1 92 ? 50.262 -14.546 48.170 1.00 47.34 80 PHE B C 1
ATOM 2890 O O . PHE B 1 92 ? 50.294 -14.467 49.397 1.00 47.50 80 PHE B O 1
ATOM 2898 N N . LYS B 1 93 ? 51.123 -15.286 47.479 1.00 48.38 81 LYS B N 1
ATOM 2899 C CA . LYS B 1 93 ? 52.241 -15.955 48.150 1.00 50.68 81 LYS B CA 1
ATOM 2900 C C . LYS B 1 93 ? 53.489 -15.160 47.817 1.00 51.40 81 LYS B C 1
ATOM 2901 O O . LYS B 1 93 ? 54.520 -15.733 47.502 1.00 53.67 81 LYS B O 1
ATOM 2904 N N . GLN B 1 94 ? 53.397 -13.835 47.932 1.00 51.49 82 GLN B N 1
ATOM 2905 C CA . GLN B 1 94 ? 54.383 -12.921 47.353 1.00 50.53 82 GLN B CA 1
ATOM 2906 C C . GLN B 1 94 ? 53.983 -11.478 47.670 1.00 47.92 82 GLN B C 1
ATOM 2907 O O . GLN B 1 94 ? 52.813 -11.220 47.980 1.00 49.18 82 GLN B O 1
ATOM 2913 N N . GLU B 1 95 ? 54.929 -10.540 47.577 1.00 45.88 83 GLU B N 1
ATOM 2914 C CA . GLU B 1 95 ? 54.625 -9.110 47.803 1.00 44.56 83 GLU B CA 1
ATOM 2915 C C . GLU B 1 95 ? 53.738 -8.564 46.683 1.00 43.41 83 GLU B C 1
ATOM 2916 O O . GLU B 1 95 ? 53.843 -8.989 45.526 1.00 42.50 83 GLU B O 1
ATOM 2922 N N . VAL B 1 96 ? 52.876 -7.610 47.030 1.00 42.91 84 VAL B N 1
ATOM 2923 C CA . VAL B 1 96 ? 51.939 -7.036 46.056 1.00 41.71 84 VAL B CA 1
ATOM 2924 C C . VAL B 1 96 ? 52.021 -5.512 45.904 1.00 41.24 84 VAL B C 1
ATOM 2925 O O . VAL B 1 96 ? 52.442 -4.794 46.811 1.00 38.11 84 VAL B O 1
ATOM 2929 N N . ARG B 1 97 ? 51.674 -5.067 44.701 1.00 40.81 85 ARG B N 1
ATOM 2930 C CA . ARG B 1 97 ? 51.379 -3.687 44.425 1.00 44.88 85 ARG B CA 1
ATOM 2931 C C . ARG B 1 97 ? 49.850 -3.584 44.612 1.00 41.98 85 ARG B C 1
ATOM 2932 O O . ARG B 1 97 ? 49.116 -4.502 44.218 1.00 39.61 85 ARG B O 1
ATOM 2940 N N . ILE B 1 98 ? 49.388 -2.510 45.251 1.00 39.82 86 ILE B N 1
ATOM 2941 C CA . ILE B 1 98 ? 47.958 -2.246 45.437 1.00 39.99 86 ILE B CA 1
ATOM 2942 C C . ILE B 1 98 ? 47.637 -0.826 44.945 1.00 41.09 86 ILE B C 1
ATOM 2943 O O . ILE B 1 98 ? 48.218 0.134 45.426 1.00 40.21 86 ILE B O 1
ATOM 2948 N N . LYS B 1 99 ? 46.732 -0.716 43.971 1.00 40.88 87 LYS B N 1
ATOM 2949 C CA . LYS B 1 99 ? 46.254 0.571 43.475 1.00 41.14 87 LYS B CA 1
ATOM 2950 C C . LYS B 1 99 ? 44.852 0.816 44.006 1.00 36.87 87 LYS B C 1
ATOM 2951 O O . LYS B 1 99 ? 44.014 -0.065 43.936 1.00 37.14 87 LYS B O 1
ATOM 2957 N N . VAL B 1 100 ? 44.621 2.012 44.540 1.00 35.23 88 VAL B N 1
ATOM 2958 C CA . VAL B 1 100 ? 43.331 2.428 45.097 1.00 35.05 88 VAL B CA 1
ATOM 2959 C C . VAL B 1 100 ? 42.777 3.612 44.314 1.00 34.42 88 VAL B C 1
ATOM 2960 O O . VAL B 1 100 ? 43.424 4.644 44.216 1.00 32.92 88 VAL B O 1
ATOM 2964 N N . TYR B 1 101 ? 41.570 3.443 43.778 1.00 32.76 89 TYR B N 1
ATOM 2965 C CA . TYR B 1 101 ? 40.892 4.455 42.978 1.00 35.18 89 TYR B CA 1
ATOM 2966 C C . TYR B 1 101 ? 39.596 4.872 43.664 1.00 35.63 89 TYR B C 1
ATOM 2967 O O . TYR B 1 101 ? 38.821 4.031 44.106 1.00 35.20 89 TYR B O 1
ATOM 2976 N N . LEU B 1 102 ? 39.373 6.173 43.715 1.00 36.63 90 LEU B N 1
ATOM 2977 C CA . LEU B 1 102 ? 38.217 6.779 44.368 1.00 39.00 90 LEU B CA 1
ATOM 2978 C C . LEU B 1 102 ? 37.503 7.648 43.326 1.00 37.46 90 LEU B C 1
ATOM 2979 O O . LEU B 1 102 ? 38.130 8.422 42.632 1.00 38.09 90 LEU B O 1
ATOM 2984 N N . PHE B 1 103 ? 36.199 7.476 43.162 1.00 38.66 91 PHE B N 1
ATOM 2985 C CA . PHE B 1 103 ? 35.479 8.137 42.070 1.00 40.85 91 PHE B CA 1
ATOM 2986 C C . PHE B 1 103 ? 34.693 9.354 42.527 1.00 42.54 91 PHE B C 1
ATOM 2987 O O . PHE B 1 103 ? 33.885 9.249 43.442 1.00 42.63 91 PHE B O 1
ATOM 2995 N N . PRO B 1 104 ? 34.959 10.523 41.922 1.00 44.23 92 PRO B N 1
ATOM 2996 C CA . PRO B 1 104 ? 34.242 11.732 42.296 1.00 46.58 92 PRO B CA 1
ATOM 2997 C C . PRO B 1 104 ? 32.731 11.594 42.207 1.00 47.13 92 PRO B C 1
ATOM 2998 O O . PRO B 1 104 ? 32.208 10.913 41.310 1.00 45.36 92 PRO B O 1
ATOM 3002 N N . ASP B 1 105 ? 32.068 12.262 43.147 1.00 48.16 93 ASP B N 1
ATOM 3003 C CA . ASP B 1 105 ? 30.619 12.247 43.327 1.00 51.09 93 ASP B CA 1
ATOM 3004 C C . ASP B 1 105 ? 30.091 10.932 43.894 1.00 51.98 93 ASP B C 1
ATOM 3005 O O . ASP B 1 105 ? 29.519 10.939 44.986 1.00 54.78 93 ASP B O 1
ATOM 3010 N N . SER B 1 106 ? 30.323 9.816 43.215 1.00 51.92 94 SER B N 1
ATOM 3011 C CA . SER B 1 106 ? 29.850 8.512 43.705 1.00 52.93 94 SER B CA 1
ATOM 3012 C C . SER B 1 106 ? 30.564 7.985 44.950 1.00 52.59 94 SER B C 1
ATOM 3013 O O . SER B 1 106 ? 29.998 7.193 45.689 1.00 52.77 94 SER B O 1
ATOM 3016 N N . GLY B 1 107 ? 31.811 8.371 45.170 1.00 52.70 95 GLY B N 1
ATOM 3017 C CA . GLY B 1 107 ? 32.554 7.870 46.326 1.00 54.09 95 GLY B CA 1
ATOM 3018 C C . GLY B 1 107 ? 32.885 6.368 46.323 1.00 55.14 95 GLY B C 1
ATOM 3019 O O . GLY B 1 107 ? 33.358 5.818 47.328 1.00 56.11 95 GLY B O 1
ATOM 3020 N N . GLU B 1 108 ? 32.645 5.717 45.186 1.00 54.51 96 GLU B N 1
ATOM 3021 C CA . GLU B 1 108 ? 32.974 4.313 44.961 1.00 51.78 96 GLU B CA 1
ATOM 3022 C C . GLU B 1 108 ? 34.488 4.113 45.064 1.00 48.43 96 GLU B C 1
ATOM 3023 O O . GLU B 1 108 ? 35.264 4.969 44.616 1.00 43.44 96 GLU B O 1
ATOM 3029 N N . VAL B 1 109 ? 34.899 2.978 45.630 1.00 46.08 97 VAL B N 1
ATOM 3030 C CA . VAL B 1 109 ? 36.318 2.635 45.784 1.00 44.40 97 VAL B CA 1
ATOM 3031 C C . VAL B 1 109 ? 36.673 1.343 45.038 1.00 42.81 97 VAL B C 1
ATOM 3032 O O . VAL B 1 109 ? 35.946 0.340 45.104 1.00 44.05 97 VAL B O 1
ATOM 3036 N N . LEU B 1 110 ? 37.792 1.366 44.326 1.00 39.90 98 LEU B N 1
ATOM 3037 C CA . LEU B 1 110 ? 38.256 0.211 43.575 1.00 38.90 98 LEU B CA 1
ATOM 3038 C C . LEU B 1 110 ? 39.683 -0.082 44.023 1.00 38.28 98 LEU B C 1
ATOM 3039 O O . LEU B 1 110 ? 40.526 0.822 44.002 1.00 35.83 98 LEU B O 1
ATOM 3044 N N . PHE B 1 111 ? 39.950 -1.318 44.454 1.00 34.81 99 PHE B N 1
ATOM 3045 C CA . PHE B 1 111 ? 41.311 -1.730 44.801 1.00 34.06 99 PHE B CA 1
ATOM 3046 C C . PHE B 1 111 ? 41.792 -2.717 43.736 1.00 34.57 99 PHE B C 1
ATOM 3047 O O . PHE B 1 111 ? 41.022 -3.565 43.314 1.00 35.76 99 PHE B O 1
ATOM 3055 N N . VAL B 1 112 ? 43.044 -2.612 43.299 1.00 35.41 100 VAL B N 1
ATOM 3056 C CA . VAL B 1 112 ? 43.638 -3.581 42.346 1.00 35.74 100 VAL B CA 1
ATOM 3057 C C . VAL B 1 112 ? 44.941 -4.108 42.950 1.00 36.45 100 VAL B C 1
ATOM 3058 O O . VAL B 1 112 ? 45.878 -3.343 43.167 1.00 36.73 100 VAL B O 1
ATOM 3062 N N . PHE B 1 113 ? 44.966 -5.407 43.250 1.00 37.83 101 PHE B N 1
ATOM 3063 C CA . PHE B 1 113 ? 46.128 -6.094 43.814 1.00 38.09 101 PHE B CA 1
ATOM 3064 C C . PHE B 1 113 ? 46.816 -6.890 42.720 1.00 38.86 101 PHE B C 1
ATOM 3065 O O . PHE B 1 113 ? 46.174 -7.610 41.977 1.00 36.82 101 PHE B O 1
ATOM 3073 N N . SER B 1 114 ? 48.130 -6.762 42.626 1.00 43.08 102 SER B N 1
ATOM 3074 C CA . SER B 1 114 ? 48.889 -7.512 41.641 1.00 44.60 102 SER B CA 1
ATOM 3075 C C . SER B 1 114 ? 50.284 -7.819 42.178 1.00 45.56 102 SER B C 1
ATOM 3076 O O . SER B 1 114 ? 50.778 -7.116 43.058 1.00 46.40 102 SER B O 1
ATOM 3079 N N . PRO B 1 115 ? 50.908 -8.896 41.676 1.00 48.43 103 PRO B N 1
ATOM 3080 C CA . PRO B 1 115 ? 52.249 -9.263 42.117 1.00 50.06 103 PRO B CA 1
ATOM 3081 C C . PRO B 1 115 ? 53.277 -8.168 41.868 1.00 51.86 103 PRO B C 1
ATOM 3082 O O . PRO B 1 115 ? 53.390 -7.663 40.756 1.00 51.75 103 PRO B O 1
ATOM 3086 N N . LEU B 1 116 ? 53.999 -7.796 42.919 1.00 54.95 104 LEU B N 1
ATOM 3087 C CA . LEU B 1 116 ? 55.076 -6.826 42.812 1.00 57.82 104 LEU B CA 1
ATOM 3088 C C . LEU B 1 116 ? 56.290 -7.593 42.312 1.00 62.60 104 LEU B C 1
ATOM 3089 O O . LEU B 1 116 ? 56.867 -8.422 43.038 1.00 63.56 104 LEU B O 1
ATOM 3094 N N . ASN B 1 117 ? 56.636 -7.359 41.052 1.00 67.43 105 ASN B N 1
ATOM 3095 C CA . ASN B 1 117 ? 57.841 -7.943 40.469 1.00 71.27 105 ASN B CA 1
ATOM 3096 C C . ASN B 1 117 ? 58.863 -6.827 40.455 1.00 72.46 105 ASN B C 1
ATOM 3097 O O . ASN B 1 117 ? 58.730 -5.862 39.689 1.00 73.58 105 ASN B O 1
ATOM 3102 N N . ILE B 1 118 ? 59.854 -6.953 41.334 1.00 72.84 106 ILE B N 1
ATOM 3103 C CA . ILE B 1 118 ? 60.794 -5.875 41.590 1.00 73.46 106 ILE B CA 1
ATOM 3104 C C . ILE B 1 118 ? 62.216 -6.232 41.128 1.00 72.39 106 ILE B C 1
ATOM 3105 O O . ILE B 1 118 ? 62.856 -7.119 41.702 1.00 72.77 106 ILE B O 1
ATOM 3110 N N . PRO B 1 119 ? 62.713 -5.538 40.084 1.00 71.06 107 PRO B N 1
ATOM 3111 C CA . PRO B 1 119 ? 64.036 -5.867 39.540 1.00 69.53 107 PRO B CA 1
ATOM 3112 C C . PRO B 1 119 ? 65.168 -5.293 40.392 1.00 68.11 107 PRO B C 1
ATOM 3113 O O . PRO B 1 119 ? 64.924 -4.419 41.230 1.00 67.74 107 PRO B O 1
ATOM 3117 N N . ASP B 1 120 ? 66.388 -5.794 40.204 1.00 66.58 108 ASP B N 1
ATOM 3118 C CA . ASP B 1 120 ? 67.546 -5.220 40.895 1.00 65.78 108 ASP B CA 1
ATOM 3119 C C . ASP B 1 120 ? 67.973 -4.006 40.080 1.00 62.11 108 ASP B C 1
ATOM 3120 O O . ASP B 1 120 ? 68.431 -4.152 38.948 1.00 61.99 108 ASP B O 1
ATOM 3125 N N . LEU B 1 121 ? 67.780 -2.814 40.640 1.00 59.38 109 LEU B N 1
ATOM 3126 C CA . LEU B 1 121 ? 68.103 -1.575 39.935 1.00 58.51 109 LEU B CA 1
ATOM 3127 C C . LEU B 1 121 ? 69.334 -0.875 40.534 1.00 57.45 109 LEU B C 1
ATOM 3128 O O . LEU B 1 121 ? 69.605 0.283 40.210 1.00 56.87 109 LEU B O 1
ATOM 3133 N N . GLU B 1 122 ? 70.083 -1.585 41.383 1.00 56.32 110 GLU B N 1
ATOM 3134 C CA . GLU B 1 122 ? 71.338 -1.071 41.982 1.00 56.06 110 GLU B CA 1
ATOM 3135 C C . GLU B 1 122 ? 72.266 -0.430 40.924 1.00 51.54 110 GLU B C 1
ATOM 3136 O O . GLU B 1 122 ? 72.881 0.600 41.178 1.00 49.05 110 GLU B O 1
ATOM 3142 N N . THR B 1 123 ? 72.334 -1.067 39.752 1.00 49.10 111 THR B N 1
ATOM 3143 C CA . THR B 1 123 ? 73.144 -0.637 38.596 1.00 48.25 111 THR B CA 1
ATOM 3144 C C . THR B 1 123 ? 72.701 0.685 37.934 1.00 44.49 111 THR B C 1
ATOM 3145 O O . THR B 1 123 ? 73.399 1.205 37.052 1.00 43.71 111 THR B O 1
ATOM 3149 N N . GLY B 1 124 ? 71.511 1.162 38.300 1.00 41.22 112 GLY B N 1
ATOM 3150 C CA . GLY B 1 124 ? 70.987 2.456 37.863 1.00 38.10 112 GLY B CA 1
ATOM 3151 C C . GLY B 1 124 ? 70.165 2.434 36.597 1.00 35.21 112 GLY B C 1
ATOM 3152 O O . GLY B 1 124 ? 70.279 1.537 35.790 1.00 37.54 112 GLY B O 1
ATOM 3153 N N . VAL B 1 125 ? 69.328 3.447 36.435 1.00 33.90 113 VAL B N 1
ATOM 3154 C CA . VAL B 1 125 ? 68.441 3.567 35.294 1.00 32.20 113 VAL B CA 1
ATOM 3155 C C . VAL B 1 125 ? 68.767 4.822 34.479 1.00 31.68 113 VAL B C 1
ATOM 3156 O O . VAL B 1 125 ? 69.491 5.713 34.932 1.00 30.26 113 VAL B O 1
ATOM 3160 N N . GLU B 1 126 ? 68.217 4.850 33.276 1.00 31.76 114 GLU B N 1
ATOM 3161 C CA A GLU B 1 126 ? 68.310 5.986 32.346 0.50 30.98 114 GLU B CA 1
ATOM 3162 C CA B GLU B 1 126 ? 68.342 5.991 32.403 0.50 31.35 114 GLU B CA 1
ATOM 3163 C C . GLU B 1 126 ? 67.040 6.789 32.472 1.00 29.95 114 GLU B C 1
ATOM 3164 O O . GLU B 1 126 ? 65.963 6.223 32.561 1.00 28.65 114 GLU B O 1
ATOM 3175 N N . VAL B 1 127 ? 67.162 8.111 32.504 1.00 30.00 115 VAL B N 1
ATOM 3176 C CA . VAL B 1 127 ? 65.997 8.982 32.474 1.00 30.17 115 VAL B CA 1
ATOM 3177 C C . VAL B 1 127 ? 66.252 10.087 31.442 1.00 30.50 115 VAL B C 1
ATOM 3178 O O . VAL B 1 127 ? 67.408 10.368 31.092 1.00 28.43 115 VAL B O 1
ATOM 3182 N N . LYS B 1 128 ? 65.163 10.702 30.972 1.00 30.40 116 LYS B N 1
ATOM 3183 C CA . LYS B 1 128 ? 65.214 11.796 30.022 1.00 31.17 116 LYS B CA 1
ATOM 3184 C C . LYS B 1 128 ? 64.374 12.983 30.502 1.00 29.65 116 LYS B C 1
ATOM 3185 O O . LYS B 1 128 ? 63.441 12.804 31.277 1.00 31.14 116 LYS B O 1
ATOM 3191 N N . ILE B 1 129 ? 64.714 14.193 30.043 1.00 28.15 117 ILE B N 1
ATOM 3192 C CA . ILE B 1 129 ? 63.915 15.387 30.330 1.00 30.04 117 ILE B CA 1
ATOM 3193 C C . ILE B 1 129 ? 62.702 15.295 29.420 1.00 29.29 117 ILE B C 1
ATOM 3194 O O . ILE B 1 129 ? 62.850 15.110 28.225 1.00 31.20 117 ILE B O 1
ATOM 3199 N N . SER B 1 130 ? 61.508 15.364 30.000 1.00 29.50 118 SER B N 1
ATOM 3200 C CA . SER B 1 130 ? 60.274 15.306 29.232 1.00 31.94 118 SER B CA 1
ATOM 3201 C C . SER B 1 130 ? 60.035 16.603 28.473 1.00 33.09 118 SER B C 1
ATOM 3202 O O . SER B 1 130 ? 60.427 17.668 28.920 1.00 30.38 118 SER B O 1
ATOM 3205 N N . ASN B 1 131 ? 59.319 16.461 27.357 1.00 37.47 119 ASN B N 1
ATOM 3206 C CA . ASN B 1 131 ? 58.809 17.557 26.529 1.00 38.10 119 ASN B CA 1
ATOM 3207 C C . ASN B 1 131 ? 57.412 18.047 26.990 1.00 36.38 119 ASN B C 1
ATOM 3208 O O . ASN B 1 131 ? 56.764 18.815 26.277 1.00 41.69 119 ASN B O 1
ATOM 3211 N N . VAL B 1 132 ? 56.939 17.574 28.144 1.00 32.16 120 VAL B N 1
ATOM 3212 C CA . VAL B 1 132 ? 55.649 17.972 28.696 1.00 29.88 120 VAL B CA 1
ATOM 3213 C C . VAL B 1 132 ? 55.887 18.732 29.993 1.00 29.18 120 VAL B C 1
ATOM 3214 O O . VAL B 1 132 ? 56.502 18.222 30.920 1.00 29.85 120 VAL B O 1
ATOM 3218 N N . ARG B 1 133 ? 55.451 19.989 30.039 1.00 29.19 121 ARG B N 1
ATOM 3219 C CA . ARG B 1 133 ? 55.561 20.784 31.259 1.00 29.43 121 ARG B CA 1
ATOM 3220 C C . ARG B 1 133 ? 54.380 20.498 32.194 1.00 29.73 121 ARG B C 1
ATOM 3221 O O . ARG B 1 133 ? 53.240 20.356 31.769 1.00 30.36 121 ARG B O 1
ATOM 3229 N N . ARG B 1 134 ? 54.682 20.454 33.477 1.00 29.71 122 ARG B N 1
ATOM 3230 C CA . ARG B 1 134 ? 53.707 20.270 34.540 1.00 28.66 122 ARG B CA 1
ATOM 3231 C C . ARG B 1 134 ? 52.664 21.383 34.441 1.00 28.92 122 ARG B C 1
ATOM 3232 O O . ARG B 1 134 ? 53.022 22.572 34.298 1.00 29.80 122 ARG B O 1
ATOM 3240 N N . ILE B 1 135 ? 51.387 20.976 34.493 1.00 28.08 123 ILE B N 1
ATOM 3241 C CA . ILE B 1 135 ? 50.237 21.867 34.284 1.00 27.14 123 ILE B CA 1
ATOM 3242 C C . ILE B 1 135 ? 50.317 22.985 35.305 1.00 27.83 123 ILE B C 1
ATOM 3243 O O . ILE B 1 135 ? 50.518 22.737 36.486 1.00 27.80 123 ILE B O 1
ATOM 3248 N N . PRO B 1 136 ? 50.151 24.235 34.861 1.00 28.00 124 PRO B N 1
ATOM 3249 C CA . PRO B 1 136 ? 50.217 25.306 35.841 1.00 28.19 124 PRO B CA 1
ATOM 3250 C C . PRO B 1 136 ? 49.075 25.268 36.878 1.00 30.36 124 PRO B C 1
ATOM 3251 O O . PRO B 1 136 ? 47.978 24.777 36.588 1.00 29.26 124 PRO B O 1
ATOM 3255 N N . ASP B 1 137 ? 49.360 25.854 38.042 1.00 30.79 125 ASP B N 1
ATOM 3256 C CA . ASP B 1 137 ? 48.476 25.949 39.186 1.00 30.32 125 ASP B CA 1
ATOM 3257 C C . ASP B 1 137 ? 47.182 26.697 38.852 1.00 27.78 125 ASP B C 1
ATOM 3258 O O . ASP B 1 137 ? 46.137 26.420 39.416 1.00 31.53 125 ASP B O 1
ATOM 3263 N N . LEU B 1 138 ? 47.246 27.634 37.925 1.00 26.21 126 LEU B N 1
ATOM 3264 C CA . LEU B 1 138 ? 46.056 28.351 37.468 1.00 26.81 126 LEU B CA 1
ATOM 3265 C C . LEU B 1 138 ? 45.082 27.450 36.678 1.00 25.77 126 LEU B C 1
ATOM 3266 O O . LEU B 1 138 ? 43.922 27.804 36.511 1.00 25.65 126 LEU B O 1
ATOM 3271 N N . SER B 1 139 ? 45.532 26.250 36.282 1.00 27.62 127 SER B N 1
ATOM 3272 C CA . SER B 1 139 ? 44.730 25.317 35.483 1.00 27.22 127 SER B CA 1
ATOM 3273 C C . SER B 1 139 ? 44.303 24.068 36.259 1.00 27.67 127 SER B C 1
ATOM 3274 O O . SER B 1 139 ? 43.217 23.555 36.037 1.00 29.42 127 SER B O 1
ATOM 3277 N N . THR B 1 140 ? 45.176 23.567 37.137 1.00 26.96 128 THR B N 1
ATOM 3278 C CA . THR B 1 140 ? 44.902 22.377 37.921 1.00 24.16 128 THR B CA 1
ATOM 3279 C C . THR B 1 140 ? 45.820 22.388 39.144 1.00 25.41 128 THR B C 1
ATOM 3280 O O . THR B 1 140 ? 46.989 22.724 39.003 1.00 25.05 128 THR B O 1
ATOM 3284 N N . PRO B 1 141 ? 45.333 21.982 40.341 1.00 27.60 129 PRO B N 1
ATOM 3285 C CA . PRO B 1 141 ? 46.312 21.898 41.460 1.00 29.16 129 PRO B CA 1
ATOM 3286 C C . PRO B 1 141 ? 47.449 20.918 41.179 1.00 29.17 129 PRO B C 1
ATOM 3287 O O . PRO B 1 141 ? 47.184 19.787 40.755 1.00 30.35 129 PRO B O 1
ATOM 3291 N N . PRO B 1 142 ? 48.715 21.341 41.371 1.00 29.53 130 PRO B N 1
ATOM 3292 C CA . PRO B 1 142 ? 49.819 20.409 41.100 1.00 28.38 130 PRO B CA 1
ATOM 3293 C C . PRO B 1 142 ? 49.851 19.133 41.895 1.00 30.32 130 PRO B C 1
ATOM 3294 O O . PRO B 1 142 ? 50.379 18.128 41.398 1.00 29.61 130 PRO B O 1
ATOM 3298 N N . ALA B 1 143 ? 49.263 19.144 43.092 1.00 30.93 131 ALA B N 1
ATOM 3299 C CA . ALA B 1 143 ? 49.275 17.971 43.973 1.00 30.21 131 ALA B CA 1
ATOM 3300 C C . ALA B 1 143 ? 48.052 17.062 43.783 1.00 30.67 131 ALA B C 1
ATOM 3301 O O . ALA B 1 143 ? 47.938 16.083 44.492 1.00 32.62 131 ALA B O 1
ATOM 3303 N N . LEU B 1 144 ? 47.147 17.378 42.838 1.00 32.95 132 LEU B N 1
ATOM 3304 C CA . LEU B 1 144 ? 45.945 16.576 42.593 1.00 31.63 132 LEU B CA 1
ATOM 3305 C C . LEU B 1 144 ? 46.247 15.258 41.838 1.00 32.98 132 LEU B C 1
ATOM 3306 O O . LEU B 1 144 ? 46.590 15.260 40.645 1.00 31.36 132 LEU B O 1
ATOM 3311 N N . LYS B 1 145 ? 46.086 14.130 42.537 1.00 33.16 133 LYS B N 1
ATOM 3312 C CA . LYS B 1 145 ? 46.344 12.809 41.968 1.00 35.56 133 LYS B CA 1
ATOM 3313 C C . LYS B 1 145 ? 45.057 12.290 41.334 1.00 33.39 133 LYS B C 1
ATOM 3314 O O . LYS B 1 145 ? 44.319 11.531 41.946 1.00 31.62 133 LYS B O 1
ATOM 3320 N N . ILE B 1 146 ? 44.793 12.740 40.108 1.00 33.74 134 ILE B N 1
ATOM 3321 C CA . ILE B 1 146 ? 43.635 12.326 39.319 1.00 31.69 134 ILE B CA 1
ATOM 3322 C C . ILE B 1 146 ? 44.198 11.601 38.089 1.00 33.16 134 ILE B C 1
ATOM 3323 O O . ILE B 1 146 ? 45.160 12.074 37.456 1.00 33.81 134 ILE B O 1
ATOM 3328 N N . THR B 1 147 ? 43.627 10.434 37.781 1.00 32.16 135 THR B N 1
ATOM 3329 C CA . THR B 1 147 ? 44.163 9.537 36.733 1.00 31.05 135 THR B CA 1
ATOM 3330 C C . THR B 1 147 ? 44.240 10.107 35.320 1.00 31.22 135 THR B C 1
ATOM 3331 O O . THR B 1 147 ? 45.025 9.613 34.524 1.00 32.06 135 THR B O 1
ATOM 3335 N N . GLY B 1 148 ? 43.446 11.128 35.001 1.00 31.76 136 GLY B N 1
ATOM 3336 C CA . GLY B 1 148 ? 43.413 11.681 33.653 1.00 30.12 136 GLY B CA 1
ATOM 3337 C C . GLY B 1 148 ? 44.267 12.911 33.389 1.00 29.13 136 GLY B C 1
ATOM 3338 O O . GLY B 1 148 ? 44.286 13.413 32.278 1.00 27.72 136 GLY B O 1
ATOM 3339 N N . ARG B 1 149 ? 44.982 13.393 34.401 1.00 30.29 137 ARG B N 1
ATOM 3340 C CA . ARG B 1 149 ? 45.791 14.600 34.253 1.00 31.61 137 ARG B CA 1
ATOM 3341 C C . ARG B 1 149 ? 46.783 14.425 33.088 1.00 30.69 137 ARG B C 1
ATOM 3342 O O . ARG B 1 149 ? 47.551 13.458 33.029 1.00 30.57 137 ARG B O 1
ATOM 3350 N N . THR B 1 150 ? 46.700 15.356 32.139 1.00 29.82 138 THR B N 1
ATOM 3351 C CA . THR B 1 150 ? 47.335 15.175 30.832 1.00 27.68 138 THR B CA 1
ATOM 3352 C C . THR B 1 150 ? 48.848 15.385 30.817 1.00 27.71 138 THR B C 1
ATOM 3353 O O . THR B 1 150 ? 49.530 14.893 29.925 1.00 28.74 138 THR B O 1
ATOM 3357 N N . ASP B 1 151 ? 49.394 16.070 31.811 1.00 28.68 139 ASP B N 1
ATOM 3358 C CA . ASP B 1 151 ? 50.855 16.160 31.905 1.00 29.05 139 ASP B CA 1
ATOM 3359 C C . ASP B 1 151 ? 51.483 14.775 32.147 1.00 30.61 139 ASP B C 1
ATOM 3360 O O . ASP B 1 151 ? 52.374 14.350 31.420 1.00 31.66 139 ASP B O 1
ATOM 3365 N N . ILE B 1 152 ? 50.951 14.046 33.129 1.00 31.51 140 ILE B N 1
ATOM 3366 C CA . ILE B 1 152 ? 51.413 12.702 33.458 1.00 32.20 140 ILE B CA 1
ATOM 3367 C C . ILE B 1 152 ? 51.039 11.748 32.318 1.00 32.26 140 ILE B C 1
ATOM 3368 O O . ILE B 1 152 ? 51.878 11.016 31.824 1.00 32.31 140 ILE B O 1
ATOM 3373 N N . VAL B 1 153 ? 49.796 11.792 31.858 1.00 31.45 141 VAL B N 1
ATOM 3374 C CA . VAL B 1 153 ? 49.380 10.890 30.784 1.00 32.48 141 VAL B CA 1
ATOM 3375 C C . VAL B 1 153 ? 50.279 11.008 29.547 1.00 32.81 141 VAL B C 1
ATOM 3376 O O . VAL B 1 153 ? 50.713 9.992 29.006 1.00 33.02 141 VAL B O 1
ATOM 3380 N N . LEU B 1 154 ? 50.578 12.233 29.114 1.00 33.30 142 LEU B N 1
ATOM 3381 C CA . LEU B 1 154 ? 51.376 12.430 27.910 1.00 30.85 142 LEU B CA 1
ATOM 3382 C C . LEU B 1 154 ? 52.852 12.157 28.160 1.00 32.70 142 LEU B C 1
ATOM 3383 O O . LEU B 1 154 ? 53.558 11.702 27.256 1.00 34.64 142 LEU B O 1
ATOM 3388 N N . ALA B 1 155 ? 53.330 12.451 29.365 1.00 31.19 143 ALA B N 1
ATOM 3389 C CA . ALA B 1 155 ? 54.733 12.209 29.715 1.00 31.59 143 ALA B CA 1
ATOM 3390 C C . ALA B 1 155 ? 55.008 10.688 29.775 1.00 33.16 143 ALA B C 1
ATOM 3391 O O . ALA B 1 155 ? 56.063 10.221 29.351 1.00 31.57 143 ALA B O 1
ATOM 3393 N N . ARG B 1 156 ? 54.059 9.915 30.286 1.00 35.00 144 ARG B N 1
ATOM 3394 C CA . ARG B 1 156 ? 54.188 8.460 30.259 1.00 37.65 144 ARG B CA 1
ATOM 3395 C C . ARG B 1 156 ? 54.432 7.893 28.866 1.00 40.08 144 ARG B C 1
ATOM 3396 O O . ARG B 1 156 ? 55.093 6.875 28.739 1.00 41.51 144 ARG B O 1
ATOM 3404 N N . ARG B 1 157 ? 53.897 8.522 27.820 1.00 44.84 145 ARG B N 1
ATOM 3405 C CA . ARG B 1 157 ? 54.044 7.989 26.457 1.00 45.46 145 ARG B CA 1
ATOM 3406 C C . ARG B 1 157 ? 55.429 8.247 25.873 1.00 45.77 145 ARG B C 1
ATOM 3407 O O . ARG B 1 157 ? 55.771 7.701 24.834 1.00 48.75 145 ARG B O 1
ATOM 3415 N N . GLU B 1 158 ? 56.233 9.074 26.522 1.00 45.49 146 GLU B N 1
ATOM 3416 C CA . GLU B 1 158 ? 57.600 9.330 26.074 1.00 44.96 146 GLU B CA 1
ATOM 3417 C C . GLU B 1 158 ? 58.601 8.344 26.649 1.00 45.65 146 GLU B C 1
ATOM 3418 O O . GLU B 1 158 ? 59.790 8.424 26.349 1.00 48.15 146 GLU B O 1
ATOM 3424 N N . ILE B 1 159 ? 58.151 7.440 27.509 1.00 44.12 147 ILE B N 1
ATOM 3425 C CA . ILE B 1 159 ? 59.060 6.517 28.159 1.00 43.12 147 ILE B CA 1
ATOM 3426 C C . ILE B 1 159 ? 59.367 5.428 27.139 1.00 44.71 147 ILE B C 1
ATOM 3427 O O . ILE B 1 159 ? 58.676 4.418 27.061 1.00 44.53 147 ILE B O 1
ATOM 3432 N N A VAL B 1 160 ? 60.401 5.627 26.326 0.70 46.37 148 VAL B N 1
ATOM 3433 N N B VAL B 1 160 ? 60.398 5.729 26.351 0.30 43.83 148 VAL B N 1
ATOM 3434 C CA A VAL B 1 160 ? 60.683 4.690 25.235 0.70 47.49 148 VAL B CA 1
ATOM 3435 C CA B VAL B 1 160 ? 60.931 4.868 25.324 0.30 43.13 148 VAL B CA 1
ATOM 3436 C C A VAL B 1 160 ? 61.959 3.874 25.473 0.70 47.79 148 VAL B C 1
ATOM 3437 C C B VAL B 1 160 ? 62.450 4.914 25.468 0.30 42.35 148 VAL B C 1
ATOM 3438 O O A VAL B 1 160 ? 61.900 2.627 25.530 0.70 47.69 148 VAL B O 1
ATOM 3439 O O B VAL B 1 160 ? 63.082 5.972 25.353 0.30 39.72 148 VAL B O 1
ATOM 3446 N N A ASP B 1 161 ? 63.095 4.543 25.614 0.70 45.54 149 ASP B N 1
ATOM 3447 N N B ASP B 1 161 ? 63.003 3.745 25.765 0.30 42.73 149 ASP B N 1
ATOM 3448 C CA A ASP B 1 161 ? 64.333 3.822 25.903 0.70 46.30 149 ASP B CA 1
ATOM 3449 C CA B ASP B 1 161 ? 64.428 3.566 25.962 0.30 42.97 149 ASP B CA 1
ATOM 3450 C C A ASP B 1 161 ? 64.896 4.321 27.224 0.70 43.32 149 ASP B C 1
ATOM 3451 C C B ASP B 1 161 ? 64.911 4.267 27.234 0.30 41.62 149 ASP B C 1
ATOM 3452 O O A ASP B 1 161 ? 66.075 4.676 27.333 0.70 43.69 149 ASP B O 1
ATOM 3453 O O B ASP B 1 161 ? 66.055 4.723 27.313 0.30 41.85 149 ASP B O 1
ATOM 3462 N N . CYS B 1 162 ? 64.028 4.336 28.231 1.00 40.90 150 CYS B N 1
ATOM 3463 C CA . CYS B 1 162 ? 64.373 4.869 29.539 1.00 37.68 150 CYS B CA 1
ATOM 3464 C C . CYS B 1 162 ? 63.389 4.360 30.581 1.00 36.27 150 CYS B C 1
ATOM 3465 O O . CYS B 1 162 ? 62.384 3.714 30.254 1.00 35.74 150 CYS B O 1
ATOM 3468 N N . TYR B 1 163 ? 63.701 4.654 31.838 1.00 33.19 151 TYR B N 1
ATOM 3469 C CA . TYR B 1 163 ? 62.916 4.213 32.976 1.00 32.39 151 TYR B CA 1
ATOM 3470 C C . TYR B 1 163 ? 61.751 5.137 33.273 1.00 31.65 151 TYR B C 1
ATOM 3471 O O . TYR B 1 163 ? 60.612 4.672 33.443 1.00 34.10 151 TYR B O 1
ATOM 3480 N N . ASP B 1 164 ? 62.035 6.436 33.344 1.00 30.22 152 ASP B N 1
ATOM 3481 C CA . ASP B 1 164 ? 61.015 7.464 33.573 1.00 30.73 152 ASP B CA 1
ATOM 3482 C C . ASP B 1 164 ? 61.498 8.742 32.875 1.00 29.48 152 ASP B C 1
ATOM 3483 O O . ASP B 1 164 ? 62.653 8.830 32.447 1.00 30.10 152 ASP B O 1
ATOM 3488 N N . VAL B 1 165 ? 60.601 9.714 32.716 1.00 31.91 153 VAL B N 1
ATOM 3489 C CA . VAL B 1 165 ? 60.965 11.033 32.180 1.00 29.58 153 VAL B CA 1
ATOM 3490 C C . VAL B 1 165 ? 60.723 12.069 33.270 1.00 30.02 153 VAL B C 1
ATOM 3491 O O . VAL B 1 165 ? 59.928 11.848 34.186 1.00 31.72 153 VAL B O 1
ATOM 3495 N N . ILE B 1 166 ? 61.422 13.195 33.172 1.00 30.00 154 ILE B N 1
ATOM 3496 C CA . ILE B 1 166 ? 61.373 14.241 34.173 1.00 30.44 154 ILE B CA 1
ATOM 3497 C C . ILE B 1 166 ? 60.530 15.413 33.703 1.00 30.21 154 ILE B C 1
ATOM 3498 O O . ILE B 1 166 ? 60.835 16.035 32.706 1.00 31.89 154 ILE B O 1
ATOM 3503 N N . LEU B 1 167 ? 59.465 15.721 34.444 1.00 30.13 155 LEU B N 1
ATOM 3504 C CA . LEU B 1 167 ? 58.641 16.893 34.141 1.00 28.86 155 LEU B CA 1
ATOM 3505 C C . LEU B 1 167 ? 59.163 18.113 34.877 1.00 27.83 155 LEU B C 1
ATOM 3506 O O . LEU B 1 167 ? 59.377 18.124 36.115 1.00 25.54 155 LEU B O 1
ATOM 3511 N N . LEU B 1 168 ? 59.356 19.156 34.082 1.00 28.06 156 LEU B N 1
ATOM 3512 C CA . LEU B 1 168 ? 59.677 20.469 34.562 1.00 27.09 156 LEU B CA 1
ATOM 3513 C C . LEU B 1 168 ? 58.389 21.297 34.618 1.00 29.21 156 LEU B C 1
ATOM 3514 O O . LEU B 1 168 ? 57.415 21.009 33.932 1.00 29.44 156 LEU B O 1
ATOM 3519 N N . GLY B 1 169 ? 58.422 22.375 35.381 1.00 27.21 157 GLY B N 1
ATOM 3520 C CA . GLY B 1 169 ? 57.347 23.329 35.384 1.00 27.74 157 GLY B CA 1
ATOM 3521 C C . GLY B 1 169 ? 57.579 24.329 34.262 1.00 25.70 157 GLY B C 1
ATOM 3522 O O . GLY B 1 169 ? 58.611 24.358 33.613 1.00 26.21 157 GLY B O 1
ATOM 3523 N N . LEU B 1 170 ? 56.596 25.152 34.031 1.00 27.26 158 LEU B N 1
ATOM 3524 C CA . LEU B 1 170 ? 56.663 26.138 32.971 1.00 26.43 158 LEU B CA 1
ATOM 3525 C C . LEU B 1 170 ? 57.912 26.988 32.990 1.00 25.93 158 LEU B C 1
ATOM 3526 O O . LEU B 1 170 ? 58.348 27.444 31.941 1.00 26.43 158 LEU B O 1
ATOM 3531 N N . ASN B 1 171 ? 58.485 27.224 34.166 1.00 27.29 159 ASN B N 1
ATOM 3532 C CA . ASN B 1 171 ? 59.680 28.052 34.274 1.00 27.58 159 ASN B CA 1
ATOM 3533 C C . ASN B 1 171 ? 61.009 27.314 34.184 1.00 25.85 159 ASN B C 1
ATOM 3534 O O . ASN B 1 171 ? 62.032 27.962 34.213 1.00 24.20 159 ASN B O 1
ATOM 3539 N N . GLY B 1 172 ? 60.996 25.992 34.040 1.00 25.86 160 GLY B N 1
ATOM 3540 C CA . GLY B 1 172 ? 62.240 25.212 33.966 1.00 26.28 160 GLY B CA 1
ATOM 3541 C C . GLY B 1 172 ? 62.699 24.618 35.290 1.00 29.01 160 GLY B C 1
ATOM 3542 O O . GLY B 1 172 ? 63.770 24.005 35.366 1.00 27.76 160 GLY B O 1
ATOM 3543 N N . GLN B 1 173 ? 61.920 24.806 36.351 1.00 27.91 161 GLN B N 1
ATOM 3544 C CA . GLN B 1 173 ? 62.238 24.154 37.617 1.00 29.48 161 GLN B CA 1
ATOM 3545 C C . GLN B 1 173 ? 61.879 22.675 37.509 1.00 28.91 161 GLN B C 1
ATOM 3546 O O . GLN B 1 173 ? 60.947 22.323 36.788 1.00 27.97 161 GLN B O 1
ATOM 3552 N N . VAL B 1 174 ? 62.610 21.829 38.231 1.00 28.79 162 VAL B N 1
ATOM 3553 C CA . VAL B 1 174 ? 62.307 20.399 38.328 1.00 28.09 162 VAL B CA 1
ATOM 3554 C C . VAL B 1 174 ? 61.105 20.177 39.251 1.00 29.13 162 VAL B C 1
ATOM 3555 O O . VAL B 1 174 ? 61.059 20.683 40.373 1.00 30.02 162 VAL B O 1
ATOM 3559 N N . CYS B 1 175 ? 60.128 19.419 38.782 1.00 29.63 163 CYS B N 1
ATOM 3560 C CA . CYS B 1 175 ? 58.974 19.035 39.607 1.00 27.98 163 CYS B CA 1
ATOM 3561 C C . CYS B 1 175 ? 59.024 17.561 39.980 1.00 29.72 163 CYS B C 1
ATOM 3562 O O . CYS B 1 175 ? 59.191 17.211 41.147 1.00 34.18 163 CYS B O 1
ATOM 3565 N N . GLU B 1 176 ? 58.921 16.680 38.998 1.00 32.81 164 GLU B N 1
ATOM 3566 C CA . GLU B 1 176 ? 58.822 15.240 39.294 1.00 33.30 164 GLU B CA 1
ATOM 3567 C C . GLU B 1 176 ? 59.042 14.415 38.047 1.00 31.56 164 GLU B C 1
ATOM 3568 O O . GLU B 1 176 ? 59.002 14.942 36.943 1.00 34.14 164 GLU B O 1
ATOM 3574 N N . GLY B 1 177 ? 59.239 13.120 38.238 1.00 29.88 165 GLY B N 1
ATOM 3575 C CA . GLY B 1 177 ? 59.191 12.169 37.154 1.00 30.71 165 GLY B CA 1
ATOM 3576 C C . GLY B 1 177 ? 57.725 11.831 36.917 1.00 31.22 165 GLY B C 1
ATOM 3577 O O . GLY B 1 177 ? 56.866 12.241 37.703 1.00 31.43 165 GLY B O 1
ATOM 3578 N N . SER B 1 178 ? 57.423 11.088 35.852 1.00 31.66 166 SER B N 1
ATOM 3579 C CA . SER B 1 178 ? 56.014 10.744 35.559 1.00 31.93 166 SER B CA 1
ATOM 3580 C C . SER B 1 178 ? 55.432 9.763 36.579 1.00 30.81 166 SER B C 1
ATOM 3581 O O . SER B 1 178 ? 54.227 9.664 36.698 1.00 30.65 166 SER B O 1
ATOM 3584 N N . PHE B 1 179 ? 56.281 9.014 37.289 1.00 32.09 167 PHE B N 1
ATOM 3585 C CA . PHE B 1 179 ? 55.807 8.141 38.384 1.00 30.87 167 PHE B CA 1
ATOM 3586 C C . PHE B 1 179 ? 56.687 8.188 39.654 1.00 31.62 167 PHE B C 1
ATOM 3587 O O . PHE B 1 179 ? 56.576 7.330 40.517 1.00 32.86 167 PHE B O 1
ATOM 3595 N N . SER B 1 180 ? 57.493 9.239 39.795 1.00 31.44 168 SER B N 1
ATOM 3596 C CA . SER B 1 180 ? 58.506 9.313 40.839 1.00 30.40 168 SER B CA 1
ATOM 3597 C C . SER B 1 180 ? 58.855 10.728 41.275 1.00 30.19 168 SER B C 1
ATOM 3598 O O . SER B 1 180 ? 58.546 11.723 40.584 1.00 30.73 168 SER B O 1
ATOM 3601 N N . ASN B 1 181 ? 59.481 10.819 42.449 1.00 30.70 169 ASN B N 1
ATOM 3602 C CA . ASN B 1 181 ? 60.093 12.078 42.900 1.00 29.39 169 ASN B CA 1
ATOM 3603 C C . ASN B 1 181 ? 61.596 12.061 42.609 1.00 28.39 169 ASN B C 1
ATOM 3604 O O . ASN B 1 181 ? 62.196 10.996 42.459 1.00 30.74 169 ASN B O 1
ATOM 3609 N N . VAL B 1 182 ? 62.168 13.256 42.502 1.00 29.09 170 VAL B N 1
ATOM 3610 C CA . VAL B 1 182 ? 63.544 13.461 42.059 1.00 28.58 170 VAL B CA 1
ATOM 3611 C C . VAL B 1 182 ? 64.373 14.055 43.187 1.00 28.43 170 VAL B C 1
ATOM 3612 O O . VAL B 1 182 ? 63.965 15.013 43.857 1.00 26.29 170 VAL B O 1
ATOM 3616 N N . PHE B 1 183 ? 65.541 13.459 43.380 1.00 30.21 171 PHE B N 1
ATOM 3617 C CA . PHE B 1 183 ? 66.543 13.919 44.340 1.00 30.53 171 PHE B CA 1
ATOM 3618 C C . PHE B 1 183 ? 67.880 14.057 43.631 1.00 31.26 171 PHE B C 1
ATOM 3619 O O . PHE B 1 183 ? 68.167 13.275 42.725 1.00 31.19 171 PHE B O 1
ATOM 3627 N N . LEU B 1 184 ? 68.664 15.069 44.007 1.00 30.33 172 LEU B N 1
ATOM 3628 C CA A LEU B 1 184 ? 70.044 15.198 43.553 0.70 30.29 172 LEU B CA 1
ATOM 3629 C CA B LEU B 1 184 ? 70.045 15.147 43.563 0.30 29.08 172 LEU B CA 1
ATOM 3630 C C . LEU B 1 184 ? 70.956 15.334 44.772 1.00 28.86 172 LEU B C 1
ATOM 3631 O O . LEU B 1 184 ? 70.494 15.658 45.896 1.00 27.27 172 LEU B O 1
ATOM 3640 N N . VAL B 1 185 ? 72.234 15.060 44.558 1.00 28.14 173 VAL B N 1
ATOM 3641 C CA . VAL B 1 185 ? 73.248 15.221 45.592 1.00 29.31 173 VAL B CA 1
ATOM 3642 C C . VAL B 1 185 ? 74.300 16.131 44.977 1.00 29.74 173 VAL B C 1
ATOM 3643 O O . VAL B 1 185 ? 74.765 15.875 43.874 1.00 29.71 173 VAL B O 1
ATOM 3647 N N . LYS B 1 186 ? 74.662 17.184 45.694 1.00 31.86 174 LYS B N 1
ATOM 3648 C CA . LYS B 1 186 ? 75.694 18.110 45.265 1.00 33.22 174 LYS B CA 1
ATOM 3649 C C . LYS B 1 186 ? 76.469 18.552 46.505 1.00 35.59 174 LYS B C 1
ATOM 3650 O O . LYS B 1 186 ? 75.878 19.067 47.453 1.00 35.81 174 LYS B O 1
ATOM 3656 N N . GLU B 1 187 ? 77.781 18.320 46.498 1.00 37.41 175 GLU B N 1
ATOM 3657 C CA . GLU B 1 187 ? 78.651 18.660 47.628 1.00 39.92 175 GLU B CA 1
ATOM 3658 C C . GLU B 1 187 ? 78.128 18.128 48.968 1.00 38.08 175 GLU B C 1
ATOM 3659 O O . GLU B 1 187 ? 78.035 18.856 49.949 1.00 36.79 175 GLU B O 1
ATOM 3665 N N . GLY B 1 188 ? 77.752 16.851 48.981 1.00 38.68 176 GLY B N 1
ATOM 3666 C CA . GLY B 1 188 ? 77.236 16.202 50.186 1.00 37.97 176 GLY B CA 1
ATOM 3667 C C . GLY B 1 188 ? 75.835 16.581 50.660 1.00 38.63 176 GLY B C 1
ATOM 3668 O O . GLY B 1 188 ? 75.383 16.089 51.702 1.00 39.38 176 GLY B O 1
ATOM 3669 N N . LYS B 1 189 ? 75.135 17.452 49.935 1.00 37.97 177 LYS B N 1
ATOM 3670 C CA . LYS B 1 189 ? 73.767 17.825 50.335 1.00 37.36 177 LYS B CA 1
ATOM 3671 C C . LYS B 1 189 ? 72.750 17.066 49.487 1.00 36.98 177 LYS B C 1
ATOM 3672 O O . LYS B 1 189 ? 72.931 16.913 48.283 1.00 36.66 177 LYS B O 1
ATOM 3678 N N . LEU B 1 190 ? 71.687 16.583 50.123 1.00 34.95 178 LEU B N 1
ATOM 3679 C CA . LEU B 1 190 ? 70.600 15.958 49.419 1.00 33.95 178 LEU B CA 1
ATOM 3680 C C . LEU B 1 190 ? 69.595 17.064 49.130 1.00 33.55 178 LEU B C 1
ATOM 3681 O O . LEU B 1 190 ? 69.138 17.745 50.031 1.00 34.52 178 LEU B O 1
ATOM 3686 N N . ILE B 1 191 ? 69.273 17.229 47.850 1.00 34.19 179 ILE B N 1
ATOM 3687 C CA . ILE B 1 191 ? 68.450 18.330 47.365 1.00 33.18 179 ILE B CA 1
ATOM 3688 C C . ILE B 1 191 ? 67.258 17.766 46.607 1.00 32.29 179 ILE B C 1
ATOM 3689 O O . ILE B 1 191 ? 67.399 16.831 45.839 1.00 32.88 179 ILE B O 1
ATOM 3694 N N . THR B 1 192 ? 66.075 18.323 46.848 1.00 32.75 180 THR B N 1
ATOM 3695 C CA . THR B 1 192 ? 64.863 17.844 46.189 1.00 31.09 180 THR B CA 1
ATOM 3696 C C . THR B 1 192 ? 63.886 19.007 46.030 1.00 30.82 180 THR B C 1
ATOM 3697 O O . THR B 1 192 ? 63.905 19.939 46.842 1.00 32.35 180 THR B O 1
ATOM 3701 N N . PRO B 1 193 ? 63.084 19.004 44.948 1.00 31.33 181 PRO B N 1
ATOM 3702 C CA . PRO B 1 193 ? 62.052 20.012 44.808 1.00 30.99 181 PRO B CA 1
ATOM 3703 C C . PRO B 1 193 ? 61.114 20.125 45.994 1.00 29.58 181 PRO B C 1
ATOM 3704 O O . PRO B 1 193 ? 60.566 19.137 46.473 1.00 29.64 181 PRO B O 1
ATOM 3708 N N . SER B 1 194 ? 60.934 21.363 46.422 1.00 30.91 182 SER B N 1
ATOM 3709 C CA . SER B 1 194 ? 60.021 21.743 47.470 1.00 29.98 182 SER B CA 1
ATOM 3710 C C . SER B 1 194 ? 58.584 21.521 47.038 1.00 30.97 182 SER B C 1
ATOM 3711 O O . SER B 1 194 ? 58.284 21.405 45.849 1.00 30.50 182 SER B O 1
ATOM 3714 N N . LEU B 1 195 ? 57.682 21.473 48.006 1.00 32.71 183 LEU B N 1
ATOM 3715 C CA . LEU B 1 195 ? 56.254 21.354 47.688 1.00 35.71 183 LEU B CA 1
ATOM 3716 C C . LEU B 1 195 ? 55.776 22.603 46.928 1.00 36.44 183 LEU B C 1
ATOM 3717 O O . LEU B 1 195 ? 54.938 22.505 46.012 1.00 38.46 183 LEU B O 1
ATOM 3722 N N . ASP B 1 196 ? 56.334 23.758 47.292 1.00 37.59 184 ASP B N 1
ATOM 3723 C CA . ASP B 1 196 ? 56.111 25.044 46.590 1.00 40.16 184 ASP B CA 1
ATOM 3724 C C . ASP B 1 196 ? 56.535 25.039 45.131 1.00 37.13 184 ASP B C 1
ATOM 3725 O O . ASP B 1 196 ? 56.233 25.973 44.431 1.00 37.22 184 ASP B O 1
ATOM 3730 N N . SER B 1 197 ? 57.324 24.057 44.698 1.00 34.95 185 SER B N 1
ATOM 3731 C CA . SER B 1 197 ? 57.690 23.936 43.281 1.00 32.79 185 SER B CA 1
ATOM 3732 C C . SER B 1 197 ? 56.492 23.443 42.449 1.00 33.31 185 SER B C 1
ATOM 3733 O O . SER B 1 197 ? 56.489 23.576 41.226 1.00 33.62 185 SER B O 1
ATOM 3736 N N . GLY B 1 198 ? 55.503 22.886 43.143 1.00 31.23 186 GLY B N 1
ATOM 3737 C CA . GLY B 1 198 ? 54.277 22.380 42.576 1.00 33.56 186 GLY B CA 1
ATOM 3738 C C . GLY B 1 198 ? 54.456 20.965 42.101 1.00 31.16 186 GLY B C 1
ATOM 3739 O O . GLY B 1 198 ? 54.718 20.727 40.928 1.00 29.86 186 GLY B O 1
ATOM 3740 N N . ILE B 1 199 ? 54.301 20.022 43.015 1.00 31.96 187 ILE B N 1
ATOM 3741 C CA . ILE B 1 199 ? 54.648 18.632 42.740 1.00 31.23 187 ILE B CA 1
ATOM 3742 C C . ILE B 1 199 ? 53.626 17.645 43.295 1.00 32.78 187 ILE B C 1
ATOM 3743 O O . ILE B 1 199 ? 52.822 17.986 44.151 1.00 35.49 187 ILE B O 1
ATOM 3748 N N . LEU B 1 200 ? 53.663 16.419 42.792 1.00 36.15 188 LEU B N 1
ATOM 3749 C CA . LEU B 1 200 ? 52.927 15.290 43.398 1.00 37.35 188 LEU B CA 1
ATOM 3750 C C . LEU B 1 200 ? 53.881 14.673 44.396 1.00 37.69 188 LEU B C 1
ATOM 3751 O O . LEU B 1 200 ? 54.890 14.082 43.995 1.00 37.52 188 LEU B O 1
ATOM 3756 N N . ASP B 1 201 ? 53.641 14.868 45.693 1.00 42.26 189 ASP B N 1
ATOM 3757 C CA . ASP B 1 201 ? 54.572 14.329 46.715 1.00 45.50 189 ASP B CA 1
ATOM 3758 C C . ASP B 1 201 ? 54.165 12.954 47.206 1.00 44.70 189 ASP B C 1
ATOM 3759 O O . ASP B 1 201 ? 53.067 12.745 47.719 1.00 47.56 189 ASP B O 1
ATOM 3764 N N . GLY B 1 202 ? 55.084 12.022 47.017 1.00 42.00 190 GLY B N 1
ATOM 3765 C CA . GLY B 1 202 ? 54.895 10.639 47.403 1.00 40.22 190 GLY B CA 1
ATOM 3766 C C . GLY B 1 202 ? 55.423 10.418 48.800 1.00 36.54 190 GLY B C 1
ATOM 3767 O O . GLY B 1 202 ? 56.247 11.174 49.296 1.00 35.46 190 GLY B O 1
ATOM 3768 N N . ILE B 1 203 ? 54.899 9.378 49.425 1.00 35.70 191 ILE B N 1
ATOM 3769 C CA A ILE B 1 203 ? 55.279 8.975 50.772 0.50 33.33 191 ILE B CA 1
ATOM 3770 C CA B ILE B 1 203 ? 55.289 8.999 50.774 0.50 33.79 191 ILE B CA 1
ATOM 3771 C C . ILE B 1 203 ? 56.753 8.534 50.838 1.00 33.79 191 ILE B C 1
ATOM 3772 O O . ILE B 1 203 ? 57.431 8.757 51.860 1.00 35.15 191 ILE B O 1
ATOM 3781 N N . THR B 1 204 ? 57.259 7.917 49.761 1.00 31.56 192 THR B N 1
ATOM 3782 C CA . THR B 1 204 ? 58.657 7.459 49.733 1.00 31.10 192 THR B CA 1
ATOM 3783 C C . THR B 1 204 ? 59.636 8.634 49.844 1.00 33.19 192 THR B C 1
ATOM 3784 O O . THR B 1 204 ? 60.696 8.500 50.429 1.00 32.74 192 THR B O 1
ATOM 3788 N N . ARG B 1 205 ? 59.262 9.772 49.253 1.00 33.76 193 ARG B N 1
ATOM 3789 C CA . ARG B 1 205 ? 60.042 11.008 49.301 1.00 32.62 193 ARG B CA 1
ATOM 3790 C C . ARG B 1 205 ? 60.237 11.490 50.744 1.00 31.63 193 ARG B C 1
ATOM 3791 O O . ARG B 1 205 ? 61.330 11.768 51.182 1.00 29.34 193 ARG B O 1
ATOM 3799 N N . GLU B 1 206 ? 59.139 11.615 51.459 1.00 34.52 194 GLU B N 1
ATOM 3800 C CA . GLU B 1 206 ? 59.144 11.981 52.871 1.00 37.32 194 GLU B CA 1
ATOM 3801 C C . GLU B 1 206 ? 59.984 11.012 53.735 1.00 35.80 194 GLU B C 1
ATOM 3802 O O . GLU B 1 206 ? 60.701 11.444 54.641 1.00 34.92 194 GLU B O 1
ATOM 3808 N N . ASN B 1 207 ? 59.878 9.711 53.447 1.00 35.24 195 ASN B N 1
ATOM 3809 C CA . ASN B 1 207 ? 60.643 8.665 54.150 1.00 36.19 195 ASN B CA 1
ATOM 3810 C C . ASN B 1 207 ? 62.147 8.753 53.918 1.00 35.23 195 ASN B C 1
ATOM 3811 O O . ASN B 1 207 ? 62.931 8.560 54.851 1.00 35.29 195 ASN B O 1
ATOM 3816 N N . VAL B 1 208 ? 62.536 9.048 52.675 1.00 35.03 196 VAL B N 1
ATOM 3817 C CA . VAL B 1 208 ? 63.936 9.255 52.325 1.00 32.48 196 VAL B CA 1
ATOM 3818 C C . VAL B 1 208 ? 64.473 10.530 52.965 1.00 32.12 196 VAL B C 1
ATOM 3819 O O . VAL B 1 208 ? 65.615 10.549 53.420 1.00 31.37 196 VAL B O 1
ATOM 3823 N N . ILE B 1 209 ? 63.657 11.590 53.002 1.00 31.87 197 ILE B N 1
ATOM 3824 C CA . ILE B 1 209 ? 64.060 12.839 53.655 1.00 30.74 197 ILE B CA 1
ATOM 3825 C C . ILE B 1 209 ? 64.336 12.597 55.152 1.00 33.76 197 ILE B C 1
ATOM 3826 O O . ILE B 1 209 ? 65.351 13.060 55.674 1.00 33.04 197 ILE B O 1
ATOM 3831 N N . LYS B 1 210 ? 63.430 11.887 55.830 1.00 34.46 198 LYS B N 1
ATOM 3832 C CA . LYS B 1 210 ? 63.620 11.532 57.253 1.00 35.65 198 LYS B CA 1
ATOM 3833 C C . LYS B 1 210 ? 64.837 10.631 57.470 1.00 35.46 198 LYS B C 1
ATOM 3834 O O . LYS B 1 210 ? 65.569 10.792 58.445 1.00 36.84 198 LYS B O 1
ATOM 3840 N N . LEU B 1 211 ? 65.039 9.666 56.578 1.00 35.24 199 LEU B N 1
ATOM 3841 C CA . LEU B 1 211 ? 66.235 8.815 56.630 1.00 34.41 199 LEU B CA 1
ATOM 3842 C C . LEU B 1 211 ? 67.511 9.669 56.554 1.00 35.03 199 LEU B C 1
ATOM 3843 O O . LEU B 1 211 ? 68.418 9.534 57.394 1.00 35.00 199 LEU B O 1
ATOM 3848 N N . ALA B 1 212 ? 67.567 10.567 55.569 1.00 34.15 200 ALA B N 1
ATOM 3849 C CA . ALA B 1 212 ? 68.740 11.422 55.376 1.00 34.15 200 ALA B CA 1
ATOM 3850 C C . ALA B 1 212 ? 69.045 12.197 56.657 1.00 34.14 200 ALA B C 1
ATOM 3851 O O . ALA B 1 212 ? 70.176 12.222 57.088 1.00 33.67 200 ALA B O 1
ATOM 3853 N N . LYS B 1 213 ? 68.022 12.809 57.257 1.00 35.07 201 LYS B N 1
ATOM 3854 C CA . LYS B 1 213 ? 68.172 13.577 58.496 1.00 36.63 201 LYS B CA 1
ATOM 3855 C C . LYS B 1 213 ? 68.679 12.722 59.664 1.00 37.32 201 LYS B C 1
ATOM 3856 O O . LYS B 1 213 ? 69.492 13.182 60.468 1.00 37.61 201 LYS B O 1
ATOM 3862 N N . SER B 1 214 ? 68.206 11.481 59.747 1.00 37.46 202 SER B N 1
ATOM 3863 C CA . SER B 1 214 ? 68.664 10.559 60.795 1.00 37.65 202 SER B CA 1
ATOM 3864 C C . SER B 1 214 ? 70.138 10.186 60.616 1.00 37.27 202 SER B C 1
ATOM 3865 O O . SER B 1 214 ? 70.801 9.845 61.585 1.00 38.83 202 SER B O 1
ATOM 3868 N N . LEU B 1 215 ? 70.633 10.235 59.377 1.00 36.75 203 LEU B N 1
ATOM 3869 C CA . LEU B 1 215 ? 72.052 9.968 59.059 1.00 35.20 203 LEU B CA 1
ATOM 3870 C C . LEU B 1 215 ? 72.868 11.266 59.023 1.00 35.08 203 LEU B C 1
ATOM 3871 O O . LEU B 1 215 ? 74.036 11.265 58.644 1.00 36.22 203 LEU B O 1
ATOM 3876 N N . GLU B 1 216 ? 72.254 12.367 59.447 1.00 35.52 204 GLU B N 1
ATOM 3877 C CA . GLU B 1 216 ? 72.880 13.689 59.443 1.00 36.98 204 GLU B CA 1
ATOM 3878 C C . GLU B 1 216 ? 73.383 14.154 58.070 1.00 36.51 204 GLU B C 1
ATOM 3879 O O . GLU B 1 216 ? 74.361 14.899 57.976 1.00 37.24 204 GLU B O 1
ATOM 3885 N N . ILE B 1 217 ? 72.690 13.738 57.007 1.00 36.97 205 ILE B N 1
ATOM 3886 C CA . ILE B 1 217 ? 72.978 14.212 55.656 1.00 33.94 205 ILE B CA 1
ATOM 3887 C C . ILE B 1 217 ? 72.150 15.492 55.543 1.00 33.57 205 ILE B C 1
ATOM 3888 O O . ILE B 1 217 ? 70.961 15.476 55.838 1.00 33.13 205 ILE B O 1
ATOM 3893 N N . PRO B 1 218 ? 72.785 16.621 55.181 1.00 34.12 206 PRO B N 1
ATOM 3894 C CA . PRO B 1 218 ? 72.007 17.849 55.015 1.00 35.05 206 PRO B CA 1
ATOM 3895 C C . PRO B 1 218 ? 70.943 17.723 53.903 1.00 34.77 206 PRO B C 1
ATOM 3896 O O . PRO B 1 218 ? 71.231 17.138 52.873 1.00 32.09 206 PRO B O 1
ATOM 3900 N N . VAL B 1 219 ? 69.735 18.240 54.152 1.00 35.09 207 VAL B N 1
ATOM 3901 C CA . VAL B 1 219 ? 68.627 18.212 53.197 1.00 34.42 207 VAL B CA 1
ATOM 3902 C C . VAL B 1 219 ? 68.167 19.636 52.858 1.00 35.52 207 VAL B C 1
ATOM 3903 O O . VAL B 1 219 ? 68.022 20.488 53.752 1.00 34.29 207 VAL B O 1
ATOM 3907 N N . GLU B 1 220 ? 67.968 19.901 51.564 1.00 34.99 208 GLU B N 1
ATOM 3908 C CA . GLU B 1 220 ? 67.379 21.156 51.124 1.00 35.74 208 GLU B CA 1
ATOM 3909 C C . GLU B 1 220 ? 66.179 20.832 50.265 1.00 34.26 208 GLU B C 1
ATOM 3910 O O . GLU B 1 220 ? 66.319 20.172 49.250 1.00 32.24 208 GLU B O 1
ATOM 3916 N N . GLU B 1 221 ? 65.009 21.280 50.699 1.00 34.19 209 GLU B N 1
ATOM 3917 C CA . GLU B 1 221 ? 63.788 21.253 49.908 1.00 33.68 209 GLU B CA 1
ATOM 3918 C C . GLU B 1 221 ? 63.628 22.675 49.408 1.00 34.04 209 GLU B C 1
ATOM 3919 O O . GLU B 1 221 ? 63.361 23.598 50.185 1.00 32.94 209 GLU B O 1
ATOM 3925 N N . ARG B 1 222 ? 63.846 22.851 48.114 1.00 32.59 210 ARG B N 1
ATOM 3926 C CA . ARG B 1 222 ? 63.826 24.160 47.516 1.00 32.61 210 ARG B CA 1
ATOM 3927 C C . ARG B 1 222 ? 63.461 24.059 46.038 1.00 31.30 210 ARG B C 1
ATOM 3928 O O . ARG B 1 222 ? 63.217 22.963 45.511 1.00 30.29 210 ARG B O 1
ATOM 3936 N N . VAL B 1 223 ? 63.404 25.208 45.384 1.00 30.44 211 VAL B N 1
ATOM 3937 C CA . VAL B 1 223 ? 63.270 25.245 43.947 1.00 32.26 211 VAL B CA 1
ATOM 3938 C C . VAL B 1 223 ? 64.589 24.753 43.336 1.00 31.46 211 VAL B C 1
ATOM 3939 O O . VAL B 1 223 ? 65.664 25.229 43.700 1.00 31.79 211 VAL B O 1
ATOM 3943 N N . VAL B 1 224 ? 64.496 23.766 42.449 1.00 31.25 212 VAL B N 1
ATOM 3944 C CA . VAL B 1 224 ? 65.653 23.162 41.791 1.00 29.42 212 VAL B CA 1
ATOM 3945 C C . VAL B 1 224 ? 65.506 23.431 40.280 1.00 28.97 212 VAL B C 1
ATOM 3946 O O . VAL B 1 224 ? 64.521 23.049 39.682 1.00 29.49 212 VAL B O 1
ATOM 3950 N N . TRP B 1 225 ? 66.475 24.111 39.675 1.00 28.81 213 TRP B N 1
ATOM 3951 C CA . TRP B 1 225 ? 66.461 24.379 38.241 1.00 29.65 213 TRP B CA 1
ATOM 3952 C C . TRP B 1 225 ? 67.023 23.200 37.460 1.00 28.78 213 TRP B C 1
ATOM 3953 O O . TRP B 1 225 ? 67.909 22.497 37.937 1.00 26.29 213 TRP B O 1
ATOM 3964 N N . VAL B 1 226 ? 66.478 22.976 36.274 1.00 30.32 214 VAL B N 1
ATOM 3965 C CA . VAL B 1 226 ? 66.831 21.803 35.465 1.00 27.83 214 VAL B CA 1
ATOM 3966 C C . VAL B 1 226 ? 68.347 21.602 35.270 1.00 29.42 214 VAL B C 1
ATOM 3967 O O . VAL B 1 226 ? 68.857 20.495 35.409 1.00 27.35 214 VAL B O 1
ATOM 3971 N N . TRP B 1 227 ? 69.071 22.669 34.982 1.00 30.46 215 TRP B N 1
ATOM 3972 C CA . TRP B 1 227 ? 70.503 22.550 34.742 1.00 30.90 215 TRP B CA 1
ATOM 3973 C C . TRP B 1 227 ? 71.298 22.006 35.945 1.00 30.96 215 TRP B C 1
ATOM 3974 O O . TRP B 1 227 ? 72.342 21.401 35.763 1.00 30.44 215 TRP B O 1
ATOM 3985 N N . GLU B 1 228 ? 70.781 22.167 37.158 1.00 29.33 216 GLU B N 1
ATOM 3986 C CA . GLU B 1 228 ? 71.451 21.606 38.336 1.00 29.99 216 GLU B CA 1
ATOM 3987 C C . GLU B 1 228 ? 71.492 20.084 38.265 1.00 29.28 216 GLU B C 1
ATOM 3988 O O . GLU B 1 228 ? 72.364 19.460 38.832 1.00 30.35 216 GLU B O 1
ATOM 3994 N N . LEU B 1 229 ? 70.514 19.480 37.613 1.00 30.39 217 LEU B N 1
ATOM 3995 C CA . LEU B 1 229 ? 70.525 18.013 37.422 1.00 30.70 217 LEU B CA 1
ATOM 3996 C C . LEU B 1 229 ? 71.770 17.604 36.616 1.00 30.58 217 LEU B C 1
ATOM 3997 O O . LEU B 1 229 ? 72.401 16.586 36.906 1.00 29.80 217 LEU B O 1
ATOM 4002 N N . PHE B 1 230 ? 72.120 18.434 35.631 1.00 31.19 218 PHE B N 1
ATOM 4003 C CA . PHE B 1 230 ? 73.248 18.183 34.749 1.00 31.47 218 PHE B CA 1
ATOM 4004 C C . PHE B 1 230 ? 74.601 18.428 35.407 1.00 31.09 218 PHE B C 1
ATOM 4005 O O . PHE B 1 230 ? 75.620 17.986 34.885 1.00 32.01 218 PHE B O 1
ATOM 4013 N N . GLU B 1 231 ? 74.604 19.119 36.543 1.00 30.80 219 GLU B N 1
ATOM 4014 C CA . GLU B 1 231 ? 75.833 19.379 37.298 1.00 29.92 219 GLU B CA 1
ATOM 4015 C C . GLU B 1 231 ? 75.908 18.618 38.609 1.00 29.68 219 GLU B C 1
ATOM 4016 O O . GLU B 1 231 ? 76.871 18.787 39.364 1.00 30.40 219 GLU B O 1
ATOM 4022 N N . ALA B 1 232 ? 74.901 17.788 38.882 1.00 29.46 220 ALA B N 1
ATOM 4023 C CA . ALA B 1 232 ? 74.811 17.041 40.137 1.00 29.56 220 ALA B CA 1
ATOM 4024 C C . ALA B 1 232 ? 75.919 16.013 40.247 1.00 29.48 220 ALA B C 1
ATOM 4025 O O . ALA B 1 232 ? 76.393 15.503 39.244 1.00 31.38 220 ALA B O 1
ATOM 4027 N N . ASP B 1 233 ? 76.321 15.687 41.473 1.00 31.94 221 ASP B N 1
ATOM 4028 C CA . ASP B 1 233 ? 77.258 14.584 41.705 1.00 31.28 221 ASP B CA 1
ATOM 4029 C C . ASP B 1 233 ? 76.557 13.213 41.639 1.00 31.74 221 ASP B C 1
ATOM 4030 O O . ASP B 1 233 ? 77.145 12.215 41.223 1.00 31.26 221 ASP B O 1
ATOM 4035 N N . GLU B 1 234 ? 75.308 13.177 42.098 1.00 31.68 222 GLU B N 1
ATOM 4036 C CA . GLU B 1 234 ? 74.486 11.980 42.095 1.00 30.11 222 GLU B CA 1
ATOM 4037 C C . GLU B 1 234 ? 73.032 12.390 41.841 1.00 30.77 222 GLU B C 1
ATOM 4038 O O . GLU B 1 234 ? 72.631 13.499 42.184 1.00 29.92 222 GLU B O 1
ATOM 4052 N N . PHE B 1 236 ? 68.865 10.443 41.914 1.00 30.90 224 PHE B N 1
ATOM 4053 C CA . PHE B 1 236 ? 68.034 9.250 42.086 1.00 28.73 224 PHE B CA 1
ATOM 4054 C C . PHE B 1 236 ? 66.548 9.598 42.119 1.00 29.90 224 PHE B C 1
ATOM 4055 O O . PHE B 1 236 ? 66.158 10.781 42.275 1.00 29.08 224 PHE B O 1
ATOM 4063 N N . LEU B 1 237 ? 65.734 8.572 41.894 1.00 29.47 225 LEU B N 1
ATOM 4064 C CA . LEU B 1 237 ? 64.275 8.691 41.919 1.00 31.57 225 LEU B CA 1
ATOM 4065 C C . LEU B 1 237 ? 63.719 7.954 43.127 1.00 30.97 225 LEU B C 1
ATOM 4066 O O . LEU B 1 237 ? 64.357 7.028 43.652 1.00 30.88 225 LEU B O 1
ATOM 4071 N N . THR B 1 238 ? 62.550 8.385 43.588 1.00 31.45 226 THR B N 1
ATOM 4072 C CA . THR B 1 238 ? 61.819 7.630 44.595 1.00 30.01 226 THR B CA 1
ATOM 4073 C C . THR B 1 238 ? 60.395 7.317 44.115 1.00 31.88 226 THR B C 1
ATOM 4074 O O . THR B 1 238 ? 59.757 8.129 43.468 1.00 33.59 226 THR B O 1
ATOM 4078 N N . HIS B 1 239 ? 59.941 6.105 44.393 1.00 32.34 227 HIS B N 1
ATOM 4079 C CA . HIS B 1 239 ? 58.533 5.736 44.221 1.00 33.04 227 HIS B CA 1
ATOM 4080 C C . HIS B 1 239 ? 58.210 4.490 45.039 1.00 33.57 227 HIS B C 1
ATOM 4081 O O . HIS B 1 239 ? 59.104 3.762 45.439 1.00 33.28 227 HIS B O 1
ATOM 4088 N N . THR B 1 240 ? 56.921 4.289 45.296 1.00 35.61 228 THR B N 1
ATOM 4089 C CA . THR B 1 240 ? 56.426 3.281 46.237 1.00 35.86 228 THR B CA 1
ATOM 4090 C C . THR B 1 240 ? 56.865 1.856 45.959 1.00 35.78 228 THR B C 1
ATOM 4091 O O . THR B 1 240 ? 57.337 1.188 46.856 1.00 36.13 228 THR B O 1
ATOM 4095 N N . SER B 1 241 ? 56.732 1.397 44.726 1.00 36.63 229 SER B N 1
ATOM 4096 C CA . SER B 1 241 ? 57.060 0.013 44.414 1.00 39.21 229 SER B CA 1
ATOM 4097 C C . SER B 1 241 ? 58.558 -0.311 44.510 1.00 40.33 229 SER B C 1
ATOM 4098 O O . SER B 1 241 ? 58.906 -1.426 44.883 1.00 42.93 229 SER B O 1
ATOM 4101 N N . ALA B 1 242 ? 59.439 0.646 44.208 1.00 38.27 230 ALA B N 1
ATOM 4102 C CA . ALA B 1 242 ? 60.871 0.355 44.179 1.00 35.64 230 ALA B CA 1
ATOM 4103 C C . ALA B 1 242 ? 61.700 1.027 45.261 1.00 35.98 230 ALA B C 1
ATOM 4104 O O . ALA B 1 242 ? 62.827 0.629 45.467 1.00 36.78 230 ALA B O 1
ATOM 4106 N N . GLY B 1 243 ? 61.165 2.021 45.962 1.00 36.40 231 GLY B N 1
ATOM 4107 C CA . GLY B 1 243 ? 61.945 2.751 46.976 1.00 34.22 231 GLY B CA 1
ATOM 4108 C C . GLY B 1 243 ? 62.914 3.717 46.322 1.00 33.41 231 GLY B C 1
ATOM 4109 O O . GLY B 1 243 ? 62.489 4.606 45.610 1.00 34.97 231 GLY B O 1
ATOM 4110 N N . VAL B 1 244 ? 64.217 3.532 46.540 1.00 32.75 232 VAL B N 1
ATOM 4111 C CA . VAL B 1 244 ? 65.265 4.407 45.979 1.00 30.86 232 VAL B CA 1
ATOM 4112 C C . VAL B 1 244 ? 65.873 3.786 44.714 1.00 31.99 232 VAL B C 1
ATOM 4113 O O . VAL B 1 244 ? 66.380 2.655 44.747 1.00 30.33 232 VAL B O 1
ATOM 4117 N N . VAL B 1 245 ? 65.803 4.535 43.601 1.00 32.35 233 VAL B N 1
ATOM 4118 C CA . VAL B 1 245 ? 66.256 4.069 42.289 1.00 31.18 233 VAL B CA 1
ATOM 4119 C C . VAL B 1 245 ? 67.367 5.004 41.769 1.00 31.39 233 VAL B C 1
ATOM 4120 O O . VAL B 1 245 ? 67.093 6.157 41.403 1.00 30.89 233 VAL B O 1
ATOM 4124 N N . PRO B 1 246 ? 68.620 4.514 41.744 1.00 30.39 234 PRO B N 1
ATOM 4125 C CA . PRO B 1 246 ? 69.714 5.362 41.250 1.00 30.91 234 PRO B CA 1
ATOM 4126 C C . PRO B 1 246 ? 69.621 5.662 39.771 1.00 29.44 234 PRO B C 1
ATOM 4127 O O . PRO B 1 246 ? 69.224 4.794 39.011 1.00 29.28 234 PRO B O 1
ATOM 4131 N N . VAL B 1 247 ? 69.959 6.892 39.376 1.00 29.19 235 VAL B N 1
ATOM 4132 C CA . VAL B 1 247 ? 69.980 7.272 37.977 1.00 28.24 235 VAL B CA 1
ATOM 4133 C C . VAL B 1 247 ? 71.438 7.238 37.500 1.00 29.37 235 VAL B C 1
ATOM 4134 O O . VAL B 1 247 ? 72.267 7.975 38.025 1.00 30.43 235 VAL B O 1
ATOM 4138 N N . ARG B 1 248 ? 71.761 6.364 36.542 1.00 30.88 236 ARG B N 1
ATOM 4139 C CA A ARG B 1 248 ? 73.115 6.274 36.004 0.50 31.40 236 ARG B CA 1
ATOM 4140 C CA B ARG B 1 248 ? 73.120 6.287 36.018 0.50 32.36 236 ARG B CA 1
ATOM 4141 C C . ARG B 1 248 ? 73.339 7.287 34.890 1.00 31.87 236 ARG B C 1
ATOM 4142 O O . ARG B 1 248 ? 74.475 7.693 34.645 1.00 30.86 236 ARG B O 1
ATOM 4157 N N . ARG B 1 249 ? 72.250 7.705 34.231 1.00 31.62 237 ARG B N 1
ATOM 4158 C CA A ARG B 1 249 ? 72.340 8.580 33.066 0.70 31.58 237 ARG B CA 1
ATOM 4159 C CA B ARG B 1 249 ? 72.342 8.569 33.058 0.30 30.91 237 ARG B CA 1
ATOM 4160 C C . ARG B 1 249 ? 71.083 9.419 32.857 1.00 30.44 237 ARG B C 1
ATOM 4161 O O . ARG B 1 249 ? 69.975 8.894 32.945 1.00 30.06 237 ARG B O 1
ATOM 4176 N N . LEU B 1 250 ? 71.272 10.731 32.593 1.00 29.43 238 LEU B N 1
ATOM 4177 C CA . LEU B 1 250 ? 70.188 11.704 32.310 1.00 29.64 238 LEU B CA 1
ATOM 4178 C C . LEU B 1 250 ? 70.436 12.223 30.900 1.00 30.08 238 LEU B C 1
ATOM 4179 O O . LEU B 1 250 ? 71.466 12.867 30.647 1.00 30.62 238 LEU B O 1
ATOM 4184 N N . ASN B 1 251 ? 69.506 11.933 29.979 1.00 31.01 239 ASN B N 1
ATOM 4185 C CA . ASN B 1 251 ? 69.718 12.190 28.559 1.00 29.25 239 ASN B CA 1
ATOM 4186 C C . ASN B 1 251 ? 71.030 11.499 28.140 1.00 30.85 239 ASN B C 1
ATOM 4187 O O . ASN B 1 251 ? 71.144 10.272 28.275 1.00 31.69 239 ASN B O 1
ATOM 4192 N N . GLU B 1 252 ? 72.026 12.253 27.681 1.00 33.16 240 GLU B N 1
ATOM 4193 C CA . GLU B 1 252 ? 73.312 11.677 27.305 1.00 36.40 240 GLU B CA 1
ATOM 4194 C C . GLU B 1 252 ? 74.361 11.876 28.409 1.00 34.70 240 GLU B C 1
ATOM 4195 O O . GLU B 1 252 ? 75.529 11.591 28.198 1.00 34.06 240 GLU B O 1
ATOM 4201 N N . HIS B 1 253 ? 73.952 12.364 29.578 1.00 34.99 241 HIS B N 1
ATOM 4202 C CA . HIS B 1 253 ? 74.902 12.725 30.636 1.00 34.40 241 HIS B CA 1
ATOM 4203 C C . HIS B 1 253 ? 75.033 11.597 31.638 1.00 33.06 241 HIS B C 1
ATOM 4204 O O . HIS B 1 253 ? 74.098 11.333 32.364 1.00 32.39 241 HIS B O 1
ATOM 4211 N N . SER B 1 254 ? 76.197 10.940 31.686 1.00 34.34 242 SER B N 1
ATOM 4212 C CA . SER B 1 254 ? 76.427 9.847 32.633 1.00 34.38 242 SER B CA 1
ATOM 4213 C C . SER B 1 254 ? 76.776 10.341 34.028 1.00 33.23 242 SER B C 1
ATOM 4214 O O . SER B 1 254 ? 77.524 11.284 34.169 1.00 35.46 242 SER B O 1
ATOM 4217 N N . PHE B 1 255 ? 76.216 9.711 35.056 1.00 31.33 243 PHE B N 1
ATOM 4218 C CA . PHE B 1 255 ? 76.666 9.926 36.424 1.00 32.03 243 PHE B CA 1
ATOM 4219 C C . PHE B 1 255 ? 77.615 8.809 36.879 1.00 33.61 243 PHE B C 1
ATOM 4220 O O . PHE B 1 255 ? 78.528 9.050 37.650 1.00 36.00 243 PHE B O 1
ATOM 4228 N N . PHE B 1 256 ? 77.368 7.581 36.436 1.00 34.26 244 PHE B N 1
ATOM 4229 C CA . PHE B 1 256 ? 78.219 6.456 36.785 1.00 34.82 244 PHE B CA 1
ATOM 4230 C C . PHE B 1 256 ? 77.992 5.327 35.820 1.00 36.13 244 PHE B C 1
ATOM 4231 O O . PHE B 1 256 ? 77.005 5.335 35.086 1.00 33.02 244 PHE B O 1
ATOM 4239 N N . GLU B 1 257 ? 78.933 4.377 35.813 1.00 40.41 245 GLU B N 1
ATOM 4240 C CA . GLU B 1 257 ? 78.894 3.193 34.950 1.00 44.10 245 GLU B CA 1
ATOM 4241 C C . GLU B 1 257 ? 78.621 1.896 35.720 1.00 43.76 245 GLU B C 1
ATOM 4242 O O . GLU B 1 257 ? 78.085 0.971 35.142 1.00 45.16 245 GLU B O 1
ATOM 4248 N N . GLU B 1 258 ? 78.988 1.816 37.003 1.00 43.49 246 GLU B N 1
ATOM 4249 C CA . GLU B 1 258 ? 78.889 0.555 37.762 1.00 44.42 246 GLU B CA 1
ATOM 4250 C C . GLU B 1 258 ? 78.026 0.619 39.011 1.00 41.15 246 GLU B C 1
ATOM 4251 O O . GLU B 1 258 ? 77.127 -0.205 39.185 1.00 39.96 246 GLU B O 1
ATOM 4257 N N . GLU B 1 259 ? 78.322 1.569 39.892 1.00 38.90 247 GLU B N 1
ATOM 4258 C CA . GLU B 1 259 ? 77.616 1.680 41.168 1.00 38.18 247 GLU B CA 1
ATOM 4259 C C . GLU B 1 259 ? 77.422 3.119 41.543 1.00 35.17 247 GLU B C 1
ATOM 4260 O O . GLU B 1 259 ? 78.282 3.929 41.278 1.00 35.56 247 GLU B O 1
ATOM 4266 N N . PRO B 1 260 ? 76.295 3.439 42.192 1.00 35.92 248 PRO B N 1
ATOM 4267 C CA . PRO B 1 260 ? 76.010 4.828 42.554 1.00 36.46 248 PRO B CA 1
ATOM 4268 C C . PRO B 1 260 ? 76.984 5.420 43.561 1.00 35.97 248 PRO B C 1
ATOM 4269 O O . PRO B 1 260 ? 77.709 4.690 44.232 1.00 37.23 248 PRO B O 1
ATOM 4273 N N . GLY B 1 261 ? 76.991 6.743 43.654 1.00 35.16 249 GLY B N 1
ATOM 4274 C CA . GLY B 1 261 ? 77.815 7.463 44.618 1.00 33.82 249 GLY B CA 1
ATOM 4275 C C . GLY B 1 261 ? 77.498 7.199 46.081 1.00 33.20 249 GLY B C 1
ATOM 4276 O O . GLY B 1 261 ? 76.484 6.575 46.408 1.00 31.49 249 GLY B O 1
ATOM 4277 N N . PRO B 1 262 ? 78.364 7.695 46.982 1.00 34.75 250 PRO B N 1
ATOM 4278 C CA . PRO B 1 262 ? 78.272 7.397 48.420 1.00 35.53 250 PRO B CA 1
ATOM 4279 C C . PRO B 1 262 ? 76.955 7.767 49.118 1.00 34.06 250 PRO B C 1
ATOM 4280 O O . PRO B 1 262 ? 76.479 6.980 49.937 1.00 32.99 250 PRO B O 1
ATOM 4284 N N . VAL B 1 263 ? 76.363 8.921 48.801 1.00 34.47 251 VAL B N 1
ATOM 4285 C CA . VAL B 1 263 ? 75.114 9.327 49.461 1.00 33.03 251 VAL B CA 1
ATOM 4286 C C . VAL B 1 263 ? 73.950 8.424 49.053 1.00 33.69 251 VAL B C 1
ATOM 4287 O O . VAL B 1 263 ? 73.226 7.934 49.927 1.00 34.21 251 VAL B O 1
ATOM 4291 N N . THR B 1 264 ? 73.809 8.146 47.760 1.00 33.63 252 THR B N 1
ATOM 4292 C CA . THR B 1 264 ? 72.759 7.246 47.278 1.00 33.29 252 THR B CA 1
ATOM 4293 C C . THR B 1 264 ? 72.935 5.837 47.833 1.00 34.40 252 THR B C 1
ATOM 4294 O O . THR B 1 264 ? 71.976 5.222 48.293 1.00 34.65 252 THR B O 1
ATOM 4298 N N . ALA B 1 265 ? 74.165 5.324 47.786 1.00 35.07 253 ALA B N 1
ATOM 4299 C CA . ALA B 1 265 ? 74.459 3.970 48.265 1.00 33.03 253 ALA B CA 1
ATOM 4300 C C . ALA B 1 265 ? 74.107 3.787 49.749 1.00 33.24 253 ALA B C 1
ATOM 4301 O O . ALA B 1 265 ? 73.539 2.767 50.119 1.00 34.66 253 ALA B O 1
ATOM 4303 N N . THR B 1 266 ? 74.440 4.774 50.578 1.00 33.63 254 THR B N 1
ATOM 4304 C CA . THR B 1 266 ? 74.102 4.778 52.006 1.00 35.10 254 THR B CA 1
ATOM 4305 C C . THR B 1 266 ? 72.598 4.810 52.234 1.00 36.06 254 THR B C 1
ATOM 4306 O O . THR B 1 266 ? 72.072 4.073 53.059 1.00 37.55 254 THR B O 1
ATOM 4310 N N . LEU B 1 267 ? 71.915 5.673 51.502 1.00 36.30 255 LEU B N 1
ATOM 4311 C CA . LEU B 1 267 ? 70.462 5.779 51.602 1.00 36.23 255 LEU B CA 1
ATOM 4312 C C . LEU B 1 267 ? 69.821 4.461 51.218 1.00 37.25 255 LEU B C 1
ATOM 4313 O O . LEU B 1 267 ? 68.975 3.973 51.945 1.00 38.34 255 LEU B O 1
ATOM 4326 N N . GLU B 1 269 ? 71.145 1.354 51.269 1.00 45.08 257 GLU B N 1
ATOM 4327 C CA . GLU B 1 269 ? 71.454 0.237 52.157 1.00 46.02 257 GLU B CA 1
ATOM 4328 C C . GLU B 1 269 ? 70.733 0.373 53.520 1.00 45.24 257 GLU B C 1
ATOM 4329 O O . GLU B 1 269 ? 70.443 -0.636 54.180 1.00 46.75 257 GLU B O 1
ATOM 4332 N N . ASN B 1 270 ? 70.430 1.611 53.911 1.00 42.91 258 ASN B N 1
ATOM 4333 C CA . ASN B 1 270 ? 69.717 1.916 55.165 1.00 41.14 258 ASN B CA 1
ATOM 4334 C C . ASN B 1 270 ? 68.198 2.078 55.048 1.00 40.25 258 ASN B C 1
ATOM 4335 O O . ASN B 1 270 ? 67.534 2.203 56.072 1.00 38.67 258 ASN B O 1
ATOM 4340 N N . PHE B 1 271 ? 67.662 2.103 53.822 1.00 40.02 259 PHE B N 1
ATOM 4341 C CA . PHE B 1 271 ? 66.237 2.417 53.574 1.00 40.53 259 PHE B CA 1
ATOM 4342 C C . PHE B 1 271 ? 65.273 1.441 54.265 1.00 41.12 259 PHE B C 1
ATOM 4343 O O . PHE B 1 271 ? 64.461 1.836 55.095 1.00 39.72 259 PHE B O 1
ATOM 4351 N N . GLU B 1 272 ? 65.400 0.169 53.927 1.00 43.23 260 GLU B N 1
ATOM 4352 C CA . GLU B 1 272 ? 64.500 -0.866 54.419 1.00 44.73 260 GLU B CA 1
ATOM 4353 C C . GLU B 1 272 ? 64.636 -1.044 55.944 1.00 43.99 260 GLU B C 1
ATOM 4354 O O . GLU B 1 272 ? 63.648 -0.970 56.660 1.00 44.27 260 GLU B O 1
ATOM 4360 N N . PRO B 1 273 ? 65.859 -1.222 56.460 1.00 43.35 261 PRO B N 1
ATOM 4361 C CA . PRO B 1 273 ? 65.966 -1.211 57.918 1.00 43.80 261 PRO B CA 1
ATOM 4362 C C . PRO B 1 273 ? 65.280 -0.026 58.610 1.00 43.44 261 PRO B C 1
ATOM 4363 O O . PRO B 1 273 ? 64.591 -0.224 59.611 1.00 44.96 261 PRO B O 1
ATOM 4367 N N . PHE B 1 274 ? 65.479 1.185 58.095 1.00 43.41 262 PHE B N 1
ATOM 4368 C CA . PHE B 1 274 ? 64.894 2.410 58.695 1.00 42.79 262 PHE B CA 1
ATOM 4369 C C . PHE B 1 274 ? 63.355 2.493 58.565 1.00 41.60 262 PHE B C 1
ATOM 4370 O O . PHE B 1 274 ? 62.644 2.616 59.574 1.00 41.89 262 PHE B O 1
ATOM 4378 N N . VAL B 1 275 ? 62.837 2.412 57.345 1.00 40.91 263 VAL B N 1
ATOM 4379 C CA . VAL B 1 275 ? 61.402 2.652 57.142 1.00 40.59 263 VAL B CA 1
AT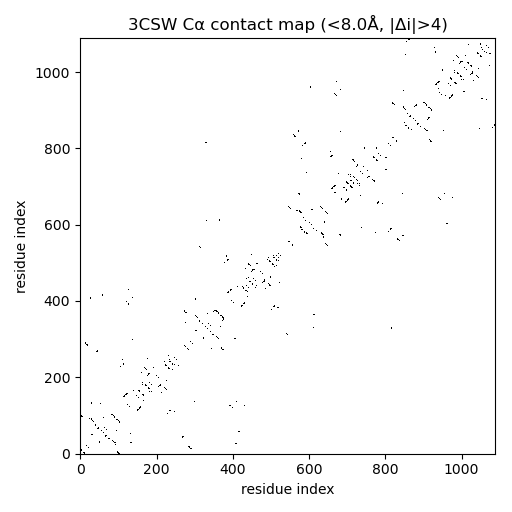OM 4380 C C . VAL B 1 275 ? 60.551 1.535 57.752 1.00 41.74 263 VAL B C 1
ATOM 4381 O O . VAL B 1 275 ? 59.488 1.812 58.313 1.00 42.23 263 VAL B O 1
ATOM 4385 N N . LEU B 1 276 ? 61.038 0.295 57.689 1.00 41.26 264 LEU B N 1
ATOM 4386 C CA . LEU B 1 276 ? 60.305 -0.844 58.250 1.00 41.10 264 LEU B CA 1
ATOM 4387 C C . LEU B 1 276 ? 60.285 -0.877 59.780 1.00 41.48 264 LEU B C 1
ATOM 4388 O O . LEU B 1 276 ? 59.523 -1.653 60.348 1.00 39.56 264 LEU B O 1
ATOM 4393 N N . ASN B 1 277 ? 61.120 -0.076 60.447 1.00 40.76 265 ASN B N 1
ATOM 4394 C CA . ASN B 1 277 ? 61.157 -0.059 61.921 1.00 42.71 265 ASN B CA 1
ATOM 4395 C C . ASN B 1 277 ? 60.588 1.222 62.522 1.00 42.93 265 ASN B C 1
ATOM 4396 O O . ASN B 1 277 ? 60.759 1.490 63.711 1.00 44.12 265 ASN B O 1
ATOM 4401 N N . LEU B 1 278 ? 59.877 1.984 61.699 1.00 42.47 266 LEU B N 1
ATOM 4402 C CA . LEU B 1 278 ? 59.281 3.257 62.086 1.00 43.07 266 LEU B CA 1
ATOM 4403 C C . LEU B 1 278 ? 57.775 2.994 62.329 1.00 44.35 266 LEU B C 1
ATOM 4404 O O . LEU B 1 278 ? 57.063 2.492 61.450 1.00 44.45 266 LEU B O 1
ATOM 4409 N N . GLU B 1 279 ? 57.292 3.298 63.527 1.00 45.41 267 GLU B N 1
ATOM 4410 C CA . GLU B 1 279 ? 55.899 2.972 63.876 1.00 46.27 267 GLU B CA 1
ATOM 4411 C C . GLU B 1 279 ? 54.876 3.726 63.019 1.00 43.65 267 GLU B C 1
ATOM 4412 O O . GLU B 1 279 ? 53.821 3.177 62.682 1.00 43.79 267 GLU B O 1
ATOM 4418 N N . GLU B 1 280 ? 55.204 4.969 62.669 1.00 41.27 268 GLU B N 1
ATOM 4419 C CA . GLU B 1 280 ? 54.345 5.824 61.852 1.00 40.51 268 GLU B CA 1
ATOM 4420 C C . GLU B 1 280 ? 53.991 5.187 60.499 1.00 38.70 268 GLU B C 1
ATOM 4421 O O . GLU B 1 280 ? 52.991 5.556 59.885 1.00 37.46 268 GLU B O 1
ATOM 4427 N N . ASN B 1 281 ? 54.817 4.240 60.050 1.00 37.38 269 ASN B N 1
ATOM 4428 C CA . ASN B 1 281 ? 54.562 3.495 58.813 1.00 38.04 269 ASN B CA 1
ATOM 4429 C C . ASN B 1 281 ? 53.731 2.225 59.024 1.00 37.03 269 ASN B C 1
ATOM 4430 O O . ASN B 1 281 ? 53.402 1.526 58.052 1.00 36.76 269 ASN B O 1
ATOM 4435 N N . TRP B 1 282 ? 53.397 1.927 60.274 1.00 38.60 270 TRP B N 1
ATOM 4436 C CA . TRP B 1 282 ? 52.635 0.708 60.613 1.00 38.96 270 TRP B CA 1
ATOM 4437 C C . TRP B 1 282 ? 51.372 0.905 61.471 1.00 39.66 270 TRP B C 1
ATOM 4438 O O . TRP B 1 282 ? 50.651 -0.063 61.715 1.00 39.08 270 TRP B O 1
ATOM 4449 N N . VAL B 1 283 ? 51.107 2.142 61.902 1.00 40.47 271 VAL B N 1
ATOM 4450 C CA . VAL B 1 283 ? 49.906 2.497 62.652 1.00 41.42 271 VAL B CA 1
ATOM 4451 C C . VAL B 1 283 ? 48.683 1.768 62.111 1.00 41.56 271 VAL B C 1
ATOM 4452 O O . VAL B 1 283 ? 48.339 1.934 60.941 1.00 41.68 271 VAL B O 1
ATOM 4456 N N . GLY B 1 284 ? 48.033 0.978 62.968 1.00 41.11 272 GLY B N 1
ATOM 4457 C CA . GLY B 1 284 ? 46.761 0.326 62.650 1.00 41.19 272 GLY B CA 1
ATOM 4458 C C . GLY B 1 284 ? 46.791 -0.982 61.872 1.00 42.70 272 GLY B C 1
ATOM 4459 O O . GLY B 1 284 ? 45.724 -1.481 61.465 1.00 42.97 272 GLY B O 1
ATOM 4460 N N . ILE B 1 285 ? 47.980 -1.557 61.674 1.00 43.25 273 ILE B N 1
ATOM 4461 C CA . ILE B 1 285 ? 48.113 -2.775 60.855 1.00 44.67 273 ILE B CA 1
ATOM 4462 C C . ILE B 1 285 ? 48.444 -4.009 61.681 1.00 47.07 273 ILE B C 1
ATOM 4463 O O . ILE B 1 285 ? 47.854 -5.074 61.452 1.00 48.84 273 ILE B O 1
ATOM 4469 N N . HIS C 1 11 ? 6.049 35.140 44.759 1.00 73.89 -1 HIS C N 1
ATOM 4470 C CA . HIS C 1 11 ? 7.357 34.438 44.961 1.00 73.11 -1 HIS C CA 1
ATOM 4471 C C . HIS C 1 11 ? 8.608 35.358 44.891 1.00 73.22 -1 HIS C C 1
ATOM 4472 O O . HIS C 1 11 ? 9.014 35.806 43.801 1.00 75.02 -1 HIS C O 1
ATOM 4474 N N . HIS C 1 12 ? 9.180 35.663 46.068 1.00 69.93 0 HIS C N 1
ATOM 4475 C CA . HIS C 1 12 ? 10.583 36.123 46.186 1.00 65.59 0 HIS C CA 1
ATOM 4476 C C . HIS C 1 12 ? 11.336 34.874 46.743 1.00 62.31 0 HIS C C 1
ATOM 4477 O O . HIS C 1 12 ? 12.266 34.966 47.558 1.00 62.90 0 HIS C O 1
ATOM 4479 N N . VAL C 1 13 ? 10.865 33.711 46.278 1.00 56.31 1 VAL C N 1
ATOM 4480 C CA . VAL C 1 13 ? 11.383 32.389 46.566 1.00 50.52 1 VAL C CA 1
ATOM 4481 C C . VAL C 1 13 ? 12.152 31.897 45.332 1.00 45.82 1 VAL C C 1
ATOM 4482 O O . VAL C 1 13 ? 11.668 31.998 44.221 1.00 43.78 1 VAL C O 1
ATOM 4486 N N . LEU C 1 14 ? 13.356 31.371 45.536 1.00 43.37 2 LEU C N 1
ATOM 4487 C CA . LEU C 1 14 ? 14.163 30.788 44.454 1.00 39.37 2 LEU C CA 1
ATOM 4488 C C . LEU C 1 14 ? 14.190 29.269 44.582 1.00 37.21 2 LEU C C 1
ATOM 4489 O O . LEU C 1 14 ? 14.388 28.755 45.676 1.00 35.32 2 LEU C O 1
ATOM 4494 N N . ILE C 1 15 ? 13.992 28.548 43.483 1.00 36.20 3 ILE C N 1
ATOM 4495 C CA . ILE C 1 15 ? 14.067 27.103 43.527 1.00 37.54 3 ILE C CA 1
ATOM 4496 C C . ILE C 1 15 ? 15.129 26.583 42.565 1.00 38.17 3 ILE C C 1
ATOM 4497 O O . ILE C 1 15 ? 15.424 27.225 41.576 1.00 34.79 3 ILE C O 1
ATOM 4502 N N . TRP C 1 16 ? 15.733 25.445 42.916 1.00 38.70 4 TRP C N 1
ATOM 4503 C CA . TRP C 1 16 ? 16.601 24.694 42.025 1.00 39.49 4 TRP C CA 1
ATOM 4504 C C . TRP C 1 16 ? 15.885 23.386 41.740 1.00 39.57 4 TRP C C 1
ATOM 4505 O O . TRP C 1 16 ? 15.537 22.657 42.659 1.00 37.02 4 TRP C O 1
ATOM 4516 N N . TRP C 1 17 ? 15.703 23.085 40.463 1.00 42.75 5 TRP C N 1
ATOM 4517 C CA . TRP C 1 17 ? 14.921 21.942 40.041 1.00 47.75 5 TRP C CA 1
ATOM 4518 C C . TRP C 1 17 ? 15.357 21.442 38.660 1.00 49.80 5 TRP C C 1
ATOM 4519 O O . TRP C 1 17 ? 15.463 22.219 37.725 1.00 48.38 5 TRP C O 1
ATOM 4530 N N . ARG C 1 18 ? 15.621 20.141 38.551 1.00 53.56 6 ARG C N 1
ATOM 4531 C CA . ARG C 1 18 ? 16.039 19.512 37.288 1.00 56.66 6 ARG C CA 1
ATOM 4532 C C . ARG C 1 18 ? 17.085 20.361 36.570 1.00 55.00 6 ARG C C 1
ATOM 4533 O O . ARG C 1 18 ? 16.851 20.834 35.455 1.00 56.56 6 ARG C O 1
ATOM 4538 N N . GLY C 1 19 ? 18.199 20.609 37.247 1.00 52.63 7 GLY C N 1
ATOM 4539 C CA . GLY C 1 19 ? 19.345 21.256 36.634 1.00 51.29 7 GLY C CA 1
ATOM 4540 C C . GLY C 1 19 ? 19.416 22.764 36.545 1.00 49.18 7 GLY C C 1
ATOM 4541 O O . GLY C 1 19 ? 20.432 23.285 36.129 1.00 50.33 7 GLY C O 1
ATOM 4542 N N . LYS C 1 20 ? 18.382 23.482 36.940 1.00 46.94 8 LYS C N 1
ATOM 4543 C CA . LYS C 1 20 ? 18.415 24.931 36.806 1.00 46.30 8 LYS C CA 1
ATOM 4544 C C . LYS C 1 20 ? 17.742 25.671 37.965 1.00 44.42 8 LYS C C 1
ATOM 4545 O O . LYS C 1 20 ? 16.838 25.147 38.594 1.00 41.33 8 LYS C O 1
ATOM 4547 N N . PHE C 1 21 ? 18.201 26.892 38.231 1.00 42.28 9 PHE C N 1
ATOM 4548 C CA . PHE C 1 21 ? 17.508 27.782 39.139 1.00 44.25 9 PHE C CA 1
ATOM 4549 C C . PHE C 1 21 ? 16.275 28.342 38.413 1.00 46.15 9 PHE C C 1
ATOM 4550 O O . PHE C 1 21 ? 16.316 28.550 37.210 1.00 47.77 9 PHE C O 1
ATOM 4558 N N . ARG C 1 22 ? 15.185 28.542 39.151 1.00 47.43 10 ARG C N 1
ATOM 4559 C CA . ARG C 1 22 ? 13.892 28.966 38.609 1.00 48.80 10 ARG C CA 1
ATOM 4560 C C . ARG C 1 22 ? 13.160 29.837 39.608 1.00 51.22 10 ARG C C 1
ATOM 4561 O O . ARG C 1 22 ? 13.291 29.649 40.817 1.00 49.14 10 ARG C O 1
ATOM 4569 N N . ARG C 1 23 ? 12.386 30.793 39.102 1.00 57.12 11 ARG C N 1
ATOM 4570 C CA . ARG C 1 23 ? 11.461 31.562 39.942 1.00 61.43 11 ARG C CA 1
ATOM 4571 C C . ARG C 1 23 ? 10.336 30.611 40.418 1.00 65.49 11 ARG C C 1
ATOM 4572 O O . ARG C 1 23 ? 9.795 29.821 39.621 1.00 65.91 11 ARG C O 1
ATOM 4574 N N . ALA C 1 24 ? 9.984 30.686 41.704 1.00 69.14 12 ALA C N 1
ATOM 4575 C CA . ALA C 1 24 ? 8.887 29.862 42.256 1.00 72.82 12 ALA C CA 1
ATOM 4576 C C . ALA C 1 24 ? 7.488 30.299 41.782 1.00 74.41 12 ALA C C 1
ATOM 4577 O O . ALA C 1 24 ? 6.487 29.950 42.419 1.00 74.24 12 ALA C O 1
ATOM 4579 N N . ASP C 1 25 ? 7.429 31.069 40.687 1.00 77.19 13 ASP C N 1
ATOM 4580 C CA . ASP C 1 25 ? 6.165 31.405 40.022 1.00 79.04 13 ASP C CA 1
ATOM 4581 C C . ASP C 1 25 ? 5.311 30.124 39.966 1.00 81.03 13 ASP C C 1
ATOM 4582 O O . ASP C 1 25 ? 4.183 30.082 40.502 1.00 81.61 13 ASP C O 1
ATOM 4584 N N . GLU C 1 26 ? 5.878 29.076 39.354 1.00 80.89 14 GLU C N 1
ATOM 4585 C CA . GLU C 1 26 ? 5.268 27.738 39.340 1.00 79.61 14 GLU C CA 1
ATOM 4586 C C . GLU C 1 26 ? 6.336 26.639 39.180 1.00 78.31 14 GLU C C 1
ATOM 4587 O O . GLU C 1 26 ? 7.516 26.920 38.861 1.00 77.67 14 GLU C O 1
ATOM 4589 N N . ILE C 1 27 ? 5.904 25.397 39.439 1.00 76.02 15 ILE C N 1
ATOM 4590 C CA . ILE C 1 27 ? 6.734 24.189 39.232 1.00 72.97 15 ILE C CA 1
ATOM 4591 C C . ILE C 1 27 ? 6.063 23.267 38.187 1.00 70.62 15 ILE C C 1
ATOM 4592 O O . ILE C 1 27 ? 4.875 22.914 38.297 1.00 69.15 15 ILE C O 1
ATOM 4597 N N . SER C 1 28 ? 6.849 22.910 37.174 1.00 68.43 16 SER C N 1
ATOM 4598 C CA . SER C 1 28 ? 6.428 22.017 36.119 1.00 67.48 16 SER C CA 1
ATOM 4599 C C . SER C 1 28 ? 7.005 20.643 36.395 1.00 65.89 16 SER C C 1
ATOM 4600 O O . SER C 1 28 ? 8.230 20.442 36.314 1.00 66.67 16 SER C O 1
ATOM 4603 N N . LEU C 1 29 ? 6.140 19.691 36.731 1.00 63.16 17 LEU C N 1
ATOM 4604 C CA . LEU C 1 29 ? 6.618 18.339 36.952 1.00 62.34 17 LEU C CA 1
ATOM 4605 C C . LEU C 1 29 ? 5.739 17.284 36.286 1.00 59.07 17 LEU C C 1
ATOM 4606 O O . LEU C 1 29 ? 4.578 17.527 35.967 1.00 56.76 17 LEU C O 1
ATOM 4611 N N . ASP C 1 30 ? 6.351 16.122 36.064 1.00 57.63 18 ASP C N 1
ATOM 4612 C CA . ASP C 1 30 ? 5.685 14.927 35.550 1.00 57.88 18 ASP C CA 1
ATOM 4613 C C . ASP C 1 30 ? 4.555 14.519 36.511 1.00 54.98 18 ASP C C 1
ATOM 4614 O O . ASP C 1 30 ? 4.765 14.399 37.728 1.00 53.28 18 ASP C O 1
ATOM 4619 N N . PHE C 1 31 ? 3.361 14.313 35.971 1.00 52.32 19 PHE C N 1
ATOM 4620 C CA . PHE C 1 31 ? 2.239 13.956 36.821 1.00 51.08 19 PHE C CA 1
ATOM 4621 C C . PHE C 1 31 ? 2.510 12.674 37.639 1.00 50.70 19 PHE C C 1
ATOM 4622 O O . PHE C 1 31 ? 2.102 12.589 38.801 1.00 48.08 19 PHE C O 1
ATOM 4630 N N . SER C 1 32 ? 3.190 11.688 37.038 1.00 51.78 20 SER C N 1
ATOM 4631 C CA . SER C 1 32 ? 3.517 10.438 37.760 1.00 52.66 20 SER C CA 1
ATOM 4632 C C . SER C 1 32 ? 4.392 10.735 38.985 1.00 51.71 20 SER C C 1
ATOM 4633 O O . SER C 1 32 ? 4.232 10.080 40.027 1.00 52.37 20 SER C O 1
ATOM 4636 N N . LEU C 1 33 ? 5.295 11.721 38.858 1.00 49.42 21 LEU C N 1
ATOM 4637 C CA . LEU C 1 33 ? 6.118 12.168 39.989 1.00 47.27 21 LEU C CA 1
ATOM 4638 C C . LEU C 1 33 ? 5.265 12.865 41.050 1.00 45.31 21 LEU C C 1
ATOM 4639 O O . LEU C 1 33 ? 5.485 12.673 42.256 1.00 42.86 21 LEU C O 1
ATOM 4644 N N . PHE C 1 34 ? 4.280 13.657 40.613 1.00 43.43 22 PHE C N 1
ATOM 4645 C CA . PHE C 1 34 ? 3.378 14.338 41.553 1.00 40.71 22 PHE C CA 1
ATOM 4646 C C . PHE C 1 34 ? 2.580 13.356 42.409 1.00 38.80 22 PHE C C 1
ATOM 4647 O O . PHE C 1 34 ? 2.418 13.559 43.640 1.00 34.13 22 PHE C O 1
ATOM 4655 N N . GLU C 1 35 ? 2.070 12.317 41.747 1.00 38.07 23 GLU C N 1
ATOM 4656 C CA . GLU C 1 35 ? 1.232 11.308 42.403 1.00 42.19 23 GLU C CA 1
ATOM 4657 C C . GLU C 1 35 ? 2.064 10.540 43.436 1.00 42.50 23 GLU C C 1
ATOM 4658 O O . GLU C 1 35 ? 1.614 10.296 44.550 1.00 46.72 23 GLU C O 1
ATOM 4664 N N . LYS C 1 36 ? 3.298 10.205 43.070 1.00 43.79 24 LYS C N 1
ATOM 4665 C CA . LYS C 1 36 ? 4.205 9.491 43.953 1.00 43.49 24 LYS C CA 1
ATOM 4666 C C . LYS C 1 36 ? 4.679 10.364 45.130 1.00 42.18 24 LYS C C 1
ATOM 4667 O O . LYS C 1 36 ? 4.881 9.853 46.230 1.00 46.06 24 LYS C O 1
ATOM 4670 N N . SER C 1 37 ? 4.830 11.670 44.917 1.00 39.42 25 SER C N 1
ATOM 4671 C CA . SER C 1 37 ? 5.260 12.603 45.974 1.00 36.52 25 SER C CA 1
ATOM 4672 C C . SER C 1 37 ? 4.214 12.792 47.095 1.00 35.00 25 SER C C 1
ATOM 4673 O O . SER C 1 37 ? 4.510 13.357 48.160 1.00 35.63 25 SER C O 1
ATOM 4676 N N . LEU C 1 38 ? 2.991 12.318 46.851 1.00 35.32 26 LEU C N 1
ATOM 4677 C CA . LEU C 1 38 ? 1.929 12.288 47.861 1.00 35.29 26 LEU C CA 1
ATOM 4678 C C . LEU C 1 38 ? 2.252 11.320 49.016 1.00 32.98 26 LEU C C 1
ATOM 4679 O O . LEU C 1 38 ? 1.715 11.466 50.105 1.00 31.76 26 LEU C O 1
ATOM 4684 N N . GLN C 1 39 ? 3.131 10.358 48.758 1.00 33.97 27 GLN C N 1
ATOM 4685 C CA . GLN C 1 39 ? 3.665 9.437 49.784 1.00 36.11 27 GLN C CA 1
ATOM 4686 C C . GLN C 1 39 ? 4.691 10.079 50.697 1.00 34.66 27 GLN C C 1
ATOM 4687 O O . GLN C 1 39 ? 4.972 9.557 51.782 1.00 35.03 27 GLN C O 1
ATOM 4693 N N . GLY C 1 40 ? 5.253 11.199 50.250 1.00 31.13 28 GLY C N 1
ATOM 4694 C CA . GLY C 1 40 ? 6.141 12.009 51.075 1.00 31.19 28 GLY C CA 1
ATOM 4695 C C . GLY C 1 40 ? 7.499 12.190 50.437 1.00 31.65 28 GLY C C 1
ATOM 4696 O O . GLY C 1 40 ? 7.909 11.416 49.572 1.00 32.53 28 GLY C O 1
ATOM 4697 N N . ALA C 1 41 ? 8.184 13.245 50.833 1.00 32.40 29 ALA C N 1
ATOM 4698 C CA . ALA C 1 41 ? 9.532 13.519 50.347 1.00 32.19 29 ALA C CA 1
ATOM 4699 C C . ALA C 1 41 ? 10.451 13.563 51.568 1.00 31.20 29 ALA C C 1
ATOM 4700 O O . ALA C 1 41 ? 10.045 14.031 52.630 1.00 31.50 29 ALA C O 1
ATOM 4702 N N . VAL C 1 42 ? 11.647 13.006 51.454 1.00 33.08 30 VAL C N 1
ATOM 4703 C CA A VAL C 1 42 ? 12.658 13.122 52.494 0.50 33.04 30 VAL C CA 1
ATOM 4704 C CA B VAL C 1 42 ? 12.602 13.148 52.544 0.50 33.56 30 VAL C CA 1
ATOM 4705 C C . VAL C 1 42 ? 13.166 14.557 52.411 1.00 33.12 30 VAL C C 1
ATOM 4706 O O . VAL C 1 42 ? 13.268 15.108 51.311 1.00 34.91 30 VAL C O 1
ATOM 4713 N N . TYR C 1 43 ? 13.464 15.183 53.539 1.00 32.63 31 TYR C N 1
ATOM 4714 C CA . TYR C 1 43 ? 13.902 16.568 53.488 1.00 31.50 31 TYR C CA 1
ATOM 4715 C C . TYR C 1 43 ? 14.842 16.973 54.609 1.00 30.35 31 TYR C C 1
ATOM 4716 O O . TYR C 1 43 ? 15.013 16.261 55.607 1.00 28.21 31 TYR C O 1
ATOM 4725 N N . GLU C 1 44 ? 15.475 18.124 54.379 1.00 29.59 32 GLU C N 1
ATOM 4726 C CA . GLU C 1 44 ? 16.365 18.796 55.334 1.00 30.70 32 GLU C CA 1
ATOM 4727 C C . GLU C 1 44 ? 16.113 20.280 55.223 1.00 29.12 32 GLU C C 1
ATOM 4728 O O . GLU C 1 44 ? 15.656 20.752 54.183 1.00 28.70 32 GLU C O 1
ATOM 4734 N N . THR C 1 45 ? 16.381 20.993 56.309 1.00 29.87 33 THR C N 1
ATOM 4735 C CA A THR C 1 45 ? 16.268 22.449 56.333 0.50 31.41 33 THR C CA 1
ATOM 4736 C CA B THR C 1 45 ? 16.242 22.450 56.377 0.50 30.52 33 THR C CA 1
ATOM 4737 C C . THR C 1 45 ? 17.566 23.032 56.870 1.00 30.35 33 THR C C 1
ATOM 4738 O O . THR C 1 45 ? 18.133 22.547 57.857 1.00 31.89 33 THR C O 1
ATOM 4745 N N . LEU C 1 46 ? 18.052 24.051 56.182 1.00 29.19 34 LEU C N 1
ATOM 4746 C CA . LEU C 1 46 ? 19.268 24.721 56.545 1.00 29.92 34 LEU C CA 1
ATOM 4747 C C . LEU C 1 46 ? 19.013 26.230 56.658 1.00 29.20 34 LEU C C 1
ATOM 4748 O O . LEU C 1 46 ? 18.020 26.745 56.162 1.00 27.50 34 LEU C O 1
ATOM 4753 N N . ARG C 1 47 ? 19.935 26.913 57.317 1.00 30.11 35 ARG C N 1
ATOM 4754 C CA . ARG C 1 47 ? 20.012 28.364 57.248 1.00 31.72 35 ARG C CA 1
ATOM 4755 C C . ARG C 1 47 ? 21.447 28.795 56.900 1.00 29.07 35 ARG C C 1
ATOM 4756 O O . ARG C 1 47 ? 22.378 27.995 56.913 1.00 30.44 35 ARG C O 1
ATOM 4764 N N . THR C 1 48 ? 21.606 30.074 56.608 1.00 32.87 36 THR C N 1
ATOM 4765 C CA . THR C 1 48 ? 22.921 30.672 56.381 1.00 33.17 36 THR C CA 1
ATOM 4766 C C . THR C 1 48 ? 23.320 31.587 57.546 1.00 34.45 36 THR C C 1
ATOM 4767 O O . THR C 1 48 ? 22.466 32.061 58.298 1.00 31.31 36 THR C O 1
ATOM 4771 N N . TYR C 1 49 ? 24.632 31.753 57.717 1.00 35.34 37 TYR C N 1
ATOM 4772 C CA . TYR C 1 49 ? 25.238 32.810 58.558 1.00 36.11 37 TYR C CA 1
ATOM 4773 C C . TYR C 1 49 ? 26.223 33.513 57.626 1.00 35.98 37 TYR C C 1
ATOM 4774 O O . TYR C 1 49 ? 27.094 32.864 57.057 1.00 35.94 37 TYR C O 1
ATOM 4783 N N . SER C 1 50 ? 26.051 34.825 57.443 1.00 39.17 38 SER C N 1
ATOM 4784 C CA . SER C 1 50 ? 26.821 35.617 56.473 1.00 39.52 38 SER C CA 1
ATOM 4785 C C . SER C 1 50 ? 26.682 35.062 55.075 1.00 39.61 38 SER C C 1
ATOM 4786 O O . SER C 1 50 ? 27.624 35.057 54.300 1.00 39.35 38 SER C O 1
ATOM 4789 N N . ARG C 1 51 ? 25.490 34.563 54.785 1.00 39.68 39 ARG C N 1
ATOM 4790 C CA . ARG C 1 51 ? 25.131 34.004 53.492 1.00 40.23 39 ARG C CA 1
ATOM 4791 C C . ARG C 1 51 ? 25.846 32.697 53.136 1.00 36.97 39 ARG C C 1
ATOM 4792 O O . ARG C 1 51 ? 25.732 32.229 52.018 1.00 37.68 39 ARG C O 1
ATOM 4800 N N . ALA C 1 52 ? 26.509 32.073 54.108 1.00 35.24 40 ALA C N 1
ATOM 4801 C CA . ALA C 1 52 ? 27.155 30.781 53.891 1.00 34.68 40 ALA C CA 1
ATOM 4802 C C . ALA C 1 52 ? 26.292 29.678 54.510 1.00 33.75 40 ALA C C 1
ATOM 4803 O O . ALA C 1 52 ? 25.905 29.800 55.655 1.00 34.73 40 ALA C O 1
ATOM 4805 N N . PRO C 1 53 ? 25.987 28.605 53.765 1.00 35.04 41 PRO C N 1
ATOM 4806 C CA . PRO C 1 53 ? 25.159 27.544 54.354 1.00 34.76 41 PRO C CA 1
ATOM 4807 C C . PRO C 1 53 ? 25.757 26.825 55.584 1.00 33.64 41 PRO C C 1
ATOM 4808 O O . PRO C 1 53 ? 26.909 26.317 55.555 1.00 35.17 41 PRO C O 1
ATOM 4812 N N . PHE C 1 54 ? 24.964 26.787 56.657 1.00 31.45 42 PHE C N 1
ATOM 4813 C CA . PHE C 1 54 ? 25.447 26.314 57.963 1.00 29.20 42 PHE C CA 1
ATOM 4814 C C . PHE C 1 54 ? 25.278 24.810 58.110 1.00 29.80 42 PHE C C 1
ATOM 4815 O O . PHE C 1 54 ? 24.216 24.260 57.769 1.00 28.85 42 PHE C O 1
ATOM 4823 N N . ALA C 1 55 ? 26.328 24.158 58.620 1.00 29.30 43 ALA C N 1
ATOM 4824 C CA . ALA C 1 55 ? 26.302 22.737 58.940 1.00 29.46 43 ALA C CA 1
ATOM 4825 C C . ALA C 1 55 ? 25.896 21.899 57.729 1.00 29.46 43 ALA C C 1
ATOM 4826 O O . ALA C 1 55 ? 25.195 20.899 57.872 1.00 29.68 43 ALA C O 1
ATOM 4828 N N . ALA C 1 56 ? 26.381 22.283 56.544 1.00 28.20 44 ALA C N 1
ATOM 4829 C CA . ALA C 1 56 ? 25.976 21.633 55.297 1.00 28.55 44 ALA C CA 1
ATOM 4830 C C . ALA C 1 56 ? 26.291 20.144 55.260 1.00 28.98 44 ALA C C 1
ATOM 4831 O O . ALA C 1 56 ? 25.428 19.342 54.890 1.00 30.36 44 ALA C O 1
ATOM 4833 N N . TYR C 1 57 ? 27.507 19.753 55.645 1.00 30.37 45 TYR C N 1
ATOM 4834 C CA . TYR C 1 57 ? 27.860 18.316 55.662 1.00 29.38 45 TYR C CA 1
ATOM 4835 C C . TYR C 1 57 ? 27.017 17.525 56.673 1.00 28.89 45 TYR C C 1
ATOM 4836 O O . TYR C 1 57 ? 26.538 16.420 56.393 1.00 32.01 45 TYR C O 1
ATOM 4845 N N . LYS C 1 58 ? 26.804 18.096 57.849 1.00 29.26 46 LYS C N 1
ATOM 4846 C CA . LYS C 1 58 ? 25.926 17.472 58.845 1.00 30.00 46 LYS C CA 1
ATOM 4847 C C . LYS C 1 58 ? 24.511 17.227 58.331 1.00 29.80 46 LYS C C 1
ATOM 4848 O O . LYS C 1 58 ? 23.953 16.141 58.527 1.00 28.37 46 LYS C O 1
ATOM 4854 N N . HIS C 1 59 ? 23.958 18.209 57.632 1.00 30.95 47 HIS C N 1
ATOM 4855 C CA . HIS C 1 59 ? 22.657 18.055 57.008 1.00 29.88 47 HIS C CA 1
ATOM 4856 C C . HIS C 1 59 ? 22.660 17.019 55.879 1.00 32.44 47 HIS C C 1
ATOM 4857 O O . HIS C 1 59 ? 21.689 16.264 55.729 1.00 29.96 47 HIS C O 1
ATOM 4864 N N . TYR C 1 60 ? 23.756 16.964 55.112 1.00 31.16 48 TYR C N 1
ATOM 4865 C CA . TYR C 1 60 ? 23.874 16.037 53.974 1.00 30.67 48 TYR C CA 1
ATOM 4866 C C . TYR C 1 60 ? 23.871 14.590 54.473 1.00 32.74 48 TYR C C 1
ATOM 4867 O O . TYR C 1 60 ? 23.187 13.747 53.911 1.00 31.92 48 TYR C O 1
ATOM 4876 N N . THR C 1 61 ? 24.638 14.320 55.532 1.00 32.54 49 THR C N 1
ATOM 4877 C CA . THR C 1 61 ? 24.716 12.987 56.103 1.00 31.92 49 THR C CA 1
ATOM 4878 C C . THR C 1 61 ? 23.340 12.575 56.682 1.00 33.37 49 THR C C 1
ATOM 4879 O O . THR C 1 61 ? 22.931 11.434 56.511 1.00 33.96 49 THR C O 1
ATOM 4883 N N . ARG C 1 62 ? 22.616 13.494 57.327 1.00 35.71 50 ARG C N 1
ATOM 4884 C CA A ARG C 1 62 ? 21.238 13.209 57.797 0.50 36.87 50 ARG C CA 1
ATOM 4885 C CA B ARG C 1 62 ? 21.262 13.177 57.795 0.50 36.44 50 ARG C CA 1
ATOM 4886 C C . ARG C 1 62 ? 20.297 12.904 56.634 1.00 36.57 50 ARG C C 1
ATOM 4887 O O . ARG C 1 62 ? 19.451 12.025 56.734 1.00 37.39 50 ARG C O 1
ATOM 4902 N N . LEU C 1 63 ? 20.426 13.656 55.542 1.00 36.34 51 LEU C N 1
ATOM 4903 C CA . LEU C 1 63 ? 19.582 13.436 54.365 1.00 37.38 51 LEU C CA 1
ATOM 4904 C C . LEU C 1 63 ? 19.866 12.056 53.770 1.00 36.73 51 LEU C C 1
ATOM 4905 O O . LEU C 1 63 ? 18.946 11.345 53.402 1.00 34.16 51 LEU C O 1
ATOM 4910 N N . LYS C 1 64 ? 21.138 11.693 53.695 1.00 38.43 52 LYS C N 1
ATOM 4911 C CA . LYS C 1 64 ? 21.549 10.364 53.249 1.00 43.22 52 LYS C CA 1
ATOM 4912 C C . LYS C 1 64 ? 20.945 9.263 54.135 1.00 42.67 52 LYS C C 1
ATOM 4913 O O . LYS C 1 64 ? 20.391 8.285 53.639 1.00 45.35 52 LYS C O 1
ATOM 4919 N N . ARG C 1 65 ? 21.037 9.430 55.445 1.00 41.63 53 ARG C N 1
ATOM 4920 C CA A ARG C 1 65 ? 20.439 8.476 56.351 0.50 41.28 53 ARG C CA 1
ATOM 4921 C CA B ARG C 1 65 ? 20.422 8.504 56.400 0.50 40.62 53 ARG C CA 1
ATOM 4922 C C . ARG C 1 65 ? 18.905 8.389 56.178 1.00 42.00 53 ARG C C 1
ATOM 4923 O O . ARG C 1 65 ? 18.358 7.294 56.153 1.00 41.67 53 ARG C O 1
ATOM 4938 N N . SER C 1 66 ? 18.211 9.529 56.073 1.00 41.28 54 SER C N 1
ATOM 4939 C CA . SER C 1 66 ? 16.763 9.513 55.842 1.00 40.66 54 SER C CA 1
ATOM 4940 C C . SER C 1 66 ? 16.478 8.764 54.539 1.00 44.29 54 SER C C 1
ATOM 4941 O O . SER C 1 66 ? 15.527 7.989 54.464 1.00 44.08 54 SER C O 1
ATOM 4944 N N . ALA C 1 67 ? 17.299 8.997 53.509 1.00 46.96 55 ALA C N 1
ATOM 4945 C CA . ALA C 1 67 ? 17.163 8.296 52.224 1.00 47.99 55 ALA C CA 1
ATOM 4946 C C . ALA C 1 67 ? 17.333 6.798 52.395 1.00 50.26 55 ALA C C 1
ATOM 4947 O O . ALA C 1 67 ? 16.589 6.038 51.784 1.00 51.23 55 ALA C O 1
ATOM 4949 N N . ASP C 1 68 ? 18.294 6.373 53.217 1.00 53.15 56 ASP C N 1
ATOM 4950 C CA . ASP C 1 68 ? 18.575 4.928 53.405 1.00 56.44 56 ASP C CA 1
ATOM 4951 C C . ASP C 1 68 ? 17.472 4.137 54.075 1.00 58.41 56 ASP C C 1
ATOM 4952 O O . ASP C 1 68 ? 17.360 2.928 53.840 1.00 59.03 56 ASP C O 1
ATOM 4957 N N . PHE C 1 69 ? 16.645 4.800 54.881 1.00 60.69 57 PHE C N 1
ATOM 4958 C CA . PHE C 1 69 ? 15.466 4.140 55.437 1.00 63.77 57 PHE C CA 1
ATOM 4959 C C . PHE C 1 69 ? 14.522 3.688 54.280 1.00 67.28 57 PHE C C 1
ATOM 4960 O O . PHE C 1 69 ? 13.389 3.291 54.556 1.00 70.86 57 PHE C O 1
ATOM 4968 N N . PHE C 1 70 ? 15.000 3.768 53.013 1.00 69.03 58 PHE C N 1
ATOM 4969 C CA . PHE C 1 70 ? 14.313 3.293 51.776 1.00 68.86 58 PHE C CA 1
ATOM 4970 C C . PHE C 1 70 ? 15.216 2.555 50.755 1.00 72.69 58 PHE C C 1
ATOM 4971 O O . PHE C 1 70 ? 14.749 2.226 49.656 1.00 71.19 58 PHE C O 1
ATOM 4979 N N . ASN C 1 71 ? 16.498 2.346 51.080 1.00 76.82 59 ASN C N 1
ATOM 4980 C CA . ASN C 1 71 ? 17.502 1.774 50.143 1.00 79.82 59 ASN C CA 1
ATOM 4981 C C . ASN C 1 71 ? 17.565 2.407 48.736 1.00 81.50 59 ASN C C 1
ATOM 4982 O O . ASN C 1 71 ? 18.186 1.844 47.830 1.00 80.35 59 ASN C O 1
ATOM 4987 N N . LEU C 1 72 ? 16.920 3.570 48.581 1.00 84.18 60 LEU C N 1
ATOM 4988 C CA . LEU C 1 72 ? 16.881 4.340 47.335 1.00 84.86 60 LEU C CA 1
ATOM 4989 C C . LEU C 1 72 ? 17.819 5.534 47.562 1.00 85.24 60 LEU C C 1
ATOM 4990 O O . LEU C 1 72 ? 17.380 6.562 48.097 1.00 84.59 60 LEU C O 1
ATOM 4992 N N . PRO C 1 73 ? 19.109 5.398 47.149 1.00 85.35 61 PRO C N 1
ATOM 4993 C CA . PRO C 1 73 ? 20.183 6.338 47.528 1.00 83.60 61 PRO C CA 1
ATOM 4994 C C . PRO C 1 73 ? 20.078 7.758 46.946 1.00 80.34 61 PRO C C 1
ATOM 4995 O O . PRO C 1 73 ? 19.090 8.109 46.261 1.00 78.92 61 PRO C O 1
ATOM 4999 N N . LEU C 1 74 ? 21.094 8.559 47.280 1.00 76.34 62 LEU C N 1
ATOM 5000 C CA . LEU C 1 74 ? 21.206 9.937 46.828 1.00 72.22 62 LEU C CA 1
ATOM 5001 C C . LEU C 1 74 ? 21.817 9.964 45.451 1.00 70.32 62 LEU C C 1
ATOM 5002 O O . LEU C 1 74 ? 22.825 9.321 45.198 1.00 70.03 62 LEU C O 1
ATOM 5007 N N . SER C 1 75 ? 21.182 10.702 44.559 1.00 68.39 63 SER C N 1
ATOM 5008 C CA . SER C 1 75 ? 21.750 10.989 43.254 1.00 67.18 63 SER C CA 1
ATOM 5009 C C . SER C 1 75 ? 22.821 12.055 43.475 1.00 62.83 63 SER C C 1
ATOM 5010 O O . SER C 1 75 ? 23.955 11.931 43.005 1.00 64.17 63 SER C O 1
ATOM 5013 N N . LEU C 1 76 ? 22.430 13.065 44.252 1.00 56.24 64 LEU C N 1
ATOM 5014 C CA . LEU C 1 76 ? 23.220 14.248 44.552 1.00 50.93 64 LEU C CA 1
ATOM 5015 C C . LEU C 1 76 ? 24.419 13.954 45.458 1.00 44.21 64 LEU C C 1
ATOM 5016 O O . LEU C 1 76 ? 24.277 13.369 46.545 1.00 41.19 64 LEU C O 1
ATOM 5021 N N . SER C 1 77 ? 25.600 14.370 45.010 1.00 38.65 65 SER C N 1
ATOM 5022 C CA . SER C 1 77 ? 26.809 14.223 45.809 1.00 35.73 65 SER C CA 1
ATOM 5023 C C . SER C 1 77 ? 26.899 15.409 46.758 1.00 33.38 65 SER C C 1
ATOM 5024 O O . SER C 1 77 ? 26.253 16.447 46.544 1.00 32.38 65 SER C O 1
ATOM 5027 N N . PHE C 1 78 ? 27.698 15.272 47.806 1.00 32.50 66 PHE C N 1
ATOM 5028 C CA . PHE C 1 78 ? 27.929 16.399 48.712 1.00 30.78 66 PHE C CA 1
ATOM 5029 C C . PHE C 1 78 ? 28.484 17.609 47.964 1.00 31.22 66 PHE C C 1
ATOM 5030 O O . PHE C 1 78 ? 28.105 18.748 48.247 1.00 29.82 66 PHE C O 1
ATOM 5038 N N . ASP C 1 79 ? 29.386 17.376 47.012 1.00 32.66 67 ASP C N 1
ATOM 5039 C CA . ASP C 1 79 ? 29.938 18.488 46.242 1.00 33.73 67 ASP C CA 1
ATOM 5040 C C . ASP C 1 79 ? 28.842 19.229 45.464 1.00 32.72 67 ASP C C 1
ATOM 5041 O O . ASP C 1 79 ? 28.803 20.444 45.497 1.00 32.20 67 ASP C O 1
ATOM 5046 N N . GLU C 1 80 ? 27.994 18.490 44.757 1.00 33.16 68 GLU C N 1
ATOM 5047 C CA . GLU C 1 80 ? 26.837 19.055 44.039 1.00 36.45 68 GLU C CA 1
ATOM 5048 C C . GLU C 1 80 ? 25.920 19.882 44.976 1.00 33.39 68 GLU C C 1
ATOM 5049 O O . GLU C 1 80 ? 25.509 21.008 44.661 1.00 33.77 68 GLU C O 1
ATOM 5055 N N . PHE C 1 81 ? 25.629 19.305 46.130 1.00 33.01 69 PHE C N 1
ATOM 5056 C CA . PHE C 1 81 ? 24.865 19.931 47.226 1.00 32.62 69 PHE C CA 1
ATOM 5057 C C . PHE C 1 81 ? 25.473 21.280 47.643 1.00 31.56 69 PHE C C 1
ATOM 5058 O O . PHE C 1 81 ? 24.784 22.300 47.673 1.00 29.04 69 PHE C O 1
ATOM 5066 N N . THR C 1 82 ? 26.769 21.293 47.938 1.00 30.73 70 THR C N 1
ATOM 5067 C CA . THR C 1 82 ? 27.425 22.531 48.340 1.00 31.78 70 THR C CA 1
ATOM 5068 C C . THR C 1 82 ? 27.366 23.602 47.255 1.00 31.64 70 THR C C 1
ATOM 5069 O O . THR C 1 82 ? 27.158 24.744 47.570 1.00 31.05 70 THR C O 1
ATOM 5073 N N . LYS C 1 83 ? 27.540 23.218 45.996 1.00 31.93 71 LYS C N 1
ATOM 5074 C CA . LYS C 1 83 ? 27.498 24.153 44.872 1.00 32.39 71 LYS C CA 1
ATOM 5075 C C . LYS C 1 83 ? 26.133 24.825 44.733 1.00 30.81 71 LYS C C 1
ATOM 5076 O O . LYS C 1 83 ? 26.047 26.054 44.632 1.00 30.50 71 LYS C O 1
ATOM 5082 N N . VAL C 1 84 ? 25.069 24.023 44.758 1.00 29.58 72 VAL C N 1
ATOM 5083 C CA . VAL C 1 84 ? 23.700 24.547 44.690 1.00 30.52 72 VAL C CA 1
ATOM 5084 C C . VAL C 1 84 ? 23.396 25.431 45.911 1.00 31.05 72 VAL C C 1
ATOM 5085 O O . VAL C 1 84 ? 22.906 26.552 45.761 1.00 30.57 72 VAL C O 1
ATOM 5089 N N . LEU C 1 85 ? 23.730 24.960 47.107 1.00 31.11 73 LEU C N 1
ATOM 5090 C CA . LEU C 1 85 ? 23.462 25.747 48.307 1.00 33.48 73 LEU C CA 1
ATOM 5091 C C . LEU C 1 85 ? 24.117 27.128 48.269 1.00 32.77 73 LEU C C 1
ATOM 5092 O O . LEU C 1 85 ? 23.491 28.113 48.605 1.00 33.92 73 LEU C O 1
ATOM 5097 N N . LYS C 1 86 ? 25.385 27.193 47.886 1.00 33.90 74 LYS C N 1
ATOM 5098 C CA . LYS C 1 86 ? 26.121 28.460 47.881 1.00 33.21 74 LYS C CA 1
ATOM 5099 C C . LYS C 1 86 ? 25.686 29.399 46.763 1.00 31.74 74 LYS C C 1
ATOM 5100 O O . LYS C 1 86 ? 25.572 30.604 46.991 1.00 30.70 74 LYS C O 1
ATOM 5106 N N . ALA C 1 87 ? 25.453 28.855 45.568 1.00 30.43 75 ALA C N 1
ATOM 5107 C CA . ALA C 1 87 ? 24.984 29.660 44.430 1.00 31.89 75 ALA C CA 1
ATOM 5108 C C . ALA C 1 87 ? 23.606 30.252 44.723 1.00 33.91 75 ALA C C 1
ATOM 5109 O O . ALA C 1 87 ? 23.367 31.441 44.472 1.00 36.93 75 ALA C O 1
ATOM 5111 N N . GLY C 1 88 ? 22.704 29.434 45.254 1.00 32.60 76 GLY C N 1
ATOM 5112 C CA . GLY C 1 88 ? 21.385 29.896 45.639 1.00 32.61 76 GLY C CA 1
ATOM 5113 C C . GLY C 1 88 ? 21.423 30.953 46.726 1.00 32.65 76 GLY C C 1
ATOM 5114 O O . GLY C 1 88 ? 20.771 31.978 46.604 1.00 32.30 76 GLY C O 1
ATOM 5115 N N . ALA C 1 89 ? 22.194 30.734 47.785 1.00 34.78 77 ALA C N 1
ATOM 5116 C CA . ALA C 1 89 ? 22.269 31.725 48.879 1.00 36.94 77 ALA C CA 1
ATOM 5117 C C . ALA C 1 89 ? 22.893 33.038 48.413 1.00 39.64 77 ALA C C 1
ATOM 5118 O O . ALA C 1 89 ? 22.553 34.113 48.887 1.00 37.22 77 ALA C O 1
ATOM 5120 N N . ASP C 1 90 ? 23.840 32.924 47.490 1.00 43.97 78 ASP C N 1
ATOM 5121 C CA . ASP C 1 90 ? 24.542 34.078 46.934 1.00 45.81 78 ASP C CA 1
ATOM 5122 C C . ASP C 1 90 ? 23.628 35.057 46.179 1.00 44.09 78 ASP C C 1
ATOM 5123 O O . ASP C 1 90 ? 23.974 36.214 46.026 1.00 43.11 78 ASP C O 1
ATOM 5128 N N . GLU C 1 91 ? 22.454 34.613 45.738 1.00 43.83 79 GLU C N 1
ATOM 5129 C CA . GLU C 1 91 ? 21.529 35.493 45.038 1.00 43.45 79 GLU C CA 1
ATOM 5130 C C . GLU C 1 91 ? 20.682 36.399 45.939 1.00 44.24 79 GLU C C 1
ATOM 5131 O O . GLU C 1 91 ? 19.880 37.160 45.426 1.00 45.39 79 GLU C O 1
ATOM 5137 N N . PHE C 1 92 ? 20.849 36.325 47.263 1.00 43.37 80 PHE C N 1
ATOM 5138 C CA . PHE C 1 92 ? 20.062 37.126 48.212 1.00 41.83 80 PHE C CA 1
ATOM 5139 C C . PHE C 1 92 ? 20.967 38.131 48.900 1.00 42.78 80 PHE C C 1
ATOM 5140 O O . PHE C 1 92 ? 22.157 37.893 49.013 1.00 43.00 80 PHE C O 1
ATOM 5148 N N . LYS C 1 93 ? 20.404 39.253 49.350 1.00 45.06 81 LYS C N 1
ATOM 5149 C CA . LYS C 1 93 ? 21.157 40.281 50.089 1.00 48.20 81 LYS C CA 1
ATOM 5150 C C . LYS C 1 93 ? 20.790 40.159 51.567 1.00 47.20 81 LYS C C 1
ATOM 5151 O O . LYS C 1 93 ? 20.646 41.159 52.266 1.00 47.48 81 LYS C O 1
ATOM 5157 N N . GLN C 1 94 ? 20.669 38.925 52.042 1.00 46.05 82 GLN C N 1
ATOM 5158 C CA . GLN C 1 94 ? 20.052 38.645 53.322 1.00 45.13 82 GLN C CA 1
ATOM 5159 C C . GLN C 1 94 ? 20.303 37.153 53.656 1.00 43.09 82 GLN C C 1
ATOM 5160 O O . GLN C 1 94 ? 20.594 36.360 52.756 1.00 40.99 82 GLN C O 1
ATOM 5166 N N . GLU C 1 95 ? 20.193 36.776 54.931 1.00 40.77 83 GLU C N 1
ATOM 5167 C CA . GLU C 1 95 ? 20.268 35.369 55.316 1.00 38.47 83 GLU C CA 1
ATOM 5168 C C . GLU C 1 95 ? 19.058 34.655 54.743 1.00 37.69 83 GLU C C 1
ATOM 5169 O O . GLU C 1 95 ? 17.990 35.262 54.595 1.00 35.79 83 GLU C O 1
ATOM 5175 N N . VAL C 1 96 ? 19.235 33.382 54.400 1.00 34.84 84 VAL C N 1
ATOM 5176 C CA . VAL C 1 96 ? 18.165 32.577 53.839 1.00 33.76 84 VAL C CA 1
ATOM 5177 C C . VAL C 1 96 ? 17.907 31.307 54.622 1.00 34.01 84 VAL C C 1
ATOM 5178 O O . VAL C 1 96 ? 18.783 30.801 55.357 1.00 30.84 84 VAL C O 1
ATOM 5182 N N . ARG C 1 97 ? 16.661 30.857 54.461 1.00 33.67 85 ARG C N 1
ATOM 5183 C CA . ARG C 1 97 ? 16.180 29.560 54.851 1.00 37.62 85 ARG C CA 1
ATOM 5184 C C . ARG C 1 97 ? 16.268 28.653 53.612 1.00 34.88 85 ARG C C 1
ATOM 5185 O O . ARG C 1 97 ? 15.892 29.049 52.504 1.00 31.52 85 ARG C O 1
ATOM 5193 N N . ILE C 1 98 ? 16.753 27.423 53.785 1.00 37.03 86 ILE C N 1
ATOM 5194 C CA . ILE C 1 98 ? 16.858 26.502 52.646 1.00 35.50 86 ILE C CA 1
ATOM 5195 C C . ILE C 1 98 ? 16.202 25.155 52.985 1.00 34.51 86 ILE C C 1
ATOM 5196 O O . ILE C 1 98 ? 16.557 24.530 53.963 1.00 35.77 86 ILE C O 1
ATOM 5201 N N . LYS C 1 99 ? 15.232 24.749 52.174 1.00 36.21 87 LYS C N 1
ATOM 5202 C CA . LYS C 1 99 ? 14.578 23.449 52.242 1.00 38.68 87 LYS C CA 1
ATOM 5203 C C . LYS C 1 99 ? 15.060 22.604 51.062 1.00 36.55 87 LYS C C 1
ATOM 5204 O O . LYS C 1 99 ? 15.117 23.077 49.930 1.00 33.81 87 LYS C O 1
ATOM 5210 N N . VAL C 1 100 ? 15.446 21.363 51.340 1.00 33.15 88 VAL C N 1
ATOM 5211 C CA . VAL C 1 100 ? 15.917 20.442 50.337 1.00 33.47 88 VAL C CA 1
ATOM 5212 C C . VAL C 1 100 ? 15.038 19.196 50.398 1.00 33.29 88 VAL C C 1
ATOM 5213 O O . VAL C 1 100 ? 14.938 18.590 51.450 1.00 32.43 88 VAL C O 1
ATOM 5217 N N . TYR C 1 101 ? 14.433 18.822 49.269 1.00 32.03 89 TYR C N 1
ATOM 5218 C CA . TYR C 1 101 ? 13.542 17.671 49.162 1.00 32.87 89 TYR C CA 1
ATOM 5219 C C . TYR C 1 101 ? 14.110 16.598 48.246 1.00 33.61 89 TYR C C 1
ATOM 5220 O O . TYR C 1 101 ? 14.621 16.888 47.191 1.00 34.83 89 TYR C O 1
ATOM 5229 N N . LEU C 1 102 ? 13.976 15.349 48.633 1.00 36.63 90 LEU C N 1
ATOM 5230 C CA . LEU C 1 102 ? 14.454 14.225 47.830 1.00 40.74 90 LEU C CA 1
ATOM 5231 C C . LEU C 1 102 ? 13.242 13.339 47.557 1.00 42.46 90 LEU C C 1
ATOM 5232 O O . LEU C 1 102 ? 12.555 12.928 48.501 1.00 41.79 90 LEU C O 1
ATOM 5237 N N . PHE C 1 103 ? 12.970 13.082 46.272 1.00 46.53 91 PHE C N 1
ATOM 5238 C CA . PHE C 1 103 ? 11.718 12.451 45.838 1.00 50.32 91 PHE C CA 1
ATOM 5239 C C . PHE C 1 103 ? 11.746 10.953 45.612 1.00 56.69 91 PHE C C 1
ATOM 5240 O O . PHE C 1 103 ? 12.791 10.411 45.213 1.00 54.43 91 PHE C O 1
ATOM 5248 N N . PRO C 1 104 ? 10.572 10.298 45.900 1.00 64.58 92 PRO C N 1
ATOM 5249 C CA . PRO C 1 104 ? 10.300 8.863 45.808 1.00 67.55 92 PRO C CA 1
ATOM 5250 C C . PRO C 1 104 ? 10.702 8.257 44.476 1.00 70.18 92 PRO C C 1
ATOM 5251 O O . PRO C 1 104 ? 10.264 8.742 43.400 1.00 70.21 92 PRO C O 1
ATOM 5255 N N . ASP C 1 105 ? 11.545 7.219 44.578 1.00 70.48 93 ASP C N 1
ATOM 5256 C CA . ASP C 1 105 ? 12.015 6.433 43.454 1.00 69.33 93 ASP C CA 1
ATOM 5257 C C . ASP C 1 105 ? 13.027 7.214 42.624 1.00 67.12 93 ASP C C 1
ATOM 5258 O O . ASP C 1 105 ? 14.173 6.799 42.534 1.00 68.23 93 ASP C O 1
ATOM 5263 N N . SER C 1 106 ? 12.624 8.349 42.048 1.00 64.52 94 SER C N 1
ATOM 5264 C CA . SER C 1 106 ? 13.502 9.116 41.151 1.00 62.85 94 SER C CA 1
ATOM 5265 C C . SER C 1 106 ? 14.812 9.572 41.777 1.00 61.73 94 SER C C 1
ATOM 5266 O O . SER C 1 106 ? 15.819 9.612 41.092 1.00 63.33 94 SER C O 1
ATOM 5269 N N . GLY C 1 107 ? 14.804 9.930 43.058 1.00 60.18 95 GLY C N 1
ATOM 5270 C CA . GLY C 1 107 ? 16.002 10.480 43.707 1.00 59.25 95 GLY C CA 1
ATOM 5271 C C . GLY C 1 107 ? 16.300 11.908 43.264 1.00 57.61 95 GLY C C 1
ATOM 5272 O O . GLY C 1 107 ? 17.401 12.420 43.455 1.00 59.74 95 GLY C O 1
ATOM 5273 N N . GLU C 1 108 ? 15.302 12.550 42.674 1.00 54.74 96 GLU C N 1
ATOM 5274 C CA . GLU C 1 108 ? 15.429 13.901 42.184 1.00 52.25 96 GLU C CA 1
ATOM 5275 C C . GLU C 1 108 ? 15.379 14.815 43.393 1.00 47.79 96 GLU C C 1
ATOM 5276 O O . GLU C 1 108 ? 14.699 14.507 44.365 1.00 44.93 96 GLU C O 1
ATOM 5282 N N . VAL C 1 109 ? 16.103 15.929 43.328 1.00 45.91 97 VAL C N 1
ATOM 5283 C CA . VAL C 1 109 ? 16.190 16.865 44.430 1.00 42.48 97 VAL C CA 1
ATOM 5284 C C . VAL C 1 109 ? 15.622 18.205 44.018 1.00 40.67 97 VAL C C 1
ATOM 5285 O O . VAL C 1 109 ? 15.787 18.625 42.883 1.00 44.71 97 VAL C O 1
ATOM 5289 N N . LEU C 1 110 ? 14.939 18.849 44.954 1.00 37.68 98 LEU C N 1
ATOM 5290 C CA . LEU C 1 110 ? 14.401 20.190 44.823 1.00 36.35 98 LEU C CA 1
ATOM 5291 C C . LEU C 1 110 ? 14.930 21.003 45.997 1.00 33.99 98 LEU C C 1
ATOM 5292 O O . LEU C 1 110 ? 14.854 20.569 47.153 1.00 32.30 98 LEU C O 1
ATOM 5297 N N . PHE C 1 111 ? 15.485 22.168 45.690 1.00 32.47 99 PHE C N 1
ATOM 5298 C CA . PHE C 1 111 ? 15.908 23.133 46.701 1.00 33.02 99 PHE C CA 1
ATOM 5299 C C . PHE C 1 111 ? 14.967 24.308 46.622 1.00 32.24 99 PHE C C 1
ATOM 5300 O O . PHE C 1 111 ? 14.596 24.723 45.524 1.00 31.09 99 PHE C O 1
ATOM 5308 N N . VAL C 1 112 ? 14.607 24.848 47.788 1.00 33.00 100 VAL C N 1
ATOM 5309 C CA . VAL C 1 112 ? 13.810 26.054 47.912 1.00 33.08 100 VAL C CA 1
ATOM 5310 C C . VAL C 1 112 ? 14.556 27.031 48.824 1.00 34.94 100 VAL C C 1
ATOM 5311 O O . VAL C 1 112 ? 14.850 26.694 49.975 1.00 36.85 100 VAL C O 1
ATOM 5315 N N . PHE C 1 113 ? 14.865 28.218 48.302 1.00 32.26 101 PHE C N 1
ATOM 5316 C CA . PHE C 1 113 ? 15.554 29.286 49.036 1.00 34.23 101 PHE C CA 1
ATOM 5317 C C . PHE C 1 113 ? 14.587 30.446 49.253 1.00 34.80 101 PHE C C 1
ATOM 5318 O O . PHE C 1 113 ? 13.897 30.869 48.314 1.00 35.24 101 PHE C O 1
ATOM 5326 N N . SER C 1 114 ? 14.547 30.967 50.473 1.00 35.83 102 SER C N 1
ATOM 5327 C CA . SER C 1 114 ? 13.659 32.072 50.800 1.00 38.48 102 SER C CA 1
ATOM 5328 C C . SER C 1 114 ? 14.239 32.938 51.916 1.00 38.49 102 SER C C 1
ATOM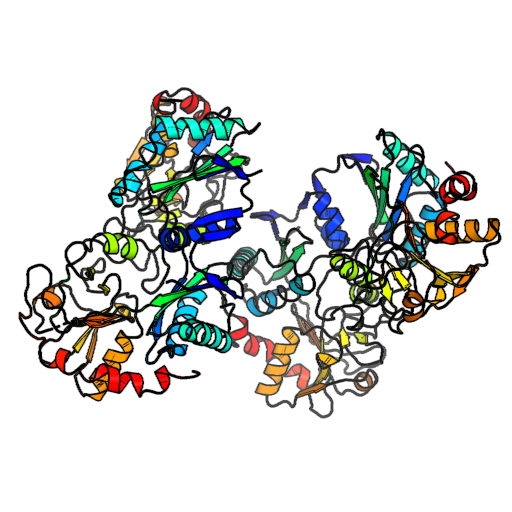 5329 O O . SER C 1 114 ? 15.021 32.461 52.717 1.00 38.45 102 SER C O 1
ATOM 5332 N N . PRO C 1 115 ? 13.885 34.233 51.954 1.00 41.41 103 PRO C N 1
ATOM 5333 C CA . PRO C 1 115 ? 14.446 35.093 53.002 1.00 43.15 103 PRO C CA 1
ATOM 5334 C C . PRO C 1 115 ? 14.184 34.584 54.428 1.00 44.79 103 PRO C C 1
ATOM 5335 O O . PRO C 1 115 ? 13.093 34.130 54.730 1.00 44.89 103 PRO C O 1
ATOM 5339 N N . LEU C 1 116 ? 15.202 34.622 55.277 1.00 47.94 104 LEU C N 1
ATOM 5340 C CA . LEU C 1 116 ? 15.069 34.176 56.651 1.00 51.74 104 LEU C CA 1
ATOM 5341 C C . LEU C 1 116 ? 14.630 35.359 57.494 1.00 56.36 104 LEU C C 1
ATOM 5342 O O . LEU C 1 116 ? 15.394 36.289 57.710 1.00 57.21 104 LEU C O 1
ATOM 5347 N N . ASN C 1 117 ? 13.400 35.327 57.976 1.00 62.98 105 ASN C N 1
ATOM 5348 C CA . ASN C 1 117 ? 12.930 36.382 58.864 1.00 67.92 105 ASN C CA 1
ATOM 5349 C C . ASN C 1 117 ? 12.756 35.748 60.227 1.00 70.11 105 ASN C C 1
ATOM 5350 O O . ASN C 1 117 ? 11.811 34.992 60.439 1.00 71.81 105 ASN C O 1
ATOM 5355 N N . ILE C 1 118 ? 13.713 35.998 61.120 1.00 72.16 106 ILE C N 1
ATOM 5356 C CA . ILE C 1 118 ? 13.642 35.486 62.486 1.00 74.79 106 ILE C CA 1
ATOM 5357 C C . ILE C 1 118 ? 13.332 36.649 63.424 1.00 75.67 106 ILE C C 1
ATOM 5358 O O . ILE C 1 118 ? 14.051 37.652 63.436 1.00 75.28 106 ILE C O 1
ATOM 5363 N N . PRO C 1 119 ? 12.234 36.532 64.191 1.00 77.48 107 PRO C N 1
ATOM 5364 C CA . PRO C 1 119 ? 11.797 37.615 65.070 1.00 78.58 107 PRO C CA 1
ATOM 5365 C C . PRO C 1 119 ? 12.574 37.674 66.386 1.00 79.08 107 PRO C C 1
ATOM 5366 O O . PRO C 1 119 ? 13.464 36.845 66.631 1.00 77.17 107 PRO C O 1
ATOM 5370 N N . ASP C 1 120 ? 12.230 38.663 67.216 1.00 80.58 108 ASP C N 1
ATOM 5371 C CA . ASP C 1 120 ? 12.823 38.812 68.553 1.00 81.31 108 ASP C CA 1
ATOM 5372 C C . ASP C 1 120 ? 12.210 37.755 69.482 1.00 78.40 108 ASP C C 1
ATOM 5373 O O . ASP C 1 120 ? 10.981 37.703 69.665 1.00 78.20 108 ASP C O 1
ATOM 5378 N N . LEU C 1 121 ? 13.076 36.911 70.042 1.00 75.16 109 LEU C N 1
ATOM 5379 C CA . LEU C 1 121 ? 12.662 35.830 70.938 1.00 72.50 109 LEU C CA 1
ATOM 5380 C C . LEU C 1 121 ? 13.350 35.966 72.309 1.00 70.83 109 LEU C C 1
ATOM 5381 O O . LEU C 1 121 ? 13.461 34.998 73.051 1.00 71.18 109 LEU C O 1
ATOM 5386 N N . GLU C 1 122 ? 13.789 37.183 72.638 1.00 69.03 110 GLU C N 1
ATOM 5387 C CA . GLU C 1 122 ? 14.423 37.479 73.929 1.00 66.93 110 GLU C CA 1
ATOM 5388 C C . GLU C 1 122 ? 13.415 37.361 75.086 1.00 63.41 110 GLU C C 1
ATOM 5389 O O . GLU C 1 122 ? 13.792 36.935 76.172 1.00 65.24 110 GLU C O 1
ATOM 5391 N N . THR C 1 123 ? 12.151 37.731 74.859 1.00 56.83 111 THR C N 1
ATOM 5392 C CA . THR C 1 123 ? 11.098 37.517 75.863 1.00 53.43 111 THR C CA 1
ATOM 5393 C C . THR C 1 123 ? 10.546 36.063 75.909 1.00 48.09 111 THR C C 1
ATOM 5394 O O . THR C 1 123 ? 9.670 35.756 76.711 1.00 46.86 111 THR C O 1
ATOM 5398 N N . GLY C 1 124 ? 11.045 35.176 75.061 1.00 41.05 112 GLY C N 1
ATOM 5399 C CA . GLY C 1 124 ? 10.606 33.783 75.088 1.00 38.85 112 GLY C CA 1
ATOM 5400 C C . GLY C 1 124 ? 9.280 33.506 74.401 1.00 36.87 112 GLY C C 1
ATOM 5401 O O . GLY C 1 124 ? 8.562 34.422 73.998 1.00 34.64 112 GLY C O 1
ATOM 5402 N N . VAL C 1 125 ? 8.952 32.223 74.294 1.00 32.91 113 VAL C N 1
ATOM 5403 C CA . VAL C 1 125 ? 7.770 31.776 73.569 1.00 29.20 113 VAL C CA 1
ATOM 5404 C C . VAL C 1 125 ? 6.896 30.906 74.477 1.00 29.01 113 VAL C C 1
ATOM 5405 O O . VAL C 1 125 ? 7.307 30.487 75.555 1.00 28.16 113 VAL C O 1
ATOM 5409 N N . GLU C 1 126 ? 5.675 30.673 74.040 1.00 26.79 114 GLU C N 1
ATOM 5410 C CA . GLU C 1 126 ? 4.786 29.767 74.704 1.00 29.18 114 GLU C CA 1
ATOM 5411 C C . GLU C 1 126 ? 4.679 28.468 73.907 1.00 28.21 114 GLU C C 1
ATOM 5412 O O . GLU C 1 126 ? 4.637 28.502 72.670 1.00 28.74 114 GLU C O 1
ATOM 5418 N N . VAL C 1 127 ? 4.675 27.342 74.623 1.00 29.23 115 VAL C N 1
ATOM 5419 C CA . VAL C 1 127 ? 4.479 26.003 74.037 1.00 27.43 115 VAL C CA 1
ATOM 5420 C C . VAL C 1 127 ? 3.376 25.264 74.811 1.00 28.78 115 VAL C C 1
ATOM 5421 O O . VAL C 1 127 ? 2.987 25.676 75.918 1.00 25.87 115 VAL C O 1
ATOM 5425 N N . LYS C 1 128 ? 2.868 24.183 74.213 1.00 30.04 116 LYS C N 1
ATOM 5426 C CA . LYS C 1 128 ? 1.833 23.336 74.812 1.00 31.27 116 LYS C CA 1
ATOM 5427 C C . LYS C 1 128 ? 2.169 21.888 74.561 1.00 29.64 116 LYS C C 1
ATOM 5428 O O . LYS C 1 128 ? 2.723 21.579 73.523 1.00 28.76 116 LYS C O 1
ATOM 5434 N N . ILE C 1 129 ? 1.719 21.012 75.454 1.00 29.58 117 ILE C N 1
ATOM 5435 C CA . ILE C 1 129 ? 1.796 19.580 75.235 1.00 30.49 117 ILE C CA 1
ATOM 5436 C C . ILE C 1 129 ? 0.874 19.242 74.053 1.00 29.27 117 ILE C C 1
ATOM 5437 O O . ILE C 1 129 ? -0.293 19.652 74.013 1.00 29.70 117 ILE C O 1
ATOM 5442 N N . SER C 1 130 ? 1.408 18.495 73.089 1.00 28.83 118 SER C N 1
ATOM 5443 C CA . SER C 1 130 ? 0.611 18.025 71.955 1.00 29.94 118 SER C CA 1
ATOM 5444 C C . SER C 1 130 ? -0.301 16.887 72.397 1.00 31.05 118 SER C C 1
ATOM 5445 O O . SER C 1 130 ? 0.061 16.094 73.286 1.00 33.17 118 SER C O 1
ATOM 5448 N N . ASN C 1 131 ? -1.467 16.800 71.755 1.00 33.80 119 ASN C N 1
ATOM 5449 C CA . ASN C 1 131 ? -2.383 15.645 71.873 1.00 35.31 119 ASN C CA 1
ATOM 5450 C C . ASN C 1 131 ? -2.013 14.471 70.944 1.00 32.49 119 ASN C C 1
ATOM 5451 O O . ASN C 1 131 ? -2.781 13.513 70.808 1.00 34.85 119 ASN C O 1
ATOM 5456 N N . VAL C 1 132 ? -0.871 14.587 70.275 1.00 29.65 120 VAL C N 1
ATOM 5457 C CA . VAL C 1 132 ? -0.353 13.591 69.368 1.00 28.67 120 VAL C CA 1
ATOM 5458 C C . VAL C 1 132 ? 0.931 13.025 69.969 1.00 27.14 120 VAL C C 1
ATOM 5459 O O . VAL C 1 132 ? 1.845 13.788 70.262 1.00 27.07 120 VAL C O 1
ATOM 5463 N N . ARG C 1 133 ? 1.005 11.700 70.168 1.00 26.35 121 ARG C N 1
ATOM 5464 C CA . ARG C 1 133 ? 2.256 11.097 70.635 1.00 25.24 121 ARG C CA 1
ATOM 5465 C C . ARG C 1 133 ? 3.195 10.846 69.472 1.00 26.64 121 ARG C C 1
ATOM 5466 O O . ARG C 1 133 ? 2.763 10.513 68.375 1.00 28.25 121 ARG C O 1
ATOM 5474 N N . ARG C 1 134 ? 4.491 10.977 69.744 1.00 26.24 122 ARG C N 1
ATOM 5475 C CA . ARG C 1 134 ? 5.546 10.667 68.786 1.00 27.25 122 ARG C CA 1
ATOM 5476 C C . ARG C 1 134 ? 5.449 9.219 68.379 1.00 27.85 122 ARG C C 1
ATOM 5477 O O . ARG C 1 134 ? 5.281 8.350 69.238 1.00 28.12 122 ARG C O 1
ATOM 5485 N N . ILE C 1 135 ? 5.533 8.943 67.072 1.00 27.74 123 ILE C N 1
ATOM 5486 C CA . ILE C 1 135 ? 5.425 7.554 66.580 1.00 26.47 123 ILE C CA 1
ATOM 5487 C C . ILE C 1 135 ? 6.626 6.733 67.097 1.00 27.85 123 ILE C C 1
ATOM 5488 O O . ILE C 1 135 ? 7.751 7.189 66.986 1.00 29.19 123 ILE C O 1
ATOM 5493 N N . PRO C 1 136 ? 6.380 5.537 67.691 1.00 26.90 124 PRO C N 1
ATOM 5494 C CA . PRO C 1 136 ? 7.498 4.767 68.216 1.00 30.02 124 PRO C CA 1
ATOM 5495 C C . PRO C 1 136 ? 8.345 4.090 67.131 1.00 28.58 124 PRO C C 1
ATOM 5496 O O . PRO C 1 136 ? 7.892 3.882 65.998 1.00 29.67 124 PRO C O 1
ATOM 5500 N N . ASP C 1 137 ? 9.567 3.743 67.494 1.00 27.69 125 ASP C N 1
ATOM 5501 C CA . ASP C 1 137 ? 10.512 3.146 66.562 1.00 29.89 125 ASP C CA 1
ATOM 5502 C C . ASP C 1 137 ? 9.987 1.854 65.879 1.00 26.71 125 ASP C C 1
ATOM 5503 O O . ASP C 1 137 ? 10.281 1.619 64.716 1.00 26.66 125 ASP C O 1
ATOM 5508 N N . LEU C 1 138 ? 9.155 1.052 66.532 1.00 25.32 126 LEU C N 1
ATOM 5509 C CA . LEU C 1 138 ? 8.653 -0.168 65.857 1.00 25.83 126 LEU C CA 1
ATOM 5510 C C . LEU C 1 138 ? 7.717 0.142 64.645 1.00 27.70 126 LEU C C 1
ATOM 5511 O O . LEU C 1 138 ? 7.503 -0.735 63.795 1.00 24.12 126 LEU C O 1
ATOM 5516 N N . SER C 1 139 ? 7.163 1.369 64.569 1.00 26.36 127 SER C N 1
ATOM 5517 C CA . SER C 1 139 ? 6.274 1.762 63.468 1.00 25.94 127 SER C CA 1
ATOM 5518 C C . SER C 1 139 ? 6.966 2.652 62.439 1.00 26.78 127 SER C C 1
ATOM 5519 O O . SER C 1 139 ? 6.601 2.641 61.272 1.00 27.57 127 SER C O 1
ATOM 5522 N N . THR C 1 140 ? 7.923 3.470 62.875 1.00 25.21 128 THR C N 1
ATOM 5523 C CA . THR C 1 140 ? 8.655 4.360 61.968 1.00 26.12 128 THR C CA 1
ATOM 5524 C C . THR C 1 140 ? 9.917 4.862 62.669 1.00 26.86 128 THR C C 1
ATOM 5525 O O . THR C 1 140 ? 9.849 5.224 63.824 1.00 28.95 128 THR C O 1
ATOM 5529 N N . PRO C 1 141 ? 11.069 4.895 61.965 1.00 28.71 129 PRO C N 1
ATOM 5530 C CA . PRO C 1 141 ? 12.258 5.493 62.562 1.00 28.54 129 PRO C CA 1
ATOM 5531 C C . PRO C 1 141 ? 12.006 6.991 62.895 1.00 30.58 129 PRO C C 1
ATOM 5532 O O . PRO C 1 141 ? 11.581 7.740 62.029 1.00 31.01 129 PRO C O 1
ATOM 5536 N N . PRO C 1 142 ? 12.197 7.405 64.161 1.00 31.64 130 PRO C N 1
ATOM 5537 C CA . PRO C 1 142 ? 12.066 8.820 64.553 1.00 34.56 130 PRO C CA 1
ATOM 5538 C C . PRO C 1 142 ? 12.932 9.787 63.756 1.00 35.15 130 PRO C C 1
ATOM 5539 O O . PRO C 1 142 ? 12.498 10.899 63.508 1.00 37.96 130 PRO C O 1
ATOM 5543 N N . ALA C 1 143 ? 14.125 9.353 63.346 1.00 35.68 131 ALA C N 1
ATOM 5544 C CA . ALA C 1 143 ? 15.037 10.160 62.527 1.00 39.00 131 ALA C CA 1
ATOM 5545 C C . ALA C 1 143 ? 14.648 10.268 61.034 1.00 39.37 131 ALA C C 1
ATOM 5546 O O . ALA C 1 143 ? 15.299 11.008 60.287 1.00 42.43 131 ALA C O 1
ATOM 5548 N N . LEU C 1 144 ? 13.632 9.536 60.569 1.00 36.26 132 LEU C N 1
ATOM 5549 C CA . LEU C 1 144 ? 13.162 9.721 59.183 1.00 34.45 132 LEU C CA 1
ATOM 5550 C C . LEU C 1 144 ? 12.441 11.094 59.050 1.00 34.00 132 LEU C C 1
ATOM 5551 O O . LEU C 1 144 ? 11.317 11.257 59.554 1.00 34.06 132 LEU C O 1
ATOM 5556 N N . LYS C 1 145 ? 13.092 12.076 58.414 1.00 34.48 133 LYS C N 1
ATOM 5557 C CA . LYS C 1 145 ? 12.456 13.366 58.115 1.00 36.61 133 LYS C CA 1
ATOM 5558 C C . LYS C 1 145 ? 11.786 13.215 56.771 1.00 34.69 133 LYS C C 1
ATOM 5559 O O . LYS C 1 145 ? 12.453 13.290 55.734 1.00 33.69 133 LYS C O 1
ATOM 5565 N N . ILE C 1 146 ? 10.481 12.972 56.803 1.00 33.51 134 ILE C N 1
ATOM 5566 C CA . ILE C 1 146 ? 9.683 12.777 55.614 1.00 32.59 134 ILE C CA 1
ATOM 5567 C C . ILE C 1 146 ? 8.465 13.694 55.758 1.00 33.03 134 ILE C C 1
ATOM 5568 O O . ILE C 1 146 ? 7.919 13.856 56.843 1.00 32.27 134 ILE C O 1
ATOM 5573 N N . THR C 1 147 ? 8.060 14.309 54.659 1.00 31.40 135 THR C N 1
ATOM 5574 C CA . THR C 1 147 ? 7.054 15.388 54.718 1.00 32.01 135 THR C CA 1
ATOM 5575 C C . THR C 1 147 ? 5.644 14.932 55.168 1.00 30.46 135 THR C C 1
ATOM 5576 O O . THR C 1 147 ? 4.894 15.717 55.701 1.00 30.83 135 THR C O 1
ATOM 5580 N N . GLY C 1 148 ? 5.289 13.674 54.947 1.00 32.18 136 GLY C N 1
ATOM 5581 C CA . GLY C 1 148 ? 3.946 13.219 55.271 1.00 31.54 136 GLY C CA 1
ATOM 5582 C C . GLY C 1 148 ? 3.794 12.480 56.588 1.00 28.75 136 GLY C C 1
ATOM 5583 O O . GLY C 1 148 ? 2.710 11.962 56.875 1.00 30.16 136 GLY C O 1
ATOM 5584 N N . ARG C 1 149 ? 4.855 12.396 57.379 1.00 27.81 137 ARG C N 1
ATOM 5585 C CA . ARG C 1 149 ? 4.753 11.644 58.635 1.00 29.17 137 ARG C CA 1
ATOM 5586 C C . ARG C 1 149 ? 3.652 12.248 59.522 1.00 28.93 137 ARG C C 1
ATOM 5587 O O . ARG C 1 149 ? 3.581 13.447 59.725 1.00 29.03 137 ARG C O 1
ATOM 5595 N N . THR C 1 150 ? 2.748 11.395 59.977 1.00 28.42 138 THR C N 1
ATOM 5596 C CA . THR C 1 150 ? 1.470 11.855 60.504 1.00 26.12 138 THR C CA 1
ATOM 5597 C C . THR C 1 150 ? 1.534 12.365 61.945 1.00 27.89 138 THR C C 1
ATOM 5598 O O . THR C 1 150 ? 0.644 13.093 62.366 1.00 27.24 138 THR C O 1
ATOM 5602 N N . ASP C 1 151 ? 2.556 11.984 62.717 1.00 26.81 139 ASP C N 1
ATOM 5603 C CA . ASP C 1 151 ? 2.730 12.591 64.027 1.00 28.06 139 ASP C CA 1
ATOM 5604 C C . ASP C 1 151 ? 3.037 14.091 63.889 1.00 28.66 139 ASP C C 1
ATOM 5605 O O . ASP C 1 151 ? 2.395 14.927 64.520 1.00 30.43 139 ASP C O 1
ATOM 5610 N N . ILE C 1 152 ? 3.962 14.422 63.003 1.00 29.52 140 ILE C N 1
ATOM 5611 C CA . ILE C 1 152 ? 4.334 15.804 62.756 1.00 31.25 140 ILE C CA 1
ATOM 5612 C C . ILE C 1 152 ? 3.202 16.567 62.052 1.00 32.50 140 ILE C C 1
ATOM 5613 O O . ILE C 1 152 ? 2.835 17.652 62.477 1.00 32.54 140 ILE C O 1
ATOM 5618 N N . VAL C 1 153 ? 2.613 15.975 61.015 1.00 34.60 141 VAL C N 1
ATOM 5619 C CA . VAL C 1 153 ? 1.547 16.635 60.277 1.00 33.79 141 VAL C CA 1
ATOM 5620 C C . VAL C 1 153 ? 0.378 16.983 61.201 1.00 32.95 141 VAL C C 1
ATOM 5621 O O . VAL C 1 153 ? -0.097 18.110 61.197 1.00 31.18 141 VAL C O 1
ATOM 5625 N N . LEU C 1 154 ? -0.078 16.024 62.009 1.00 32.24 142 LEU C N 1
ATOM 5626 C CA . LEU C 1 154 ? -1.222 16.269 62.892 1.00 31.85 142 LEU C CA 1
ATOM 5627 C C . LEU C 1 154 ? -0.880 17.239 64.032 1.00 32.10 142 LEU C C 1
ATOM 5628 O O . LEU C 1 154 ? -1.694 18.070 64.395 1.00 32.27 142 LEU C O 1
ATOM 5633 N N . ALA C 1 155 ? 0.333 17.135 64.570 1.00 31.95 143 ALA C N 1
ATOM 5634 C CA . ALA C 1 155 ? 0.757 17.992 65.663 1.00 31.88 143 ALA C CA 1
ATOM 5635 C C . ALA C 1 155 ? 0.904 19.452 65.183 1.00 32.89 143 ALA C C 1
ATOM 5636 O O . ALA C 1 155 ? 0.545 20.364 65.900 1.00 32.85 143 ALA C O 1
ATOM 5638 N N . ARG C 1 156 ? 1.386 19.668 63.963 1.00 33.31 144 ARG C N 1
ATOM 5639 C CA . ARG C 1 156 ? 1.506 21.026 63.447 1.00 34.55 144 ARG C CA 1
ATOM 5640 C C . ARG C 1 156 ? 0.168 21.745 63.402 1.00 34.79 144 ARG C C 1
ATOM 5641 O O . ARG C 1 156 ? 0.128 22.951 63.534 1.00 35.27 144 ARG C O 1
ATOM 5649 N N . ARG C 1 157 ? -0.932 21.014 63.259 1.00 33.96 145 ARG C N 1
ATOM 5650 C CA . ARG C 1 157 ? -2.241 21.635 63.159 1.00 34.76 145 ARG C CA 1
ATOM 5651 C C . ARG C 1 157 ? -2.695 22.211 64.488 1.00 34.24 145 ARG C C 1
ATOM 5652 O O . ARG C 1 157 ? -3.684 22.922 64.530 1.00 35.64 145 ARG C O 1
ATOM 5660 N N . GLU C 1 158 ? -2.046 21.833 65.581 1.00 35.54 146 GLU C N 1
ATOM 5661 C CA . GLU C 1 158 ? -2.401 22.332 66.921 1.00 34.47 146 GLU C CA 1
ATOM 5662 C C . GLU C 1 158 ? -1.664 23.631 67.260 1.00 34.04 146 GLU C C 1
ATOM 5663 O O . GLU C 1 158 ? -1.892 24.229 68.312 1.00 36.20 146 GLU C O 1
ATOM 5669 N N . ILE C 1 159 ? -0.728 24.027 66.408 1.00 34.56 147 ILE C N 1
ATOM 5670 C CA . ILE C 1 159 ? 0.037 25.237 66.650 1.00 36.23 147 ILE C CA 1
ATOM 5671 C C . ILE C 1 159 ? -0.864 26.425 66.236 1.00 38.21 147 ILE C C 1
ATOM 5672 O O . ILE C 1 159 ? -0.872 26.820 65.071 1.00 39.37 147 ILE C O 1
ATOM 5677 N N . VAL C 1 160 ? -1.659 26.920 67.182 1.00 40.49 148 VAL C N 1
AT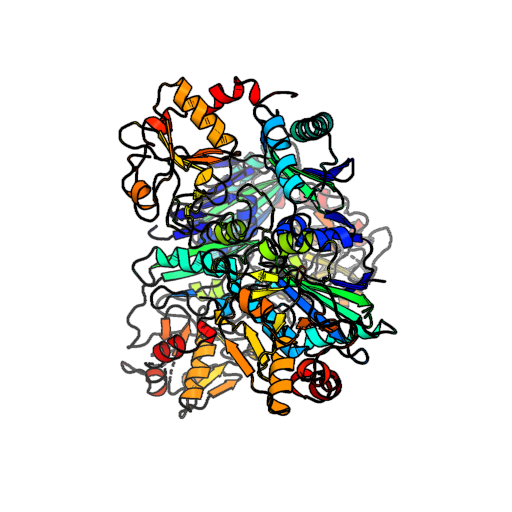OM 5678 C CA . VAL C 1 160 ? -2.571 28.057 66.968 1.00 43.85 148 VAL C CA 1
ATOM 5679 C C . VAL C 1 160 ? -2.188 29.317 67.812 1.00 46.88 148 VAL C C 1
ATOM 5680 O O . VAL C 1 160 ? -1.764 30.320 67.228 1.00 50.31 148 VAL C O 1
ATOM 5684 N N . ASP C 1 161 ? -2.313 29.318 69.139 1.00 47.03 149 ASP C N 1
ATOM 5685 C CA . ASP C 1 161 ? -1.869 30.538 69.914 1.00 48.58 149 ASP C CA 1
ATOM 5686 C C . ASP C 1 161 ? -0.509 30.218 70.564 1.00 45.81 149 ASP C C 1
ATOM 5687 O O . ASP C 1 161 ? -0.292 30.523 71.750 1.00 48.91 149 ASP C O 1
ATOM 5692 N N . CYS C 1 162 ? 0.402 29.587 69.822 1.00 41.10 150 CYS C N 1
ATOM 5693 C CA . CYS C 1 162 ? 1.686 29.200 70.405 1.00 35.71 150 CYS C CA 1
ATOM 5694 C C . CYS C 1 162 ? 2.799 29.003 69.365 1.00 32.32 150 CYS C C 1
ATOM 5695 O O . CYS C 1 162 ? 2.576 29.095 68.161 1.00 30.94 150 CYS C O 1
ATOM 5698 N N . TYR C 1 163 ? 4.005 28.756 69.852 1.00 28.06 151 TYR C N 1
ATOM 5699 C CA . TYR C 1 163 ? 5.168 28.682 68.994 1.00 28.39 151 TYR C CA 1
ATOM 5700 C C . TYR C 1 163 ? 5.390 27.276 68.431 1.00 27.04 151 TYR C C 1
ATOM 5701 O O . TYR C 1 163 ? 5.638 27.121 67.255 1.00 30.39 151 TYR C O 1
ATOM 5710 N N . ASP C 1 164 ? 5.315 26.272 69.294 1.00 27.31 152 ASP C N 1
ATOM 5711 C CA . ASP C 1 164 ? 5.429 24.872 68.935 1.00 29.45 152 ASP C CA 1
ATOM 5712 C C . ASP C 1 164 ? 4.665 24.047 69.982 1.00 28.96 152 ASP C C 1
ATOM 5713 O O . ASP C 1 164 ? 4.309 24.539 71.058 1.00 27.86 152 ASP C O 1
ATOM 5718 N N . VAL C 1 165 ? 4.387 22.801 69.633 1.00 29.24 153 VAL C N 1
ATOM 5719 C CA . VAL C 1 165 ? 3.768 21.867 70.545 1.00 28.75 153 VAL C CA 1
ATOM 5720 C C . VAL C 1 165 ? 4.813 20.797 70.853 1.00 29.75 153 VAL C C 1
ATOM 5721 O O . VAL C 1 165 ? 5.666 20.504 70.019 1.00 28.20 153 VAL C O 1
ATOM 5725 N N . ILE C 1 166 ? 4.750 20.241 72.065 1.00 29.34 154 ILE C N 1
ATOM 5726 C CA . ILE C 1 166 ? 5.712 19.255 72.561 1.00 27.07 154 ILE C CA 1
ATOM 5727 C C . ILE C 1 166 ? 5.102 17.873 72.494 1.00 27.39 154 ILE C C 1
ATOM 5728 O O . ILE C 1 166 ? 4.104 17.588 73.165 1.00 29.28 154 ILE C O 1
ATOM 5733 N N . LEU C 1 167 ? 5.686 17.022 71.659 1.00 27.04 155 LEU C N 1
ATOM 5734 C CA . LEU C 1 167 ? 5.243 15.649 71.519 1.00 26.18 155 LEU C CA 1
ATOM 5735 C C . LEU C 1 167 ? 5.914 14.789 72.562 1.00 28.11 155 LEU C C 1
ATOM 5736 O O . LEU C 1 167 ? 7.130 14.828 72.703 1.00 25.66 155 LEU C O 1
ATOM 5741 N N . LEU C 1 168 ? 5.104 13.991 73.271 1.00 28.94 156 LEU C N 1
ATOM 5742 C CA . LEU C 1 168 ? 5.603 13.017 74.215 1.00 27.74 156 LEU C CA 1
ATOM 5743 C C . LEU C 1 168 ? 5.662 11.693 73.500 1.00 28.12 156 LEU C C 1
ATOM 5744 O O . LEU C 1 168 ? 4.963 11.488 72.513 1.00 30.21 156 LEU C O 1
ATOM 5749 N N . GLY C 1 169 ? 6.459 10.764 74.010 1.00 26.37 157 GLY C N 1
ATOM 5750 C CA . GLY C 1 169 ? 6.399 9.390 73.511 1.00 25.26 157 GLY C CA 1
ATOM 5751 C C . GLY C 1 169 ? 5.231 8.663 74.128 1.00 27.05 157 GLY C C 1
ATOM 5752 O O . GLY C 1 169 ? 4.497 9.222 74.942 1.00 26.72 157 GLY C O 1
ATOM 5753 N N . LEU C 1 170 ? 5.069 7.388 73.762 1.00 27.92 158 LEU C N 1
ATOM 5754 C CA . LEU C 1 170 ? 3.970 6.587 74.248 1.00 27.93 158 LEU C CA 1
ATOM 5755 C C . LEU C 1 170 ? 3.957 6.438 75.765 1.00 26.56 158 LEU C C 1
ATOM 5756 O O . LEU C 1 170 ? 2.888 6.265 76.355 1.00 25.44 158 LEU C O 1
ATOM 5761 N N . ASN C 1 171 ? 5.121 6.531 76.395 1.00 26.57 159 ASN C N 1
ATOM 5762 C CA . ASN C 1 171 ? 5.215 6.336 77.842 1.00 26.10 159 ASN C CA 1
ATOM 5763 C C . ASN C 1 171 ? 5.172 7.643 78.633 1.00 25.90 159 ASN C C 1
ATOM 5764 O O . ASN C 1 171 ? 5.312 7.636 79.850 1.00 25.43 159 ASN C O 1
ATOM 5769 N N . GLY C 1 172 ? 4.952 8.756 77.958 1.00 26.40 160 GLY C N 1
ATOM 5770 C CA . GLY C 1 172 ? 4.916 10.051 78.632 1.00 26.77 160 GLY C CA 1
ATOM 5771 C C . GLY C 1 172 ? 6.297 10.650 78.825 1.00 26.04 160 GLY C C 1
ATOM 5772 O O . GLY C 1 172 ? 6.448 11.599 79.566 1.00 27.31 160 GLY C O 1
ATOM 5773 N N . GLN C 1 173 ? 7.310 10.110 78.152 1.00 27.56 161 GLN C N 1
ATOM 5774 C CA . GLN C 1 173 ? 8.624 10.772 78.107 1.00 26.42 161 GLN C CA 1
ATOM 5775 C C . GLN C 1 173 ? 8.552 11.932 77.125 1.00 26.65 161 GLN C C 1
ATOM 5776 O O . GLN C 1 173 ? 7.779 11.888 76.154 1.00 24.80 161 GLN C O 1
ATOM 5782 N N . VAL C 1 174 ? 9.309 12.993 77.412 1.00 26.11 162 VAL C N 1
ATOM 5783 C CA . VAL C 1 174 ? 9.476 14.105 76.487 1.00 25.62 162 VAL C CA 1
ATOM 5784 C C . VAL C 1 174 ? 10.336 13.637 75.337 1.00 28.72 162 VAL C C 1
ATOM 5785 O O . VAL C 1 174 ? 11.450 13.065 75.543 1.00 26.50 162 VAL C O 1
ATOM 5789 N N . CYS C 1 175 ? 9.794 13.821 74.128 1.00 27.19 163 CYS C N 1
ATOM 5790 C CA . CYS C 1 175 ? 10.547 13.574 72.921 1.00 27.32 163 CYS C CA 1
ATOM 5791 C C . CYS C 1 175 ? 11.074 14.918 72.399 1.00 27.57 163 CYS C C 1
ATOM 5792 O O . CYS C 1 175 ? 12.241 15.284 72.637 1.00 25.99 163 CYS C O 1
ATOM 5795 N N . GLU C 1 176 ? 10.204 15.665 71.727 1.00 26.65 164 GLU C N 1
ATOM 5796 C CA . GLU C 1 176 ? 10.634 16.921 71.081 1.00 27.74 164 GLU C CA 1
ATOM 5797 C C . GLU C 1 176 ? 9.445 17.728 70.626 1.00 24.99 164 GLU C C 1
ATOM 5798 O O . GLU C 1 176 ? 8.306 17.257 70.702 1.00 25.84 164 GLU C O 1
ATOM 5804 N N . GLY C 1 177 ? 9.702 18.951 70.185 1.00 27.34 165 GLY C N 1
ATOM 5805 C CA . GLY C 1 177 ? 8.667 19.783 69.581 1.00 28.01 165 GLY C CA 1
ATOM 5806 C C . GLY C 1 177 ? 8.428 19.280 68.171 1.00 29.12 165 GLY C C 1
ATOM 5807 O O . GLY C 1 177 ? 9.197 18.458 67.695 1.00 29.05 165 GLY C O 1
ATOM 5808 N N . SER C 1 178 ? 7.376 19.768 67.503 1.00 30.91 166 SER C N 1
ATOM 5809 C CA . SER C 1 178 ? 7.072 19.327 66.138 1.00 30.16 166 SER C CA 1
ATOM 5810 C C . SER C 1 178 ? 8.124 19.780 65.119 1.00 30.81 166 SER C C 1
ATOM 5811 O O . SER C 1 178 ? 8.250 19.174 64.057 1.00 30.72 166 SER C O 1
ATOM 5814 N N . PHE C 1 179 ? 8.879 20.832 65.428 1.00 30.12 167 PHE C N 1
ATOM 5815 C CA . PHE C 1 179 ? 9.987 21.245 64.559 1.00 28.64 167 PHE C CA 1
ATOM 5816 C C . PHE C 1 179 ? 11.266 21.583 65.328 1.00 29.95 167 PHE C C 1
ATOM 5817 O O . PHE C 1 179 ? 12.172 22.202 64.770 1.00 28.64 167 PHE C O 1
ATOM 5825 N N . SER C 1 180 ? 11.358 21.147 66.585 1.00 29.96 168 SER C N 1
ATOM 5826 C CA . SER C 1 180 ? 12.474 21.553 67.451 1.00 28.23 168 SER C CA 1
ATOM 5827 C C . SER C 1 180 ? 12.782 20.506 68.498 1.00 27.98 168 SER C C 1
ATOM 5828 O O . SER C 1 180 ? 11.958 19.645 68.762 1.00 26.52 168 SER C O 1
ATOM 5831 N N . ASN C 1 181 ? 13.968 20.605 69.099 1.00 27.47 169 ASN C N 1
ATOM 5832 C CA . ASN C 1 181 ? 14.355 19.768 70.222 1.00 28.55 169 ASN C CA 1
ATOM 5833 C C . ASN C 1 181 ? 14.156 20.543 71.525 1.00 28.77 169 ASN C C 1
ATOM 5834 O O . ASN C 1 181 ? 14.127 21.767 71.517 1.00 25.34 169 ASN C O 1
ATOM 5839 N N . VAL C 1 182 ? 14.063 19.806 72.633 1.00 27.94 170 VAL C N 1
ATOM 5840 C CA . VAL C 1 182 ? 13.720 20.357 73.949 1.00 29.60 170 VAL C CA 1
ATOM 5841 C C . VAL C 1 182 ? 14.870 20.200 74.947 1.00 27.74 170 VAL C C 1
ATOM 5842 O O . VAL C 1 182 ? 15.497 19.160 75.020 1.00 27.21 170 VAL C O 1
ATOM 5846 N N . PHE C 1 183 ? 15.152 21.284 75.664 1.00 29.51 171 PHE C N 1
ATOM 5847 C CA . PHE C 1 183 ? 16.102 21.312 76.781 1.00 28.20 171 PHE C CA 1
ATOM 5848 C C . PHE C 1 183 ? 15.417 21.897 78.031 1.00 28.25 171 PHE C C 1
ATOM 5849 O O . PHE C 1 183 ? 14.525 22.741 77.935 1.00 25.69 171 PHE C O 1
ATOM 5857 N N . LEU C 1 184 ? 15.850 21.425 79.194 1.00 28.36 172 LEU C N 1
ATOM 5858 C CA A LEU C 1 184 ? 15.425 21.989 80.467 0.50 28.22 172 LEU C CA 1
ATOM 5859 C CA B LEU C 1 184 ? 15.414 21.963 80.476 0.50 27.78 172 LEU C CA 1
ATOM 5860 C C . LEU C 1 184 ? 16.658 22.162 81.353 1.00 28.72 172 LEU C C 1
ATOM 5861 O O . LEU C 1 184 ? 17.680 21.505 81.139 1.00 30.00 172 LEU C O 1
ATOM 5870 N N . VAL C 1 185 ? 16.563 23.079 82.316 1.00 29.57 173 VAL C N 1
ATOM 5871 C CA . VAL C 1 185 ? 17.630 23.351 83.292 1.00 28.18 173 VAL C CA 1
ATOM 5872 C C . VAL C 1 185 ? 17.005 23.131 84.670 1.00 29.29 173 VAL C C 1
ATOM 5873 O O . VAL C 1 185 ? 15.915 23.632 84.969 1.00 26.54 173 VAL C O 1
ATOM 5877 N N . LYS C 1 186 ? 17.702 22.364 85.498 1.00 29.90 174 LYS C N 1
ATOM 5878 C CA . LYS C 1 186 ? 17.263 22.080 86.838 1.00 32.05 174 LYS C CA 1
ATOM 5879 C C . LYS C 1 186 ? 18.494 22.004 87.711 1.00 34.22 174 LYS C C 1
ATOM 5880 O O . LYS C 1 186 ? 19.383 21.179 87.466 1.00 35.45 174 LYS C O 1
ATOM 5886 N N . GLU C 1 187 ? 18.529 22.873 88.718 1.00 36.25 175 GLU C N 1
ATOM 5887 C CA . GLU C 1 187 ? 19.624 22.966 89.671 1.00 37.83 175 GLU C CA 1
ATOM 5888 C C . GLU C 1 187 ? 20.975 23.096 88.976 1.00 36.26 175 GLU C C 1
ATOM 5889 O O . GLU C 1 187 ? 21.940 22.440 89.318 1.00 35.93 175 GLU C O 1
ATOM 5895 N N . GLY C 1 188 ? 20.996 23.969 87.972 1.00 36.46 176 GLY C N 1
ATOM 5896 C CA . GLY C 1 188 ? 22.190 24.240 87.187 1.00 37.12 176 GLY C CA 1
ATOM 5897 C C . GLY C 1 188 ? 22.660 23.175 86.215 1.00 37.02 176 GLY C C 1
ATOM 5898 O O . GLY C 1 188 ? 23.723 23.339 85.624 1.00 38.70 176 GLY C O 1
ATOM 5899 N N . LYS C 1 189 ? 21.907 22.090 86.044 1.00 35.79 177 LYS C N 1
ATOM 5900 C CA . LYS C 1 189 ? 22.278 21.023 85.097 1.00 36.49 177 LYS C CA 1
ATOM 5901 C C . LYS C 1 189 ? 21.416 21.159 83.864 1.00 33.05 177 LYS C C 1
ATOM 5902 O O . LYS C 1 189 ? 20.225 21.399 83.979 1.00 32.54 177 LYS C O 1
ATOM 5906 N N . LEU C 1 190 ? 22.026 21.007 82.695 1.00 30.64 178 LEU C N 1
ATOM 5907 C CA . LEU C 1 190 ? 21.316 21.085 81.425 1.00 30.61 178 LEU C CA 1
ATOM 5908 C C . LEU C 1 190 ? 20.892 19.680 81.028 1.00 30.33 178 LEU C C 1
ATOM 5909 O O . LEU C 1 190 ? 21.728 18.785 80.943 1.00 31.31 178 LEU C O 1
ATOM 5914 N N . ILE C 1 191 ? 19.590 19.491 80.806 1.00 28.20 179 ILE C N 1
ATOM 5915 C CA . ILE C 1 191 ? 19.019 18.176 80.605 1.00 30.34 179 ILE C CA 1
ATOM 5916 C C . ILE C 1 191 ? 18.233 18.147 79.299 1.00 29.98 179 ILE C C 1
ATOM 5917 O O . ILE C 1 191 ? 17.476 19.071 79.001 1.00 28.81 179 ILE C O 1
ATOM 5922 N N . THR C 1 192 ? 18.421 17.087 78.515 1.00 30.68 180 THR C N 1
ATOM 5923 C CA . THR C 1 192 ? 17.706 16.939 77.266 1.00 27.72 180 THR C CA 1
ATOM 5924 C C . THR C 1 192 ? 17.416 15.464 77.005 1.00 27.82 180 THR C C 1
ATOM 5925 O O . THR C 1 192 ? 18.225 14.606 77.374 1.00 29.01 180 THR C O 1
ATOM 5929 N N . PRO C 1 193 ? 16.257 15.150 76.371 1.00 26.52 181 PRO C N 1
ATOM 5930 C CA . PRO C 1 193 ? 16.006 13.766 76.000 1.00 28.19 181 PRO C CA 1
ATOM 5931 C C . PRO C 1 193 ? 17.124 13.111 75.205 1.00 28.50 181 PRO C C 1
ATOM 5932 O O . PRO C 1 193 ? 17.645 13.690 74.269 1.00 28.97 181 PRO C O 1
ATOM 5936 N N . SER C 1 194 ? 17.467 11.898 75.591 1.00 30.73 182 SER C N 1
ATOM 5937 C CA . SER C 1 194 ? 18.433 11.084 74.859 1.00 30.23 182 SER C CA 1
ATOM 5938 C C . SER C 1 194 ? 17.862 10.688 73.496 1.00 30.25 182 SER C C 1
ATOM 5939 O O . SER C 1 194 ? 16.646 10.650 73.307 1.00 28.63 182 SER C O 1
ATOM 5942 N N . LEU C 1 195 ? 18.737 10.361 72.558 1.00 29.97 183 LEU C N 1
ATOM 5943 C CA . LEU C 1 195 ? 18.275 9.881 71.255 1.00 32.09 183 LEU C CA 1
ATOM 5944 C C . LEU C 1 195 ? 17.401 8.593 71.384 1.00 32.97 183 LEU C C 1
ATOM 5945 O O . LEU C 1 195 ? 16.434 8.437 70.638 1.00 35.95 183 LEU C O 1
ATOM 5950 N N . ASP C 1 196 ? 17.731 7.716 72.339 1.00 30.92 184 ASP C N 1
ATOM 5951 C CA . ASP C 1 196 ? 16.957 6.495 72.669 1.00 34.26 184 ASP C CA 1
ATOM 5952 C C . ASP C 1 196 ? 15.515 6.726 73.107 1.00 34.01 184 ASP C C 1
ATOM 5953 O O . ASP C 1 196 ? 14.738 5.763 73.153 1.00 35.36 184 ASP C O 1
ATOM 5958 N N . SER C 1 197 ? 15.188 7.960 73.517 1.00 33.94 185 SER C N 1
ATOM 5959 C CA . SER C 1 197 ? 13.810 8.373 73.855 1.00 31.02 185 SER C CA 1
ATOM 5960 C C . SER C 1 197 ? 12.916 8.317 72.614 1.00 30.79 185 SER C C 1
ATOM 5961 O O . SER C 1 197 ? 11.702 8.212 72.729 1.00 30.73 185 SER C O 1
ATOM 5964 N N . GLY C 1 198 ? 13.532 8.387 71.434 1.00 31.00 186 GLY C N 1
ATOM 5965 C CA . GLY C 1 198 ? 12.822 8.286 70.167 1.00 30.65 186 GLY C CA 1
ATOM 5966 C C . GLY C 1 198 ? 12.637 9.621 69.518 1.00 30.11 186 GLY C C 1
ATOM 5967 O O . GLY C 1 198 ? 11.523 10.023 69.228 1.00 31.20 186 GLY C O 1
ATOM 5968 N N . ILE C 1 199 ? 13.756 10.315 69.314 1.00 32.05 187 ILE C N 1
ATOM 5969 C CA . ILE C 1 199 ? 13.771 11.664 68.786 1.00 30.94 187 ILE C CA 1
ATOM 5970 C C . ILE C 1 199 ? 14.679 11.824 67.550 1.00 32.43 187 ILE C C 1
ATOM 5971 O O . ILE C 1 199 ? 15.480 10.942 67.199 1.00 30.34 187 ILE C O 1
ATOM 5976 N N . LEU C 1 200 ? 14.520 12.962 66.900 1.00 32.27 188 LEU C N 1
ATOM 5977 C CA . LEU C 1 200 ? 15.414 13.376 65.844 1.00 35.27 188 LEU C CA 1
ATOM 5978 C C . LEU C 1 200 ? 16.689 13.952 66.452 1.00 34.81 188 LEU C C 1
ATOM 5979 O O . LEU C 1 200 ? 16.628 14.751 67.407 1.00 33.54 188 LEU C O 1
ATOM 5984 N N . ASP C 1 201 ? 17.836 13.544 65.899 1.00 32.47 189 ASP C N 1
ATOM 5985 C CA . ASP C 1 201 ? 19.124 14.084 66.315 1.00 33.81 189 ASP C CA 1
ATOM 5986 C C . ASP C 1 201 ? 19.373 15.485 65.689 1.00 33.96 189 ASP C C 1
ATOM 5987 O O . ASP C 1 201 ? 20.124 15.643 64.729 1.00 32.60 189 ASP C O 1
ATOM 5992 N N . GLY C 1 202 ? 18.727 16.506 66.238 1.00 31.20 190 GLY C N 1
ATOM 5993 C CA . GLY C 1 202 ? 18.865 17.862 65.714 1.00 29.34 190 GLY C CA 1
ATOM 5994 C C . GLY C 1 202 ? 20.300 18.357 65.692 1.00 30.23 190 GLY C C 1
ATOM 5995 O O . GLY C 1 202 ? 21.116 18.013 66.573 1.00 30.87 190 GLY C O 1
ATOM 5996 N N . ILE C 1 203 ? 20.611 19.167 64.682 1.00 29.02 191 ILE C N 1
ATOM 5997 C CA . ILE C 1 203 ? 21.942 19.746 64.533 1.00 29.37 191 ILE C CA 1
ATOM 5998 C C . ILE C 1 203 ? 22.139 20.935 65.504 1.00 29.28 191 ILE C C 1
ATOM 5999 O O . ILE C 1 203 ? 23.233 21.121 66.026 1.00 29.12 191 ILE C O 1
ATOM 6004 N N . THR C 1 204 ? 21.087 21.720 65.752 1.00 27.78 192 THR C N 1
ATOM 6005 C CA . THR C 1 204 ? 21.158 22.800 66.755 1.00 29.82 192 THR C CA 1
ATOM 6006 C C . THR C 1 204 ? 21.382 22.187 68.152 1.00 30.15 192 THR C C 1
ATOM 6007 O O . THR C 1 204 ? 22.218 22.655 68.929 1.00 30.91 192 THR C O 1
ATOM 6011 N N . ARG C 1 205 ? 20.624 21.129 68.450 1.00 32.63 193 ARG C N 1
ATOM 6012 C CA . ARG C 1 205 ? 20.760 20.350 69.694 1.00 30.14 193 ARG C CA 1
ATOM 6013 C C . ARG C 1 205 ? 22.197 19.922 69.926 1.00 30.89 193 ARG C C 1
ATOM 6014 O O . ARG C 1 205 ? 22.769 20.176 70.990 1.00 31.44 193 ARG C O 1
ATOM 6022 N N . GLU C 1 206 ? 22.776 19.258 68.924 1.00 31.26 194 GLU C N 1
ATOM 6023 C CA . GLU C 1 206 ? 24.161 18.753 68.991 1.00 32.80 194 GLU C CA 1
ATOM 6024 C C . GLU C 1 206 ? 25.151 19.862 69.350 1.00 29.50 194 GLU C C 1
ATOM 6025 O O . GLU C 1 206 ? 25.981 19.719 70.230 1.00 27.51 194 GLU C O 1
ATOM 6031 N N . ASN C 1 207 ? 25.032 20.968 68.630 1.00 30.01 195 ASN C N 1
ATOM 6032 C CA . ASN C 1 207 ? 25.853 22.147 68.850 1.00 29.37 195 ASN C CA 1
ATOM 6033 C C . ASN C 1 207 ? 25.678 22.728 70.243 1.00 28.40 195 ASN C C 1
ATOM 6034 O O . ASN C 1 207 ? 26.649 23.109 70.866 1.00 27.86 195 ASN C O 1
ATOM 6039 N N . VAL C 1 208 ? 24.436 22.783 70.730 1.00 31.66 196 VAL C N 1
ATOM 6040 C CA . VAL C 1 208 ? 24.161 23.278 72.084 1.00 29.84 196 VAL C CA 1
ATOM 6041 C C . VAL C 1 208 ? 24.793 22.424 73.161 1.00 29.64 196 VAL C C 1
ATOM 6042 O O . VAL C 1 208 ? 25.303 22.976 74.149 1.00 29.85 196 VAL C O 1
ATOM 6046 N N . ILE C 1 209 ? 24.777 21.100 72.980 1.00 28.06 197 ILE C N 1
ATOM 6047 C CA . ILE C 1 209 ? 25.384 20.173 73.939 1.00 29.70 197 ILE C CA 1
ATOM 6048 C C . ILE C 1 209 ? 26.895 20.418 73.999 1.00 32.42 197 ILE C C 1
ATOM 6049 O O . ILE C 1 209 ? 27.476 20.455 75.070 1.00 34.49 197 ILE C O 1
ATOM 6054 N N . LYS C 1 210 ? 27.517 20.622 72.841 1.00 33.58 198 LYS C N 1
ATOM 6055 C CA . LYS C 1 210 ? 28.954 20.935 72.774 1.00 32.20 198 LYS C CA 1
ATOM 6056 C C . LYS C 1 210 ? 29.316 22.303 73.367 1.00 30.87 198 LYS C C 1
ATOM 6057 O O . LYS C 1 210 ? 30.327 22.431 74.077 1.00 32.64 198 LYS C O 1
ATOM 6063 N N . LEU C 1 211 ? 28.486 23.309 73.090 1.00 30.05 199 LEU C N 1
ATOM 6064 C CA . LEU C 1 211 ? 28.639 24.613 73.700 1.00 28.88 199 LEU C CA 1
ATOM 6065 C C . LEU C 1 211 ? 28.544 24.493 75.201 1.00 28.81 199 LEU C C 1
ATOM 6066 O O . LEU C 1 211 ? 29.416 24.990 75.913 1.00 29.26 199 LEU C O 1
ATOM 6071 N N . ALA C 1 212 ? 27.509 23.816 75.700 1.00 30.51 200 ALA C N 1
ATOM 6072 C CA . ALA C 1 212 ? 27.366 23.635 77.164 1.00 31.54 200 ALA C CA 1
ATOM 6073 C C . ALA C 1 212 ? 28.637 22.993 77.789 1.00 32.39 200 ALA C C 1
ATOM 6074 O O . ALA C 1 212 ? 29.143 23.451 78.806 1.00 32.29 200 ALA C O 1
ATOM 6076 N N . LYS C 1 213 ? 29.150 21.937 77.165 1.00 33.95 201 LYS C N 1
ATOM 6077 C CA . LYS C 1 213 ? 30.333 21.268 77.683 1.00 33.76 201 LYS C CA 1
ATOM 6078 C C . LYS C 1 213 ? 31.560 22.186 77.698 1.00 34.65 201 LYS C C 1
ATOM 6079 O O . LYS C 1 213 ? 32.316 22.180 78.666 1.00 35.79 201 LYS C O 1
ATOM 6085 N N . SER C 1 214 ? 31.709 23.026 76.674 1.00 34.86 202 SER C N 1
ATOM 6086 C CA . SER C 1 214 ? 32.845 23.949 76.594 1.00 35.17 202 SER C CA 1
ATOM 6087 C C . SER C 1 214 ? 32.761 25.057 77.647 1.00 35.82 202 SER C C 1
ATOM 6088 O O . SER C 1 214 ? 33.785 25.616 78.033 1.00 37.49 202 SER C O 1
ATOM 6091 N N . LEU C 1 215 ? 31.555 25.340 78.146 1.00 35.38 203 LEU C N 1
ATOM 6092 C CA . LEU C 1 215 ? 31.362 26.316 79.228 1.00 33.84 203 LEU C CA 1
ATOM 6093 C C . LEU C 1 215 ? 31.334 25.624 80.584 1.00 34.15 203 LEU C C 1
ATOM 6094 O O . LEU C 1 215 ? 31.006 26.240 81.581 1.00 33.94 203 LEU C O 1
ATOM 6099 N N . GLU C 1 216 ? 31.666 24.334 80.619 1.00 35.45 204 GLU C N 1
ATOM 6100 C CA . GLU C 1 216 ? 31.601 23.535 81.849 1.00 38.01 204 GLU C CA 1
ATOM 6101 C C . GLU C 1 216 ? 30.224 23.518 82.533 1.00 36.17 204 GLU C C 1
ATOM 6102 O O . GLU C 1 216 ? 30.140 23.416 83.743 1.00 37.03 204 GLU C O 1
ATOM 6108 N N . ILE C 1 217 ? 29.151 23.590 81.740 1.00 36.52 205 ILE C N 1
ATOM 6109 C CA . ILE C 1 217 ? 27.789 23.383 82.241 1.00 34.53 205 ILE C CA 1
ATOM 6110 C C . ILE C 1 217 ? 27.560 21.869 82.194 1.00 34.16 205 ILE C C 1
ATOM 6111 O O . ILE C 1 217 ? 27.769 21.241 81.154 1.00 33.91 205 ILE C O 1
ATOM 6116 N N . PRO C 1 218 ? 27.171 21.265 83.326 1.00 33.68 206 PRO C N 1
ATOM 6117 C CA . PRO C 1 218 ? 26.901 19.838 83.275 1.00 34.29 206 PRO C CA 1
ATOM 6118 C C . PRO C 1 218 ? 25.718 19.524 82.340 1.00 34.42 206 PRO C C 1
ATOM 6119 O O . PRO C 1 218 ? 24.739 20.269 82.314 1.00 34.25 206 PRO C O 1
ATOM 6123 N N . VAL C 1 219 ? 25.862 18.460 81.547 1.00 35.25 207 VAL C N 1
ATOM 6124 C CA . VAL C 1 219 ? 24.845 18.024 80.579 1.00 35.54 207 VAL C CA 1
ATOM 6125 C C . VAL C 1 219 ? 24.450 16.572 80.834 1.00 33.66 207 VAL C C 1
ATOM 6126 O O . VAL C 1 219 ? 25.330 15.739 81.026 1.00 34.01 207 VAL C O 1
ATOM 6130 N N . GLU C 1 220 ? 23.143 16.290 80.814 1.00 32.64 208 GLU C N 1
ATOM 6131 C CA . GLU C 1 220 ? 22.596 14.924 80.910 1.00 33.74 208 GLU C CA 1
ATOM 6132 C C . GLU C 1 220 ? 21.701 14.648 79.694 1.00 32.37 208 GLU C C 1
ATOM 6133 O O . GLU C 1 220 ? 20.727 15.364 79.465 1.00 31.61 208 GLU C O 1
ATOM 6139 N N . GLU C 1 221 ? 22.043 13.626 78.913 1.00 32.21 209 GLU C N 1
ATOM 6140 C CA . GLU C 1 221 ? 21.202 13.149 77.839 1.00 31.90 209 GLU C CA 1
ATOM 6141 C C . GLU C 1 221 ? 20.571 11.896 78.390 1.00 33.02 209 GLU C C 1
ATOM 6142 O O . GLU C 1 221 ? 21.246 10.908 78.600 1.00 33.45 209 GLU C O 1
ATOM 6148 N N . ARG C 1 222 ? 19.275 11.935 78.654 1.00 32.41 210 ARG C N 1
ATOM 6149 C CA . ARG C 1 222 ? 18.621 10.802 79.277 1.00 30.62 210 ARG C CA 1
ATOM 6150 C C . ARG C 1 222 ? 17.130 10.820 78.990 1.00 29.26 210 ARG C C 1
ATOM 6151 O O . ARG C 1 222 ? 16.626 11.743 78.358 1.00 27.68 210 ARG C O 1
ATOM 6159 N N . VAL C 1 223 ? 16.430 9.788 79.457 1.00 30.59 211 VAL C N 1
ATOM 6160 C CA . VAL C 1 223 ? 14.973 9.798 79.442 1.00 30.91 211 VAL C CA 1
ATOM 6161 C C . VAL C 1 223 ? 14.481 10.913 80.407 1.00 31.27 211 VAL C C 1
ATOM 6162 O O . VAL C 1 223 ? 14.899 10.979 81.573 1.00 29.87 211 VAL C O 1
ATOM 6166 N N . VAL C 1 224 ? 13.636 11.809 79.886 1.00 29.42 212 VAL C N 1
ATOM 6167 C CA . VAL C 1 224 ? 13.073 12.913 80.657 1.00 26.92 212 VAL C CA 1
ATOM 6168 C C . VAL C 1 224 ? 11.558 12.669 80.694 1.00 27.80 212 VAL C C 1
ATOM 6169 O O . VAL C 1 224 ? 10.934 12.490 79.661 1.00 28.78 212 VAL C O 1
ATOM 6173 N N . TRP C 1 225 ? 10.965 12.657 81.879 1.00 28.54 213 TRP C N 1
ATOM 6174 C CA . TRP C 1 225 ? 9.519 12.488 82.016 1.00 28.28 213 TRP C CA 1
ATOM 6175 C C . TRP C 1 225 ? 8.806 13.833 81.907 1.00 27.80 213 TRP C C 1
ATOM 6176 O O . TRP C 1 225 ? 9.357 14.859 82.289 1.00 29.15 213 TRP C O 1
ATOM 6187 N N . VAL C 1 226 ? 7.588 13.829 81.364 1.00 28.58 214 VAL C N 1
ATOM 6188 C CA . VAL C 1 226 ? 6.874 15.082 81.078 1.00 27.86 214 VAL C CA 1
ATOM 6189 C C . VAL C 1 226 ? 6.752 15.988 82.313 1.00 28.62 214 VAL C C 1
ATOM 6190 O O . VAL C 1 226 ? 6.898 17.185 82.194 1.00 27.11 214 VAL C O 1
ATOM 6194 N N . TRP C 1 227 ? 6.516 15.410 83.494 1.00 30.04 215 TRP C N 1
ATOM 6195 C CA . TRP C 1 227 ? 6.358 16.214 84.739 1.00 29.43 215 TRP C CA 1
ATOM 6196 C C . TRP C 1 227 ? 7.638 16.973 85.157 1.00 31.04 215 TRP C C 1
ATOM 6197 O O . TRP C 1 227 ? 7.564 17.992 85.835 1.00 29.94 215 TRP C O 1
ATOM 6208 N N . GLU C 1 228 ? 8.806 16.517 84.700 1.00 31.38 216 GLU C N 1
ATOM 6209 C CA . GLU C 1 228 ? 10.051 17.244 84.969 1.00 30.19 216 GLU C CA 1
ATOM 6210 C C . GLU C 1 228 ? 10.043 18.623 84.307 1.00 30.41 216 GLU C C 1
ATOM 6211 O O . GLU C 1 228 ? 10.663 19.528 84.831 1.00 29.39 216 GLU C O 1
ATOM 6217 N N . LEU C 1 229 ? 9.341 18.778 83.177 1.00 30.33 217 LEU C N 1
ATOM 6218 C CA . LEU C 1 229 ? 9.184 20.109 82.538 1.00 30.44 217 LEU C CA 1
ATOM 6219 C C . LEU C 1 229 ? 8.463 21.101 83.448 1.00 29.94 217 LEU C C 1
ATOM 6220 O O . LEU C 1 229 ? 8.837 22.270 83.508 1.00 30.13 217 LEU C O 1
ATOM 6225 N N . PHE C 1 230 ? 7.449 20.620 84.179 1.00 30.31 218 PHE C N 1
ATOM 6226 C CA . PHE C 1 230 ? 6.663 21.440 85.076 1.00 30.04 218 PHE C CA 1
ATOM 6227 C C . PHE C 1 230 ? 7.401 21.797 86.363 1.00 30.77 218 PHE C C 1
ATOM 6228 O O . PHE C 1 230 ? 6.945 22.669 87.110 1.00 33.23 218 PHE C O 1
ATOM 6236 N N . GLU C 1 231 ? 8.542 21.163 86.616 1.00 29.81 219 GLU C N 1
ATOM 6237 C CA . GLU C 1 231 ? 9.352 21.466 87.804 1.00 28.88 219 GLU C CA 1
ATOM 6238 C C . GLU C 1 231 ? 10.709 22.050 87.473 1.00 28.82 219 GLU C C 1
ATOM 6239 O O . GLU C 1 231 ? 11.519 22.307 88.372 1.00 29.05 219 GLU C O 1
ATOM 6245 N N . ALA C 1 232 ? 10.935 22.300 86.185 1.00 27.87 220 ALA C N 1
ATOM 6246 C CA . ALA C 1 232 ? 12.203 22.810 85.697 1.00 28.55 220 ALA C CA 1
ATOM 6247 C C . ALA C 1 232 ? 12.372 24.271 86.074 1.00 26.75 220 ALA C C 1
ATOM 6248 O O . ALA C 1 232 ? 11.396 25.008 86.207 1.00 27.97 220 ALA C O 1
ATOM 6250 N N . ASP C 1 233 ? 13.627 24.675 86.255 1.00 29.38 221 ASP C N 1
ATOM 6251 C CA . ASP C 1 233 ? 13.971 26.090 86.481 1.00 28.71 221 ASP C CA 1
ATOM 6252 C C . ASP C 1 233 ? 13.908 26.868 85.164 1.00 28.73 221 ASP C C 1
ATOM 6253 O O . ASP C 1 233 ? 13.494 28.029 85.132 1.00 31.06 221 ASP C O 1
ATOM 6258 N N . GLU C 1 234 ? 14.338 26.237 84.078 1.00 29.25 222 GLU C N 1
ATOM 6259 C CA . GLU C 1 234 ? 14.300 26.871 82.750 1.00 29.49 222 GLU C CA 1
ATOM 6260 C C . GLU C 1 234 ? 13.928 25.823 81.707 1.00 28.18 222 GLU C C 1
ATOM 6261 O O . GLU C 1 234 ? 14.146 24.650 81.924 1.00 26.79 222 GLU C O 1
ATOM 6275 N N . PHE C 1 236 ? 13.966 25.476 77.134 1.00 28.09 224 PHE C N 1
ATOM 6276 C CA . PHE C 1 236 ? 14.190 26.106 75.838 1.00 26.04 224 PHE C CA 1
ATOM 6277 C C . PHE C 1 236 ? 14.138 25.093 74.684 1.00 27.69 224 PHE C C 1
ATOM 6278 O O . PHE C 1 236 ? 14.233 23.871 74.889 1.00 26.36 224 PHE C O 1
ATOM 6286 N N . LEU C 1 237 ? 13.913 25.624 73.485 1.00 27.81 225 LEU C N 1
ATOM 6287 C CA . LEU C 1 237 ? 13.803 24.836 72.270 1.00 27.14 225 LEU C CA 1
ATOM 6288 C C . LEU C 1 237 ? 15.024 25.144 71.440 1.00 30.24 225 LEU C C 1
ATOM 6289 O O . LEU C 1 237 ? 15.627 26.225 71.586 1.00 27.28 225 LEU C O 1
ATOM 6294 N N . THR C 1 238 ? 15.402 24.191 70.587 1.00 30.80 226 THR C N 1
ATOM 6295 C CA . THR C 1 238 ? 16.484 24.396 69.626 1.00 30.76 226 THR C CA 1
ATOM 6296 C C . THR C 1 238 ? 16.032 24.003 68.208 1.00 30.55 226 THR C C 1
ATOM 6297 O O . THR C 1 238 ? 15.425 22.954 68.014 1.00 29.03 226 THR C O 1
ATOM 6301 N N . HIS C 1 239 ? 16.292 24.863 67.228 1.00 29.64 227 HIS C N 1
ATOM 6302 C CA . HIS C 1 239 ? 16.024 24.520 65.807 1.00 29.64 227 HIS C CA 1
ATOM 6303 C C . HIS C 1 239 ? 16.820 25.418 64.896 1.00 29.11 227 HIS C C 1
ATOM 6304 O O . HIS C 1 239 ? 17.271 26.491 65.303 1.00 28.67 227 HIS C O 1
ATOM 6311 N N . THR C 1 240 ? 16.985 24.970 63.659 1.00 31.81 228 THR C N 1
ATOM 6312 C CA . THR C 1 240 ? 17.898 25.576 62.669 1.00 30.71 228 THR C CA 1
ATOM 6313 C C . THR C 1 240 ? 17.755 27.082 62.445 1.00 31.28 228 THR C C 1
ATOM 6314 O O . THR C 1 240 ? 18.749 27.833 62.576 1.00 28.06 228 THR C O 1
ATOM 6318 N N . SER C 1 241 ? 16.540 27.520 62.124 1.00 31.06 229 SER C N 1
ATOM 6319 C CA . SER C 1 241 ? 16.337 28.907 61.741 1.00 34.09 229 SER C CA 1
ATOM 6320 C C . SER C 1 241 ? 16.589 29.874 62.881 1.00 34.61 229 SER C C 1
ATOM 6321 O O . SER C 1 241 ? 17.149 30.945 62.648 1.00 36.88 229 SER C O 1
ATOM 6324 N N . ALA C 1 242 ? 16.223 29.490 64.114 1.00 33.40 230 ALA C N 1
ATOM 6325 C CA . ALA C 1 242 ? 16.332 30.415 65.245 1.00 29.80 230 ALA C CA 1
ATOM 6326 C C . ALA C 1 242 ? 17.461 30.160 66.235 1.00 31.46 230 ALA C C 1
ATOM 6327 O O . ALA C 1 242 ? 17.817 31.072 66.950 1.00 33.60 230 ALA C O 1
ATOM 6329 N N . GLY C 1 243 ? 18.046 28.958 66.275 1.00 31.89 231 GLY C N 1
ATOM 6330 C CA . GLY C 1 243 ? 19.048 28.628 67.306 1.00 29.56 231 GLY C CA 1
ATOM 6331 C C . GLY C 1 243 ? 18.374 28.260 68.619 1.00 28.41 231 GLY C C 1
ATOM 6332 O O . GLY C 1 243 ? 17.565 27.356 68.646 1.00 29.81 231 GLY C O 1
ATOM 6333 N N . VAL C 1 244 ? 18.710 28.963 69.699 1.00 28.14 232 VAL C N 1
ATOM 6334 C CA . VAL C 1 244 ? 18.184 28.736 71.043 1.00 28.49 232 VAL C CA 1
ATOM 6335 C C . VAL C 1 244 ? 16.977 29.649 71.300 1.00 29.41 232 VAL C C 1
ATOM 6336 O O . VAL C 1 244 ? 17.096 30.846 71.219 1.00 28.27 232 VAL C O 1
ATOM 6340 N N . VAL C 1 245 ? 15.826 29.058 71.611 1.00 29.47 233 VAL C N 1
ATOM 6341 C CA . VAL C 1 245 ? 14.561 29.776 71.829 1.00 29.22 233 VAL C CA 1
ATOM 6342 C C . VAL C 1 245 ? 14.049 29.541 73.274 1.00 29.28 233 VAL C C 1
ATOM 6343 O O . VAL C 1 245 ? 13.576 28.448 73.604 1.00 30.28 233 VAL C O 1
ATOM 6347 N N . PRO C 1 246 ? 14.129 30.571 74.132 1.00 29.13 234 PRO C N 1
ATOM 6348 C CA . PRO C 1 246 ? 13.666 30.458 75.511 1.00 29.49 234 PRO C CA 1
ATOM 6349 C C . PRO C 1 246 ? 12.163 30.196 75.602 1.00 29.94 234 PRO C C 1
ATOM 6350 O O . PRO C 1 246 ? 11.379 30.811 74.881 1.00 29.95 234 PRO C O 1
ATOM 6354 N N . VAL C 1 247 ? 11.764 29.273 76.465 1.00 32.78 235 VAL C N 1
ATOM 6355 C CA . VAL C 1 247 ? 10.344 29.041 76.714 1.00 30.93 235 VAL C CA 1
ATOM 6356 C C . VAL C 1 247 ? 9.922 29.775 78.007 1.00 31.09 235 VAL C C 1
ATOM 6357 O O . VAL C 1 247 ? 10.430 29.463 79.113 1.00 28.03 235 VAL C O 1
ATOM 6361 N N . ARG C 1 248 ? 8.987 30.725 77.883 1.00 27.55 236 ARG C N 1
ATOM 6362 C CA . ARG C 1 248 ? 8.467 31.367 79.075 1.00 30.38 236 ARG C CA 1
ATOM 6363 C C . ARG C 1 248 ? 7.273 30.693 79.705 1.00 29.65 236 ARG C C 1
ATOM 6364 O O . ARG C 1 248 ? 7.023 30.887 80.893 1.00 30.10 236 ARG C O 1
ATOM 6372 N N . ARG C 1 249 ? 6.546 29.893 78.934 1.00 29.88 237 ARG C N 1
ATOM 6373 C CA . ARG C 1 249 ? 5.315 29.246 79.413 1.00 30.91 237 ARG C CA 1
ATOM 6374 C C . ARG C 1 249 ? 5.054 27.916 78.673 1.00 30.30 237 ARG C C 1
ATOM 6375 O O . ARG C 1 249 ? 5.118 27.850 77.441 1.00 29.05 237 ARG C O 1
ATOM 6383 N N . LEU C 1 250 ? 4.833 26.861 79.453 1.00 30.21 238 LEU C N 1
ATOM 6384 C CA . LEU C 1 250 ? 4.411 25.544 78.977 1.00 28.97 238 LEU C CA 1
ATOM 6385 C C . LEU C 1 250 ? 2.986 25.291 79.511 1.00 28.48 238 LEU C C 1
ATOM 6386 O O . LEU C 1 250 ? 2.777 25.235 80.724 1.00 28.21 238 LEU C O 1
ATOM 6391 N N . ASN C 1 251 ? 2.010 25.131 78.616 1.00 30.36 239 ASN C N 1
ATOM 6392 C CA . ASN C 1 251 ? 0.596 25.035 79.021 1.00 28.77 239 ASN C CA 1
ATOM 6393 C C . ASN C 1 251 ? 0.266 26.251 79.919 1.00 29.56 239 ASN C C 1
ATOM 6394 O O . ASN C 1 251 ? 0.458 27.363 79.474 1.00 29.93 239 ASN C O 1
ATOM 6399 N N . GLU C 1 252 ? -0.180 26.051 81.162 1.00 29.88 240 GLU C N 1
ATOM 6400 C CA . GLU C 1 252 ? -0.524 27.154 82.054 1.00 34.93 240 GLU C CA 1
ATOM 6401 C C . GLU C 1 252 ? 0.621 27.479 83.014 1.00 32.44 240 GLU C C 1
ATOM 6402 O O . GLU C 1 252 ? 0.412 28.214 83.974 1.00 32.41 240 GLU C O 1
ATOM 6408 N N . HIS C 1 253 ? 1.803 26.912 82.773 1.00 30.88 241 HIS C N 1
ATOM 6409 C CA . HIS C 1 253 ? 2.921 26.999 83.715 1.00 31.96 241 HIS C CA 1
ATOM 6410 C C . HIS C 1 253 ? 4.001 27.939 83.229 1.00 30.77 241 HIS C C 1
ATOM 6411 O O . HIS C 1 253 ? 4.683 27.645 82.259 1.00 31.19 241 HIS C O 1
ATOM 6418 N N . SER C 1 254 ? 4.138 29.084 83.894 1.00 31.89 242 SER C N 1
ATOM 6419 C CA . SER C 1 254 ? 5.166 30.085 83.571 1.00 33.73 242 SER C CA 1
ATOM 6420 C C . SER C 1 254 ? 6.516 29.800 84.213 1.00 32.83 242 SER C C 1
ATOM 6421 O O . SER C 1 254 ? 6.595 29.521 85.401 1.00 35.28 242 SER C O 1
ATOM 6424 N N . PHE C 1 255 ? 7.570 29.926 83.420 1.00 33.21 243 PHE C N 1
ATOM 6425 C CA . PHE C 1 255 ? 8.951 29.758 83.881 1.00 31.05 243 PHE C CA 1
ATOM 6426 C C . PHE C 1 255 ? 9.525 31.138 84.220 1.00 32.50 243 PHE C C 1
ATOM 6427 O O . PHE C 1 255 ? 10.328 31.296 85.131 1.00 34.50 243 PHE C O 1
ATOM 6435 N N . PHE C 1 256 ? 9.118 32.130 83.444 1.00 32.32 244 PHE C N 1
ATOM 6436 C CA . PHE C 1 256 ? 9.539 33.490 83.630 1.00 33.66 244 PHE C CA 1
ATOM 6437 C C . PHE C 1 256 ? 8.504 34.383 82.979 1.00 35.98 244 PHE C C 1
ATOM 6438 O O . PHE C 1 256 ? 7.602 33.915 82.275 1.00 34.26 244 PHE C O 1
ATOM 6446 N N . GLU C 1 257 ? 8.652 35.674 83.217 1.00 39.40 245 GLU C N 1
ATOM 6447 C CA A GLU C 1 257 ? 7.696 36.625 82.658 0.50 41.63 245 GLU C CA 1
ATOM 6448 C CA B GLU C 1 257 ? 7.722 36.695 82.770 0.50 41.26 245 GLU C CA 1
ATOM 6449 C C . GLU C 1 257 ? 8.335 37.431 81.544 1.00 43.44 245 GLU C C 1
ATOM 6450 O O . GLU C 1 257 ? 7.764 37.473 80.454 1.00 47.94 245 GLU C O 1
ATOM 6461 N N . GLU C 1 258 ? 9.525 38.000 81.741 1.00 45.31 246 GLU C N 1
ATOM 6462 C CA . GLU C 1 258 ? 10.250 38.696 80.661 1.00 47.26 246 GLU C CA 1
ATOM 6463 C C . GLU C 1 258 ? 11.739 38.287 80.495 1.00 45.40 246 GLU C C 1
ATOM 6464 O O . GLU C 1 258 ? 12.280 38.406 79.405 1.00 44.82 246 GLU C O 1
ATOM 6470 N N . GLU C 1 259 ? 12.391 37.821 81.563 1.00 43.47 247 GLU C N 1
ATOM 6471 C CA . GLU C 1 259 ? 13.827 37.473 81.545 1.00 42.65 247 GLU C CA 1
ATOM 6472 C C . GLU C 1 259 ? 14.089 35.974 81.442 1.00 39.03 247 GLU C C 1
ATOM 6473 O O . GLU C 1 259 ? 13.758 35.239 82.378 1.00 38.65 247 GLU C O 1
ATOM 6479 N N . PRO C 1 260 ? 14.694 35.503 80.325 1.00 35.82 248 PRO C N 1
ATOM 6480 C CA . PRO C 1 260 ? 15.098 34.095 80.267 1.00 35.09 248 PRO C CA 1
ATOM 6481 C C . PRO C 1 260 ? 16.002 33.729 81.442 1.00 34.02 248 PRO C C 1
ATOM 6482 O O . PRO C 1 260 ? 16.635 34.607 82.036 1.00 31.12 248 PRO C O 1
ATOM 6486 N N . GLY C 1 261 ? 16.050 32.445 81.780 1.00 29.81 249 GLY C N 1
ATOM 6487 C CA . GLY C 1 261 ? 16.890 32.000 82.839 1.00 29.06 249 GLY C CA 1
ATOM 6488 C C . GLY C 1 261 ? 18.354 32.191 82.513 1.00 30.13 249 GLY C C 1
ATOM 6489 O O . GLY C 1 261 ? 18.734 32.377 81.347 1.00 29.23 249 GLY C O 1
ATOM 6490 N N . PRO C 1 262 ? 19.198 32.151 83.553 1.00 30.35 250 PRO C N 1
ATOM 6491 C CA . PRO C 1 262 ? 20.632 32.369 83.385 1.00 31.53 250 PRO C CA 1
ATOM 6492 C C . PRO C 1 262 ? 21.361 31.423 82.422 1.00 30.05 250 PRO C C 1
ATOM 6493 O O . PRO C 1 262 ? 22.181 31.883 81.630 1.00 33.99 250 PRO C O 1
ATOM 6497 N N . VAL C 1 263 ? 21.114 30.125 82.526 1.00 30.63 251 VAL C N 1
ATOM 6498 C CA . VAL C 1 263 ? 21.763 29.151 81.660 1.00 30.40 251 VAL C CA 1
ATOM 6499 C C . VAL C 1 263 ? 21.319 29.338 80.191 1.00 30.59 251 VAL C C 1
ATOM 6500 O O . VAL C 1 263 ? 22.161 29.336 79.284 1.00 31.25 251 VAL C O 1
ATOM 6504 N N . THR C 1 264 ? 20.020 29.544 79.964 1.00 30.27 252 THR C N 1
ATOM 6505 C CA . THR C 1 264 ? 19.494 29.778 78.606 1.00 30.66 252 THR C CA 1
ATOM 6506 C C . THR C 1 264 ? 20.140 31.022 78.032 1.00 29.24 252 THR C C 1
ATOM 6507 O O . THR C 1 264 ? 20.575 31.001 76.895 1.00 29.75 252 THR C O 1
ATOM 6511 N N . ALA C 1 265 ? 20.192 32.099 78.820 1.00 29.03 253 ALA C N 1
ATOM 6512 C CA . ALA C 1 265 ? 20.774 33.381 78.377 1.00 29.64 253 ALA C CA 1
ATOM 6513 C C . ALA C 1 265 ? 22.230 33.228 77.962 1.00 29.47 253 ALA C C 1
ATOM 6514 O O . ALA C 1 265 ? 22.603 33.714 76.931 1.00 31.94 253 ALA C O 1
ATOM 6516 N N . THR C 1 266 ? 23.040 32.557 78.778 1.00 30.02 254 THR C N 1
ATOM 6517 C CA . THR C 1 266 ? 24.448 32.266 78.452 1.00 31.94 254 THR C CA 1
ATOM 6518 C C . THR C 1 266 ? 24.620 31.437 77.175 1.00 32.63 254 THR C C 1
ATOM 6519 O O . THR C 1 266 ? 25.461 31.744 76.328 1.00 34.37 254 THR C O 1
ATOM 6523 N N . LEU C 1 267 ? 23.834 30.387 77.043 1.00 31.57 255 LEU C N 1
ATOM 6524 C CA . LEU C 1 267 ? 23.900 29.549 75.861 1.00 32.24 255 LEU C CA 1
ATOM 6525 C C . LEU C 1 267 ? 23.479 30.315 74.617 1.00 33.66 255 LEU C C 1
ATOM 6526 O O . LEU C 1 267 ? 24.089 30.201 73.556 1.00 34.09 255 LEU C O 1
ATOM 6539 N N . GLU C 1 269 ? 23.568 33.720 74.127 1.00 38.37 257 GLU C N 1
ATOM 6540 C CA . GLU C 1 269 ? 24.499 34.755 73.701 1.00 44.00 257 GLU C CA 1
ATOM 6541 C C . GLU C 1 269 ? 25.804 34.165 73.167 1.00 41.77 257 GLU C C 1
ATOM 6542 O O . GLU C 1 269 ? 26.466 34.779 72.341 1.00 42.11 257 GLU C O 1
ATOM 6548 N N . ASN C 1 270 ? 26.138 32.954 73.584 1.00 38.71 258 ASN C N 1
ATOM 6549 C CA . ASN C 1 270 ? 27.344 32.296 73.115 1.00 36.29 258 ASN C CA 1
ATOM 6550 C C . ASN C 1 270 ? 27.152 31.405 71.896 1.00 34.54 258 ASN C C 1
ATOM 6551 O O . ASN C 1 270 ? 28.130 31.015 71.271 1.00 31.20 258 ASN C O 1
ATOM 6556 N N . PHE C 1 271 ? 25.902 31.108 71.533 1.00 34.29 259 PHE C N 1
ATOM 6557 C CA . PHE C 1 271 ? 25.614 30.169 70.439 1.00 34.08 259 PHE C CA 1
ATOM 6558 C C . PHE C 1 271 ? 26.322 30.500 69.108 1.00 36.34 259 PHE C C 1
ATOM 6559 O O . PHE C 1 271 ? 27.055 29.662 68.595 1.00 34.39 259 PHE C O 1
ATOM 6567 N N . GLU C 1 272 ? 26.085 31.701 68.569 1.00 37.62 260 GLU C N 1
ATOM 6568 C CA . GLU C 1 272 ? 26.639 32.131 67.265 1.00 40.64 260 GLU C CA 1
ATOM 6569 C C . GLU C 1 272 ? 28.159 32.150 67.214 1.00 38.81 260 GLU C C 1
ATOM 6570 O O . GLU C 1 272 ? 28.744 31.536 66.340 1.00 38.94 260 GLU C O 1
ATOM 6576 N N . PRO C 1 273 ? 28.805 32.892 68.127 1.00 37.62 261 PRO C N 1
ATOM 6577 C CA . PRO C 1 273 ? 30.260 32.820 68.174 1.00 37.52 261 PRO C CA 1
ATOM 6578 C C . PRO C 1 273 ? 30.806 31.400 68.268 1.00 36.64 261 PRO C C 1
ATOM 6579 O O . PRO C 1 273 ? 31.814 31.113 67.667 1.00 40.38 261 PRO C O 1
ATOM 6583 N N . PHE C 1 274 ? 30.166 30.525 69.025 1.00 34.79 262 PHE C N 1
ATOM 6584 C CA . PHE C 1 274 ? 30.634 29.142 69.149 1.00 34.44 262 PHE C CA 1
ATOM 6585 C C . PHE C 1 274 ? 30.507 28.385 67.822 1.00 33.19 262 PHE C C 1
ATOM 6586 O O . PHE C 1 274 ? 31.480 27.813 67.336 1.00 34.33 262 PHE C O 1
ATOM 6594 N N . VAL C 1 275 ? 29.319 28.388 67.224 1.00 32.82 263 VAL C N 1
ATOM 6595 C CA . VAL C 1 275 ? 29.108 27.613 65.994 1.00 31.93 263 VAL C CA 1
ATOM 6596 C C . VAL C 1 275 ? 29.799 28.212 64.773 1.00 33.51 263 VAL C C 1
ATOM 6597 O O . VAL C 1 275 ? 30.192 27.474 63.850 1.00 33.36 263 VAL C O 1
ATOM 6601 N N . LEU C 1 276 ? 29.967 29.537 64.759 1.00 33.57 264 LEU C N 1
ATOM 6602 C CA . LEU C 1 276 ? 30.710 30.181 63.672 1.00 33.96 264 LEU C CA 1
ATOM 6603 C C . LEU C 1 276 ? 32.176 29.781 63.652 1.00 33.08 264 LEU C C 1
ATOM 6604 O O . LEU C 1 276 ? 32.797 29.814 62.609 1.00 35.66 264 LEU C O 1
ATOM 6609 N N . ASN C 1 277 ? 32.715 29.359 64.782 1.00 31.96 265 ASN C N 1
ATOM 6610 C CA . ASN C 1 277 ? 34.116 29.011 64.885 1.00 33.16 265 ASN C CA 1
ATOM 6611 C C . ASN C 1 277 ? 34.403 27.518 65.045 1.00 33.08 265 ASN C C 1
ATOM 6612 O O . ASN C 1 277 ? 35.545 27.144 65.255 1.00 34.00 265 ASN C O 1
ATOM 6617 N N . LEU C 1 278 ? 33.383 26.666 64.968 1.00 33.41 266 LEU C N 1
ATOM 6618 C CA . LEU C 1 278 ? 33.570 25.213 65.079 1.00 32.54 266 LEU C CA 1
ATOM 6619 C C . LEU C 1 278 ? 33.697 24.657 63.657 1.00 32.91 266 LEU C C 1
ATOM 6620 O O . LEU C 1 278 ? 32.762 24.711 62.875 1.00 33.83 266 LEU C O 1
ATOM 6625 N N . GLU C 1 279 ? 34.871 24.159 63.306 1.00 33.10 267 GLU C N 1
ATOM 6626 C CA . GLU C 1 279 ? 35.170 23.845 61.905 1.00 33.99 267 GLU C CA 1
ATOM 6627 C C . GLU C 1 279 ? 34.262 22.763 61.324 1.00 32.64 267 GLU C C 1
ATOM 6628 O O . GLU C 1 279 ? 33.963 22.778 60.149 1.00 32.18 267 GLU C O 1
ATOM 6634 N N . GLU C 1 280 ? 33.817 21.831 62.165 1.00 32.76 268 GLU C N 1
ATOM 6635 C CA . GLU C 1 280 ? 32.963 20.739 61.720 1.00 33.59 268 GLU C CA 1
ATOM 6636 C C . GLU C 1 280 ? 31.623 21.202 61.139 1.00 30.81 268 GLU C C 1
ATOM 6637 O O . GLU C 1 280 ? 30.962 20.449 60.420 1.00 31.92 268 GLU C O 1
ATOM 6643 N N . ASN C 1 281 ? 31.234 22.438 61.452 1.00 29.98 269 ASN C N 1
ATOM 6644 C CA . ASN C 1 281 ? 30.014 23.032 60.938 1.00 29.97 269 ASN C CA 1
ATOM 6645 C C . ASN C 1 281 ? 30.170 23.688 59.579 1.00 30.00 269 ASN C C 1
ATOM 6646 O O . ASN C 1 281 ? 29.161 24.122 58.975 1.00 30.42 269 ASN C O 1
ATOM 6651 N N . TRP C 1 282 ? 31.423 23.754 59.101 1.00 32.78 270 TRP C N 1
ATOM 6652 C CA . TRP C 1 282 ? 31.764 24.445 57.853 1.00 32.65 270 TRP C CA 1
ATOM 6653 C C . TRP C 1 282 ? 32.560 23.637 56.815 1.00 33.04 270 TRP C C 1
ATOM 6654 O O . TRP C 1 282 ? 32.911 24.194 55.776 1.00 34.50 270 TRP C O 1
ATOM 6665 N N . VAL C 1 283 ? 32.819 22.350 57.052 1.00 32.48 271 VAL C N 1
ATOM 6666 C CA . VAL C 1 283 ? 33.605 21.557 56.106 1.00 32.12 271 VAL C CA 1
ATOM 6667 C C . VAL C 1 283 ? 32.937 21.507 54.732 1.00 34.40 271 VAL C C 1
ATOM 6668 O O . VAL C 1 283 ? 31.723 21.241 54.605 1.00 33.78 271 VAL C O 1
ATOM 6672 N N . GLY C 1 284 ? 33.745 21.798 53.713 1.00 33.29 272 GLY C N 1
ATOM 6673 C CA . GLY C 1 284 ? 33.324 21.799 52.315 1.00 32.80 272 GLY C CA 1
ATOM 6674 C C . GLY C 1 284 ? 32.755 23.101 51.816 1.00 33.24 272 GLY C C 1
ATOM 6675 O O . GLY C 1 284 ? 32.403 23.197 50.645 1.00 33.11 272 GLY C O 1
ATOM 6676 N N . ILE C 1 285 ? 32.641 24.095 52.701 1.00 34.61 273 ILE C N 1
ATOM 6677 C CA . ILE C 1 285 ? 32.021 25.373 52.371 1.00 38.22 273 ILE C CA 1
ATOM 6678 C C . ILE C 1 285 ? 33.076 26.467 52.276 1.00 41.66 273 ILE C 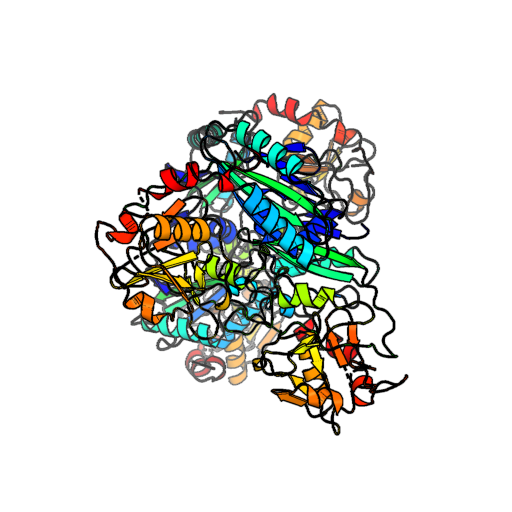C 1
ATOM 6679 O O . ILE C 1 285 ? 32.942 27.376 51.439 1.00 40.78 273 ILE C O 1
ATOM 6685 N N . HIS D 1 12 ? -1.568 5.723 29.322 1.00 56.55 0 HIS D N 1
ATOM 6686 C CA . HIS D 1 12 ? -3.014 6.031 29.100 1.00 56.89 0 HIS D CA 1
ATOM 6687 C C . HIS D 1 12 ? -3.754 6.360 30.431 1.00 56.28 0 HIS D C 1
ATOM 6688 O O . HIS D 1 12 ? -4.690 5.658 30.836 1.00 57.63 0 HIS D O 1
ATOM 6690 N N . VAL D 1 13 ? -3.317 7.440 31.091 1.00 53.88 1 VAL D N 1
ATOM 6691 C CA . VAL D 1 13 ? -3.903 7.939 32.351 1.00 49.73 1 VAL D CA 1
ATOM 6692 C C . VAL D 1 13 ? -4.706 9.222 32.095 1.00 46.81 1 VAL D C 1
ATOM 6693 O O . VAL D 1 13 ? -4.236 10.138 31.434 1.00 45.13 1 VAL D O 1
ATOM 6697 N N . LEU D 1 14 ? -5.930 9.271 32.607 1.00 44.11 2 LEU D N 1
ATOM 6698 C CA . LEU D 1 14 ? -6.772 10.456 32.492 1.00 41.73 2 LEU D CA 1
ATOM 6699 C C . LEU D 1 14 ? -6.965 11.014 33.897 1.00 41.04 2 LEU D C 1
ATOM 6700 O O . LEU D 1 14 ? -7.148 10.248 34.844 1.00 37.67 2 LEU D O 1
ATOM 6705 N N . ILE D 1 15 ? -6.912 12.333 34.049 1.00 40.07 3 ILE D N 1
ATOM 6706 C CA . ILE D 1 15 ? -7.215 12.923 35.345 1.00 40.96 3 ILE D CA 1
ATOM 6707 C C . ILE D 1 15 ? -8.392 13.910 35.264 1.00 41.73 3 ILE D C 1
ATOM 6708 O O . ILE D 1 15 ? -8.694 14.445 34.200 1.00 40.02 3 ILE D O 1
ATOM 6713 N N . TRP D 1 16 ? -9.098 14.077 36.381 1.00 42.10 4 TRP D N 1
ATOM 6714 C CA . TRP D 1 16 ? -10.096 15.127 36.530 1.00 42.45 4 TRP D CA 1
ATOM 6715 C C . TRP D 1 16 ? -9.631 16.034 37.655 1.00 44.79 4 TRP D C 1
ATOM 6716 O O . TRP D 1 16 ? -9.304 15.575 38.744 1.00 43.36 4 TRP D O 1
ATOM 6727 N N . TRP D 1 17 ? -9.633 17.332 37.391 1.00 48.37 5 TRP D N 1
ATOM 6728 C CA . TRP D 1 17 ? -8.987 18.295 38.271 1.00 51.18 5 TRP D CA 1
ATOM 6729 C C . TRP D 1 17 ? -9.578 19.665 37.998 1.00 52.54 5 TRP D C 1
ATOM 6730 O O . TRP D 1 17 ? -9.690 20.081 36.837 1.00 51.52 5 TRP D O 1
ATOM 6741 N N . ARG D 1 18 ? -10.020 20.325 39.066 1.00 53.76 6 ARG D N 1
ATOM 6742 C CA . ARG D 1 18 ? -10.537 21.686 38.991 1.00 54.77 6 ARG D CA 1
ATOM 6743 C C . ARG D 1 18 ? -11.507 21.891 37.824 1.00 53.83 6 ARG D C 1
ATOM 6744 O O . ARG D 1 18 ? -11.261 22.710 36.945 1.00 53.68 6 ARG D O 1
ATOM 6752 N N . GLY D 1 19 ? -12.583 21.114 37.798 1.00 52.56 7 GLY D N 1
ATOM 6753 C CA . GLY D 1 19 ? -13.622 21.292 36.797 1.00 51.54 7 GLY D CA 1
ATOM 6754 C C . GLY D 1 19 ? -13.507 20.561 35.466 1.00 51.24 7 GLY D C 1
ATOM 6755 O O . GLY D 1 19 ? -14.510 20.462 34.754 1.00 50.77 7 GLY D O 1
ATOM 6756 N N . LYS D 1 20 ? -12.335 20.037 35.100 1.00 50.19 8 LYS D N 1
ATOM 6757 C CA . LYS D 1 20 ? -12.234 19.348 33.804 1.00 51.58 8 LYS D CA 1
ATOM 6758 C C . LYS D 1 20 ? -11.260 18.175 33.712 1.00 48.41 8 LYS D C 1
ATOM 6759 O O . LYS D 1 20 ? -10.353 18.020 34.537 1.00 46.36 8 LYS D O 1
ATOM 6765 N N . PHE D 1 21 ? -11.486 17.350 32.690 1.00 46.20 9 PHE D N 1
ATOM 6766 C CA . PHE D 1 21 ? -10.646 16.197 32.404 1.00 46.72 9 PHE D CA 1
ATOM 6767 C C . PHE D 1 21 ? -9.418 16.648 31.644 1.00 47.54 9 PHE D C 1
ATOM 6768 O O . PHE D 1 21 ? -9.502 17.549 30.814 1.00 49.45 9 PHE D O 1
ATOM 6776 N N . ARG D 1 22 ? -8.280 16.031 31.942 1.00 48.53 10 ARG D N 1
ATOM 6777 C CA . ARG D 1 22 ? -7.010 16.389 31.328 1.00 50.22 10 ARG D CA 1
ATOM 6778 C C . ARG D 1 22 ? -6.152 15.152 31.101 1.00 52.42 10 ARG D C 1
ATOM 6779 O O . ARG D 1 22 ? -6.276 14.157 31.822 1.00 50.08 10 ARG D O 1
ATOM 6787 N N . ARG D 1 23 ? -5.282 15.222 30.094 1.00 55.99 11 ARG D N 1
ATOM 6788 C CA . ARG D 1 23 ? -4.307 14.166 29.857 1.00 59.60 11 ARG D CA 1
ATOM 6789 C C . ARG D 1 23 ? -3.277 14.291 30.980 1.00 62.24 11 ARG D C 1
ATOM 6790 O O . ARG D 1 23 ? -2.874 15.397 31.335 1.00 62.34 11 ARG D O 1
ATOM 6792 N N . ALA D 1 24 ? -2.892 13.168 31.570 1.00 65.48 12 ALA D N 1
ATOM 6793 C CA . ALA D 1 24 ? -1.936 13.178 32.666 1.00 68.34 12 ALA D CA 1
ATOM 6794 C C . ALA D 1 24 ? -0.525 13.109 32.102 1.00 70.61 12 ALA D C 1
ATOM 6795 O O . ALA D 1 24 ? 0.126 12.073 32.195 1.00 72.83 12 ALA D O 1
ATOM 6797 N N . ASP D 1 25 ? -0.052 14.209 31.522 1.00 72.26 13 ASP D N 1
ATOM 6798 C CA . ASP D 1 25 ? 1.315 14.267 30.968 1.00 74.45 13 ASP D CA 1
ATOM 6799 C C . ASP D 1 25 ? 2.264 14.972 31.955 1.00 75.13 13 ASP D C 1
ATOM 6800 O O . ASP D 1 25 ? 2.950 14.301 32.738 1.00 74.91 13 ASP D O 1
ATOM 6805 N N . GLU D 1 26 ? 2.294 16.307 31.914 1.00 75.78 14 GLU D N 1
ATOM 6806 C CA . GLU D 1 26 ? 3.046 17.119 32.874 1.00 76.24 14 GLU D CA 1
ATOM 6807 C C . GLU D 1 26 ? 2.147 18.174 33.535 1.00 76.39 14 GLU D C 1
ATOM 6808 O O . GLU D 1 26 ? 1.725 19.147 32.901 1.00 76.27 14 GLU D O 1
ATOM 6814 N N . ILE D 1 27 ? 1.856 17.966 34.816 1.00 76.56 15 ILE D N 1
ATOM 6815 C CA . ILE D 1 27 ? 1.115 18.939 35.613 1.00 75.80 15 ILE D CA 1
ATOM 6816 C C . ILE D 1 27 ? 2.036 20.121 36.003 1.00 75.25 15 ILE D C 1
ATOM 6817 O O . ILE D 1 27 ? 3.095 19.923 36.635 1.00 75.72 15 ILE D O 1
ATOM 6819 N N . SER D 1 28 ? 1.660 21.333 35.585 1.00 72.90 16 SER D N 1
ATOM 6820 C CA . SER D 1 28 ? 2.307 22.557 36.081 1.00 71.46 16 SER D CA 1
ATOM 6821 C C . SER D 1 28 ? 1.449 23.046 37.230 1.00 70.14 16 SER D C 1
ATOM 6822 O O . SER D 1 28 ? 0.218 23.097 37.089 1.00 69.71 16 SER D O 1
ATOM 6825 N N . LEU D 1 29 ? 2.062 23.381 38.368 1.00 68.30 17 LEU D N 1
ATOM 6826 C CA . LEU D 1 29 ? 1.260 23.808 39.518 1.00 67.04 17 LEU D CA 1
ATOM 6827 C C . LEU D 1 29 ? 1.848 24.886 40.409 1.00 66.81 17 LEU D C 1
ATOM 6828 O O . LEU D 1 29 ? 3.056 25.179 40.387 1.00 66.10 17 LEU D O 1
ATOM 6833 N N . ASP D 1 30 ? 0.931 25.509 41.157 1.00 66.65 18 ASP D N 1
ATOM 6834 C CA . ASP D 1 30 ? 1.285 26.483 42.173 1.00 66.04 18 ASP D CA 1
ATOM 6835 C C . ASP D 1 30 ? 2.317 25.757 43.007 1.00 64.42 18 ASP D C 1
ATOM 6836 O O . ASP D 1 30 ? 2.011 24.715 43.613 1.00 64.16 18 ASP D O 1
ATOM 6838 N N . PHE D 1 31 ? 3.546 26.263 42.983 1.00 61.12 19 PHE D N 1
ATOM 6839 C CA . PHE D 1 31 ? 4.593 25.691 43.804 1.00 59.51 19 PHE D CA 1
ATOM 6840 C C . PHE D 1 31 ? 4.150 25.546 45.278 1.00 59.36 19 PHE D C 1
ATOM 6841 O O . PHE D 1 31 ? 4.585 24.627 45.970 1.00 58.59 19 PHE D O 1
ATOM 6849 N N . SER D 1 32 ? 3.294 26.459 45.742 1.00 59.81 20 SER D N 1
ATOM 6850 C CA . SER D 1 32 ? 2.721 26.404 47.093 1.00 59.01 20 SER D CA 1
ATOM 6851 C C . SER D 1 32 ? 1.785 25.210 47.306 1.00 57.04 20 SER D C 1
ATOM 6852 O O . SER D 1 32 ? 1.847 24.577 48.371 1.00 56.90 20 SER D O 1
ATOM 6855 N N . LEU D 1 33 ? 0.925 24.903 46.325 1.00 54.80 21 LEU D N 1
ATOM 6856 C CA . LEU D 1 33 ? 0.047 23.721 46.442 1.00 53.99 21 LEU D CA 1
ATOM 6857 C C . LEU D 1 33 ? 0.885 22.451 46.374 1.00 50.69 21 LEU D C 1
ATOM 6858 O O . LEU D 1 33 ? 0.579 21.474 47.052 1.00 49.61 21 LEU D O 1
ATOM 6863 N N . PHE D 1 34 ? 1.935 22.466 45.555 1.00 48.11 22 PHE D N 1
ATOM 6864 C CA . PHE D 1 34 ? 2.821 21.314 45.458 1.00 45.62 22 PHE D CA 1
ATOM 6865 C C . PHE D 1 34 ? 3.494 21.071 46.800 1.00 43.06 22 PHE D C 1
ATOM 6866 O O . PHE D 1 34 ? 3.570 19.937 47.264 1.00 39.55 22 PHE D O 1
ATOM 6874 N N . GLU D 1 35 ? 3.963 22.142 47.423 1.00 42.58 23 GLU D N 1
ATOM 6875 C CA . GLU D 1 35 ? 4.637 22.022 48.706 1.00 45.26 23 GLU D CA 1
ATOM 6876 C C . GLU D 1 35 ? 3.646 21.486 49.759 1.00 44.25 23 GLU D C 1
ATOM 6877 O O . GLU D 1 35 ? 4.003 20.629 50.571 1.00 43.41 23 GLU D O 1
ATOM 6883 N N . LYS D 1 36 ? 2.396 21.958 49.715 1.00 44.40 24 LYS D N 1
ATOM 6884 C CA . LYS D 1 36 ? 1.373 21.491 50.650 1.00 44.00 24 LYS D CA 1
ATOM 6885 C C . LYS D 1 36 ? 0.968 20.048 50.347 1.00 40.66 24 LYS D C 1
ATOM 6886 O O . LYS D 1 36 ? 0.764 19.277 51.269 1.00 38.82 24 LYS D O 1
ATOM 6889 N N . SER D 1 37 ? 0.886 19.681 49.067 1.00 38.30 25 SER D N 1
ATOM 6890 C CA . SER D 1 37 ? 0.545 18.307 48.681 1.00 37.87 25 SER D CA 1
ATOM 6891 C C . SER D 1 37 ? 1.538 17.278 49.240 1.00 33.92 25 SER D C 1
ATOM 6892 O O . SER D 1 37 ? 1.207 16.125 49.341 1.00 35.99 25 SER D O 1
ATOM 6895 N N . LEU D 1 38 ? 2.748 17.707 49.604 1.00 33.37 26 LEU D N 1
ATOM 6896 C CA . LEU D 1 38 ? 3.769 16.818 50.193 1.00 32.51 26 LEU D CA 1
ATOM 6897 C C . LEU D 1 38 ? 3.422 16.297 51.601 1.00 32.30 26 LEU D C 1
ATOM 6898 O O . LEU D 1 38 ? 3.987 15.282 52.059 1.00 29.82 26 LEU D O 1
ATOM 6903 N N . GLN D 1 39 ? 2.528 17.005 52.291 1.00 32.14 27 GLN D N 1
ATOM 6904 C CA . GLN D 1 39 ? 1.995 16.527 53.581 1.00 32.92 27 GLN D CA 1
ATOM 6905 C C . GLN D 1 39 ? 0.971 15.394 53.422 1.00 29.78 27 GLN D C 1
ATOM 6906 O O . GLN D 1 39 ? 0.619 14.707 54.388 1.00 30.06 27 GLN D O 1
ATOM 6912 N N . GLY D 1 40 ? 0.496 15.200 52.198 1.00 29.56 28 GLY D N 1
ATOM 6913 C CA . GLY D 1 40 ? -0.370 14.072 51.870 1.00 29.43 28 GLY D CA 1
ATOM 6914 C C . GLY D 1 40 ? -1.792 14.469 51.572 1.00 30.83 28 GLY D C 1
ATOM 6915 O O . GLY D 1 40 ? -2.219 15.604 51.821 1.00 28.99 28 GLY D O 1
ATOM 6916 N N . ALA D 1 41 ? -2.523 13.520 51.016 1.00 31.62 29 ALA D N 1
ATOM 6917 C CA . ALA D 1 41 ? -3.929 13.705 50.681 1.00 31.61 29 ALA D CA 1
ATOM 6918 C C . ALA D 1 41 ? -4.735 12.594 51.300 1.00 30.50 29 ALA D C 1
ATOM 6919 O O . ALA D 1 41 ? -4.224 11.521 51.517 1.00 31.12 29 ALA D O 1
ATOM 6921 N N . VAL D 1 42 ? -5.999 12.861 51.613 1.00 33.93 30 VAL D N 1
ATOM 6922 C CA . VAL D 1 42 ? -6.946 11.819 51.992 1.00 34.13 30 VAL D CA 1
ATOM 6923 C C . VAL D 1 42 ? -7.320 11.063 50.702 1.00 3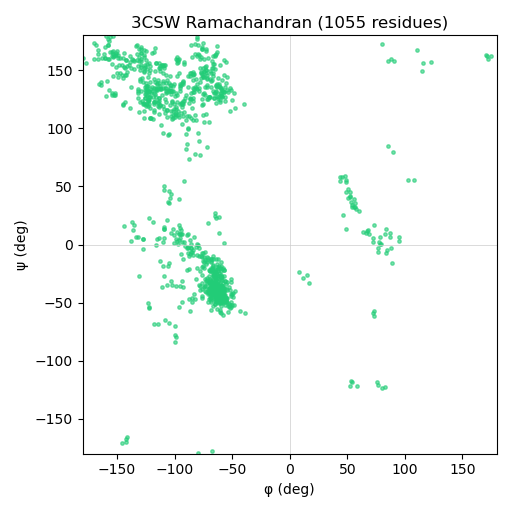4.36 30 VAL D C 1
ATOM 6924 O O . VAL D 1 42 ? -7.418 11.673 49.652 1.00 35.54 30 VAL D O 1
ATOM 6928 N N . TYR D 1 43 ? -7.538 9.758 50.740 1.00 34.63 31 TYR D N 1
ATOM 6929 C CA . TYR D 1 43 ? -7.798 9.032 49.486 1.00 34.74 31 TYR D CA 1
ATOM 6930 C C . TYR D 1 43 ? -8.834 7.928 49.589 1.00 34.41 31 TYR D C 1
ATOM 6931 O O . TYR D 1 43 ? -9.111 7.393 50.675 1.00 31.41 31 TYR D O 1
ATOM 6940 N N . GLU D 1 44 ? -9.377 7.590 48.414 1.00 33.80 32 GLU D N 1
ATOM 6941 C CA . GLU D 1 44 ? -10.240 6.427 48.202 1.00 33.69 32 GLU D CA 1
ATOM 6942 C C . GLU D 1 44 ? -9.873 5.833 46.854 1.00 34.18 32 GLU D C 1
ATOM 6943 O O . GLU D 1 44 ? -9.505 6.568 45.933 1.00 33.90 32 GLU D O 1
ATOM 6949 N N . THR D 1 45 ? -10.006 4.516 46.725 1.00 33.49 33 THR D N 1
ATOM 6950 C CA . THR D 1 45 ? -9.678 3.799 45.488 1.00 35.01 33 THR D CA 1
ATOM 6951 C C . THR D 1 45 ? -10.893 2.971 45.062 1.00 31.92 33 THR D C 1
ATOM 6952 O O . THR D 1 45 ? -11.523 2.320 45.882 1.00 30.19 33 THR D O 1
ATOM 6956 N N . LEU D 1 46 ? -11.241 3.056 43.784 1.00 31.87 34 LEU D N 1
ATOM 6957 C CA . LEU D 1 46 ? -12.387 2.375 43.215 1.00 32.28 34 LEU D CA 1
ATOM 6958 C C . LEU D 1 46 ? -11.943 1.607 41.972 1.00 33.50 34 LEU D C 1
ATOM 6959 O O . LEU D 1 46 ? -10.845 1.823 41.453 1.00 34.36 34 LEU D O 1
ATOM 6964 N N . ARG D 1 47 ? -12.800 0.689 41.536 1.00 33.63 35 ARG D N 1
ATOM 6965 C CA . ARG D 1 47 ? -12.689 0.035 40.226 1.00 34.12 35 ARG D CA 1
ATOM 6966 C C . ARG D 1 47 ? -14.071 0.037 39.557 1.00 34.52 35 ARG D C 1
ATOM 6967 O O . ARG D 1 47 ? -15.073 0.371 40.192 1.00 33.58 35 ARG D O 1
ATOM 6975 N N . THR D 1 48 ? -14.119 -0.348 38.281 1.00 36.00 36 THR D N 1
ATOM 6976 C CA . THR D 1 48 ? -15.373 -0.467 37.550 1.00 35.65 36 THR D CA 1
ATOM 6977 C C . THR D 1 48 ? -15.718 -1.938 37.257 1.00 36.44 36 THR D C 1
ATOM 6978 O O . THR D 1 48 ? -14.833 -2.790 37.215 1.00 36.53 36 THR D O 1
ATOM 6982 N N . TYR D 1 49 ? -17.009 -2.225 37.110 1.00 37.09 37 TYR D N 1
ATOM 6983 C CA . TYR D 1 49 ? -17.494 -3.468 36.495 1.00 39.56 37 TYR D CA 1
ATOM 6984 C C . TYR D 1 49 ? -18.372 -3.023 35.332 1.00 42.08 37 TYR D C 1
ATOM 6985 O O . TYR D 1 49 ? -19.306 -2.226 35.524 1.00 42.24 37 TYR D O 1
ATOM 6994 N N . SER D 1 50 ? -18.049 -3.501 34.126 1.00 43.86 38 SER D N 1
ATOM 6995 C CA . SER D 1 50 ? -18.686 -3.038 32.871 1.00 44.31 38 SER D CA 1
ATOM 6996 C C . SER D 1 50 ? -18.633 -1.524 32.741 1.00 43.62 38 SER D C 1
ATOM 6997 O O . SER D 1 50 ? -19.614 -0.882 32.343 1.00 41.31 38 SER D O 1
ATOM 7000 N N . ARG D 1 51 ? -17.477 -0.972 33.113 1.00 42.83 39 ARG D N 1
ATOM 7001 C CA . ARG D 1 51 ? -17.187 0.468 33.055 1.00 43.17 39 ARG D CA 1
ATOM 7002 C C . ARG D 1 51 ? -18.055 1.355 33.966 1.00 39.81 39 ARG D C 1
ATOM 7003 O O . ARG D 1 51 ? -18.001 2.576 33.883 1.00 44.62 39 ARG D O 1
ATOM 7011 N N . ALA D 1 52 ? -18.807 0.729 34.862 1.00 38.93 40 ALA D N 1
ATOM 7012 C CA . ALA D 1 52 ? -19.618 1.418 35.860 1.00 37.88 40 ALA D CA 1
ATOM 7013 C C . ALA D 1 52 ? -18.839 1.423 37.188 1.00 34.82 40 ALA D C 1
ATOM 7014 O O . ALA D 1 52 ? -18.350 0.387 37.595 1.00 35.80 40 ALA D O 1
ATOM 7016 N N . PRO D 1 53 ? -18.705 2.588 37.849 1.00 35.61 41 PRO D N 1
ATOM 7017 C CA . PRO D 1 53 ? -17.993 2.639 39.145 1.00 37.16 41 PRO D CA 1
ATOM 7018 C C . PRO D 1 53 ? -18.662 1.833 40.273 1.00 35.33 41 PRO D C 1
ATOM 7019 O O . PRO D 1 53 ? -19.866 1.960 40.524 1.00 34.48 41 PRO D O 1
ATOM 7023 N N . PHE D 1 54 ? -17.861 1.018 40.952 1.00 35.52 42 PHE D N 1
ATOM 7024 C CA . PHE D 1 54 ? -18.358 0.093 41.971 1.00 34.42 42 PHE D CA 1
ATOM 7025 C C . PHE D 1 54 ? -18.319 0.676 43.394 1.00 34.36 42 PHE D C 1
ATOM 7026 O O . PHE D 1 54 ? -17.367 1.348 43.772 1.00 34.06 42 PHE D O 1
ATOM 7034 N N . ALA D 1 55 ? -19.374 0.402 44.170 1.00 33.50 43 ALA D N 1
ATOM 7035 C CA . ALA D 1 55 ? -19.495 0.869 45.549 1.00 32.11 43 ALA D CA 1
ATOM 7036 C C . ALA D 1 55 ? -19.231 2.377 45.651 1.00 32.29 43 ALA D C 1
ATOM 7037 O O . ALA D 1 55 ? -18.638 2.821 46.623 1.00 31.13 43 ALA D O 1
ATOM 7039 N N . ALA D 1 56 ? -19.731 3.160 44.684 1.00 30.66 44 ALA D N 1
ATOM 7040 C CA . ALA D 1 56 ? -19.449 4.602 44.606 1.00 31.60 44 ALA D CA 1
ATOM 7041 C C . ALA D 1 56 ? -19.957 5.385 45.832 1.00 32.89 44 ALA D C 1
ATOM 7042 O O . ALA D 1 56 ? -19.239 6.243 46.377 1.00 31.73 44 ALA D O 1
ATOM 7044 N N . TYR D 1 57 ? -21.185 5.089 46.254 1.00 33.40 45 TYR D N 1
ATOM 7045 C CA . TYR D 1 57 ? -21.783 5.760 47.400 1.00 33.72 45 TYR D CA 1
ATOM 7046 C C . TYR D 1 57 ? -21.039 5.396 48.687 1.00 33.81 45 TYR D C 1
ATOM 7047 O O . TYR D 1 57 ? -20.846 6.247 49.550 1.00 31.93 45 TYR D O 1
ATOM 7056 N N . LYS D 1 58 ? -20.639 4.126 48.809 1.00 32.28 46 LYS D N 1
ATOM 7057 C CA . LYS D 1 58 ? -19.851 3.683 49.960 1.00 34.30 46 LYS D CA 1
ATOM 7058 C C . LYS D 1 58 ? -18.505 4.416 50.046 1.00 33.81 46 LYS D C 1
ATOM 7059 O O . LYS D 1 58 ? -18.106 4.821 51.122 1.00 33.53 46 LYS D O 1
ATOM 7065 N N . HIS D 1 59 ? -17.833 4.595 48.911 1.00 32.69 47 HIS D N 1
ATOM 7066 C CA . HIS D 1 59 ? -16.552 5.291 48.859 1.00 32.40 47 HIS D CA 1
ATOM 7067 C C . HIS D 1 59 ? -16.756 6.779 49.130 1.00 33.42 47 HIS D C 1
ATOM 7068 O O . HIS D 1 59 ? -15.976 7.379 49.856 1.00 33.38 47 HIS D O 1
ATOM 7075 N N . TYR D 1 60 ? -17.820 7.361 48.573 1.00 33.55 48 TYR D N 1
ATOM 7076 C CA . TYR D 1 60 ? -18.174 8.756 48.859 1.00 34.53 48 TYR D CA 1
ATOM 7077 C C . TYR D 1 60 ? -18.354 9.010 50.364 1.00 35.18 48 TYR D C 1
ATOM 7078 O O . TYR D 1 60 ? -17.777 9.946 50.907 1.00 36.47 48 TYR D O 1
ATOM 7087 N N . THR D 1 61 ? -19.108 8.161 51.046 1.00 36.45 49 THR D N 1
ATOM 7088 C CA . THR D 1 61 ? -19.343 8.359 52.477 1.00 37.96 49 THR D CA 1
ATOM 7089 C C . THR D 1 61 ? -18.062 8.213 53.314 1.00 37.25 49 THR D C 1
ATOM 7090 O O . THR D 1 61 ? -17.917 8.899 54.330 1.00 39.45 49 THR D O 1
ATOM 7094 N N . ARG D 1 62 ? -17.139 7.339 52.908 1.00 36.08 50 ARG D N 1
ATOM 7095 C CA . ARG D 1 62 ? -15.852 7.256 53.593 1.00 36.93 50 ARG D CA 1
ATOM 7096 C C . ARG D 1 62 ? -14.996 8.491 53.376 1.00 35.18 50 ARG D C 1
ATOM 7097 O O . ARG D 1 62 ? -14.396 8.988 54.308 1.00 35.46 50 ARG D O 1
ATOM 7105 N N . LEU D 1 63 ? -14.951 8.990 52.145 1.00 35.78 51 LEU D N 1
ATOM 7106 C CA . LEU D 1 63 ? -14.219 10.206 51.830 1.00 37.03 51 LEU D CA 1
ATOM 7107 C C . LEU D 1 63 ? -14.778 11.388 52.627 1.00 37.84 51 LEU D C 1
ATOM 7108 O O . LEU D 1 63 ? -14.014 12.226 53.107 1.00 38.65 51 LEU D O 1
ATOM 7113 N N . LYS D 1 64 ? -16.108 11.433 52.796 1.00 40.35 52 LYS D N 1
ATOM 7114 C CA . LYS D 1 64 ? -16.770 12.485 53.581 1.00 42.08 52 LYS D CA 1
ATOM 7115 C C . LYS D 1 64 ? -16.385 12.412 55.072 1.00 42.02 52 LYS D C 1
ATOM 7116 O O . LYS D 1 64 ? -16.109 13.442 55.693 1.00 40.63 52 LYS D O 1
ATOM 7122 N N . ARG D 1 65 ? -16.376 11.199 55.619 1.00 40.67 53 ARG D N 1
ATOM 7123 C CA . ARG D 1 65 ? -15.917 10.934 56.982 1.00 44.90 53 ARG D CA 1
ATOM 7124 C C . ARG D 1 65 ? -14.468 11.424 57.182 1.00 43.11 53 ARG D C 1
ATOM 7125 O O . ARG D 1 65 ? -14.166 12.064 58.172 1.00 42.04 53 ARG D O 1
ATOM 7133 N N . SER D 1 66 ? -13.585 11.108 56.236 1.00 42.75 54 SER D N 1
ATOM 7134 C CA . SER D 1 66 ? -12.201 11.576 56.286 1.00 43.06 54 SER D CA 1
ATOM 7135 C C . SER D 1 66 ? -12.134 13.112 56.239 1.00 42.25 54 SER D C 1
ATOM 7136 O O . SER D 1 66 ? -11.359 13.702 56.968 1.00 41.04 54 SER D O 1
ATOM 7139 N N . ALA D 1 67 ? -12.922 13.743 55.359 1.00 42.02 55 ALA D N 1
ATOM 7140 C CA . ALA D 1 67 ? -13.005 15.205 55.313 1.00 40.96 55 ALA D CA 1
ATOM 7141 C C . ALA D 1 67 ? -13.495 15.787 56.641 1.00 41.76 55 ALA D C 1
ATOM 7142 O O . ALA D 1 67 ? -12.959 16.787 57.099 1.00 44.44 55 ALA D O 1
ATOM 7144 N N . ASP D 1 68 ? -14.511 15.173 57.252 1.00 42.82 56 ASP D N 1
ATOM 7145 C CA . ASP D 1 68 ? -15.015 15.601 58.578 1.00 42.94 56 ASP D CA 1
ATOM 7146 C C . ASP D 1 68 ? -13.923 15.586 59.653 1.00 42.67 56 ASP D C 1
ATOM 7147 O O . ASP D 1 68 ? -13.930 16.452 60.530 1.00 45.43 56 ASP D O 1
ATOM 7152 N N . PHE D 1 69 ? -13.013 14.603 59.615 1.00 41.37 57 PHE D N 1
ATOM 7153 C CA . PHE D 1 69 ? -11.893 14.550 60.579 1.00 40.10 57 PHE D CA 1
ATOM 7154 C C . PHE D 1 69 ? -11.071 15.850 60.582 1.00 38.92 57 PHE D C 1
ATOM 7155 O O . PHE D 1 69 ? -10.601 16.310 61.618 1.00 39.27 57 PHE D O 1
ATOM 7163 N N . PHE D 1 70 ? -10.889 16.403 59.396 1.00 39.11 58 PHE D N 1
ATOM 7164 C CA . PHE D 1 70 ? -10.153 17.617 59.201 1.00 40.63 58 PHE D CA 1
ATOM 7165 C C . PHE D 1 70 ? -11.100 18.842 59.149 1.00 43.15 58 PHE D C 1
ATOM 7166 O O . PHE D 1 70 ? -10.692 19.905 58.670 1.00 44.54 58 PHE D O 1
ATOM 7174 N N . ASN D 1 71 ? -12.353 18.689 59.621 1.00 43.64 59 ASN D N 1
ATOM 7175 C CA . ASN D 1 71 ? -13.383 19.772 59.597 1.00 43.03 59 ASN D CA 1
ATOM 7176 C C . ASN D 1 71 ? -13.400 20.525 58.276 1.00 43.86 59 ASN D C 1
ATOM 7177 O O . ASN D 1 71 ? -13.293 21.749 58.209 1.00 44.93 59 ASN D O 1
ATOM 7182 N N . LEU D 1 72 ? -13.558 19.750 57.220 1.00 45.20 60 LEU D N 1
ATOM 7183 C CA . LEU D 1 72 ? -13.509 20.229 55.853 1.00 46.33 60 LEU D CA 1
ATOM 7184 C C . LEU D 1 72 ? -14.738 19.663 55.128 1.00 47.08 60 LEU D C 1
ATOM 7185 O O . LEU D 1 72 ? -15.040 18.467 55.217 1.00 47.72 60 LEU D O 1
ATOM 7190 N N . PRO D 1 73 ? -15.484 20.527 54.438 1.00 48.41 61 PRO D N 1
ATOM 7191 C CA . PRO D 1 73 ? -16.599 20.020 53.651 1.00 48.10 61 PRO D CA 1
ATOM 7192 C C . PRO D 1 73 ? -16.125 19.537 52.293 1.00 49.21 61 PRO D C 1
ATOM 7193 O O . PRO D 1 73 ? -15.147 20.078 51.743 1.00 49.65 61 PRO D O 1
ATOM 7197 N N . LEU D 1 74 ? -16.802 18.526 51.754 1.00 49.91 62 LEU D N 1
ATOM 7198 C CA . LEU D 1 74 ? -16.516 18.091 50.399 1.00 50.98 62 LEU D CA 1
ATOM 7199 C C . LEU D 1 74 ? -17.078 19.123 49.409 1.00 51.28 62 LEU D C 1
ATOM 7200 O O . LEU D 1 74 ? -18.192 19.616 49.570 1.00 50.50 62 LEU D O 1
ATOM 7205 N N . SER D 1 75 ? -16.269 19.452 48.406 1.00 52.53 63 SER D N 1
ATOM 7206 C CA . SER D 1 75 ? -16.638 20.407 47.360 1.00 54.50 63 SER D CA 1
ATOM 7207 C C . SER D 1 75 ? -17.589 19.760 46.367 1.00 52.72 63 SER D C 1
ATOM 7208 O O . SER D 1 75 ? -18.369 20.449 45.708 1.00 55.25 63 SER D O 1
ATOM 7211 N N . LEU D 1 76 ? -17.499 18.437 46.247 1.00 49.29 64 LEU D N 1
ATOM 7212 C CA . LEU D 1 76 ? -18.355 17.684 45.348 1.00 47.11 64 LEU D CA 1
ATOM 7213 C C . LEU D 1 76 ? -19.468 17.030 46.145 1.00 44.01 64 LEU D C 1
ATOM 7214 O O . LEU D 1 76 ? -19.231 16.421 47.194 1.00 41.62 64 LEU D O 1
ATOM 7219 N N . SER D 1 77 ? -20.685 17.178 45.647 1.00 41.84 65 SER D N 1
ATOM 7220 C CA . SER D 1 77 ? -21.807 16.417 46.159 1.00 41.53 65 SER D CA 1
ATOM 7221 C C . SER D 1 77 ? -21.636 14.978 45.668 1.00 39.35 65 SER D C 1
ATOM 7222 O O . SER D 1 77 ? -20.810 14.716 44.790 1.00 38.13 65 SER D O 1
ATOM 7225 N N . PHE D 1 78 ? -22.422 14.049 46.204 1.00 39.98 66 PHE D N 1
ATOM 7226 C CA . PHE D 1 78 ? -22.406 12.689 45.699 1.00 37.04 66 PHE D CA 1
ATOM 7227 C C . PHE D 1 78 ? -22.764 12.678 44.211 1.00 36.96 66 PHE D C 1
ATOM 7228 O O . PHE D 1 78 ? -22.151 11.978 43.395 1.00 36.12 66 PHE D O 1
ATOM 7236 N N . ASP D 1 79 ? -23.773 13.458 43.849 1.00 40.17 67 ASP D N 1
ATOM 7237 C CA . ASP D 1 79 ? -24.218 13.513 42.457 1.00 39.38 67 ASP D CA 1
ATOM 7238 C C . ASP D 1 79 ? -23.106 13.946 41.492 1.00 37.42 67 ASP D C 1
ATOM 7239 O O . ASP D 1 79 ? -22.937 13.352 40.439 1.00 36.77 67 ASP D O 1
ATOM 7244 N N . GLU D 1 80 ? -22.351 14.975 41.853 1.00 39.98 68 GLU D N 1
ATOM 7245 C CA . GLU D 1 80 ? -21.237 15.450 41.030 1.00 41.18 68 GLU D CA 1
ATOM 7246 C C . GLU D 1 80 ? -20.128 14.397 40.950 1.00 39.53 68 GLU D C 1
ATOM 7247 O O . GLU D 1 80 ? -19.541 14.167 39.895 1.00 38.73 68 GLU D O 1
ATOM 7253 N N . PHE D 1 81 ? -19.873 13.747 42.084 1.00 38.77 69 PHE D N 1
ATOM 7254 C CA . PHE D 1 81 ? -18.875 12.678 42.221 1.00 36.49 69 PHE D CA 1
ATOM 7255 C C . PHE D 1 81 ? -19.160 11.526 41.242 1.00 36.11 69 PHE D C 1
ATOM 7256 O O . PHE D 1 81 ? -18.262 11.096 40.511 1.00 35.01 69 PHE D O 1
ATOM 7264 N N . THR D 1 82 ? -20.414 11.070 41.174 1.00 37.29 70 THR D N 1
ATOM 7265 C CA . THR D 1 82 ? -20.789 9.974 40.253 1.00 38.21 70 THR D CA 1
ATOM 7266 C C . THR D 1 82 ? -20.689 10.390 38.780 1.00 38.94 70 THR D C 1
ATOM 7267 O O . THR D 1 82 ? -20.287 9.592 37.928 1.00 36.37 70 THR D O 1
ATOM 7271 N N . LYS D 1 83 ? -21.026 11.645 38.491 1.00 39.63 71 LYS D N 1
ATOM 7272 C CA . LYS D 1 83 ? -20.886 12.178 37.143 1.00 42.20 71 LYS D CA 1
ATOM 7273 C C . LYS D 1 83 ? -19.427 12.164 36.657 1.00 40.66 71 LYS D C 1
ATOM 7274 O O . LYS D 1 83 ? -19.157 11.701 35.541 1.00 39.52 71 LYS D O 1
ATOM 7280 N N . VAL D 1 84 ? -18.492 12.633 37.493 1.00 39.45 72 VAL D N 1
ATOM 7281 C CA . VAL D 1 84 ? -17.054 12.532 37.166 1.00 36.24 72 VAL D CA 1
ATOM 7282 C C . VAL D 1 84 ? -16.635 11.062 36.956 1.00 36.60 72 VAL D C 1
ATOM 7283 O O . VAL D 1 84 ? -16.013 10.726 35.945 1.00 36.63 72 VAL D O 1
ATOM 7287 N N . LEU D 1 85 ? -17.008 10.185 37.886 1.00 36.91 73 LEU D N 1
ATOM 7288 C CA . LEU D 1 85 ? -16.623 8.771 37.800 1.00 36.42 73 LEU D CA 1
ATOM 7289 C C . LEU D 1 85 ? -17.156 8.132 36.516 1.00 37.82 73 LEU D C 1
ATOM 7290 O O . LEU D 1 85 ? -16.418 7.444 35.791 1.00 38.33 73 LEU D O 1
ATOM 7295 N N . LYS D 1 86 ? -18.437 8.357 36.242 1.00 39.13 74 LYS D N 1
ATOM 7296 C CA . LYS D 1 86 ? -19.065 7.838 35.031 1.00 41.29 74 LYS D CA 1
ATOM 7297 C C . LYS D 1 86 ? -18.419 8.368 33.741 1.00 39.13 74 LYS D C 1
ATOM 7298 O O . LYS D 1 86 ? -18.069 7.582 32.869 1.00 38.54 74 LYS D O 1
ATOM 7304 N N . ALA D 1 87 ? -18.242 9.686 33.651 1.00 40.67 75 ALA D N 1
ATOM 7305 C CA . ALA D 1 87 ? -17.655 10.332 32.476 1.00 40.21 75 ALA D CA 1
ATOM 7306 C C . ALA D 1 87 ? -16.244 9.828 32.206 1.00 41.83 75 ALA D C 1
ATOM 7307 O O . ALA D 1 87 ? -15.925 9.489 31.078 1.00 43.22 75 ALA D O 1
ATOM 7309 N N . GLY D 1 88 ? -15.403 9.767 33.238 1.00 42.04 76 GLY D N 1
ATOM 7310 C CA . GLY D 1 88 ? -14.013 9.331 33.066 1.00 41.11 76 GLY D CA 1
ATOM 7311 C C . GLY D 1 88 ? -13.870 7.870 32.655 1.00 42.01 76 GLY D C 1
ATOM 7312 O O . GLY D 1 88 ? -13.071 7.535 31.777 1.00 41.32 76 GLY D O 1
ATOM 7313 N N . ALA D 1 89 ? -14.650 6.997 33.282 1.00 41.91 77 ALA D N 1
ATOM 7314 C CA . ALA D 1 89 ? -14.598 5.572 32.987 1.00 42.85 77 ALA D CA 1
ATOM 7315 C C . ALA D 1 89 ? -15.084 5.290 31.565 1.00 45.93 77 ALA D C 1
ATOM 7316 O O . ALA D 1 89 ? -14.622 4.341 30.930 1.00 46.86 77 ALA D O 1
ATOM 7318 N N . ASP D 1 90 ? -15.994 6.129 31.063 1.00 48.35 78 ASP D N 1
ATOM 7319 C CA . ASP D 1 90 ? -16.526 6.006 29.696 1.00 50.10 78 ASP D CA 1
ATOM 7320 C C . ASP D 1 90 ? -15.514 6.261 28.586 1.00 48.88 78 ASP D C 1
ATOM 7321 O O . ASP D 1 90 ? -15.746 5.882 27.452 1.00 51.17 78 ASP D O 1
ATOM 7326 N N . GLU D 1 91 ? -14.401 6.897 28.910 1.00 47.67 79 GLU D N 1
ATOM 7327 C CA . GLU D 1 91 ? -13.343 7.158 27.945 1.00 47.71 79 GLU D CA 1
ATOM 7328 C C . GLU D 1 91 ? -12.449 5.945 27.673 1.00 47.85 79 GLU D C 1
ATOM 7329 O O . GLU D 1 91 ? -11.541 6.043 26.854 1.00 49.22 79 GLU D O 1
ATOM 7335 N N . PHE D 1 92 ? -12.675 4.827 28.367 1.00 46.48 80 PHE D N 1
ATOM 7336 C CA . PHE D 1 92 ? -11.840 3.632 28.232 1.00 45.55 80 PHE D CA 1
ATOM 7337 C C . PHE D 1 92 ? -12.642 2.497 27.618 1.00 46.59 80 PHE D C 1
ATOM 7338 O O . PHE D 1 92 ? -13.864 2.425 27.784 1.00 46.03 80 PHE D O 1
ATOM 7346 N N . LYS D 1 93 ? -11.952 1.597 26.927 1.00 48.96 81 LYS D N 1
ATOM 7347 C CA . LYS D 1 93 ? -12.606 0.447 26.290 1.00 50.90 81 LYS D CA 1
ATOM 7348 C C . LYS D 1 93 ? -12.280 -0.786 27.124 1.00 51.74 81 LYS D C 1
ATOM 7349 O O . LYS D 1 93 ? -12.137 -1.895 26.602 1.00 52.95 81 LYS D O 1
ATOM 7352 N N . GLN D 1 94 ? -12.221 -0.580 28.438 1.00 51.20 82 GLN D N 1
ATOM 7353 C CA . GLN D 1 94 ? -11.593 -1.515 29.366 1.00 49.19 82 GLN D CA 1
ATOM 7354 C C . GLN D 1 94 ? -12.007 -1.116 30.772 1.00 45.96 82 GLN D C 1
ATOM 7355 O O . GLN D 1 94 ? -12.418 0.025 30.984 1.00 46.63 82 GLN D O 1
ATOM 7361 N N . GLU D 1 95 ? -11.912 -2.030 31.734 1.00 44.22 83 GLU D N 1
ATOM 7362 C CA . GLU D 1 95 ? -12.175 -1.664 33.143 1.00 42.61 83 GLU D CA 1
ATOM 7363 C C . GLU D 1 95 ? -11.061 -0.741 33.650 1.00 41.76 83 GLU D C 1
ATOM 7364 O O . GLU D 1 95 ? -9.914 -0.817 33.184 1.00 40.21 83 GLU D O 1
ATOM 7370 N N . VAL D 1 96 ? -11.404 0.151 34.575 1.00 41.79 84 VAL D N 1
ATOM 7371 C CA . VAL D 1 96 ? -10.422 1.084 35.132 1.00 40.55 84 VAL D CA 1
ATOM 7372 C C . VAL D 1 96 ? -10.334 1.064 36.668 1.00 40.62 84 VAL D C 1
ATOM 7373 O O . VAL D 1 96 ? -11.259 0.654 37.367 1.00 37.66 84 VAL D O 1
ATOM 7377 N N . ARG D 1 97 ? -9.155 1.458 37.136 1.00 40.17 85 ARG D N 1
ATOM 7378 C CA . ARG D 1 97 ? -8.857 1.775 38.506 1.00 43.02 85 ARG D CA 1
ATOM 7379 C C . ARG D 1 97 ? -9.041 3.299 38.611 1.00 39.99 85 ARG D C 1
ATOM 7380 O O . ARG D 1 97 ? -8.656 4.019 37.704 1.00 39.38 85 ARG D O 1
ATOM 7388 N N . ILE D 1 98 ? -9.672 3.775 39.680 1.00 38.39 86 ILE D N 1
ATOM 7389 C CA . ILE D 1 98 ? -9.879 5.210 39.904 1.00 38.77 86 ILE D CA 1
ATOM 7390 C C . ILE D 1 98 ? -9.403 5.513 41.334 1.00 39.79 86 ILE D C 1
ATOM 7391 O O . ILE D 1 98 ? -9.876 4.894 42.309 1.00 37.85 86 ILE D O 1
ATOM 7396 N N . LYS D 1 99 ? -8.451 6.435 41.434 1.00 38.55 87 LYS D N 1
ATOM 7397 C CA . LYS D 1 99 ? -7.919 6.923 42.696 1.00 40.32 87 LYS D CA 1
ATOM 7398 C C . LYS D 1 99 ? -8.465 8.324 42.880 1.00 37.39 87 LYS D C 1
ATOM 7399 O O . LYS D 1 99 ? -8.405 9.123 41.957 1.00 36.01 87 LYS D O 1
ATOM 7403 N N . VAL D 1 100 ? -9.035 8.605 44.055 1.00 35.25 88 VAL D N 1
ATOM 7404 C CA . VAL D 1 100 ? -9.588 9.918 44.364 1.00 34.29 88 VAL D CA 1
ATOM 7405 C C . VAL D 1 100 ? -8.800 10.515 45.533 1.00 35.51 88 VAL D C 1
ATOM 7406 O O . VAL D 1 100 ? -8.705 9.913 46.588 1.00 32.88 88 VAL D O 1
ATOM 7410 N N . TYR D 1 101 ? -8.232 11.696 45.331 1.00 33.68 89 TYR D N 1
ATOM 7411 C CA . TYR D 1 101 ? -7.451 12.369 46.357 1.00 34.11 89 TYR D CA 1
ATOM 7412 C C . TYR D 1 101 ? -8.140 13.669 46.743 1.00 35.53 89 TYR D C 1
ATOM 7413 O O . TYR D 1 101 ? -8.574 14.431 45.880 1.00 34.10 89 TYR D O 1
ATOM 7422 N N . LEU D 1 102 ? -8.227 13.907 48.045 1.00 38.35 90 LEU D N 1
ATOM 7423 C CA . LEU D 1 102 ? -8.790 15.125 48.615 1.00 38.41 90 LEU D CA 1
ATOM 7424 C C . LEU D 1 102 ? -7.715 15.777 49.463 1.00 38.33 90 LEU D C 1
ATOM 7425 O O . LEU D 1 102 ? -7.144 15.157 50.372 1.00 37.43 90 LEU D O 1
ATOM 7430 N N . PHE D 1 103 ? -7.467 17.048 49.193 1.00 40.97 91 PHE D N 1
ATOM 7431 C CA . PHE D 1 103 ? -6.418 17.771 49.888 1.00 42.84 91 PHE D CA 1
ATOM 7432 C C . PHE D 1 103 ? -6.993 18.510 51.092 1.00 45.99 91 PHE D C 1
ATOM 7433 O O . PHE D 1 103 ? -7.857 19.395 50.912 1.00 43.78 91 PHE D O 1
ATOM 7441 N N . PRO D 1 104 ? -6.506 18.147 52.318 1.00 49.14 92 PRO D N 1
ATOM 7442 C CA . PRO D 1 104 ? -6.998 18.671 53.611 1.00 51.14 92 PRO D CA 1
ATOM 7443 C C . PRO D 1 104 ? -7.341 20.163 53.621 1.00 53.18 92 PRO D C 1
ATOM 7444 O O . PRO D 1 104 ? -8.505 20.522 53.875 1.00 56.93 92 PRO D O 1
ATOM 7448 N N . ASP D 1 105 ? -6.388 21.035 53.310 1.00 52.86 93 ASP D N 1
ATOM 7449 C CA . ASP D 1 105 ? -6.671 22.471 53.442 1.00 54.87 93 ASP D CA 1
ATOM 7450 C C . ASP D 1 105 ? -7.427 23.092 52.260 1.00 54.98 93 ASP D C 1
ATOM 7451 O O . ASP D 1 105 ? -8.418 23.803 52.468 1.00 54.87 93 ASP D O 1
ATOM 7456 N N . SER D 1 106 ? -6.999 22.802 51.033 1.00 55.42 94 SER D N 1
ATOM 7457 C CA . SER D 1 106 ? -7.665 23.392 49.854 1.00 55.23 94 SER D CA 1
ATOM 7458 C C . SER D 1 106 ? -9.089 22.861 49.594 1.00 54.41 94 SER D C 1
ATOM 7459 O O . SER D 1 106 ? -9.931 23.596 49.091 1.00 54.09 94 SER D O 1
ATOM 7462 N N . GLY D 1 107 ? -9.367 21.610 49.959 1.00 54.55 95 GLY D N 1
ATOM 7463 C CA . GLY D 1 107 ? -10.663 20.987 49.660 1.00 53.64 95 GLY D CA 1
ATOM 7464 C C . GLY D 1 107 ? -10.778 20.512 48.211 1.00 53.28 95 GLY D C 1
ATOM 7465 O O . GLY D 1 107 ? -11.847 20.052 47.766 1.00 53.47 95 GLY D O 1
ATOM 7466 N N . GLU D 1 108 ? -9.676 20.608 47.473 1.00 52.13 96 GLU D N 1
ATOM 7467 C CA . GLU D 1 108 ? -9.633 20.159 46.085 1.00 52.07 96 GLU D CA 1
ATOM 7468 C C . GLU D 1 108 ? -9.665 18.633 45.978 1.00 48.59 96 GLU D C 1
ATOM 7469 O O . GLU D 1 108 ? -9.095 17.937 46.816 1.00 45.31 96 GLU D O 1
ATOM 7475 N N . VAL D 1 109 ? -10.357 18.135 44.951 1.00 46.57 97 VAL D N 1
ATOM 7476 C CA . VAL D 1 109 ? -10.415 16.712 44.657 1.00 44.58 97 VAL D CA 1
ATOM 7477 C C . VAL D 1 109 ? -9.727 16.425 43.310 1.00 43.76 97 VAL D C 1
ATOM 7478 O O . VAL D 1 109 ? -9.927 17.142 42.334 1.00 44.18 97 VAL D O 1
ATOM 7482 N N . LEU D 1 110 ? -8.902 15.381 43.282 1.00 41.69 98 LEU D N 1
ATOM 7483 C CA . LEU D 1 110 ? -8.229 14.938 42.066 1.00 39.90 98 LEU D CA 1
ATOM 7484 C C . LEU D 1 110 ? -8.603 13.483 41.805 1.00 39.02 98 LEU D C 1
ATOM 7485 O O . LEU D 1 110 ? -8.460 12.639 42.681 1.00 36.81 98 LEU D O 1
ATOM 7490 N N . PHE D 1 111 ? -9.090 13.201 40.598 1.00 36.68 99 PHE D N 1
ATOM 7491 C CA . PHE D 1 111 ? -9.373 11.838 40.188 1.00 36.32 99 PHE D CA 1
ATOM 7492 C C . PHE D 1 111 ? -8.287 11.412 39.193 1.00 35.70 99 PHE D C 1
ATOM 7493 O O . PHE D 1 111 ? -7.872 12.210 38.350 1.00 34.14 99 PHE D O 1
ATOM 7501 N N . VAL D 1 112 ? -7.851 10.160 39.288 1.00 35.30 100 VAL D N 1
ATOM 7502 C CA . VAL D 1 112 ? -6.844 9.597 38.391 1.00 35.69 100 VAL D CA 1
ATOM 7503 C C . VAL D 1 112 ? -7.428 8.278 37.913 1.00 36.59 100 VAL D C 1
ATOM 7504 O O . VAL D 1 112 ? -7.654 7.384 38.723 1.00 38.32 100 VAL D O 1
ATOM 7508 N N . PHE D 1 113 ? -7.723 8.197 36.616 1.00 37.58 101 PHE D N 1
ATOM 7509 C CA . PHE D 1 113 ? -8.258 6.993 35.962 1.00 38.71 101 PHE D CA 1
ATOM 7510 C C . PHE D 1 113 ? -7.137 6.339 35.162 1.00 39.74 101 PHE D C 1
ATOM 7511 O O . PHE D 1 113 ? -6.383 7.025 34.476 1.00 37.86 101 PHE D O 1
ATOM 7519 N N . SER D 1 114 ? -7.046 5.019 35.240 1.00 41.47 102 SER D N 1
ATOM 7520 C CA . SER D 1 114 ? -6.024 4.262 34.529 1.00 43.85 102 SER D CA 1
ATOM 7521 C C . SER D 1 114 ? -6.532 2.836 34.278 1.00 45.77 102 SER D C 1
ATOM 7522 O O . SER D 1 114 ? -7.404 2.364 34.990 1.00 45.67 102 SER D O 1
ATOM 7525 N N . PRO D 1 115 ? -6.004 2.152 33.253 1.00 48.77 103 PRO D N 1
ATOM 7526 C CA . PRO D 1 115 ? -6.513 0.808 32.961 1.00 50.32 103 PRO D CA 1
ATOM 7527 C C . PRO D 1 115 ? -6.308 -0.204 34.078 1.00 51.63 103 PRO D C 1
ATOM 7528 O O . PRO D 1 115 ? -5.247 -0.249 34.673 1.00 51.44 103 PRO D O 1
ATOM 7532 N N . LEU D 1 116 ? -7.339 -0.998 34.359 1.00 54.82 104 LEU D N 1
ATOM 7533 C CA . LEU D 1 116 ? -7.266 -2.051 35.367 1.00 57.68 104 LEU D CA 1
ATOM 7534 C C . LEU D 1 116 ? -6.886 -3.348 34.676 1.00 61.96 104 LEU D C 1
ATOM 7535 O O . LEU D 1 116 ? -7.705 -3.964 33.991 1.00 63.55 104 LEU D O 1
ATOM 7540 N N . ASN D 1 117 ? -5.631 -3.741 34.820 1.00 66.58 105 ASN D N 1
ATOM 7541 C CA . ASN D 1 117 ? -5.156 -4.987 34.237 1.00 70.50 105 ASN D CA 1
ATOM 7542 C C . ASN D 1 117 ? -5.031 -5.958 35.394 1.00 71.35 105 ASN D C 1
ATOM 7543 O O . ASN D 1 117 ? -4.025 -5.955 36.105 1.00 72.51 105 ASN D O 1
ATOM 7548 N N . ILE D 1 118 ? -6.071 -6.756 35.603 1.00 71.52 106 ILE D N 1
ATOM 7549 C CA . ILE D 1 118 ? -6.098 -7.644 36.749 1.00 72.87 106 ILE D CA 1
ATOM 7550 C C . ILE D 1 118 ? -5.589 -9.024 36.345 1.00 72.06 106 ILE D C 1
ATOM 7551 O O . ILE D 1 118 ? -6.154 -9.647 35.445 1.00 72.40 106 ILE D O 1
ATOM 7556 N N . PRO D 1 119 ? -4.513 -9.501 37.011 1.00 70.56 107 PRO D N 1
ATOM 7557 C CA . PRO D 1 119 ? -3.906 -10.792 36.699 1.00 69.89 107 PRO D CA 1
ATOM 7558 C C . PRO D 1 119 ? -4.662 -11.975 37.308 1.00 68.72 107 PRO D C 1
ATOM 7559 O O . PRO D 1 119 ? -5.491 -11.778 38.197 1.00 68.05 107 PRO D O 1
ATOM 7563 N N . ASP D 1 120 ? -4.383 -13.184 36.811 1.00 67.75 108 ASP D N 1
ATOM 7564 C CA . ASP D 1 120 ? -4.989 -14.414 37.348 1.00 66.88 108 ASP D CA 1
ATOM 7565 C C . ASP D 1 120 ? -4.179 -14.919 38.556 1.00 63.27 108 ASP D C 1
ATOM 7566 O O . ASP D 1 120 ? -2.997 -15.273 38.447 1.00 61.80 108 ASP D O 1
ATOM 7571 N N . LEU D 1 121 ? -4.849 -14.949 39.700 1.00 60.33 109 LEU D N 1
ATOM 7572 C CA . LEU D 1 121 ? -4.233 -15.286 40.964 1.00 58.36 109 LEU D CA 1
ATOM 7573 C C . LEU D 1 121 ? -4.901 -16.537 41.545 1.00 57.58 109 LEU D C 1
ATOM 7574 O O . LEU D 1 121 ? -4.795 -16.789 42.743 1.00 58.41 109 LEU D O 1
ATOM 7579 N N . GLU D 1 122 ? -5.585 -17.323 40.709 1.00 56.64 110 GLU D N 1
ATOM 7580 C CA . GLU D 1 122 ? -6.288 -18.534 41.182 1.00 55.73 110 GLU D CA 1
ATOM 7581 C C . GLU D 1 122 ? -5.304 -19.496 41.874 1.00 53.00 110 GLU D C 1
ATOM 7582 O O . GLU D 1 122 ? -5.630 -20.108 42.896 1.00 52.61 110 GLU D O 1
ATOM 7585 N N . THR D 1 123 ? -4.102 -19.588 41.305 1.00 49.03 111 THR D N 1
ATOM 7586 C CA . THR D 1 123 ? -2.959 -20.307 41.873 1.00 47.29 111 THR D CA 1
ATOM 7587 C C . THR D 1 123 ? -2.425 -19.754 43.260 1.00 44.98 111 THR D C 1
ATOM 7588 O O . THR D 1 123 ? -1.609 -20.390 43.926 1.00 44.92 111 THR D O 1
ATOM 7592 N N . GLY D 1 124 ? -2.855 -18.570 43.680 1.00 40.92 112 GLY D N 1
ATOM 7593 C CA . GLY D 1 124 ? -2.472 -18.028 44.995 1.00 40.04 112 GLY D CA 1
ATOM 7594 C C . GLY D 1 124 ? -1.157 -17.280 45.046 1.00 36.82 112 GLY D C 1
ATOM 7595 O O . GLY D 1 124 ? -0.279 -17.500 44.222 1.00 37.29 112 GLY D O 1
ATOM 7596 N N . VAL D 1 125 ? -1.014 -16.421 46.051 1.00 34.27 113 VAL D N 1
ATOM 7597 C CA . VAL D 1 125 ? 0.152 -15.559 46.185 1.00 30.94 113 VAL D CA 1
ATOM 7598 C C . VAL D 1 125 ? 0.978 -15.819 47.455 1.00 30.89 113 VAL D C 1
ATOM 7599 O O . VAL D 1 125 ? 0.564 -16.541 48.348 1.00 31.38 113 VAL D O 1
ATOM 7603 N N . GLU D 1 126 ? 2.164 -15.207 47.481 1.00 31.81 114 GLU D N 1
ATOM 7604 C CA A GLU D 1 126 ? 3.075 -15.227 48.635 0.50 31.55 114 GLU D CA 1
ATOM 7605 C CA B GLU D 1 126 ? 3.054 -15.232 48.619 0.50 31.81 114 GLU D CA 1
ATOM 7606 C C . GLU D 1 126 ? 2.983 -13.904 49.393 1.00 31.63 114 GLU D C 1
ATOM 7607 O O . GLU D 1 126 ? 2.993 -12.833 48.803 1.00 31.17 114 GLU D O 1
ATOM 7618 N N . VAL D 1 127 ? 2.893 -13.983 50.716 1.00 32.52 115 VAL D N 1
ATOM 7619 C CA . VAL D 1 127 ? 2.923 -12.794 51.565 1.00 30.39 115 VAL D CA 1
ATOM 7620 C C . VAL D 1 127 ? 3.978 -13.054 52.649 1.00 29.81 115 VAL D C 1
ATOM 7621 O O . VAL D 1 127 ? 4.396 -14.205 52.878 1.00 30.05 115 VAL D O 1
ATOM 7625 N N . LYS D 1 128 ? 4.454 -11.982 53.258 1.00 27.87 116 LYS D N 1
ATOM 7626 C CA . LYS D 1 128 ? 5.435 -12.050 54.319 1.00 30.44 116 LYS D CA 1
ATOM 7627 C C . LYS D 1 128 ? 4.963 -11.176 55.457 1.00 30.13 116 LYS D C 1
ATOM 7628 O O . LYS D 1 128 ? 4.228 -10.211 55.225 1.00 30.22 116 LYS D O 1
ATOM 7634 N N . ILE D 1 129 ? 5.390 -11.507 56.679 1.00 30.09 117 ILE D N 1
ATOM 7635 C CA . ILE D 1 129 ? 5.115 -10.659 57.840 1.00 29.97 117 ILE D CA 1
ATOM 7636 C C . ILE D 1 129 ? 6.022 -9.417 57.731 1.00 31.64 117 ILE D C 1
ATOM 7637 O O . ILE D 1 129 ? 7.221 -9.540 57.499 1.00 30.84 117 ILE D O 1
ATOM 7642 N N . SER D 1 130 ? 5.432 -8.231 57.839 1.00 30.52 118 SER D N 1
ATOM 7643 C CA . SER D 1 130 ? 6.182 -6.982 57.760 1.00 32.07 118 SER D CA 1
ATOM 7644 C C . SER D 1 130 ? 6.912 -6.677 59.057 1.00 34.41 118 SER D C 1
ATOM 7645 O O . SER D 1 130 ? 6.463 -7.047 60.137 1.00 29.19 118 SER D O 1
ATOM 7648 N N . ASN D 1 131 ? 8.016 -5.945 58.901 1.00 36.87 119 ASN D N 1
ATOM 7649 C CA . ASN D 1 131 ? 8.800 -5.392 59.986 1.00 37.63 119 ASN D CA 1
ATOM 7650 C C . ASN D 1 131 ? 8.310 -4.016 60.480 1.00 38.28 119 ASN D C 1
ATOM 7651 O O . ASN D 1 131 ? 8.967 -3.401 61.312 1.00 42.00 119 ASN D O 1
ATOM 7656 N N . VAL D 1 132 ? 7.193 -3.527 59.936 1.00 34.89 120 VAL D N 1
ATOM 7657 C CA . VAL D 1 132 ? 6.665 -2.207 60.247 1.00 32.55 120 VAL D CA 1
ATOM 7658 C C . VAL D 1 132 ? 5.357 -2.416 61.006 1.00 31.24 120 VAL D C 1
ATOM 7659 O O . VAL D 1 132 ? 4.472 -3.079 60.505 1.00 31.52 120 VAL D O 1
ATOM 7663 N N . ARG D 1 133 ? 5.261 -1.916 62.244 1.00 30.25 121 ARG D N 1
ATOM 7664 C CA . ARG D 1 133 ? 4.036 -2.085 63.007 1.00 29.40 121 ARG D CA 1
ATOM 7665 C C . ARG D 1 133 ? 3.069 -0.940 62.715 1.00 29.78 121 ARG D C 1
ATOM 7666 O O . ARG D 1 133 ? 3.469 0.217 62.545 1.00 29.66 121 ARG D O 1
ATOM 7674 N N . ARG D 1 134 ? 1.785 -1.265 62.707 1.00 28.53 122 ARG D N 1
ATOM 7675 C CA . ARG D 1 134 ? 0.737 -0.248 62.518 1.00 29.71 122 ARG D CA 1
ATOM 7676 C C . ARG D 1 134 ? 0.897 0.907 63.558 1.00 26.39 122 ARG D C 1
ATOM 7677 O O . ARG D 1 134 ? 1.127 0.678 64.746 1.00 29.57 122 ARG D O 1
ATOM 7685 N N . ILE D 1 135 ? 0.827 2.151 63.091 1.00 28.46 123 ILE D N 1
ATOM 7686 C CA . ILE D 1 135 ? 1.038 3.310 63.959 1.00 24.69 123 ILE D CA 1
ATOM 7687 C C . ILE D 1 135 ? 0.002 3.259 65.103 1.00 27.58 123 ILE D C 1
ATOM 7688 O O . ILE D 1 135 ? -1.179 3.039 64.851 1.00 25.78 123 ILE D O 1
ATOM 7693 N N . PRO D 1 136 ? 0.449 3.466 66.355 1.00 26.80 124 PRO D N 1
ATOM 7694 C CA . PRO D 1 136 ? -0.503 3.434 67.451 1.00 27.82 124 PRO D CA 1
ATOM 7695 C C . PRO D 1 136 ? -1.538 4.556 67.389 1.00 29.26 124 PRO D C 1
ATOM 7696 O O . PRO D 1 136 ? -1.266 5.668 66.899 1.00 25.93 124 PRO D O 1
ATOM 7700 N N . ASP D 1 137 ? -2.703 4.259 67.943 1.00 29.48 125 ASP D N 1
ATOM 7701 C CA . ASP D 1 137 ? -3.839 5.155 67.979 1.00 28.83 125 ASP D CA 1
ATOM 7702 C C . ASP D 1 137 ? -3.520 6.480 68.687 1.00 25.49 125 ASP D C 1
ATOM 7703 O O . ASP D 1 137 ? -4.054 7.504 68.313 1.00 28.75 125 ASP D O 1
ATOM 7708 N N . LEU D 1 138 ? -2.619 6.470 69.667 1.00 23.83 126 LEU D N 1
ATOM 7709 C CA . LEU D 1 138 ? -2.210 7.685 70.350 1.00 23.81 126 LEU D CA 1
ATOM 7710 C C . LEU D 1 138 ? -1.388 8.664 69.434 1.00 22.75 126 LEU D C 1
ATOM 7711 O O . LEU D 1 138 ? -1.198 9.838 69.781 1.00 22.54 126 LEU D O 1
ATOM 7716 N N . SER D 1 139 ? -0.927 8.169 68.288 1.00 23.23 127 SER D N 1
ATOM 7717 C CA . SER D 1 139 ? -0.127 8.929 67.304 1.00 24.74 127 SER D CA 1
ATOM 7718 C C . SER D 1 139 ? -0.923 9.300 66.028 1.00 25.73 127 SER D C 1
ATOM 7719 O O . SER D 1 139 ? -0.715 10.360 65.452 1.00 26.41 127 SER D O 1
ATOM 7722 N N . THR D 1 140 ? -1.829 8.424 65.597 1.00 25.19 128 THR D N 1
ATOM 7723 C CA . THR D 1 140 ? -2.644 8.637 64.387 1.00 25.32 128 THR D CA 1
ATOM 7724 C C . THR D 1 140 ? -3.820 7.681 64.413 1.00 25.56 128 THR D C 1
ATOM 7725 O O . THR D 1 140 ? -3.635 6.512 64.779 1.00 26.69 128 THR D O 1
ATOM 7729 N N . PRO D 1 141 ? -5.024 8.139 64.010 1.00 26.75 129 PRO D N 1
ATOM 7730 C CA . PRO D 1 141 ? -6.150 7.174 63.886 1.00 28.77 129 PRO D CA 1
ATOM 7731 C C . PRO D 1 141 ? -5.834 6.016 62.953 1.00 28.16 129 PRO D C 1
ATOM 7732 O O . PRO D 1 141 ? -5.423 6.245 61.820 1.00 28.37 129 PRO D O 1
ATOM 7736 N N . PRO D 1 142 ? -6.015 4.763 63.418 1.00 29.54 130 PRO D N 1
ATOM 7737 C CA . PRO D 1 142 ? -5.750 3.607 62.543 1.00 27.71 130 PRO D CA 1
ATOM 7738 C C . PRO D 1 142 ? -6.512 3.551 61.223 1.00 29.76 130 PRO D C 1
ATOM 7739 O O . PRO D 1 142 ? -6.014 2.948 60.252 1.00 28.85 130 PRO D O 1
ATOM 7743 N N . ALA D 1 143 ? -7.694 4.171 61.175 1.00 30.93 131 ALA D N 1
ATOM 7744 C CA . ALA D 1 143 ? -8.532 4.179 59.962 1.00 32.75 131 ALA D CA 1
ATOM 7745 C C . ALA D 1 143 ? -8.372 5.424 59.087 1.00 33.00 131 ALA D C 1
ATOM 7746 O O . ALA D 1 143 ? -9.046 5.541 58.074 1.00 36.02 131 ALA D O 1
ATOM 7748 N N . LEU D 1 144 ? -7.458 6.332 59.434 1.00 34.28 132 LEU D N 1
ATOM 7749 C CA . LEU D 1 144 ? -7.222 7.530 58.620 1.00 33.59 132 LEU D CA 1
ATOM 7750 C C . LEU D 1 144 ? -6.473 7.170 57.319 1.00 34.22 132 LEU D C 1
ATOM 7751 O O . LEU D 1 144 ? -5.306 6.735 57.340 1.00 30.31 132 LEU D O 1
ATOM 7756 N N . LYS D 1 145 ? -7.175 7.320 56.194 1.00 33.81 133 LYS D N 1
ATOM 7757 C CA . LYS D 1 145 ? -6.637 7.028 54.884 1.00 36.13 133 LYS D CA 1
ATOM 7758 C C . LYS D 1 145 ? -5.962 8.277 54.340 1.00 34.85 133 LYS D C 1
ATOM 7759 O O . LYS D 1 145 ? -6.578 9.054 53.635 1.00 32.40 133 LYS D O 1
ATOM 7763 N N . ILE D 1 146 ? -4.691 8.459 54.693 1.00 35.05 134 ILE D N 1
ATOM 7764 C CA . ILE D 1 146 ? -3.901 9.607 54.258 1.00 32.76 134 ILE D CA 1
ATOM 7765 C C . ILE D 1 146 ? -2.666 9.002 53.593 1.00 33.23 134 ILE D C 1
ATOM 7766 O O . ILE D 1 146 ? -2.099 8.041 54.109 1.00 35.76 134 ILE D O 1
ATOM 7771 N N . THR D 1 147 ? -2.288 9.561 52.446 1.00 32.50 135 THR D N 1
ATOM 7772 C CA . THR D 1 147 ? -1.276 9.015 51.538 1.00 31.36 135 THR D CA 1
ATOM 7773 C C . THR D 1 147 ? 0.152 8.904 52.087 1.00 30.65 135 THR D C 1
ATOM 7774 O O . THR D 1 147 ? 0.904 8.057 51.633 1.00 31.54 135 THR D O 1
ATOM 7778 N N . GLY D 1 148 ? 0.508 9.758 53.045 1.00 30.76 136 GLY D N 1
ATOM 7779 C CA . GLY D 1 148 ? 1.833 9.778 53.632 1.00 29.78 136 GLY D CA 1
ATOM 7780 C C . GLY D 1 148 ? 2.024 8.966 54.905 1.00 28.27 136 GLY D C 1
ATOM 7781 O O . GLY D 1 148 ? 3.108 8.954 55.473 1.00 28.07 136 GLY D O 1
ATOM 7782 N N . ARG D 1 149 ? 1.000 8.274 55.360 1.00 29.50 137 ARG D N 1
ATOM 7783 C CA . ARG D 1 149 ? 1.140 7.534 56.613 1.00 29.69 137 ARG D CA 1
ATOM 7784 C C . ARG D 1 149 ? 2.255 6.489 56.497 1.00 30.22 137 ARG D C 1
ATOM 7785 O O . ARG D 1 149 ? 2.236 5.629 55.614 1.00 30.72 137 ARG D O 1
ATOM 7793 N N . THR D 1 150 ? 3.234 6.597 57.405 1.00 31.49 138 THR D N 1
ATOM 7794 C CA . THR D 1 150 ? 4.535 5.913 57.261 1.00 27.67 138 THR D CA 1
ATOM 7795 C C . THR D 1 150 ? 4.513 4.395 57.526 1.00 28.35 138 THR D C 1
ATOM 7796 O O . THR D 1 150 ? 5.418 3.688 57.073 1.00 26.17 138 THR D O 1
ATOM 7800 N N . ASP D 1 151 ? 3.508 3.888 58.241 1.00 28.63 139 ASP D N 1
ATOM 7801 C CA . ASP D 1 151 ? 3.385 2.440 58.387 1.00 29.72 139 ASP D CA 1
ATOM 7802 C C . ASP D 1 151 ? 3.150 1.838 56.975 1.00 30.04 139 ASP D C 1
ATOM 7803 O O . ASP D 1 151 ? 3.940 1.031 56.499 1.00 31.77 139 ASP D O 1
ATOM 7808 N N . ILE D 1 152 ? 2.122 2.306 56.280 1.00 30.87 140 ILE D N 1
ATOM 7809 C CA . ILE D 1 152 ? 1.828 1.826 54.936 1.00 30.18 140 ILE D CA 1
ATOM 7810 C C . ILE D 1 152 ? 2.955 2.093 53.936 1.00 30.32 140 ILE D C 1
ATOM 7811 O O . ILE D 1 152 ? 3.344 1.210 53.167 1.00 32.85 140 ILE D O 1
ATOM 7816 N N . VAL D 1 153 ? 3.494 3.303 53.961 1.00 31.87 141 VAL D N 1
ATOM 7817 C CA . VAL D 1 153 ? 4.520 3.716 53.014 1.00 31.70 141 VAL D CA 1
ATOM 7818 C C . VAL D 1 153 ? 5.802 2.889 53.178 1.00 34.10 141 VAL D C 1
ATOM 7819 O O . VAL D 1 153 ? 6.403 2.467 52.181 1.00 35.01 141 VAL D O 1
ATOM 7823 N N . LEU D 1 154 ? 6.217 2.628 54.419 1.00 33.12 142 LEU D N 1
ATOM 7824 C CA . LEU D 1 154 ? 7.406 1.814 54.635 1.00 31.28 142 LEU D CA 1
ATOM 7825 C C . LEU D 1 154 ? 7.141 0.325 54.333 1.00 33.33 142 LEU D C 1
ATOM 7826 O O . LEU D 1 154 ? 7.993 -0.351 53.765 1.00 30.94 142 LEU D O 1
ATOM 7831 N N . ALA D 1 155 ? 5.968 -0.184 54.720 1.00 32.26 143 ALA D N 1
ATOM 7832 C CA . ALA D 1 155 ? 5.640 -1.573 54.482 1.00 32.32 143 ALA D CA 1
ATOM 7833 C C . ALA D 1 155 ? 5.612 -1.873 52.970 1.00 33.20 143 ALA D C 1
ATOM 7834 O O . ALA D 1 155 ? 6.085 -2.927 52.538 1.00 31.86 143 ALA D O 1
ATOM 7836 N N . ARG D 1 156 ? 5.105 -0.940 52.169 1.00 33.71 144 ARG D N 1
ATOM 7837 C CA . ARG D 1 156 ? 5.139 -1.094 50.704 1.00 36.18 144 ARG D CA 1
ATOM 7838 C C . ARG D 1 156 ? 6.531 -1.263 50.120 1.00 39.36 144 ARG D C 1
ATOM 7839 O O . ARG D 1 156 ? 6.673 -1.956 49.130 1.00 35.95 144 ARG D O 1
ATOM 7847 N N . ARG D 1 157 ? 7.548 -0.630 50.705 1.00 43.18 145 ARG D N 1
ATOM 7848 C CA . ARG D 1 157 ? 8.916 -0.767 50.185 1.00 46.13 145 ARG D CA 1
ATOM 7849 C C . ARG D 1 157 ? 9.510 -2.135 50.514 1.00 45.28 145 ARG D C 1
ATOM 7850 O O . ARG D 1 157 ? 10.539 -2.511 49.976 1.00 48.08 145 ARG D O 1
ATOM 7858 N N . GLU D 1 158 ? 8.885 -2.876 51.411 1.00 44.13 146 GLU D N 1
ATOM 7859 C CA . GLU D 1 158 ? 9.335 -4.220 51.719 1.00 43.94 146 GLU D CA 1
ATOM 7860 C C . GLU D 1 158 ? 8.802 -5.268 50.758 1.00 46.02 146 GLU D C 1
ATOM 7861 O O . GLU D 1 158 ? 9.203 -6.432 50.848 1.00 48.97 146 GLU D O 1
ATOM 7867 N N . ILE D 1 159 ? 7.864 -4.907 49.891 1.00 44.08 147 ILE D N 1
ATOM 7868 C CA . ILE D 1 159 ? 7.280 -5.888 49.004 1.00 42.91 147 ILE D CA 1
ATOM 7869 C C . ILE D 1 159 ? 8.327 -6.257 47.942 1.00 46.34 147 ILE D C 1
ATOM 7870 O O . ILE D 1 159 ? 8.356 -5.680 46.855 1.00 45.97 147 ILE D O 1
ATOM 7875 N N . VAL D 1 160 ? 9.214 -7.188 48.301 1.00 48.57 148 VAL D N 1
ATOM 7876 C CA . VAL D 1 160 ? 10.267 -7.676 47.399 1.00 48.32 148 VAL D CA 1
ATOM 7877 C C A VAL D 1 160 ? 9.999 -9.201 47.480 0.50 46.48 148 VAL D C 1
ATOM 7878 C C B VAL D 1 160 ? 9.984 -8.874 46.472 0.50 46.29 148 VAL D C 1
ATOM 7879 O O A VAL D 1 160 ? 9.962 -9.783 48.582 0.50 41.79 148 VAL D O 1
ATOM 7880 O O B VAL D 1 160 ? 9.917 -8.693 45.248 0.50 45.26 148 VAL D O 1
ATOM 7884 N N A ASP D 1 161 ? 9.862 -9.841 46.342 0.50 46.57 149 ASP D N 1
ATOM 7885 N N B ASP D 1 161 ? 9.808 -10.060 47.017 0.50 46.15 149 ASP D N 1
ATOM 7886 C CA . ASP D 1 161 ? 9.554 -11.276 46.232 1.00 47.39 149 ASP D CA 1
ATOM 7887 C C . ASP D 1 161 ? 8.291 -11.826 46.880 1.00 45.70 149 ASP D C 1
ATOM 7888 O O . ASP D 1 161 ? 8.245 -12.983 47.328 1.00 48.46 149 ASP D O 1
ATOM 7893 N N . CYS D 1 162 ? 7.269 -10.972 46.912 1.00 41.03 150 CYS D N 1
ATOM 7894 C CA . CYS D 1 162 ? 5.968 -11.332 47.429 1.00 37.79 150 CYS D CA 1
ATOM 7895 C C . CYS D 1 162 ? 4.905 -10.344 46.900 1.00 36.01 150 CYS D C 1
ATOM 7896 O O . CYS D 1 162 ? 5.236 -9.336 46.302 1.00 37.56 150 CYS D O 1
ATOM 7899 N N . TYR D 1 163 ? 3.635 -10.666 47.118 1.00 33.09 151 TYR D N 1
ATOM 7900 C CA . TYR D 1 163 ? 2.518 -9.872 46.653 1.00 31.87 151 TYR D CA 1
ATOM 7901 C C . TYR D 1 163 ? 2.172 -8.692 47.582 1.00 31.27 151 TYR D C 1
ATOM 7902 O O . TYR D 1 163 ? 1.844 -7.603 47.122 1.00 30.15 151 TYR D O 1
ATOM 7911 N N . ASP D 1 164 ? 2.191 -8.939 48.889 1.00 31.37 152 ASP D N 1
ATOM 7912 C CA . ASP D 1 164 ? 1.935 -7.922 49.894 1.00 29.97 152 ASP D CA 1
ATOM 7913 C C . ASP D 1 164 ? 2.612 -8.382 51.178 1.00 31.16 152 ASP D C 1
ATOM 7914 O O . ASP D 1 164 ? 3.040 -9.535 51.292 1.00 29.27 152 ASP D O 1
ATOM 7919 N N . VAL D 1 165 ? 2.741 -7.457 52.126 1.00 32.93 153 VAL D N 1
ATOM 7920 C CA . VAL D 1 165 ? 3.250 -7.761 53.464 1.00 30.33 153 VAL D CA 1
ATOM 7921 C C . VAL D 1 165 ? 2.141 -7.495 54.489 1.00 29.78 153 VAL D C 1
ATOM 7922 O O . VAL D 1 165 ? 1.215 -6.714 54.239 1.00 29.38 153 VAL D O 1
ATOM 7926 N N . ILE D 1 166 ? 2.238 -8.159 55.634 1.00 28.38 154 ILE D N 1
ATOM 7927 C CA . ILE D 1 166 ? 1.191 -8.121 56.665 1.00 30.56 154 ILE D CA 1
ATOM 7928 C C . ILE D 1 166 ? 1.670 -7.274 57.821 1.00 30.69 154 ILE D C 1
ATOM 7929 O O . ILE D 1 166 ? 2.648 -7.619 58.464 1.00 31.35 154 ILE D O 1
ATOM 7934 N N . LEU D 1 167 ? 1.001 -6.155 58.072 1.00 31.36 155 LEU D N 1
ATOM 7935 C CA . LEU D 1 167 ? 1.316 -5.323 59.224 1.00 29.24 155 LEU D CA 1
ATOM 7936 C C . LEU D 1 167 ? 0.607 -5.827 60.488 1.00 28.63 155 LEU D C 1
ATOM 7937 O O . LEU D 1 167 ? -0.606 -6.053 60.498 1.00 28.02 155 LEU D O 1
ATOM 7942 N N . LEU D 1 168 ? 1.388 -5.957 61.558 1.00 28.93 156 LEU D N 1
ATOM 7943 C CA . LEU D 1 168 ? 0.867 -6.248 62.870 1.00 27.27 156 LEU D CA 1
ATOM 7944 C C . LEU D 1 168 ? 0.733 -4.947 63.657 1.00 29.09 156 LEU D C 1
ATOM 7945 O O . LEU D 1 168 ? 1.396 -3.970 63.382 1.00 27.11 156 LEU D O 1
ATOM 7950 N N . GLY D 1 169 ? -0.130 -4.950 64.657 1.00 28.44 157 GLY D N 1
ATOM 7951 C CA . GLY D 1 169 ? -0.144 -3.887 65.625 1.00 25.89 157 GLY D CA 1
ATOM 7952 C C . GLY D 1 169 ? 1.015 -4.033 66.580 1.00 23.70 157 GLY D C 1
ATOM 7953 O O . GLY D 1 169 ? 1.743 -5.029 66.572 1.00 27.58 157 GLY D O 1
ATOM 7954 N N . LEU D 1 170 ? 1.182 -3.044 67.428 1.00 27.45 158 LEU D N 1
ATOM 7955 C CA . LEU D 1 170 ? 2.285 -3.040 68.380 1.00 27.34 158 LEU D CA 1
ATOM 7956 C C . LEU D 1 170 ? 2.268 -4.227 69.331 1.00 25.38 158 LEU D C 1
ATOM 7957 O O . LEU D 1 170 ? 3.308 -4.594 69.841 1.00 27.48 158 LEU D O 1
ATOM 7962 N N . ASN D 1 171 ? 1.094 -4.792 69.596 1.00 25.18 159 ASN D N 1
ATOM 7963 C CA . ASN D 1 171 ? 1.000 -5.926 70.473 1.00 27.19 159 ASN D CA 1
ATOM 7964 C C . ASN D 1 171 ? 1.162 -7.276 69.780 1.00 26.33 159 ASN D C 1
ATOM 7965 O O . ASN D 1 171 ? 1.105 -8.255 70.464 1.00 25.52 159 ASN D O 1
ATOM 7970 N N . GLY D 1 172 ? 1.326 -7.310 68.451 1.00 26.81 160 GLY D N 1
ATOM 7971 C CA . GLY D 1 172 ? 1.465 -8.578 67.698 1.00 27.57 160 GLY D CA 1
ATOM 7972 C C . GLY D 1 172 ? 0.168 -9.125 67.096 1.00 27.70 160 GLY D C 1
ATOM 7973 O O . GLY D 1 172 ? 0.150 -10.251 66.621 1.00 26.41 160 GLY D O 1
ATOM 7974 N N . GLN D 1 173 ? -0.926 -8.356 67.179 1.00 28.48 161 GLN D N 1
ATOM 7975 C CA . GLN D 1 173 ? -2.184 -8.708 66.532 1.00 29.89 161 GLN D CA 1
ATOM 7976 C C . GLN D 1 173 ? -2.084 -8.414 65.040 1.00 30.27 161 GLN D C 1
ATOM 7977 O O . GLN D 1 173 ? -1.351 -7.520 64.618 1.00 27.23 161 GLN D O 1
ATOM 7983 N N . VAL D 1 174 ? -2.791 -9.201 64.238 1.00 29.02 162 VAL D N 1
ATOM 7984 C CA . VAL D 1 174 ? -2.873 -8.929 62.813 1.00 28.03 162 VAL D CA 1
ATOM 7985 C C . VAL D 1 174 ? -3.788 -7.734 62.568 1.00 28.91 162 VAL D C 1
ATOM 7986 O O . VAL D 1 174 ? -4.914 -7.675 63.080 1.00 27.43 162 VAL D O 1
ATOM 7990 N N . CYS D 1 175 ? -3.299 -6.779 61.785 1.00 29.24 163 CYS D N 1
ATOM 7991 C CA . CYS D 1 175 ? -4.103 -5.619 61.363 1.00 29.68 163 CYS D CA 1
ATOM 7992 C C . CYS D 1 175 ? -4.553 -5.708 59.898 1.00 30.84 163 CYS D C 1
ATOM 7993 O O . CYS D 1 175 ? -5.756 -5.891 59.607 1.00 33.92 163 CYS D O 1
ATOM 7996 N N . GLU D 1 176 ? -3.592 -5.625 58.978 1.00 31.36 164 GLU D N 1
ATOM 7997 C CA . GLU D 1 176 ? -3.904 -5.559 57.557 1.00 28.92 164 GLU D CA 1
ATOM 7998 C C . GLU D 1 176 ? -2.663 -5.793 56.709 1.00 29.10 164 GLU D C 1
ATOM 7999 O O . GLU D 1 176 ? -1.534 -5.688 57.195 1.00 29.97 164 GLU D O 1
ATOM 8005 N N . GLY D 1 177 ? -2.861 -6.077 55.427 1.00 28.10 165 GLY D N 1
ATOM 8006 C CA . GLY D 1 177 ? -1.779 -5.976 54.473 1.00 28.27 165 GLY D CA 1
ATOM 8007 C C . GLY D 1 177 ? -1.542 -4.504 54.157 1.00 27.73 165 GLY D C 1
ATOM 8008 O O . GLY D 1 177 ? -2.335 -3.657 54.537 1.00 28.11 165 GLY D O 1
ATOM 8009 N N . SER D 1 178 ? -0.441 -4.198 53.482 1.00 29.16 166 SER D N 1
ATOM 8010 C CA . SER D 1 178 ? -0.118 -2.808 53.087 1.00 29.35 166 SER D CA 1
ATOM 8011 C C . SER D 1 178 ? -1.107 -2.237 52.076 1.00 30.32 166 SER D C 1
ATOM 8012 O O . SER D 1 178 ? -1.252 -1.023 51.982 1.00 29.55 166 SER D O 1
ATOM 8015 N N . PHE D 1 179 ? -1.796 -3.096 51.319 1.00 30.81 167 PHE D N 1
ATOM 8016 C CA . PHE D 1 179 ? -2.871 -2.628 50.436 1.00 30.48 167 PHE D CA 1
ATOM 8017 C C . PHE D 1 179 ? -4.136 -3.494 50.483 1.00 31.58 167 PHE D C 1
ATOM 8018 O O . PHE D 1 179 ? -5.012 -3.322 49.653 1.00 31.23 167 PHE D O 1
ATOM 8026 N N . SER D 1 180 ? -4.230 -4.393 51.467 1.00 29.92 168 SER D N 1
ATOM 8027 C CA . SER D 1 180 ? -5.321 -5.347 51.548 1.00 30.04 168 SER D CA 1
ATOM 8028 C C . SER D 1 180 ? -5.749 -5.612 52.982 1.00 30.47 168 SER D C 1
ATOM 8029 O O . SER D 1 180 ? -5.047 -5.247 53.918 1.00 32.99 168 SER D O 1
ATOM 8032 N N . ASN D 1 181 ? -6.921 -6.212 53.155 1.00 29.95 169 ASN D N 1
ATOM 8033 C CA . ASN D 1 181 ? -7.320 -6.778 54.447 1.00 28.48 169 ASN D CA 1
ATOM 8034 C C . ASN D 1 181 ? -7.055 -8.277 54.464 1.00 27.68 169 ASN D C 1
ATOM 8035 O O . ASN D 1 181 ? -6.949 -8.889 53.412 1.00 26.88 169 ASN D O 1
ATOM 8040 N N . VAL D 1 182 ? -6.945 -8.843 55.667 1.00 27.86 170 VAL D N 1
ATOM 8041 C CA . VAL D 1 182 ? -6.555 -10.229 55.874 1.00 29.33 170 VAL D CA 1
ATOM 8042 C C . VAL D 1 182 ? -7.696 -11.068 56.451 1.00 28.61 170 VAL D C 1
ATOM 8043 O O . VAL D 1 182 ? -8.409 -10.635 57.338 1.00 28.62 170 VAL D O 1
ATOM 8047 N N . PHE D 1 183 ? -7.857 -12.265 55.894 1.00 28.46 171 PHE D N 1
ATOM 8048 C CA . PHE D 1 183 ? -8.818 -13.256 56.335 1.00 29.50 171 PHE D CA 1
ATOM 8049 C C . PHE D 1 183 ? -8.093 -14.600 56.517 1.00 31.19 171 PHE D C 1
ATOM 8050 O O . PHE D 1 183 ? -7.165 -14.931 55.763 1.00 30.06 171 PHE D O 1
ATOM 8058 N N . LEU D 1 184 ? -8.492 -15.352 57.543 1.00 30.09 172 LEU D N 1
ATOM 8059 C CA . LEU D 1 184 ? -8.033 -16.734 57.696 1.00 31.92 172 LEU D CA 1
ATOM 8060 C C . LEU D 1 184 ? -9.262 -17.572 57.898 1.00 30.30 172 LEU D C 1
ATOM 8061 O O . LEU D 1 184 ? -10.316 -17.041 58.268 1.00 28.63 172 LEU D O 1
ATOM 8066 N N . VAL D 1 185 ? -9.130 -18.859 57.599 1.00 28.80 173 VAL D N 1
ATOM 8067 C CA . VAL D 1 185 ? -10.192 -19.847 57.801 1.00 30.80 173 VAL D CA 1
ATOM 8068 C C . VAL D 1 185 ? -9.644 -20.902 58.742 1.00 29.65 173 VAL D C 1
ATOM 8069 O O . VAL D 1 185 ? -8.551 -21.376 58.545 1.00 31.04 173 VAL D O 1
ATOM 8073 N N . LYS D 1 186 ? -10.389 -21.240 59.786 1.00 32.84 174 LYS D N 1
ATOM 8074 C CA . LYS D 1 186 ? -9.984 -22.282 60.742 1.00 33.70 174 LYS D CA 1
ATOM 8075 C C . LYS D 1 186 ? -11.193 -23.152 61.118 1.00 35.00 174 LYS D C 1
ATOM 8076 O O . LYS D 1 186 ? -12.169 -22.663 61.680 1.00 35.35 174 LYS D O 1
ATOM 8082 N N . GLU D 1 187 ? -11.116 -24.434 60.785 1.00 35.71 175 GLU D N 1
ATOM 8083 C CA . GLU D 1 187 ? -12.191 -25.397 61.035 1.00 36.53 175 GLU D CA 1
ATOM 8084 C C . GLU D 1 187 ? -13.548 -24.882 60.576 1.00 35.43 175 GLU D C 1
ATOM 8085 O O . GLU D 1 187 ? -14.496 -24.840 61.346 1.00 34.07 175 GLU D O 1
ATOM 8091 N N . GLY D 1 188 ? -13.614 -24.469 59.314 1.00 36.46 176 GLY D N 1
ATOM 8092 C CA . GLY D 1 188 ? -14.846 -23.950 58.732 1.00 37.15 176 GLY D CA 1
ATOM 8093 C C . GLY D 1 188 ? -15.278 -22.535 59.096 1.00 38.24 176 GLY D C 1
ATOM 8094 O O . GLY D 1 188 ? -16.258 -22.035 58.526 1.00 38.81 176 GLY D O 1
ATOM 8095 N N . LYS D 1 189 ? -14.584 -21.883 60.032 1.00 36.36 177 LYS D N 1
ATOM 8096 C CA . LYS D 1 189 ? -14.938 -20.515 60.431 1.00 36.74 177 LYS D CA 1
ATOM 8097 C C . LYS D 1 189 ? -14.090 -19.518 59.649 1.00 35.00 177 LYS D C 1
ATOM 8098 O O . LYS D 1 189 ? -12.886 -19.741 59.448 1.00 33.48 177 LYS D O 1
ATOM 8104 N N . LEU D 1 190 ? -14.730 -18.434 59.200 1.00 32.60 178 LEU D N 1
ATOM 8105 C CA . LEU D 1 190 ? -14.051 -17.319 58.557 1.00 32.52 178 LEU D CA 1
ATOM 8106 C C . LEU D 1 190 ? -13.741 -16.278 59.640 1.00 32.42 178 LEU D C 1
ATOM 8107 O O . LEU D 1 190 ? -14.638 -15.774 60.300 1.00 33.15 178 LEU D O 1
ATOM 8112 N N . ILE D 1 191 ? -12.462 -15.969 59.802 1.00 33.02 179 ILE D N 1
ATOM 8113 C CA . ILE D 1 191 ? -11.960 -15.124 60.874 1.00 31.91 179 ILE D CA 1
ATOM 8114 C C . ILE D 1 191 ? -11.202 -13.943 60.233 1.00 32.73 179 ILE D C 1
ATOM 8115 O O . ILE D 1 191 ? -10.435 -14.122 59.276 1.00 30.96 179 ILE D O 1
ATOM 8120 N N . THR D 1 192 ? -11.434 -12.744 60.755 1.00 30.70 180 THR D N 1
ATOM 8121 C CA . THR D 1 192 ? -10.782 -11.542 60.261 1.00 30.17 180 THR D CA 1
ATOM 8122 C C . THR D 1 192 ? -10.601 -10.543 61.413 1.00 30.47 180 THR D C 1
ATOM 8123 O O . THR D 1 192 ? -11.437 -10.479 62.310 1.00 30.58 180 THR D O 1
ATOM 8127 N N . PRO D 1 193 ? -9.487 -9.788 61.414 1.00 30.81 181 PRO D N 1
ATOM 8128 C CA . PRO D 1 193 ? -9.333 -8.695 62.371 1.00 28.78 181 PRO D CA 1
ATOM 8129 C C . PRO D 1 193 ? -10.534 -7.756 62.480 1.00 29.87 181 PRO D C 1
ATOM 8130 O O . PRO D 1 193 ? -11.040 -7.245 61.470 1.00 28.58 181 PRO D O 1
ATOM 8134 N N . SER D 1 194 ? -10.957 -7.520 63.724 1.00 31.62 182 SER D N 1
ATOM 8135 C CA . SER D 1 194 ? -12.028 -6.565 64.047 1.00 31.63 182 SER D CA 1
ATOM 8136 C C . SER D 1 194 ? -11.566 -5.121 63.852 1.00 33.86 182 SER D C 1
ATOM 8137 O O . SER D 1 194 ? -10.356 -4.821 63.870 1.00 34.20 182 SER D O 1
ATOM 8140 N N . LEU D 1 195 ? -12.534 -4.214 63.727 1.00 33.96 183 LEU D N 1
ATOM 8141 C CA . LEU D 1 195 ? -12.227 -2.801 63.638 1.00 33.99 183 LEU D CA 1
ATOM 8142 C C . LEU D 1 195 ? -11.486 -2.363 64.916 1.00 35.14 183 LEU D C 1
ATOM 8143 O O . LEU D 1 195 ? -10.588 -1.565 64.821 1.00 36.46 183 LEU D O 1
ATOM 8148 N N . ASP D 1 196 ? -11.837 -2.920 66.083 1.00 36.22 184 ASP D N 1
ATOM 8149 C CA . ASP D 1 196 ? -11.107 -2.674 67.349 1.00 37.87 184 ASP D CA 1
ATOM 8150 C C . ASP D 1 196 ? -9.610 -3.026 67.351 1.00 36.04 184 ASP D C 1
ATOM 8151 O O . ASP D 1 196 ? -8.896 -2.600 68.238 1.00 37.16 184 ASP D O 1
ATOM 8156 N N . SER D 1 197 ? -9.162 -3.876 66.427 1.00 32.45 185 SER D N 1
ATOM 8157 C CA . SER D 1 197 ? -7.753 -4.187 66.254 1.00 31.32 185 SER D CA 1
ATOM 8158 C C . SER D 1 197 ? -6.969 -2.975 65.743 1.00 32.57 185 SER D C 1
ATOM 8159 O O . SER D 1 197 ? -5.758 -2.946 65.895 1.00 30.16 185 SER D O 1
ATOM 8162 N N . GLY D 1 198 ? -7.663 -2.003 65.133 1.00 33.13 186 GLY D N 1
ATOM 8163 C CA . GLY D 1 198 ? -7.047 -0.776 64.605 1.00 32.76 186 GLY D CA 1
ATOM 8164 C C . GLY D 1 198 ? -6.619 -0.995 63.182 1.00 31.00 186 GLY D C 1
ATOM 8165 O O . GLY D 1 198 ? -5.456 -1.246 62.915 1.00 30.80 186 GLY D O 1
ATOM 8166 N N . ILE D 1 199 ? -7.576 -0.907 62.265 1.00 31.13 187 ILE D N 1
ATOM 8167 C CA . ILE D 1 199 ? -7.357 -1.253 60.878 1.00 30.59 187 ILE D CA 1
ATOM 8168 C C . ILE D 1 199 ? -7.981 -0.260 59.894 1.00 32.77 187 ILE D C 1
ATOM 8169 O O . ILE D 1 199 ? -8.862 0.509 60.235 1.00 36.11 187 ILE D O 1
ATOM 8174 N N . LEU D 1 200 ? -7.470 -0.296 58.673 1.00 35.26 188 LEU D N 1
ATOM 8175 C CA . LEU D 1 200 ? -8.050 0.374 57.519 1.00 38.09 188 LEU D CA 1
ATOM 8176 C C . LEU D 1 200 ? -9.042 -0.637 56.943 1.00 38.56 188 LEU D C 1
ATOM 8177 O O . LEU D 1 200 ? -8.638 -1.605 56.328 1.00 40.45 188 LEU D O 1
ATOM 8182 N N . ASP D 1 201 ? -10.324 -0.464 57.228 1.00 40.54 189 ASP D N 1
ATOM 8183 C CA . ASP D 1 201 ? -11.353 -1.406 56.784 1.00 42.64 189 ASP D CA 1
ATOM 8184 C C . ASP D 1 201 ? -11.915 -1.114 55.384 1.00 42.15 189 ASP D C 1
ATOM 8185 O O . ASP D 1 201 ? -12.640 -0.144 55.168 1.00 45.38 189 ASP D O 1
ATOM 8190 N N . GLY D 1 202 ? -11.585 -1.991 54.450 1.00 36.98 190 GLY D N 1
ATOM 8191 C CA . GLY D 1 202 ? -11.981 -1.833 53.075 1.00 38.17 190 GLY D CA 1
ATOM 8192 C C . GLY D 1 202 ? -13.401 -2.278 52.801 1.00 34.65 190 GLY D C 1
ATOM 8193 O O . GLY D 1 202 ? -14.006 -3.013 53.589 1.00 31.60 190 GLY D O 1
ATOM 8194 N N . ILE D 1 203 ? -13.909 -1.807 51.664 1.00 35.24 191 ILE D N 1
ATOM 8195 C CA . ILE D 1 203 ? -15.244 -2.144 51.183 1.00 33.29 191 ILE D CA 1
ATOM 8196 C C . ILE D 1 203 ? -15.302 -3.592 50.696 1.00 32.65 191 ILE D C 1
ATOM 8197 O O . ILE D 1 203 ? -16.323 -4.237 50.848 1.00 33.64 191 ILE D O 1
ATOM 8202 N N . THR D 1 204 ? -14.206 -4.106 50.135 1.00 34.12 192 THR D N 1
ATOM 8203 C CA . THR D 1 204 ? -14.148 -5.496 49.717 1.00 32.09 192 THR D CA 1
ATOM 8204 C C . THR D 1 204 ? -14.302 -6.428 50.932 1.00 33.87 192 THR D C 1
ATOM 8205 O O . THR D 1 204 ? -15.043 -7.410 50.874 1.00 33.08 192 THR D O 1
ATOM 8209 N N . ARG D 1 205 ? -13.571 -6.133 52.009 1.00 33.94 193 ARG D N 1
ATOM 8210 C CA . ARG D 1 205 ? -13.707 -6.852 53.299 1.00 31.68 193 ARG D CA 1
ATOM 8211 C C . ARG D 1 205 ? -15.162 -6.922 53.760 1.00 32.53 193 ARG D C 1
ATOM 8212 O O . ARG D 1 205 ? -15.649 -7.984 54.133 1.00 29.41 193 ARG D O 1
ATOM 8220 N N . GLU D 1 206 ? -15.828 -5.771 53.741 1.00 33.98 194 GLU D N 1
ATOM 8221 C CA . GLU D 1 206 ? -17.222 -5.625 54.178 1.00 38.24 194 GLU D CA 1
ATOM 8222 C C . GLU D 1 206 ? -18.122 -6.519 53.324 1.00 35.01 194 GLU D C 1
ATOM 8223 O O . GLU D 1 206 ? -18.985 -7.240 53.842 1.00 32.30 194 GLU D O 1
ATOM 8229 N N . ASN D 1 207 ? -17.882 -6.486 52.015 1.00 34.30 195 ASN D N 1
ATOM 8230 C CA . ASN D 1 207 ? -18.657 -7.275 51.061 1.00 35.28 195 ASN D CA 1
ATOM 8231 C C . ASN D 1 207 ? -18.433 -8.761 51.215 1.00 35.75 195 ASN D C 1
ATOM 8232 O O . ASN D 1 207 ? -19.395 -9.546 51.067 1.00 33.27 195 ASN D O 1
ATOM 8237 N N . VAL D 1 208 ? -17.183 -9.152 51.511 1.00 33.87 196 VAL D N 1
ATOM 8238 C CA . VAL D 1 208 ? -16.856 -10.561 51.742 1.00 32.52 196 VAL D CA 1
ATOM 8239 C C . VAL D 1 208 ? -17.504 -11.093 53.016 1.00 32.96 196 VAL D C 1
ATOM 8240 O O . VAL D 1 208 ? -18.004 -12.202 53.027 1.00 32.16 196 VAL D O 1
ATOM 8244 N N . ILE D 1 209 ? -17.512 -10.298 54.081 1.00 33.75 197 ILE D N 1
ATOM 8245 C CA . ILE D 1 209 ? -18.209 -10.682 55.314 1.00 32.69 197 ILE D CA 1
ATOM 8246 C C . ILE D 1 209 ? -19.722 -10.932 55.027 1.00 33.59 197 ILE D C 1
ATOM 8247 O O . ILE D 1 209 ? -20.308 -11.899 55.511 1.00 35.03 197 ILE D O 1
ATOM 8252 N N . LYS D 1 210 ? -20.333 -10.072 54.224 1.00 32.34 198 LYS D N 1
ATOM 8253 C CA . LYS D 1 210 ? -21.743 -10.215 53.870 1.00 34.03 198 LYS D CA 1
ATOM 8254 C C . LYS D 1 210 ? -21.996 -11.463 53.018 1.00 34.61 198 LYS D C 1
ATOM 8255 O O . LYS D 1 210 ? -22.965 -12.180 53.236 1.00 34.17 198 LYS D O 1
ATOM 8261 N N . LEU D 1 211 ? -21.112 -11.704 52.058 1.00 34.33 199 LEU D N 1
ATOM 8262 C CA . LEU D 1 211 ? -21.163 -12.907 51.228 1.00 34.12 199 LEU D CA 1
ATOM 8263 C C . LEU D 1 211 ? -21.079 -14.168 52.069 1.00 35.09 199 LEU D C 1
ATOM 8264 O O . LEU D 1 211 ? -21.888 -15.081 51.913 1.00 34.73 199 LEU D O 1
ATOM 8269 N N . ALA D 1 212 ? -20.083 -14.201 52.957 1.00 35.11 200 ALA D N 1
ATOM 8270 C CA . ALA D 1 212 ? -19.873 -15.290 53.881 1.00 33.47 200 ALA D CA 1
ATOM 8271 C C . ALA D 1 212 ? -21.148 -15.610 54.650 1.00 33.65 200 ALA D C 1
ATOM 8272 O O . ALA D 1 212 ? -21.582 -16.753 54.674 1.00 33.67 200 ALA D O 1
ATOM 8274 N N . LYS D 1 213 ? -21.760 -14.604 55.264 1.00 34.21 201 LYS D N 1
ATOM 8275 C CA . LYS D 1 213 ? -22.994 -14.808 56.029 1.00 35.02 201 LYS D CA 1
ATOM 8276 C C . LYS D 1 213 ? -24.176 -15.288 55.166 1.00 36.72 201 LYS D C 1
ATOM 8277 O O . LYS D 1 213 ? -25.018 -16.059 55.625 1.00 37.24 201 LYS D O 1
ATOM 8283 N N . SER D 1 214 ? -24.238 -14.852 53.914 1.00 37.56 202 SER D N 1
ATOM 8284 C CA . SER D 1 214 ? -25.298 -15.329 53.011 1.00 38.33 202 SER D CA 1
ATOM 8285 C C . SER D 1 214 ? -25.093 -16.794 52.618 1.00 38.26 202 SER D C 1
ATOM 8286 O O . SER D 1 214 ? -26.040 -17.454 52.223 1.00 38.48 202 SER D O 1
ATOM 8289 N N . LEU D 1 215 ? -23.861 -17.300 52.715 1.00 37.45 203 LEU D N 1
ATOM 8290 C CA . LEU D 1 215 ? -23.580 -18.700 52.426 1.00 36.62 203 LEU D CA 1
ATOM 8291 C C . LEU D 1 215 ? -23.573 -19.521 53.714 1.00 36.53 203 LEU D C 1
ATOM 8292 O O . LEU D 1 215 ? -23.191 -20.686 53.707 1.00 35.01 203 LEU D O 1
ATOM 8297 N N . GLU D 1 216 ? -23.999 -18.897 54.814 1.00 37.03 204 GLU D N 1
ATOM 8298 C CA . GLU D 1 216 ? -24.013 -19.513 56.130 1.00 37.84 204 GLU D CA 1
ATOM 8299 C C . GLU D 1 216 ? -22.645 -19.998 56.595 1.00 36.89 204 GLU D C 1
ATOM 8300 O O . GLU D 1 216 ? -22.562 -20.963 57.364 1.00 38.41 204 GLU D O 1
ATOM 8306 N N . ILE D 1 217 ? -21.580 -19.319 56.160 1.00 34.44 205 ILE D N 1
ATOM 8307 C CA . ILE D 1 217 ? -20.226 -19.588 56.670 1.00 33.88 205 ILE D CA 1
ATOM 8308 C C . ILE D 1 217 ? -20.088 -18.771 57.965 1.00 34.32 205 ILE D C 1
ATOM 8309 O O . ILE D 1 217 ? -20.398 -17.591 57.967 1.00 33.70 205 ILE D O 1
ATOM 8314 N N . PRO D 1 218 ? -19.715 -19.411 59.092 1.00 35.33 206 PRO D N 1
ATOM 8315 C CA . PRO D 1 218 ? -19.578 -18.616 60.334 1.00 35.41 206 PRO D CA 1
ATOM 8316 C C . PRO D 1 218 ? -18.464 -17.568 60.245 1.00 34.92 206 PRO D C 1
ATOM 8317 O O . PRO D 1 218 ? -17.408 -17.863 59.704 1.00 31.98 206 PRO D O 1
ATOM 8321 N N . VAL D 1 219 ? -18.730 -16.350 60.734 1.00 36.02 207 VAL D N 1
ATOM 8322 C CA . VAL D 1 219 ? -17.766 -15.255 60.683 1.00 35.03 207 VAL D CA 1
ATOM 8323 C C . VAL D 1 219 ? -17.416 -14.747 62.088 1.00 36.64 207 VAL D C 1
ATOM 8324 O O . VAL D 1 219 ? -18.292 -14.534 62.911 1.00 36.61 207 VAL D O 1
ATOM 8328 N N . GLU D 1 220 ? -16.124 -14.589 62.360 1.00 36.49 208 GLU D N 1
ATOM 8329 C CA . GLU D 1 220 ? -15.664 -13.936 63.579 1.00 35.76 208 GLU D CA 1
ATOM 8330 C C . GLU D 1 220 ? -14.804 -12.727 63.200 1.00 33.99 208 GLU D C 1
ATOM 8331 O O . GLU D 1 220 ? -13.772 -12.880 62.557 1.00 32.19 208 GLU D O 1
ATOM 8337 N N . GLU D 1 221 ? -15.261 -11.535 63.587 1.00 34.35 209 GLU D N 1
ATOM 8338 C CA . GLU D 1 221 ? -14.486 -10.306 63.537 1.00 34.25 209 GLU D CA 1
ATOM 8339 C C . GLU D 1 221 ? -13.968 -10.136 64.971 1.00 35.22 209 GLU D C 1
ATOM 8340 O O . GLU D 1 221 ? -14.742 -9.905 65.910 1.00 34.44 209 GLU D O 1
ATOM 8346 N N . ARG D 1 222 ? -12.660 -10.281 65.147 1.00 33.10 210 ARG D N 1
ATOM 8347 C CA . ARG D 1 222 ? -12.073 -10.259 66.473 1.00 33.77 210 ARG D CA 1
ATOM 8348 C C . ARG D 1 222 ? -10.586 -9.945 66.444 1.00 30.69 210 ARG D C 1
ATOM 8349 O O . ARG D 1 222 ? -10.004 -9.754 65.389 1.00 30.19 210 ARG D O 1
ATOM 8357 N N . VAL D 1 223 ? -9.967 -9.891 67.603 1.00 30.60 211 VAL D N 1
ATOM 8358 C CA . VAL D 1 223 ? -8.518 -9.777 67.644 1.00 31.34 211 VAL D CA 1
ATOM 8359 C C . VAL D 1 223 ? -7.934 -11.126 67.190 1.00 31.92 211 VAL D C 1
ATOM 8360 O O . VAL D 1 223 ? -8.293 -12.176 67.739 1.00 32.14 211 VAL D O 1
ATOM 8364 N N . VAL D 1 224 ? -7.068 -11.079 66.175 1.00 31.07 212 VAL D N 1
ATOM 8365 C CA . VAL D 1 224 ? -6.368 -12.264 65.628 1.00 29.83 212 VAL D CA 1
ATOM 8366 C C . VAL D 1 224 ? -4.882 -12.075 65.915 1.00 30.50 212 VAL D C 1
ATOM 8367 O O . VAL D 1 224 ? -4.290 -11.099 65.481 1.00 29.54 212 VAL D O 1
ATOM 8371 N N . TRP D 1 225 ? -4.269 -13.006 66.640 1.00 31.06 213 TRP D N 1
ATOM 8372 C CA . TRP D 1 225 ? -2.835 -12.927 66.924 1.00 29.88 213 TRP D CA 1
ATOM 8373 C C . TRP D 1 225 ? -2.033 -13.517 65.762 1.00 29.07 213 TRP D C 1
ATOM 8374 O O . TRP D 1 225 ? -2.483 -14.457 65.128 1.00 26.59 213 TRP D O 1
ATOM 8385 N N . VAL D 1 226 ? -0.849 -12.970 65.504 1.00 27.33 214 VAL D N 1
ATOM 8386 C CA . VAL D 1 226 ? -0.013 -13.403 64.366 1.00 27.99 214 VAL D CA 1
ATOM 8387 C C . VAL D 1 226 ? 0.192 -14.915 64.232 1.00 29.84 214 VAL D C 1
ATOM 8388 O O . VAL D 1 226 ? 0.128 -15.445 63.116 1.00 29.22 214 VAL D O 1
ATOM 8392 N N . TRP D 1 227 ? 0.420 -15.620 65.352 1.00 30.90 215 TRP D N 1
ATOM 8393 C CA . TRP D 1 227 ? 0.681 -17.046 65.299 1.00 31.33 215 TRP D CA 1
ATOM 8394 C C . TRP D 1 227 ? -0.507 -17.858 64.764 1.00 30.66 215 TRP D C 1
ATOM 8395 O O . TRP D 1 227 ? -0.310 -18.929 64.237 1.00 33.52 215 TRP D O 1
ATOM 8406 N N . GLU D 1 228 ? -1.719 -17.334 64.872 1.00 31.03 216 GLU D N 1
ATOM 8407 C CA . GLU D 1 228 ? -2.908 -17.976 64.292 1.00 31.27 216 GLU D CA 1
ATOM 8408 C C . GLU D 1 228 ? -2.843 -18.093 62.748 1.00 30.64 216 GLU D C 1
ATOM 8409 O O . GLU D 1 228 ? -3.468 -18.970 62.164 1.00 31.87 216 GLU D O 1
ATOM 8415 N N . LEU D 1 229 ? -2.115 -17.197 62.093 1.00 30.64 217 LEU D N 1
ATOM 8416 C CA . LEU D 1 229 ? -1.920 -17.255 60.640 1.00 29.61 217 LEU D CA 1
ATOM 8417 C C . LEU D 1 229 ? -1.098 -18.482 60.253 1.00 29.90 217 LEU D C 1
ATOM 8418 O O . LEU D 1 229 ? -1.392 -19.147 59.266 1.00 30.10 217 LEU D O 1
ATOM 8423 N N . PHE D 1 230 ? -0.104 -18.800 61.075 1.00 30.75 218 PHE D N 1
ATOM 8424 C CA . PHE D 1 230 ? 0.742 -19.955 60.883 1.00 32.06 218 PHE D CA 1
ATOM 8425 C C . PHE D 1 230 ? 0.043 -21.261 61.259 1.00 31.13 218 PHE D C 1
ATOM 8426 O O . PHE D 1 230 ? 0.585 -22.316 61.008 1.00 34.05 218 PHE D O 1
ATOM 8434 N N . GLU D 1 231 ? -1.157 -21.198 61.834 1.00 29.07 219 GLU D N 1
ATOM 8435 C CA . GLU D 1 231 ? -1.933 -22.411 62.171 1.00 27.66 219 GLU D CA 1
ATOM 8436 C C . GLU D 1 231 ? -3.258 -22.543 61.400 1.00 28.57 219 GLU D C 1
ATOM 8437 O O . GLU D 1 231 ? -3.992 -23.516 61.606 1.00 30.19 219 GLU D O 1
ATOM 8443 N N . ALA D 1 232 ? -3.562 -21.566 60.540 1.00 28.03 220 ALA D N 1
ATOM 8444 C CA . ALA D 1 232 ? -4.786 -21.516 59.744 1.00 28.46 220 ALA D CA 1
ATOM 8445 C C . ALA D 1 232 ? -4.841 -22.619 58.684 1.00 29.83 220 ALA D C 1
ATOM 8446 O O . ALA D 1 232 ? -3.809 -23.073 58.182 1.00 30.70 220 ALA D O 1
ATOM 8448 N N . ASP D 1 233 ? -6.060 -23.023 58.336 1.00 30.81 221 ASP D N 1
ATOM 8449 C CA . ASP D 1 233 ? -6.287 -24.002 57.268 1.00 31.39 221 ASP D CA 1
ATOM 8450 C C . ASP D 1 233 ? -6.147 -23.287 55.929 1.00 31.90 221 ASP D C 1
ATOM 8451 O O . ASP D 1 233 ? -5.604 -23.832 54.978 1.00 31.61 221 ASP D O 1
ATOM 8456 N N . GLU D 1 234 ? -6.646 -22.056 55.868 1.00 31.69 222 GLU D N 1
ATOM 8457 C CA . GLU D 1 234 ? -6.556 -21.218 54.670 1.00 31.18 222 GLU D CA 1
ATOM 8458 C C . GLU D 1 234 ? -6.284 -19.762 55.048 1.00 28.34 222 GLU D C 1
ATOM 8459 O O . GLU D 1 234 ? -6.566 -19.332 56.150 1.00 26.25 222 GLU D O 1
ATOM 8473 N N . PHE D 1 236 ? -6.468 -15.705 52.970 1.00 30.68 224 PHE D N 1
ATOM 8474 C CA . PHE D 1 236 ? -6.654 -14.933 51.764 1.00 29.08 224 PHE D CA 1
ATOM 8475 C C . PHE D 1 236 ? -6.650 -13.424 52.028 1.00 29.51 224 PHE D C 1
ATOM 8476 O O . PHE D 1 236 ? -6.787 -12.984 53.151 1.00 31.88 224 PHE D O 1
ATOM 8484 N N . LEU D 1 237 ? -6.444 -12.640 50.977 1.00 32.01 225 LEU D N 1
ATOM 8485 C CA . LEU D 1 237 ? -6.433 -11.178 51.064 1.00 29.51 225 LEU D CA 1
ATOM 8486 C C . LEU D 1 237 ? -7.638 -10.613 50.306 1.00 30.93 225 LEU D C 1
ATOM 8487 O O . LEU D 1 237 ? -8.153 -11.237 49.388 1.00 28.82 225 LEU D O 1
ATOM 8492 N N . THR D 1 238 ? -8.118 -9.444 50.729 1.00 33.33 226 THR D N 1
ATOM 8493 C CA . THR D 1 238 ? -9.164 -8.713 49.981 1.00 31.09 226 THR D CA 1
ATOM 8494 C C . THR D 1 238 ? -8.680 -7.317 49.617 1.00 32.25 226 THR D C 1
ATOM 8495 O O . THR D 1 238 ? -8.110 -6.624 50.458 1.00 32.80 226 THR D O 1
ATOM 8499 N N . HIS D 1 239 ? -8.866 -6.931 48.356 1.00 32.32 227 HIS D N 1
ATOM 8500 C CA . HIS D 1 239 ? -8.682 -5.541 47.938 1.00 30.85 227 HIS D CA 1
ATOM 8501 C C . HIS D 1 239 ? -9.525 -5.227 46.687 1.00 33.87 227 HIS D C 1
ATOM 8502 O O . HIS D 1 239 ? -9.976 -6.145 45.963 1.00 30.67 227 HIS D O 1
ATOM 8509 N N . THR D 1 240 ? -9.728 -3.931 46.443 1.00 33.86 228 THR D N 1
ATOM 8510 C CA . THR D 1 240 ? -10.665 -3.459 45.432 1.00 35.04 228 THR D CA 1
ATOM 8511 C C . THR D 1 240 ? -10.458 -4.054 44.050 1.00 35.32 228 THR D C 1
ATOM 8512 O O . THR D 1 240 ? -11.401 -4.579 43.454 1.00 36.59 228 THR D O 1
ATOM 8516 N N . SER D 1 241 ? -9.233 -3.994 43.544 1.00 36.54 229 SER D N 1
ATOM 8517 C CA . SER D 1 241 ? -8.989 -4.355 42.155 1.00 37.43 229 SER D CA 1
ATOM 8518 C C . SER D 1 241 ? -9.152 -5.815 41.885 1.00 39.33 229 SER D C 1
ATOM 8519 O O . SER D 1 241 ? -9.671 -6.165 40.836 1.00 42.20 229 SER D O 1
ATOM 8522 N N . ALA D 1 242 ? -8.739 -6.666 42.826 1.00 39.41 230 ALA D N 1
ATOM 8523 C CA . ALA D 1 242 ? -8.750 -8.127 42.624 1.00 36.83 230 ALA D CA 1
ATOM 8524 C C . ALA D 1 242 ? -9.856 -8.897 43.348 1.00 36.11 230 ALA D C 1
ATOM 8525 O O . ALA D 1 242 ? -10.116 -10.039 42.989 1.00 36.88 230 ALA D O 1
ATOM 8527 N N . GLY D 1 243 ? -10.525 -8.300 44.333 1.00 32.75 231 GLY D N 1
ATOM 8528 C CA . GLY D 1 243 ? -11.512 -9.036 45.116 1.00 32.48 231 GLY D CA 1
ATOM 8529 C C . GLY D 1 243 ? -10.806 -9.947 46.131 1.00 33.05 231 GLY D C 1
ATOM 8530 O O . GLY D 1 243 ? -10.049 -9.464 46.968 1.00 34.47 231 GLY D O 1
ATOM 8531 N N . VAL D 1 244 ? -11.055 -11.254 46.029 1.00 34.40 232 VAL D N 1
ATOM 8532 C CA . VAL D 1 244 ? -10.508 -12.306 46.902 1.00 31.66 232 VAL D CA 1
ATOM 8533 C C . VAL D 1 244 ? -9.247 -12.939 46.304 1.00 31.84 232 VAL D C 1
ATOM 8534 O O . VAL D 1 244 ? -9.284 -13.519 45.214 1.00 30.83 232 VAL D O 1
ATOM 8538 N N . VAL D 1 245 ? -8.144 -12.858 47.050 1.00 30.88 233 VAL D N 1
ATOM 8539 C CA . VAL D 1 245 ? -6.830 -13.310 46.598 1.00 30.51 233 VAL D CA 1
ATOM 8540 C C . VAL D 1 245 ? -6.275 -14.384 47.548 1.00 30.94 233 VAL D C 1
ATOM 8541 O O . VAL D 1 245 ? -5.856 -14.078 48.662 1.00 29.44 233 VAL D O 1
ATOM 8545 N N . PRO D 1 246 ? -6.224 -15.649 47.088 1.00 33.12 234 PRO D N 1
ATOM 8546 C CA . PRO D 1 246 ? -5.758 -16.718 47.964 1.00 31.09 234 PRO D CA 1
ATOM 8547 C C . PRO D 1 246 ? -4.293 -16.611 48.295 1.00 29.85 234 PRO D C 1
ATOM 8548 O O . PRO D 1 246 ? -3.489 -16.277 47.432 1.00 29.73 234 PRO D O 1
ATOM 8552 N N . VAL D 1 247 ? -3.951 -16.905 49.546 1.00 31.81 235 VAL D N 1
ATOM 8553 C CA . VAL D 1 247 ? -2.562 -16.985 49.956 1.00 30.25 235 VAL D CA 1
ATOM 8554 C C . VAL D 1 247 ? -2.104 -18.451 49.977 1.00 31.06 235 VAL D C 1
ATOM 8555 O O . VAL D 1 247 ? -2.600 -19.292 50.754 1.00 30.98 235 VAL D O 1
ATOM 8559 N N . ARG D 1 248 ? -1.141 -18.733 49.104 1.00 30.55 236 ARG D N 1
ATOM 8560 C CA . ARG D 1 248 ? -0.507 -20.042 49.002 1.00 31.99 236 ARG D CA 1
ATOM 8561 C C . ARG D 1 248 ? 0.578 -20.245 50.056 1.00 30.55 236 ARG D C 1
ATOM 8562 O O . ARG D 1 248 ? 0.846 -21.380 50.483 1.00 29.17 236 ARG D O 1
ATOM 8570 N N . ARG D 1 249 ? 1.211 -19.144 50.470 1.00 29.96 237 ARG D N 1
ATOM 8571 C CA . ARG D 1 249 ? 2.378 -19.195 51.320 1.00 31.37 237 ARG D CA 1
ATOM 8572 C C . ARG D 1 249 ? 2.587 -17.897 52.096 1.00 30.89 237 ARG D C 1
ATOM 8573 O O . ARG D 1 249 ? 2.487 -16.814 51.525 1.00 30.04 237 ARG D O 1
ATOM 8581 N N . LEU D 1 250 ? 2.837 -18.032 53.406 1.00 29.52 238 LEU D N 1
ATOM 8582 C CA . LEU D 1 250 ? 3.132 -16.926 54.331 1.00 27.66 238 LEU D CA 1
ATOM 8583 C C . LEU D 1 250 ? 4.551 -17.193 54.846 1.00 28.55 238 LEU D C 1
ATOM 8584 O O . LEU D 1 250 ? 4.765 -18.178 55.525 1.00 29.51 238 LEU D O 1
ATOM 8589 N N . ASN D 1 251 ? 5.513 -16.321 54.512 1.00 30.23 239 ASN D N 1
ATOM 8590 C CA . ASN D 1 251 ? 6.926 -16.521 54.829 1.00 28.54 239 ASN D CA 1
ATOM 8591 C C . ASN D 1 251 ? 7.371 -17.845 54.178 1.00 30.60 239 ASN D C 1
ATOM 8592 O O . ASN D 1 251 ? 7.234 -17.992 52.962 1.00 30.92 239 ASN D O 1
ATOM 8597 N N . GLU D 1 252 ? 7.862 -18.818 54.942 1.00 29.69 240 GLU D N 1
ATOM 8598 C CA . GLU D 1 252 ? 8.179 -20.113 54.364 1.00 34.07 240 GLU D CA 1
ATOM 8599 C C . GLU D 1 252 ? 7.067 -21.132 54.672 1.00 32.37 240 GLU D C 1
ATOM 8600 O O . GLU D 1 252 ? 7.267 -22.289 54.463 1.00 31.56 240 GLU D O 1
ATOM 8606 N N . HIS D 1 253 ? 5.894 -20.697 55.135 1.00 33.91 241 HIS D N 1
ATOM 8607 C CA . HIS D 1 253 ? 4.805 -21.612 55.489 1.00 32.63 241 HIS D CA 1
ATOM 8608 C C . HIS D 1 253 ? 3.762 -21.738 54.368 1.00 32.28 241 HIS D C 1
ATOM 8609 O O . HIS D 1 253 ? 3.040 -20.795 54.069 1.00 31.05 241 HIS D O 1
ATOM 8616 N N . SER D 1 254 ? 3.678 -22.923 53.767 1.00 33.87 242 SER D N 1
ATOM 8617 C CA . SER D 1 254 ? 2.711 -23.209 52.707 1.00 34.18 242 SER D CA 1
ATOM 8618 C C . SER D 1 254 ? 1.343 -23.582 53.234 1.00 32.19 242 SER D C 1
ATOM 8619 O O . SER D 1 254 ? 1.206 -24.401 54.127 1.00 34.21 242 SER D O 1
ATOM 8622 N N . PHE D 1 255 ? 0.312 -22.991 52.653 1.00 33.66 243 PHE D N 1
ATOM 8623 C CA . PHE D 1 255 ? -1.049 -23.392 52.959 1.00 32.28 243 PHE D CA 1
ATOM 8624 C C . PHE D 1 255 ? -1.534 -24.458 51.946 1.00 32.69 243 PHE D C 1
ATOM 8625 O O . PHE D 1 255 ? -2.335 -25.322 52.296 1.00 34.71 243 PHE D O 1
ATOM 8633 N N . PHE D 1 256 ? -1.045 -24.383 50.709 1.00 32.64 244 PHE D N 1
ATOM 8634 C CA . PHE D 1 256 ? -1.430 -25.302 49.633 1.00 33.45 244 PHE D CA 1
ATOM 8635 C C . PHE D 1 256 ? -0.420 -25.211 48.504 1.00 35.46 244 PHE D C 1
ATOM 8636 O O . PHE D 1 256 ? 0.325 -24.234 48.415 1.00 35.15 244 PHE D O 1
ATOM 8644 N N . GLU D 1 257 ? -0.383 -26.234 47.651 1.00 42.33 245 GLU D N 1
ATOM 8645 C CA . GLU D 1 257 ? 0.545 -26.262 46.500 1.00 46.48 245 GLU D CA 1
ATOM 8646 C C . GLU D 1 257 ? -0.081 -25.713 45.218 1.00 46.48 245 GLU D C 1
ATOM 8647 O O . GLU D 1 257 ? 0.475 -24.804 44.588 1.00 48.33 245 GLU D O 1
ATOM 8653 N N . GLU D 1 258 ? -1.272 -26.207 44.894 1.00 47.19 246 GLU D N 1
ATOM 8654 C CA . GLU D 1 258 ? -1.936 -25.905 43.621 1.00 47.35 246 GLU D CA 1
ATOM 8655 C C . GLU D 1 258 ? -3.319 -25.264 43.760 1.00 46.07 246 GLU D C 1
ATOM 8656 O O . GLU D 1 258 ? -3.572 -24.188 43.189 1.00 48.44 246 GLU D O 1
ATOM 8662 N N . GLU D 1 259 ? -4.224 -25.902 44.500 1.00 43.25 247 GLU D N 1
ATOM 8663 C CA . GLU D 1 259 ? -5.604 -25.404 44.583 1.00 41.01 247 GLU D CA 1
ATOM 8664 C C . GLU D 1 259 ? -5.867 -24.688 45.919 1.00 38.70 247 GLU D C 1
ATOM 8665 O O . GLU D 1 259 ? -5.483 -25.206 46.968 1.00 38.80 247 GLU D O 1
ATOM 8668 N N . PRO D 1 260 ? -6.527 -23.508 45.887 1.00 36.18 248 PRO D N 1
ATOM 8669 C CA . PRO D 1 260 ? -6.959 -22.838 47.115 1.00 36.21 248 PRO D CA 1
ATOM 8670 C C . PRO D 1 260 ? -7.870 -23.707 47.985 1.00 37.56 248 PRO D C 1
ATOM 8671 O O . PRO D 1 260 ? -8.507 -24.658 47.498 1.00 37.10 248 PRO D O 1
ATOM 8675 N N . GLY D 1 261 ? -7.945 -23.385 49.267 1.00 37.07 249 GLY D N 1
ATOM 8676 C CA . GLY D 1 261 ? -8.809 -24.145 50.159 1.00 36.07 249 GLY D CA 1
ATOM 8677 C C . GLY D 1 261 ? -10.265 -24.002 49.760 1.00 35.05 249 GLY D C 1
ATOM 8678 O O . GLY D 1 261 ? -10.607 -23.097 48.999 1.00 32.26 249 GLY D O 1
ATOM 8679 N N . PRO D 1 262 ? -11.131 -24.899 50.274 1.00 35.96 250 PRO D N 1
ATOM 8680 C CA . PRO D 1 262 ? -12.550 -24.904 49.898 1.00 36.22 250 PRO D CA 1
ATOM 8681 C C . PRO D 1 262 ? -13.358 -23.644 50.239 1.00 35.65 250 PRO D C 1
ATOM 8682 O O . PRO D 1 262 ? -14.187 -23.227 49.426 1.00 35.78 250 PRO D O 1
ATOM 8686 N N . VAL D 1 263 ? -13.139 -23.060 51.417 1.00 35.58 251 VAL D N 1
ATOM 8687 C CA . VAL D 1 263 ? -13.885 -21.870 51.827 1.00 33.28 251 VAL D CA 1
ATOM 8688 C C . VAL D 1 263 ? -13.454 -20.674 50.974 1.00 34.09 251 VAL D C 1
ATOM 8689 O O . VAL D 1 263 ? -14.307 -19.947 50.448 1.00 33.65 251 VAL D O 1
ATOM 8693 N N . THR D 1 264 ? -12.141 -20.492 50.804 1.00 33.81 252 THR D N 1
ATOM 8694 C CA . THR D 1 264 ? -11.608 -19.467 49.897 1.00 33.20 252 THR D CA 1
ATOM 8695 C C . THR D 1 264 ? -12.160 -19.646 48.470 1.00 34.01 252 THR D C 1
ATOM 8696 O O . THR D 1 264 ? -12.565 -18.667 47.853 1.00 32.29 252 THR D O 1
ATOM 8700 N N . ALA D 1 265 ? -12.175 -20.883 47.952 1.00 32.60 253 ALA D N 1
ATOM 8701 C CA . ALA D 1 265 ? -12.703 -21.159 46.602 1.00 32.42 253 ALA D CA 1
ATOM 8702 C C . ALA D 1 265 ? -14.183 -20.776 46.436 1.00 33.70 253 ALA D C 1
ATOM 8703 O O . ALA D 1 265 ? -14.545 -20.157 45.447 1.00 35.25 253 ALA D O 1
ATOM 8705 N N . THR D 1 266 ? -15.041 -21.158 47.377 1.00 34.54 254 THR D N 1
ATOM 8706 C CA . THR D 1 266 ? -16.459 -20.784 47.318 1.00 35.37 254 THR D CA 1
ATOM 8707 C C . THR D 1 266 ? -16.658 -19.284 47.350 1.00 37.17 254 THR D C 1
ATOM 8708 O O . THR D 1 266 ? -17.502 -18.744 46.619 1.00 37.25 254 THR D O 1
ATOM 8712 N N . LEU D 1 267 ? -15.913 -18.608 48.224 1.00 36.49 255 LEU D N 1
ATOM 8713 C CA . LEU D 1 267 ? -16.031 -17.161 48.312 1.00 36.09 255 LEU D CA 1
ATOM 8714 C C . LEU D 1 267 ? -15.552 -16.531 47.003 1.00 37.47 255 LEU D C 1
ATOM 8715 O O . LEU D 1 267 ? -16.218 -15.631 46.483 1.00 38.02 255 LEU D O 1
ATOM 8728 N N . GLU D 1 269 ? -15.473 -17.648 43.936 1.00 44.84 257 GLU D N 1
ATOM 8729 C CA . GLU D 1 269 ? -16.312 -17.908 42.781 1.00 48.52 257 GLU D CA 1
ATOM 8730 C C . GLU D 1 269 ? -17.708 -17.275 42.949 1.00 45.13 257 GLU D C 1
ATOM 8731 O O . GLU D 1 269 ? -18.325 -16.898 41.969 1.00 42.49 257 GLU D O 1
ATOM 8737 N N . ASN D 1 270 ? -18.188 -17.134 44.178 1.00 41.81 258 ASN D N 1
ATOM 8738 C CA . ASN D 1 270 ? -19.432 -16.410 44.398 1.00 40.44 258 ASN D CA 1
ATOM 8739 C C . ASN D 1 270 ? -19.253 -14.886 44.518 1.00 39.35 258 ASN D C 1
ATOM 8740 O O . ASN D 1 270 ? -20.242 -14.163 44.564 1.00 38.10 258 ASN D O 1
ATOM 8745 N N . PHE D 1 271 ? -18.016 -14.387 44.548 1.00 40.04 259 PHE D N 1
ATOM 8746 C CA . PHE D 1 271 ? -17.773 -12.957 44.866 1.00 39.85 259 PHE D CA 1
ATOM 8747 C C . PHE D 1 271 ? -18.435 -11.984 43.882 1.00 40.86 259 PHE D C 1
ATOM 8748 O O . PHE D 1 271 ? -19.241 -11.121 44.276 1.00 38.19 259 PHE D O 1
ATOM 8756 N N . GLU D 1 272 ? -18.086 -12.127 42.612 1.00 42.36 260 GLU D N 1
ATOM 8757 C CA . GLU D 1 272 ? -18.576 -11.213 41.579 1.00 44.62 260 GLU D CA 1
ATOM 8758 C C . GLU D 1 272 ? -20.107 -11.320 41.394 1.00 43.68 260 GLU D C 1
ATOM 8759 O O . GLU D 1 272 ? -20.774 -10.316 41.450 1.00 45.03 260 GLU D O 1
ATOM 8765 N N . PRO D 1 273 ? -20.669 -12.532 41.211 1.00 42.61 261 PRO D N 1
ATOM 8766 C CA . PRO D 1 273 ? -22.134 -12.633 41.220 1.00 42.74 261 PRO D CA 1
ATOM 8767 C C . PRO D 1 273 ? -22.818 -11.965 42.419 1.00 42.63 261 PRO D C 1
ATOM 8768 O O . PRO D 1 273 ? -23.856 -11.356 42.260 1.00 44.48 261 PRO D O 1
ATOM 8772 N N . PHE D 1 274 ? -22.266 -12.130 43.615 1.00 42.37 262 PHE D N 1
ATOM 8773 C CA . PHE D 1 274 ? -22.855 -11.566 44.828 1.00 41.25 262 PHE D CA 1
ATOM 8774 C C . PHE D 1 274 ? -22.784 -10.036 44.880 1.00 40.35 262 PHE D C 1
ATOM 8775 O O . PHE D 1 274 ? -23.784 -9.397 45.150 1.00 40.98 262 PHE D O 1
ATOM 8783 N N . VAL D 1 275 ? -21.610 -9.457 44.638 1.00 40.98 263 VAL D N 1
ATOM 8784 C CA . VAL D 1 275 ? -21.423 -8.002 44.774 1.00 39.78 263 VAL D CA 1
ATOM 8785 C C . VAL D 1 275 ? -22.070 -7.213 43.638 1.00 40.90 263 VAL D C 1
ATOM 8786 O O . VAL D 1 275 ? -22.558 -6.096 43.850 1.00 41.25 263 VAL D O 1
ATOM 8790 N N . LEU D 1 276 ? -22.049 -7.766 42.432 1.00 40.16 264 LEU D N 1
ATOM 8791 C CA . LEU D 1 276 ? -22.713 -7.118 41.316 1.00 40.65 264 LEU D CA 1
ATOM 8792 C C . LEU D 1 276 ? -24.228 -7.059 41.516 1.00 40.62 264 LEU D C 1
ATOM 8793 O O . LEU D 1 276 ? -24.855 -6.161 40.991 1.00 40.82 264 LEU D O 1
ATOM 8798 N N . ASN D 1 277 ? -24.804 -8.008 42.261 1.00 40.50 265 ASN D N 1
ATOM 8799 C CA . ASN D 1 277 ? -26.247 -8.048 42.528 1.00 42.18 265 ASN D CA 1
ATOM 8800 C C . ASN D 1 277 ? -26.690 -7.455 43.872 1.00 41.60 265 ASN D C 1
ATOM 8801 O O . ASN D 1 277 ? -27.873 -7.484 44.194 1.00 44.44 265 ASN D O 1
ATOM 8806 N N . LEU D 1 278 ? -25.768 -6.901 44.645 1.00 40.19 266 LEU D N 1
ATOM 8807 C CA . LEU D 1 278 ? -26.123 -6.276 45.910 1.00 40.40 266 LEU D CA 1
ATOM 8808 C C . LEU D 1 278 ? -26.383 -4.787 45.650 1.00 42.24 266 LEU D C 1
ATOM 8809 O O . LEU D 1 278 ? -25.474 -4.022 45.285 1.00 41.95 266 LEU D O 1
ATOM 8814 N N . GLU D 1 279 ? -27.633 -4.373 45.837 1.00 43.11 267 GLU D N 1
ATOM 8815 C CA . GLU D 1 279 ? -28.067 -3.033 45.430 1.00 43.86 267 GLU D CA 1
ATOM 8816 C C . GLU D 1 279 ? -27.325 -1.905 46.162 1.00 39.30 267 GLU D C 1
ATOM 8817 O O . GLU D 1 279 ? -27.108 -0.839 45.588 1.00 37.96 267 GLU D O 1
ATOM 8820 N N . GLU D 1 280 ? -26.931 -2.137 47.408 1.00 37.28 268 GLU D N 1
ATOM 8821 C CA . GLU D 1 280 ? -26.191 -1.121 48.183 1.00 39.29 268 GLU D CA 1
ATOM 8822 C C . GLU D 1 280 ? -24.842 -0.696 47.558 1.00 34.70 268 GLU D C 1
ATOM 8823 O O . GLU D 1 280 ? -24.327 0.374 47.879 1.00 36.92 268 GLU D O 1
ATOM 8829 N N . ASN D 1 281 ? -24.302 -1.538 46.679 1.00 33.52 269 ASN D N 1
ATOM 8830 C CA . ASN D 1 281 ? -23.064 -1.284 45.937 1.00 34.98 269 ASN D CA 1
ATOM 8831 C C . ASN D 1 281 ? -23.264 -0.450 44.682 1.00 36.31 269 ASN D C 1
ATOM 8832 O O . ASN D 1 281 ? -22.270 -0.085 44.029 1.00 34.11 269 ASN D O 1
ATOM 8837 N N . TRP D 1 282 ? -24.532 -0.144 44.350 1.00 37.30 270 TRP D N 1
ATOM 8838 C CA . TRP D 1 282 ? -24.896 0.569 43.104 1.00 36.47 270 TRP D CA 1
ATOM 8839 C C . TRP D 1 282 ? -25.774 1.820 43.251 1.00 36.75 270 TRP D C 1
ATOM 8840 O O . TRP D 1 282 ? -26.151 2.419 42.254 1.00 33.90 270 TRP D O 1
ATOM 8851 N N . VAL D 1 283 ? -26.058 2.225 44.483 1.00 36.68 271 VAL D N 1
ATOM 8852 C CA . VAL D 1 283 ? -26.825 3.422 44.774 1.00 38.47 271 VAL D CA 1
ATOM 8853 C C . VAL D 1 283 ? -26.341 4.641 43.971 1.00 39.11 271 VAL D C 1
ATOM 8854 O O . VAL D 1 283 ? -25.198 5.075 44.102 1.00 40.92 271 VAL D O 1
ATOM 8858 N N . GLY D 1 284 ? -27.219 5.174 43.118 1.00 38.57 272 GLY D N 1
ATOM 8859 C CA . GLY D 1 284 ? -26.936 6.384 42.363 1.00 38.32 272 GLY D CA 1
ATOM 8860 C C . GLY D 1 284 ? -26.214 6.188 41.049 1.00 38.44 272 GLY D C 1
ATOM 8861 O O . GLY D 1 284 ? -25.794 7.153 40.429 1.00 41.29 272 GLY D O 1
ATOM 8862 N N . ILE D 1 285 ? -26.092 4.949 40.604 1.00 38.36 273 ILE D N 1
ATOM 8863 C CA . ILE D 1 285 ? -25.400 4.643 39.369 1.00 39.70 273 ILE D CA 1
ATOM 8864 C C . ILE D 1 285 ? -26.420 4.166 38.360 1.00 38.89 273 ILE D C 1
ATOM 8865 O O . ILE D 1 285 ? -26.368 4.609 37.212 1.00 37.47 273 ILE D O 1
#

Organism: Thermotoga maritima (strain ATCC 43589 / DSM 3109 / JCM 10099 / NBRC 100826 / MSB8) (NCBI:txid243274)

Nearest PDB structures (foldseek):
  3csw-assembly2_C  TM=1.002E+00  e=3.450E-56  Thermotoga maritima MSB8
  1i1l-assembly1_A  TM=8.564E-01  e=1.193E-21  Escherichia coli
  8onn-assembly3_E-2  TM=8.427E-01  e=2.040E-21  Aminobacterium colombiense
  1i1k-assembly1_A  TM=8.354E-01  e=1.922E-21  Escherichia coli
  3lul-assembly1_A  TM=8.447E-01  e=1.248E-19  Legionella pneumophila subsp. pneumophila str. Philadelphia 1

Radius of gyration: 34.77 Å; Cα contacts (8 Å, |Δi|>4): 2400; chains: 4; bounding box: 107×74×89 Å